Protein AF-0000000075581714 (afdb_homodimer)

Sequence (832 aa):
MKNIFLIIGISLFFNGSLYAQSDGWSPKDHNLIKSVREDGRFLSSYGVVHAMLRNTEPRYAFHRDFSPKEFRKWQKGLRHAMEEIMKFPQIKNSPAPVCIKREQREGYRLEKWEFYPLPKCVSTFLVLIPDNINKPVPAILCIPGSGGNKEGLAGEPGIAPKLNDRYKDPKLTQALNFVKEGYIAVAVDNPAAGEASDLERYTLGSNYDYDVVSRYLLELGWSYLGYASYLDMQVLNWMKTQKHIRKDRIVVSGFSLGTEPMMVLGTLDTSIYAFVYNDFLCQTQERAEVMTMPDKNGRRPFPNSIRHLIPDFWKNFNFPDIVAALAPRPIILTEGGLDRDLDLVRKAYAIVGTPDNVKIYHYKKFSDPDTRKNVEYLPEGLDRNEYFRMVNVDGPNHYFKSELVVPWLRKLLEERMKNIFLIIGISLFFNGSLYAQSDGWSPKDHNLIKSVREDGRFLSSYGVVHAMLRNTEPRYAFHRDFSPKEFRKWQKGLRHAMEEIMKFPQIKNSPAPVCIKREQREGYRLEKWEFYPLPKCVSTFLVLIPDNINKPVPAILCIPGSGGNKEGLAGEPGIAPKLNDRYKDPKLTQALNFVKEGYIAVAVDNPAAGEASDLERYTLGSNYDYDVVSRYLLELGWSYLGYASYLDMQVLNWMKTQKHIRKDRIVVSGFSLGTEPMMVLGTLDTSIYAFVYNDFLCQTQERAEVMTMPDKNGRRPFPNSIRHLIPDFWKNFNFPDIVAALAPRPIILTEGGLDRDLDLVRKAYAIVGTPDNVKIYHYKKFSDPDTRKNVEYLPEGLDRNEYFRMVNVDGPNHYFKSELVVPWLRKLLEER

pLDDT: mean 93.64, std 15.57, range [19.7, 98.94]

Radius of gyration: 30.97 Å; Cα contacts (8 Å, |Δi|>4): 1691; chains: 2; bounding box: 71×88×102 Å

Secondary structure (DSSP, 8-state):
-----------------------S--GGGG-S----STT--BSSHHHHHHHHHHT---TT---TT--HHHHHHHHHHHHHHHHHHH------SPPPPEEEEEEE-SSEEEEEEEE--STTB-EEEEEEEETT--S-EEEEEEE--TT--HHHHTT---SSGGG---TT-TTT-HHHHHHHTT-EEEEEPPTTSGGG-SSTTTTTTT---HHHHHHHHHHTT--HHHHHHHHHHHHHHHHTT-TTEEEEEEEEEEEGGGHHHHHHHHHH-TT--EEEEES-B--HHHHHHH-----TTS----SS-GGG--TTHHHH--HHHHHHTTTTS-EEE-S-B-HHHHHHHHHHHHHTT-GGGEEE---GGG-SGGGS---SSPPS---HHHHHHHTT--GGG-S--HHHHHHHHHHHHS--/-----------------------S--GGGG-S----STT--BSSHHHHHHHHHHT---TT---TT--HHHHHHHHHHHHHHHHHHH------SPPPPEEEEEEE-SSEEEEEEEE--STTB-EEEEEEEETT--S-EEEEEEE--TT--HHHHTT---SSGGG---TT-TTT-HHHHHHHTT-EEEEEPPTTSGGG-SSTTTTTTT---HHHHHHHHHHTT--HHHHHHHHHHHHHHHHTT-TTEEEEEEEEEEEGGGHHHHHHHHHH-TT--EEEEES-B--HHHHHHH-----TTS----SS-GGG--TTHHHH--HHHHHHTTTTS-EEE-S-B-HHHHHHHHHHHHHTT-GGGEEE---GGG-SGGGS---SSPPS---HHHHHHHTT--GGG-S--HHHHHHHHHHHHS--

InterPro domains:
  IPR025890 Abhydrolase, bacterial [PF12715] (26-411)
  IPR029058 Alpha/Beta hydrolase fold [G3DSA:3.40.50.1820] (19-416)
  IPR029058 Alpha/Beta hydrolase fold [SSF53474] (119-362)
  IPR050261 FrsA esterase [PTHR22946] (89-363)

Organism: Bacteroides fragilis (strain ATCC 25285 / DSM 2151 / CCUG 4856 / JCM 11019 / LMG 10263 / NCTC 9343 / Onslow / VPI 2553 / EN-2) (NCBI:txid272559)

Nearest PDB structures (foldseek):
  3nuz-assembly2_D  TM=9.954E-01  e=4.355E-78  Bacteroides fragilis NCTC 9343
  3nuz-assembly3_F  TM=9.969E-01  e=5.894E-77  Bacteroides fragilis NCTC 9343
  3nuz-assembly3_E  TM=9.968E-01  e=1.131E-76  Bacteroides fragilis NCTC 9343
  3g8y-assembly1_A-2  TM=9.932E-01  e=6.337E-66  Phocaeicola vulgatus ATCC 8482
  8q6s-assembly2_B  TM=6.215E-01  e=3.744E-11  Phocaeicola vulgatus ATCC 8482

Foldseek 3Di:
DPPPPPPPPPPPPPPPPPPVPPPPDDLLVVQDQFDPDPVGDDPDPVSVVLVVLVPFDAPLAFDLPDFPVSLVVSLVVLLVVLCVQLVQDDDPDWDDKDWDDWDDDVQWIKTKIWGDLDPPDIFIKIKIAGPPQPAAAAEEEEEAAQLAARCLLCLHAAPANLQGDVSPDPLGNVQNLQVVLVHMYMGGYQQCHGPNNDCSSPPVHSNGDLFVVQVVQVVVVHGSLSVRLSVSVSVLVVLCVDRNHDQQRYEYEAAHRGVSSVLSCLSNPVSHQEYEAQDEFDFLSQVQSAQRRADPVRHRDGQDGRNPDGPCPSSHYGRLSSLLSSPPHAYEYAAYWAVVSVVSNLSSNVSNPRSVSYHYAHPPCCRDVVRAAHDPHDHHSDHNVRVCRNGRGDVVPRTRPCVPVVVVSCVVRVDD/DPPPPPPPPPPPPPPPPPPVPPPPDDLLVVQDQFDPDPVGDDPDPVSVVLVVLVPFDAPLAFDLPDFPVSLVVSLVVLLVVLCVQLVQDDDPDWDDKDWDDWDDDDQWIKTKIWGDLDPPDIFIKIKTAGPPQPAAAAEEEEEFAQLAARCLLCLHAAPANLQGDVSPDPLGNVQNLVVVLRHMYMGGYQQCHGPNNDCSSPPVHSNGDLFVVQVVQVVVVHGSLSVRLSVSVSVLVVLCVDRNHDQQRYEYEAAHRGVSSVLSCLSNPVSHQEYEAQDEFDFQSQVQSAQRRADPVRHRDGQDGRNPDGPCPSSHYGRLSSLLSSPPHAYEYAAYWAVVSVVSNLSSNVSNPRSVSYHYAHPPCCRDVVRAAHDPHDHHSDHNVRVCRNGRGDVVPRTRPCVPVVVVSCVVRVDD

Solvent-accessible surface area (backbone atoms only — not comparable to full-atom values): 43882 Å² total; per-residue (Å²): 131,82,80,76,77,76,75,76,75,77,74,76,74,72,74,68,72,70,66,71,76,64,88,78,67,50,42,81,80,53,14,64,88,72,52,91,43,93,86,56,30,18,48,22,34,51,50,29,49,50,50,52,56,72,68,51,67,36,75,45,55,74,62,92,81,51,47,58,69,52,41,53,53,51,40,52,52,46,31,52,52,49,52,67,66,33,57,68,78,87,74,77,89,58,64,76,65,43,79,78,45,78,45,83,53,96,66,27,35,43,32,38,33,39,37,37,86,43,96,44,28,35,46,62,39,37,39,33,37,36,58,90,68,87,58,54,34,41,30,35,42,35,32,42,28,79,61,38,25,28,36,17,21,52,47,31,74,28,100,34,80,46,40,45,49,68,20,86,37,71,49,53,11,55,30,39,55,40,20,75,73,60,24,32,13,33,24,31,48,48,69,20,19,57,82,19,21,72,43,27,63,77,54,51,19,47,68,49,61,44,47,60,48,14,50,50,30,30,36,68,59,47,23,34,53,24,52,42,28,45,57,50,48,54,52,53,55,52,50,61,71,39,78,59,38,29,61,76,40,30,29,39,34,8,26,52,61,14,32,55,36,39,51,51,45,48,53,72,40,81,65,56,35,33,38,37,39,39,42,62,53,53,53,58,63,57,51,55,66,18,35,39,25,29,41,97,65,43,47,54,60,67,89,67,64,59,45,75,45,44,57,38,44,51,50,35,35,40,52,44,32,55,59,23,52,42,48,66,44,33,34,38,34,51,26,33,32,34,58,72,53,53,47,51,32,52,48,40,17,43,56,69,72,31,52,83,33,56,45,79,38,39,36,78,86,40,58,50,72,89,64,38,55,82,66,94,69,81,68,63,32,24,43,71,69,56,44,35,52,62,35,43,49,59,72,95,74,72,63,48,58,50,87,58,50,52,62,51,46,52,67,70,64,47,83,123,135,85,80,77,76,78,77,78,77,77,74,76,74,73,73,68,71,72,66,71,75,66,90,78,68,51,42,81,82,54,13,62,88,72,51,92,41,93,85,56,29,18,49,22,35,50,49,28,49,50,51,51,55,72,69,51,65,34,75,45,55,74,64,91,79,52,47,59,66,52,42,52,53,49,39,51,52,46,31,51,53,49,52,66,65,34,58,69,79,88,74,78,88,55,64,76,65,43,79,77,44,77,45,84,53,96,65,28,36,42,34,35,32,38,36,39,85,44,96,43,26,34,46,63,38,38,37,34,38,34,59,88,69,88,57,53,35,40,30,35,42,33,32,42,29,78,61,37,24,28,35,16,21,52,46,31,74,29,100,34,81,45,40,44,50,67,22,85,36,70,47,51,11,55,30,38,56,39,22,76,73,60,24,32,14,32,21,30,48,48,70,20,19,58,82,19,22,72,43,26,63,74,55,51,19,50,68,49,64,44,46,58,46,13,51,51,31,30,37,67,59,49,22,33,53,25,51,41,29,43,55,50,48,53,51,52,57,52,51,63,70,37,79,60,36,30,61,78,40,30,29,38,33,8,27,51,60,16,31,55,37,40,50,49,46,49,54,73,39,82,64,56,35,33,38,37,37,40,41,60,52,54,54,58,63,56,51,55,67,18,35,38,26,30,42,98,65,44,46,51,61,67,88,67,63,60,43,75,46,43,56,39,43,52,49,36,36,40,51,43,31,55,60,23,52,42,49,67,43,34,36,38,34,51,26,34,32,35,57,71,54,52,47,52,32,49,46,39,15,44,55,68,71,32,52,83,33,57,44,79,38,40,36,79,87,39,59,48,72,88,64,38,54,82,66,95,70,79,68,65,32,25,44,73,68,55,44,34,53,62,36,43,48,58,73,95,72,71,62,48,56,50,87,58,50,52,60,50,48,52,65,70,64,48,84,124

Structure (mmCIF, N/CA/C/O backbone):
data_AF-0000000075581714-model_v1
#
loop_
_entity.id
_entity.type
_entity.pdbx_description
1 polymer 'Uncharacterized protein'
#
loop_
_atom_site.group_PDB
_atom_site.id
_atom_site.type_symbol
_atom_site.label_atom_id
_atom_site.label_alt_id
_atom_site.label_comp_id
_atom_site.label_asym_id
_atom_site.label_entity_id
_atom_site.label_seq_id
_atom_site.pdbx_PDB_ins_code
_atom_site.Cartn_x
_atom_site.Cartn_y
_atom_site.Cartn_z
_atom_site.occupancy
_atom_site.B_iso_or_equiv
_atom_site.auth_seq_id
_atom_site.auth_comp_id
_atom_site.auth_asym_id
_atom_site.auth_atom_id
_atom_site.pdbx_PDB_model_num
ATOM 1 N N . MET A 1 1 ? 14.25 -36.219 74 1 19.7 1 MET A N 1
ATOM 2 C CA . MET A 1 1 ? 13.719 -36.719 72.75 1 19.7 1 MET A CA 1
ATOM 3 C C . MET A 1 1 ? 12.539 -35.875 72.25 1 19.7 1 MET A C 1
ATOM 5 O O . MET A 1 1 ? 11.523 -36.406 71.812 1 19.7 1 MET A O 1
ATOM 9 N N . LYS A 1 2 ? 12.5 -34.688 72.938 1 27.81 2 LYS A N 1
ATOM 10 C CA . LYS A 1 2 ? 11.398 -33.75 72.75 1 27.81 2 LYS A CA 1
ATOM 11 C C . LYS A 1 2 ? 11.227 -33.469 71.25 1 27.81 2 LYS A C 1
ATOM 13 O O . LYS A 1 2 ? 12.195 -33.156 70.562 1 27.81 2 LYS A O 1
ATOM 18 N N . ASN A 1 3 ? 10.133 -34.062 70.562 1 22.83 3 ASN A N 1
ATOM 19 C CA . ASN A 1 3 ? 9.672 -34.156 69.188 1 22.83 3 ASN A CA 1
ATOM 20 C C . ASN A 1 3 ? 9.453 -32.75 68.562 1 22.83 3 ASN A C 1
ATOM 22 O O . ASN A 1 3 ? 8.641 -31.984 69.125 1 22.83 3 ASN A O 1
ATOM 26 N N . ILE A 1 4 ? 10.492 -32.094 68.125 1 26.72 4 ILE A N 1
ATOM 27 C CA . ILE A 1 4 ? 10.539 -30.812 67.438 1 26.72 4 ILE A CA 1
ATOM 28 C C . ILE A 1 4 ? 9.703 -30.875 66.188 1 26.72 4 ILE A C 1
ATOM 30 O O . ILE A 1 4 ? 9.992 -31.656 65.25 1 26.72 4 ILE A O 1
ATOM 34 N N . PHE A 1 5 ? 8.328 -30.766 66.312 1 26.89 5 PHE A N 1
ATOM 35 C CA . PHE A 1 5 ? 7.371 -30.641 65.25 1 26.89 5 PHE A CA 1
ATOM 36 C C . PHE A 1 5 ? 7.777 -29.516 64.312 1 26.89 5 PHE A C 1
ATOM 38 O O . PHE A 1 5 ? 7.93 -28.359 64.688 1 26.89 5 PHE A O 1
ATOM 45 N N . LEU A 1 6 ? 8.672 -29.797 63.312 1 25.8 6 LEU A N 1
ATOM 46 C CA . LEU A 1 6 ? 9.047 -28.938 62.219 1 25.8 6 LEU A CA 1
ATOM 47 C C . LEU A 1 6 ? 7.82 -28.547 61.375 1 25.8 6 LEU A C 1
ATOM 49 O O . LEU A 1 6 ? 7.164 -29.422 60.781 1 25.8 6 LEU A O 1
ATOM 53 N N . ILE A 1 7 ? 6.957 -27.688 61.906 1 27.73 7 ILE A N 1
ATOM 54 C CA . ILE A 1 7 ? 5.848 -27.188 61.125 1 27.73 7 ILE A CA 1
ATOM 55 C C . ILE A 1 7 ? 6.379 -26.547 59.844 1 27.73 7 ILE A C 1
ATOM 57 O O . ILE A 1 7 ? 7.145 -25.578 59.906 1 27.73 7 ILE A O 1
ATOM 61 N N . ILE A 1 8 ? 6.637 -27.359 58.781 1 28.94 8 ILE A N 1
ATOM 62 C CA . ILE A 1 8 ? 6.891 -26.922 57.406 1 28.94 8 ILE A CA 1
ATOM 63 C C . ILE A 1 8 ? 5.75 -26.016 56.938 1 28.94 8 ILE A C 1
ATOM 65 O O . ILE A 1 8 ? 4.605 -26.469 56.844 1 28.94 8 ILE A O 1
ATOM 69 N N . GLY A 1 9 ? 5.703 -24.797 57.438 1 26.2 9 GLY A N 1
ATOM 70 C CA . GLY A 1 9 ? 4.742 -23.844 56.906 1 26.2 9 GLY A CA 1
ATOM 71 C C . GLY A 1 9 ? 4.84 -23.703 55.375 1 26.2 9 GLY A C 1
ATOM 72 O O . GLY A 1 9 ? 5.902 -23.375 54.844 1 26.2 9 GLY A O 1
ATOM 73 N N . ILE A 1 10 ? 4.082 -24.547 54.656 1 29.64 10 ILE A N 1
ATOM 74 C CA . ILE A 1 10 ? 3.84 -24.422 53.219 1 29.64 10 ILE A CA 1
ATOM 75 C C . ILE A 1 10 ? 3.391 -23 52.906 1 29.64 10 ILE A C 1
ATOM 77 O O . ILE A 1 10 ? 2.357 -22.531 53.406 1 29.64 10 ILE A O 1
ATOM 81 N N . SER A 1 11 ? 4.344 -22.078 52.781 1 29.02 11 SER A N 1
ATOM 82 C CA . SER A 1 11 ? 3.973 -20.781 52.219 1 29.02 11 SER A CA 1
ATOM 83 C C . SER A 1 11 ? 3.322 -20.953 50.844 1 29.02 11 SER A C 1
ATOM 85 O O . SER A 1 11 ? 3.945 -21.469 49.906 1 29.02 11 SER A O 1
ATOM 87 N N . LEU A 1 12 ? 1.988 -21.156 50.875 1 29.58 12 LEU A N 1
ATOM 88 C CA . LEU A 1 12 ? 1.188 -21 49.656 1 29.58 12 LEU A CA 1
ATOM 89 C C . LEU A 1 12 ? 1.489 -19.688 48.969 1 29.58 12 LEU A C 1
ATOM 91 O O . LEU A 1 12 ? 1.255 -18.609 49.531 1 29.58 12 LEU A O 1
ATOM 95 N N . PHE A 1 13 ? 2.574 -19.641 48.188 1 30.56 13 PHE A N 1
ATOM 96 C CA . PHE A 1 13 ? 2.725 -18.562 47.219 1 30.56 13 PHE A CA 1
ATOM 97 C C . PHE A 1 13 ? 1.472 -18.406 46.375 1 30.56 13 PHE A C 1
ATOM 99 O O . PHE A 1 13 ? 1.162 -19.297 45.562 1 30.56 13 PHE A O 1
ATOM 106 N N . PHE A 1 14 ? 0.421 -17.766 46.938 1 31.09 14 PHE A N 1
ATOM 107 C CA . PHE A 1 14 ? -0.61 -17.234 46.062 1 31.09 14 PHE A CA 1
ATOM 108 C C . PHE A 1 14 ? 0.01 -16.422 44.938 1 31.09 14 PHE A C 1
ATOM 110 O O . PHE A 1 14 ? 0.596 -15.359 45.188 1 31.09 14 PHE A O 1
ATOM 117 N N . ASN A 1 15 ? 0.557 -17.109 43.969 1 31.17 15 ASN A N 1
ATOM 118 C CA . ASN A 1 15 ? 0.721 -16.391 42.688 1 31.17 15 ASN A CA 1
ATOM 119 C C . ASN A 1 15 ? -0.544 -15.625 42.312 1 31.17 15 ASN A C 1
ATOM 121 O O . ASN A 1 15 ? -1.547 -16.234 41.938 1 31.17 15 ASN A O 1
ATOM 125 N N . GLY A 1 16 ? -0.871 -14.633 43.062 1 30 16 GLY A N 1
ATOM 126 C CA . GLY A 1 16 ? -1.83 -13.695 42.5 1 30 16 GLY A CA 1
ATOM 127 C C . GLY A 1 16 ? -1.557 -13.359 41.062 1 30 16 GLY A C 1
ATOM 128 O O . GLY A 1 16 ? -0.532 -12.75 40.75 1 30 16 GLY A O 1
ATOM 129 N N . SER A 1 17 ? -1.882 -14.258 40.219 1 33.03 17 SER A N 1
ATOM 130 C CA . SER A 1 17 ? -2.064 -13.711 38.875 1 33.03 17 SER A CA 1
ATOM 131 C C . SER A 1 17 ? -2.797 -12.375 38.906 1 33.03 17 SER A C 1
ATOM 133 O O . SER A 1 17 ? -3.971 -12.312 39.281 1 33.03 17 SER A O 1
ATOM 135 N N . LEU A 1 18 ? -2.105 -11.359 39.25 1 33.03 18 LEU A N 1
ATOM 136 C CA . LEU A 1 18 ? -2.668 -10.055 38.906 1 33.03 18 LEU A CA 1
ATOM 137 C C . LEU A 1 18 ? -3.283 -10.094 37.5 1 33.03 18 LEU A C 1
ATOM 139 O O . LEU A 1 18 ? -2.562 -10.133 36.5 1 33.03 18 LEU A O 1
ATOM 143 N N . TYR A 1 19 ? -4.375 -10.789 37.375 1 35.47 19 TYR A N 1
ATOM 144 C CA . TYR A 1 19 ? -5.168 -10.312 36.25 1 35.47 19 TYR A CA 1
ATOM 145 C C . TYR A 1 19 ? -5.129 -8.797 36.156 1 35.47 19 TYR A C 1
ATOM 147 O O . TYR A 1 19 ? -5.574 -8.094 37.062 1 35.47 19 TYR A O 1
ATOM 155 N N . ALA A 1 20 ? -4.156 -8.375 35.5 1 35.78 20 ALA A N 1
ATOM 156 C CA . ALA A 1 20 ? -4.266 -6.965 35.156 1 35.78 20 ALA A CA 1
ATOM 157 C C . ALA A 1 20 ? -5.719 -6.562 34.938 1 35.78 20 ALA A C 1
ATOM 159 O O . ALA A 1 20 ? -6.406 -7.125 34.094 1 35.78 20 ALA A O 1
ATOM 160 N N . GLN A 1 21 ? -6.434 -6.23 35.812 1 37.84 21 GLN A N 1
ATOM 161 C CA . GLN A 1 21 ? -7.746 -5.602 35.688 1 37.84 21 GLN A CA 1
ATOM 162 C C . GLN A 1 21 ? -7.848 -4.777 34.406 1 37.84 21 GLN A C 1
ATOM 164 O O . GLN A 1 21 ? -7.156 -3.768 34.25 1 37.84 21 GLN A O 1
ATOM 169 N N . SER A 1 22 ? -8.047 -5.312 33.25 1 46.16 22 SER A N 1
ATOM 170 C CA . SER A 1 22 ? -8.281 -4.645 31.969 1 46.16 22 SER A CA 1
ATOM 171 C C . SER A 1 22 ? -9.242 -3.471 32.125 1 46.16 22 SER A C 1
ATOM 173 O O . SER A 1 22 ? -10.258 -3.584 32.812 1 46.16 22 SER A O 1
ATOM 175 N N . ASP A 1 23 ? -8.898 -2.266 32.125 1 56.28 23 ASP A N 1
ATOM 176 C CA . ASP A 1 23 ? -9.523 -0.947 32.219 1 56.28 23 ASP A CA 1
ATOM 177 C C . ASP A 1 23 ? -10.875 -0.927 31.516 1 56.28 23 ASP A C 1
ATOM 179 O O . ASP A 1 23 ? -11.297 0.107 30.984 1 56.28 23 ASP A O 1
ATOM 183 N N . GLY A 1 24 ? -11.633 -2.01 31.547 1 76.12 24 GLY A N 1
ATOM 184 C CA . GLY A 1 24 ? -13.016 -2.115 31.109 1 76.12 24 GLY A CA 1
ATOM 185 C C . GLY A 1 24 ? -13.164 -2.289 29.609 1 76.12 24 GLY A C 1
ATOM 186 O O . GLY A 1 24 ? -14.273 -2.48 29.109 1 76.12 24 GLY A O 1
ATOM 187 N N . TRP A 1 25 ? -12.094 -2.234 28.938 1 86 25 TRP A N 1
ATOM 188 C CA . TRP A 1 25 ? -12.172 -2.389 27.484 1 86 25 TRP A CA 1
ATOM 189 C C . TRP A 1 25 ? -12.078 -3.859 27.094 1 86 25 TRP A C 1
ATOM 191 O O . TRP A 1 25 ? -11.305 -4.617 27.688 1 86 25 TRP A O 1
ATOM 201 N N . SER A 1 26 ? -12.969 -4.348 26.281 1 92.69 26 SER A N 1
ATOM 202 C CA . SER A 1 26 ? -12.914 -5.688 25.703 1 92.69 26 SER A CA 1
ATOM 203 C C . SER A 1 26 ? -13.055 -5.641 24.188 1 92.69 26 SER A C 1
ATOM 205 O O . SER A 1 26 ? -13.969 -5 23.656 1 92.69 26 SER A O 1
ATOM 207 N N . PRO A 1 27 ? -12.125 -6.32 23.516 1 94.38 27 PRO A N 1
ATOM 208 C CA . PRO A 1 27 ? -12.219 -6.34 22.047 1 94.38 27 PRO A CA 1
ATOM 209 C C . PRO A 1 27 ? -13.594 -6.781 21.547 1 94.38 27 PRO A C 1
ATOM 211 O O . PRO A 1 27 ? -14.117 -6.223 20.578 1 94.38 27 PRO A O 1
ATOM 214 N N . LYS A 1 28 ? -14.211 -7.766 22.203 1 94.44 28 LYS A N 1
ATOM 215 C CA . LYS A 1 28 ? -15.469 -8.352 21.766 1 94.44 28 LYS A CA 1
ATOM 216 C C . LYS A 1 28 ? -16.594 -7.328 21.781 1 94.44 28 LYS A C 1
ATOM 218 O O . LYS A 1 28 ? -17.547 -7.41 21 1 94.44 28 LYS A O 1
ATOM 223 N N . ASP A 1 29 ? -16.422 -6.328 22.625 1 95.44 29 ASP A N 1
ATOM 224 C CA . ASP A 1 29 ? -17.453 -5.301 22.75 1 95.44 29 ASP A CA 1
ATOM 225 C C . ASP A 1 29 ? -17.359 -4.297 21.594 1 95.44 29 ASP A C 1
ATOM 227 O O . ASP A 1 29 ? -18.25 -3.445 21.453 1 95.44 29 ASP A O 1
ATOM 231 N N . HIS A 1 30 ? -16.344 -4.391 20.766 1 96.5 30 HIS A N 1
ATOM 232 C CA . HIS A 1 30 ? -16.109 -3.41 19.703 1 96.5 30 HIS A CA 1
ATOM 233 C C . HIS A 1 30 ? -15.906 -4.09 18.359 1 96.5 30 HIS A C 1
ATOM 235 O O . HIS A 1 30 ? -15.211 -3.559 17.484 1 96.5 30 HIS A O 1
ATOM 241 N N . ASN A 1 31 ? -16.438 -5.301 18.156 1 97.25 31 ASN A N 1
ATOM 242 C CA . ASN A 1 31 ? -16.172 -6.07 16.953 1 97.25 31 ASN A CA 1
ATOM 243 C C . ASN A 1 31 ? -17.031 -5.598 15.781 1 97.25 31 ASN A C 1
ATOM 245 O O . ASN A 1 31 ? -16.75 -5.926 14.625 1 97.25 31 ASN A O 1
ATOM 249 N N . LEU A 1 32 ? -18.078 -4.809 16.031 1 97.31 32 LEU A N 1
ATOM 250 C CA . LEU A 1 32 ? -18.953 -4.301 14.984 1 97.31 32 LEU A CA 1
ATOM 251 C C . LEU A 1 32 ? -18.641 -2.838 14.68 1 97.31 32 LEU A C 1
ATOM 253 O O . LEU A 1 32 ? -18.312 -2.066 15.586 1 97.31 32 LEU A O 1
ATOM 257 N N . ILE A 1 33 ? -18.719 -2.467 13.445 1 97.69 33 ILE A N 1
ATOM 258 C CA . ILE A 1 33 ? -18.5 -1.086 13.031 1 97.69 33 ILE A CA 1
ATOM 259 C C . ILE A 1 33 ? -19.844 -0.368 12.883 1 97.69 33 ILE A C 1
ATOM 261 O O . ILE A 1 33 ? -20.547 -0.547 11.891 1 97.69 33 ILE A O 1
ATOM 265 N N . LYS A 1 34 ? -20.156 0.39 13.828 1 94.31 34 LYS A N 1
ATOM 266 C CA . LYS A 1 34 ? -21.438 1.084 13.844 1 94.31 34 LYS A CA 1
ATOM 267 C C . LYS A 1 34 ? -21.266 2.557 14.203 1 94.31 34 LYS A C 1
ATOM 269 O O . LYS A 1 34 ? -20.438 2.896 15.062 1 94.31 34 LYS A O 1
ATOM 274 N N . SER A 1 35 ? -22 3.32 13.523 1 94.94 35 SER A N 1
ATOM 275 C CA . SER A 1 35 ? -22.047 4.73 13.898 1 94.94 35 SER A CA 1
ATOM 276 C C . SER A 1 35 ? -22.906 4.945 15.133 1 94.94 35 SER A C 1
ATOM 278 O O . SER A 1 35 ? -23.969 4.332 15.273 1 94.94 35 SER A O 1
ATOM 280 N N . VAL A 1 36 ? -22.484 5.801 15.977 1 90.81 36 VAL A N 1
ATOM 281 C CA . VAL A 1 36 ? -23.281 6.121 17.156 1 90.81 36 VAL A CA 1
ATOM 282 C C . VAL A 1 36 ? -24.156 7.34 16.875 1 90.81 36 VAL A C 1
ATOM 284 O O . VAL A 1 36 ? -24.906 7.785 17.75 1 90.81 36 VAL A O 1
ATOM 287 N N . ARG A 1 37 ? -24.078 7.812 15.672 1 95.81 37 ARG A N 1
ATOM 288 C CA . ARG A 1 37 ? -24.828 9 15.289 1 95.81 37 ARG A CA 1
ATOM 289 C C . ARG A 1 37 ? -26.141 8.617 14.609 1 95.81 37 ARG A C 1
ATOM 291 O O . ARG A 1 37 ? -26.203 7.641 13.859 1 95.81 37 ARG A O 1
ATOM 298 N N . GLU A 1 38 ? -27.125 9.5 14.75 1 95.25 38 GLU A N 1
ATOM 299 C CA . GLU A 1 38 ? -28.438 9.281 14.133 1 95.25 38 GLU A CA 1
ATOM 300 C C . GLU A 1 38 ? -28.359 9.391 12.617 1 95.25 38 GLU A C 1
ATOM 302 O O . GLU A 1 38 ? -29.094 8.711 11.898 1 95.25 38 GLU A O 1
ATOM 307 N N . ASP A 1 39 ? -27.438 10.188 12.102 1 95.12 39 ASP A N 1
ATOM 308 C CA . ASP A 1 39 ? -27.375 10.398 10.664 1 95.12 39 ASP A CA 1
ATOM 309 C C . ASP A 1 39 ? -26.531 9.32 9.984 1 95.12 39 ASP A C 1
ATOM 311 O O . ASP A 1 39 ? -26.328 9.352 8.773 1 95.12 39 ASP A O 1
ATOM 315 N N . GLY A 1 40 ? -25.969 8.375 10.734 1 96.88 40 GLY A N 1
ATOM 316 C CA . GLY A 1 40 ? -25.281 7.199 10.203 1 96.88 40 GLY A CA 1
ATOM 317 C C . GLY A 1 40 ? -23.844 7.473 9.805 1 96.88 40 GLY A C 1
ATOM 318 O O . GLY A 1 40 ? -23.156 6.586 9.305 1 96.88 40 GLY A O 1
ATOM 319 N N . ARG A 1 41 ? -23.344 8.719 10.055 1 98.06 41 ARG A N 1
ATOM 320 C CA . ARG A 1 41 ? -21.984 9.078 9.688 1 98.06 41 ARG A CA 1
ATOM 321 C C . ARG A 1 41 ? -20.984 8.617 10.742 1 98.06 41 ARG A C 1
ATOM 323 O O . ARG A 1 41 ? -21.344 8.43 11.906 1 98.06 41 ARG A O 1
ATOM 330 N N . PHE A 1 42 ? -19.766 8.445 10.289 1 98.5 42 PHE A N 1
ATOM 331 C CA . PHE A 1 42 ? -18.688 8 11.172 1 98.5 42 PHE A CA 1
ATOM 332 C C . PHE A 1 42 ? -17.703 9.133 11.43 1 98.5 42 PHE A C 1
ATOM 334 O O . PHE A 1 42 ? -17.359 9.883 10.516 1 98.5 42 PHE A O 1
ATOM 341 N N . LEU A 1 43 ? -17.25 9.234 12.633 1 97.5 43 LEU A N 1
ATOM 342 C CA . LEU A 1 43 ? -16.156 10.125 13.016 1 97.5 43 LEU A CA 1
ATOM 343 C C . LEU A 1 43 ? -14.812 9.438 12.844 1 97.5 43 LEU A C 1
ATOM 345 O O . LEU A 1 43 ? -13.844 10.062 12.406 1 97.5 43 LEU A O 1
ATOM 349 N N . SER A 1 44 ? -14.781 8.109 13.297 1 97.94 44 SER A N 1
ATOM 350 C CA . SER A 1 44 ? -13.539 7.355 13.141 1 97.94 44 SER A CA 1
ATOM 351 C C . SER A 1 44 ? -13.211 7.125 11.664 1 97.94 44 SER A C 1
ATOM 353 O O . SER A 1 44 ? -14.086 6.727 10.883 1 97.94 44 SER A O 1
ATOM 355 N N . SER A 1 45 ? -11.961 7.414 11.344 1 98.69 45 SER A N 1
ATOM 356 C CA . SER A 1 45 ? -11.547 7.199 9.961 1 98.69 45 SER A CA 1
ATOM 357 C C . SER A 1 45 ? -11.711 5.738 9.555 1 98.69 45 SER A C 1
ATOM 359 O O . SER A 1 45 ? -12.016 5.445 8.398 1 98.69 45 SER A O 1
ATOM 361 N N . TYR A 1 46 ? -11.531 4.801 10.5 1 98.56 46 TYR A N 1
ATOM 362 C CA . TYR A 1 46 ? -11.766 3.395 10.195 1 98.56 46 TYR A CA 1
ATOM 363 C C . TYR A 1 46 ? -13.211 3.156 9.766 1 98.56 46 TYR A C 1
ATOM 365 O O . TYR A 1 46 ? -13.461 2.471 8.773 1 98.56 46 TYR A O 1
ATOM 373 N N . GLY A 1 47 ? -14.148 3.74 10.578 1 98.62 47 GLY A N 1
ATOM 374 C CA . GLY A 1 47 ? -15.547 3.613 10.203 1 98.62 47 GLY A CA 1
ATOM 375 C C . GLY A 1 47 ? -15.844 4.16 8.82 1 98.62 47 GLY A C 1
ATOM 376 O O . GLY A 1 47 ? -16.625 3.572 8.07 1 98.62 47 GLY A O 1
ATOM 377 N N . VAL A 1 48 ? -15.211 5.258 8.461 1 98.75 48 VAL A N 1
ATOM 378 C CA . VAL A 1 48 ? -15.43 5.91 7.172 1 98.75 48 VAL A CA 1
ATOM 379 C C . VAL A 1 48 ? -14.953 5 6.043 1 98.75 48 VAL A C 1
ATOM 381 O O . VAL A 1 48 ? -15.695 4.75 5.086 1 98.75 48 VAL A O 1
ATOM 384 N N . VAL A 1 49 ? -13.711 4.5 6.145 1 98.69 49 VAL A N 1
ATOM 385 C CA . VAL A 1 49 ? -13.164 3.701 5.055 1 98.69 49 VAL A CA 1
ATOM 386 C C . VAL A 1 49 ? -13.883 2.357 4.984 1 98.69 49 VAL A C 1
ATOM 388 O O . VAL A 1 49 ? -14.062 1.795 3.9 1 98.69 49 VAL A O 1
ATOM 391 N N . HIS A 1 50 ? -14.289 1.819 6.141 1 98.62 50 HIS A N 1
ATOM 392 C CA . HIS A 1 50 ? -15.109 0.61 6.148 1 98.62 50 HIS A CA 1
ATOM 393 C C . HIS A 1 50 ? -16.422 0.83 5.41 1 98.62 50 HIS A C 1
ATOM 395 O O . HIS A 1 50 ? -16.859 -0.03 4.641 1 98.62 50 HIS A O 1
ATOM 401 N N . ALA A 1 51 ? -17.094 1.963 5.684 1 98.38 51 ALA A N 1
ATOM 402 C CA . ALA A 1 51 ? -18.312 2.307 4.973 1 98.38 51 ALA A CA 1
ATOM 403 C C . ALA A 1 51 ? -18.062 2.443 3.475 1 98.38 51 ALA A C 1
ATOM 405 O O . ALA A 1 51 ? -18.891 2.021 2.66 1 98.38 51 ALA A O 1
ATOM 406 N N . MET A 1 52 ? -16.969 3.104 3.137 1 98.19 52 MET A N 1
ATOM 407 C CA . MET A 1 52 ? -16.609 3.213 1.725 1 98.19 52 MET A CA 1
ATOM 408 C C . MET A 1 52 ? -16.484 1.833 1.089 1 98.19 52 MET A C 1
ATOM 410 O O . MET A 1 52 ? -16.969 1.606 -0.019 1 98.19 52 MET A O 1
ATOM 414 N N . LEU A 1 53 ? -15.773 0.916 1.761 1 98.31 53 LEU A N 1
ATOM 415 C CA . LEU A 1 53 ? -15.602 -0.448 1.268 1 98.31 53 LEU A CA 1
ATOM 416 C C . LEU A 1 53 ? -16.953 -1.121 1.058 1 98.31 53 LEU A C 1
ATOM 418 O O . LEU A 1 53 ? -17.203 -1.707 0.002 1 98.31 53 LEU A O 1
ATOM 422 N N . ARG A 1 54 ? -17.812 -1.016 2.039 1 97.25 54 ARG A N 1
ATOM 423 C CA . ARG A 1 54 ? -19.125 -1.661 1.996 1 97.25 54 ARG A CA 1
ATOM 424 C C . ARG A 1 54 ? -19.969 -1.105 0.857 1 97.25 54 ARG A C 1
ATOM 426 O O . ARG A 1 54 ? -20.812 -1.817 0.293 1 97.25 54 ARG A O 1
ATOM 433 N N . ASN A 1 55 ? -19.734 0.131 0.516 1 96.81 55 ASN A N 1
ATOM 434 C CA . ASN A 1 55 ? -20.516 0.783 -0.525 1 96.81 55 ASN A CA 1
ATOM 435 C C . ASN A 1 55 ? -19.891 0.593 -1.904 1 96.81 55 ASN A C 1
ATOM 437 O O . ASN A 1 55 ? -20.375 1.146 -2.893 1 96.81 55 ASN A O 1
ATOM 441 N N . THR A 1 56 ? -18.812 -0.127 -2.01 1 97.81 56 THR A N 1
ATOM 442 C CA . THR A 1 56 ? -18.156 -0.42 -3.285 1 97.81 56 THR A CA 1
ATOM 443 C C . THR A 1 56 ? -18.828 -1.612 -3.967 1 97.81 56 THR A C 1
ATOM 445 O O . THR A 1 56 ? -18.953 -2.684 -3.371 1 97.81 56 THR A O 1
ATOM 448 N N . GLU A 1 57 ? -19.281 -1.389 -5.152 1 97.38 57 GLU A N 1
ATOM 449 C CA . GLU A 1 57 ? -19.875 -2.443 -5.965 1 97.38 57 GLU A CA 1
ATOM 450 C C . GLU A 1 57 ? -18.984 -2.814 -7.141 1 97.38 57 GLU A C 1
ATOM 452 O O . GLU A 1 57 ? -18.75 -1.997 -8.039 1 97.38 57 GLU A O 1
ATOM 457 N N . PRO A 1 58 ? -18.516 -4.039 -7.184 1 98.31 58 PRO A N 1
ATOM 458 C CA . PRO A 1 58 ? -17.641 -4.43 -8.289 1 98.31 58 PRO A CA 1
ATOM 459 C C . PRO A 1 58 ? -18.328 -4.367 -9.648 1 98.31 58 PRO A C 1
ATOM 461 O O . PRO A 1 58 ? -19.406 -4.941 -9.82 1 98.31 58 PRO A O 1
ATOM 464 N N . ARG A 1 59 ? -17.734 -3.752 -10.625 1 98.19 59 ARG A N 1
ATOM 465 C CA . ARG A 1 59 ? -18.266 -3.541 -11.969 1 98.19 59 ARG A CA 1
ATOM 466 C C . ARG A 1 59 ? -18.484 -4.867 -12.68 1 98.19 59 ARG A C 1
ATOM 468 O O . ARG A 1 59 ? -19.422 -5 -13.477 1 98.19 59 ARG A O 1
ATOM 475 N N . TYR A 1 60 ? -17.734 -5.879 -12.336 1 98.75 60 TYR A N 1
ATOM 476 C CA . TYR A 1 60 ? -17.781 -7.145 -13.055 1 98.75 60 TYR A CA 1
ATOM 477 C C . TYR A 1 60 ? -18.109 -8.297 -12.117 1 98.75 60 TYR A C 1
ATOM 479 O O . TYR A 1 60 ? -17.578 -9.398 -12.266 1 98.75 60 TYR A O 1
ATOM 487 N N . ALA A 1 61 ? -18.891 -7.961 -11.133 1 98.5 61 ALA A N 1
ATOM 488 C CA . ALA A 1 61 ? -19.484 -9.055 -10.367 1 98.5 61 ALA A CA 1
ATOM 489 C C . ALA A 1 61 ? -20.297 -9.977 -11.258 1 98.5 61 ALA A C 1
ATOM 491 O O . ALA A 1 61 ? -21.047 -9.516 -12.117 1 98.5 61 ALA A O 1
ATOM 492 N N . PHE A 1 62 ? -20.141 -11.266 -11.102 1 98.25 62 PHE A N 1
ATOM 493 C CA . PHE A 1 62 ? -20.828 -12.258 -11.914 1 98.25 62 PHE A CA 1
ATOM 494 C C . PHE A 1 62 ? -22.328 -12.266 -11.602 1 98.25 62 PHE A C 1
ATOM 496 O O . PHE A 1 62 ? -22.719 -12.18 -10.438 1 98.25 62 PHE A O 1
ATOM 503 N N . HIS A 1 63 ? -23.109 -12.336 -12.633 1 93.38 63 HIS A N 1
ATOM 504 C CA . HIS A 1 63 ? -24.547 -12.461 -12.523 1 93.38 63 HIS A CA 1
ATOM 505 C C . HIS A 1 63 ? -25.031 -13.812 -13.039 1 93.38 63 HIS A C 1
ATOM 507 O O . HIS A 1 63 ? -24.656 -14.234 -14.133 1 93.38 63 HIS A O 1
ATOM 513 N N . ARG A 1 64 ? -25.938 -14.391 -12.391 1 94.31 64 ARG A N 1
ATOM 514 C CA . ARG A 1 64 ? -26.359 -15.758 -12.672 1 94.31 64 ARG A CA 1
ATOM 515 C C . ARG A 1 64 ? -27.25 -15.812 -13.906 1 94.31 64 ARG A C 1
ATOM 517 O O . ARG A 1 64 ? -27.406 -16.875 -14.516 1 94.31 64 ARG A O 1
ATOM 524 N N . ASP A 1 65 ? -27.781 -14.719 -14.344 1 95.38 65 ASP A N 1
ATOM 525 C CA . ASP A 1 65 ? -28.812 -14.742 -15.383 1 95.38 65 ASP A CA 1
ATOM 526 C C . ASP A 1 65 ? -28.25 -14.297 -16.734 1 95.38 65 ASP A C 1
ATOM 528 O O . ASP A 1 65 ? -28.984 -13.938 -17.641 1 95.38 65 ASP A O 1
ATOM 532 N N . PHE A 1 66 ? -26.969 -14.336 -16.828 1 97.25 66 PHE A N 1
ATOM 533 C CA . PHE A 1 66 ? -26.375 -13.992 -18.109 1 97.25 66 PHE A CA 1
ATOM 534 C C . PHE A 1 66 ? -26.844 -14.945 -19.203 1 97.25 66 PHE A C 1
ATOM 536 O O . PHE A 1 66 ? -26.922 -16.156 -18.984 1 97.25 66 PHE A O 1
ATOM 543 N N . SER A 1 67 ? -27.219 -14.406 -20.344 1 97.44 67 SER A N 1
ATOM 544 C CA . SER A 1 67 ? -27.203 -15.234 -21.547 1 97.44 67 SER A CA 1
ATOM 545 C C . SER A 1 67 ? -25.781 -15.547 -22 1 97.44 67 SER A C 1
ATOM 547 O O . SER A 1 67 ? -24.828 -14.898 -21.562 1 97.44 67 SER A O 1
ATOM 549 N N . PRO A 1 68 ? -25.625 -16.562 -22.875 1 96.56 68 PRO A N 1
ATOM 550 C CA . PRO A 1 68 ? -24.281 -16.844 -23.391 1 96.56 68 PRO A CA 1
ATOM 551 C C . PRO A 1 68 ? -23.625 -15.625 -24.047 1 96.56 68 PRO A C 1
ATOM 553 O O . PRO A 1 68 ? -22.422 -15.406 -23.891 1 96.56 68 PRO A O 1
ATOM 556 N N . LYS A 1 69 ? -24.422 -14.875 -24.703 1 97.5 69 LYS A N 1
ATOM 557 C CA . LYS A 1 69 ? -23.906 -13.68 -25.344 1 97.5 69 LYS A CA 1
ATOM 558 C C . LYS A 1 69 ? -23.469 -12.641 -24.312 1 97.5 69 LYS A C 1
ATOM 560 O O . LYS A 1 69 ? -22.406 -12.039 -24.453 1 97.5 69 LYS A O 1
ATOM 565 N N . GLU A 1 70 ? -24.297 -12.422 -23.328 1 98.19 70 GLU A N 1
ATOM 566 C CA . GLU A 1 70 ? -23.953 -11.492 -22.25 1 98.19 70 GLU A CA 1
ATOM 567 C C . GLU A 1 70 ? -22.719 -11.961 -21.484 1 98.19 70 GLU A C 1
ATOM 569 O O . GLU A 1 70 ? -21.906 -11.141 -21.078 1 98.19 70 GLU A O 1
ATOM 574 N N . PHE A 1 71 ? -22.641 -13.203 -21.375 1 98.38 71 PHE A N 1
ATOM 575 C CA . PHE A 1 71 ? -21.516 -13.797 -20.688 1 98.38 71 PHE A CA 1
ATOM 576 C C . PHE A 1 71 ? -20.203 -13.484 -21.406 1 98.38 71 PHE A C 1
ATOM 578 O O . PHE A 1 71 ? -19.234 -13.094 -20.766 1 98.38 71 PHE A O 1
ATOM 585 N N . ARG A 1 72 ? -20.203 -13.664 -22.656 1 98 72 ARG A N 1
ATOM 586 C CA . ARG A 1 72 ? -19.016 -13.398 -23.438 1 98 72 ARG A CA 1
ATOM 587 C C . ARG A 1 72 ? -18.609 -11.938 -23.344 1 98 72 ARG A C 1
ATOM 589 O O . ARG A 1 72 ? -17.422 -11.617 -23.234 1 98 72 ARG A O 1
ATOM 596 N N . LYS A 1 73 ? -19.547 -11.07 -23.406 1 98.38 73 LYS A N 1
ATOM 597 C CA . LYS A 1 73 ? -19.281 -9.648 -23.266 1 98.38 73 LYS A CA 1
ATOM 598 C C . LYS A 1 73 ? -18.719 -9.328 -21.875 1 98.38 73 LYS A C 1
ATOM 600 O O . LYS A 1 73 ? -17.781 -8.539 -21.75 1 98.38 73 LYS A O 1
ATOM 605 N N . TRP A 1 74 ? -19.344 -9.914 -20.859 1 98.69 74 TRP A N 1
ATOM 606 C CA . TRP A 1 74 ? -18.906 -9.766 -19.469 1 98.69 74 TRP A CA 1
ATOM 607 C C . TRP A 1 74 ? -17.469 -10.258 -19.312 1 98.69 74 TRP A C 1
ATOM 609 O O . TRP A 1 74 ? -16.641 -9.57 -18.719 1 98.69 74 TRP A O 1
ATOM 619 N N . GLN A 1 75 ? -17.109 -11.367 -19.922 1 98.56 75 GLN A N 1
ATOM 620 C CA . GLN A 1 75 ? -15.758 -11.93 -19.875 1 98.56 75 GLN A CA 1
ATOM 621 C C . GLN A 1 75 ? -14.734 -10.969 -20.469 1 98.56 75 GLN A C 1
ATOM 623 O O . GLN A 1 75 ? -13.656 -10.773 -19.922 1 98.56 75 GLN A O 1
ATOM 628 N N . LYS A 1 76 ? -15.102 -10.43 -21.578 1 98.69 76 LYS A N 1
ATOM 629 C CA . LYS A 1 76 ? -14.219 -9.492 -22.25 1 98.69 76 LYS A CA 1
ATOM 630 C C . LYS A 1 76 ? -13.984 -8.25 -21.406 1 98.69 76 LYS A C 1
ATOM 632 O O . LYS A 1 76 ? -12.859 -7.742 -21.328 1 98.69 76 LYS A O 1
ATOM 637 N N . GLY A 1 77 ? -15.062 -7.758 -20.797 1 98.81 77 GLY A N 1
ATOM 638 C CA . GLY A 1 77 ? -14.938 -6.613 -19.906 1 98.81 77 GLY A CA 1
ATOM 639 C C . GLY A 1 77 ? -14.047 -6.887 -18.719 1 98.81 77 GLY A C 1
ATOM 640 O O . GLY A 1 77 ? -13.211 -6.059 -18.344 1 98.81 77 GLY A O 1
ATOM 641 N N . LEU A 1 78 ? -14.25 -8.016 -18.125 1 98.88 78 LEU A N 1
ATOM 642 C CA . LEU A 1 78 ? -13.445 -8.414 -16.984 1 98.88 78 LEU A CA 1
ATOM 643 C C . LEU A 1 78 ? -11.969 -8.539 -17.359 1 98.88 78 LEU A C 1
ATOM 645 O O . LEU A 1 78 ? -11.094 -8.109 -16.609 1 98.88 78 LEU A O 1
ATOM 649 N N . ARG A 1 79 ? -11.688 -9.133 -18.531 1 98.88 79 ARG A N 1
ATOM 650 C CA . ARG A 1 79 ? -10.328 -9.266 -19.031 1 98.88 79 ARG A CA 1
ATOM 651 C C . ARG A 1 79 ? -9.664 -7.906 -19.203 1 98.88 79 ARG A C 1
ATOM 653 O O . ARG A 1 79 ? -8.508 -7.715 -18.844 1 98.88 79 ARG A O 1
ATOM 660 N N . HIS A 1 80 ? -10.406 -7.008 -19.75 1 98.81 80 HIS A N 1
ATOM 661 C CA . HIS A 1 80 ? -9.883 -5.66 -19.953 1 98.81 80 HIS A CA 1
ATOM 662 C C . HIS A 1 80 ? -9.57 -4.992 -18.609 1 98.81 80 HIS A C 1
ATOM 664 O O . HIS A 1 80 ? -8.539 -4.34 -18.469 1 98.81 80 HIS A O 1
ATOM 670 N N . ALA A 1 81 ? -10.469 -5.121 -17.656 1 98.81 81 ALA A N 1
ATOM 671 C CA . ALA A 1 81 ? -10.242 -4.562 -16.328 1 98.81 81 ALA A CA 1
ATOM 672 C C . ALA A 1 81 ? -9 -5.168 -15.68 1 98.81 81 ALA A C 1
ATOM 674 O O . ALA A 1 81 ? -8.211 -4.461 -15.055 1 98.81 81 ALA A O 1
ATOM 675 N N . MET A 1 82 ? -8.828 -6.48 -15.836 1 98.88 82 MET A N 1
ATOM 676 C CA . MET A 1 82 ? -7.645 -7.156 -15.312 1 98.88 82 MET A CA 1
ATOM 677 C C . MET A 1 82 ? -6.371 -6.59 -15.938 1 98.88 82 MET A C 1
ATOM 679 O O . MET A 1 82 ? -5.395 -6.32 -15.234 1 98.88 82 MET A O 1
ATOM 683 N N . GLU A 1 83 ? -6.402 -6.438 -17.234 1 98.75 83 GLU A N 1
ATOM 684 C CA . GLU A 1 83 ? -5.262 -5.855 -17.953 1 98.75 83 GLU A CA 1
ATOM 685 C C . GLU A 1 83 ? -4.926 -4.473 -17.406 1 98.75 83 GLU A C 1
ATOM 687 O O . GLU A 1 83 ? -3.754 -4.148 -17.188 1 98.75 83 GLU A O 1
ATOM 692 N N . GLU A 1 84 ? -5.934 -3.711 -17.156 1 98.31 84 GLU A N 1
ATOM 693 C CA . GLU A 1 84 ? -5.762 -2.334 -16.719 1 98.31 84 GLU A CA 1
ATOM 694 C C . GLU A 1 84 ? -5.109 -2.283 -15.336 1 98.31 84 GLU A C 1
ATOM 696 O O . GLU A 1 84 ? -4.305 -1.394 -15.055 1 98.31 84 GLU A O 1
ATOM 701 N N . ILE A 1 85 ? -5.379 -3.227 -14.453 1 98.31 85 ILE A N 1
ATOM 702 C CA . ILE A 1 85 ? -4.902 -3.1 -13.078 1 98.31 85 ILE A CA 1
ATOM 703 C C . ILE A 1 85 ? -3.611 -3.896 -12.906 1 98.31 85 ILE A C 1
ATOM 705 O O . ILE A 1 85 ? -2.836 -3.639 -11.977 1 98.31 85 ILE A O 1
ATOM 709 N N . MET A 1 86 ? -3.305 -4.867 -13.805 1 98.75 86 MET A N 1
ATOM 710 C CA . MET A 1 86 ? -2.055 -5.613 -13.688 1 98.75 86 MET A CA 1
ATOM 711 C C . MET A 1 86 ? -0.893 -4.816 -14.273 1 98.75 86 MET A C 1
ATOM 713 O O . MET A 1 86 ? 0.248 -4.961 -13.836 1 98.75 86 MET A O 1
ATOM 717 N N . LYS A 1 87 ? -1.126 -4.094 -15.289 1 98.12 87 LYS A N 1
ATOM 718 C CA . LYS A 1 87 ? -0.2 -3.113 -15.852 1 98.12 87 LYS A CA 1
ATOM 719 C C . LYS A 1 87 ? 1.101 -3.777 -16.297 1 98.12 87 LYS A C 1
ATOM 721 O O . LYS A 1 87 ? 2.189 -3.314 -15.938 1 98.12 87 LYS A O 1
ATOM 726 N N . PHE A 1 88 ? 0.981 -4.832 -17.078 1 98.44 88 PHE A N 1
ATOM 727 C CA . PHE A 1 88 ? 2.188 -5.438 -17.641 1 98.44 88 PHE A CA 1
ATOM 728 C C . PHE A 1 88 ? 2.979 -4.422 -18.453 1 98.44 88 PHE A C 1
ATOM 730 O O . PHE A 1 88 ? 2.42 -3.742 -19.312 1 98.44 88 PHE A O 1
ATOM 737 N N . PRO A 1 89 ? 4.254 -4.312 -18.156 1 97.25 89 PRO A N 1
ATOM 738 C CA . PRO A 1 89 ? 5.055 -3.393 -18.969 1 97.25 89 PRO A CA 1
ATOM 739 C C . PRO A 1 89 ? 5.344 -3.936 -20.375 1 97.25 89 PRO A C 1
ATOM 741 O O . PRO A 1 89 ? 5.254 -5.145 -20.594 1 97.25 89 PRO A O 1
ATOM 744 N N . GLN A 1 90 ? 5.641 -3.01 -21.25 1 94.06 90 GLN A N 1
ATOM 745 C CA . GLN A 1 90 ? 6.125 -3.367 -22.578 1 94.06 90 GLN A CA 1
ATOM 746 C C . GLN A 1 90 ? 7.633 -3.182 -22.672 1 94.06 90 GLN A C 1
ATOM 748 O O . GLN A 1 90 ? 8.125 -2.053 -22.75 1 94.06 90 GLN A O 1
ATOM 753 N N . ILE A 1 91 ? 8.297 -4.277 -22.562 1 94 91 ILE A N 1
ATOM 754 C CA . ILE A 1 91 ? 9.75 -4.23 -22.641 1 94 91 ILE A CA 1
ATOM 755 C C . ILE A 1 91 ? 10.211 -4.676 -24.031 1 94 91 ILE A C 1
ATOM 757 O O . ILE A 1 91 ? 9.805 -5.738 -24.516 1 94 91 ILE A O 1
ATOM 761 N N . LYS A 1 92 ? 11.039 -3.852 -24.609 1 90 92 LYS A N 1
ATOM 762 C CA . LYS A 1 92 ? 11.547 -4.168 -25.938 1 90 92 LYS A CA 1
ATOM 763 C C . LYS A 1 92 ? 12.945 -4.773 -25.875 1 90 92 LYS A C 1
ATOM 765 O O . LYS A 1 92 ? 13.711 -4.469 -24.953 1 90 92 LYS A O 1
ATOM 770 N N . ASN A 1 93 ? 13.32 -5.633 -26.703 1 89.06 93 ASN A N 1
ATOM 771 C CA . ASN A 1 93 ? 14.656 -6.168 -26.953 1 89.06 93 ASN A CA 1
ATOM 772 C C . ASN A 1 93 ? 15.172 -6.953 -25.75 1 89.06 93 ASN A C 1
ATOM 774 O O . ASN A 1 93 ? 16.344 -6.863 -25.406 1 89.06 93 ASN A O 1
ATOM 778 N N . SER A 1 94 ? 14.305 -7.602 -25.062 1 92.31 94 SER A N 1
ATOM 779 C CA . SER A 1 94 ? 14.75 -8.508 -24.016 1 92.31 94 SER A CA 1
ATOM 780 C C . SER A 1 94 ? 15.352 -9.781 -24.594 1 92.31 94 SER A C 1
ATOM 782 O O . SER A 1 94 ? 14.828 -10.336 -25.562 1 92.31 94 SER A O 1
ATOM 784 N N . PRO A 1 95 ? 16.484 -10.273 -24.031 1 96.12 95 PRO A N 1
ATOM 785 C CA . PRO A 1 95 ? 17.062 -11.539 -24.516 1 96.12 95 PRO A CA 1
ATOM 786 C C . PRO A 1 95 ? 16.109 -12.719 -24.328 1 96.12 95 PRO A C 1
ATOM 788 O O . PRO A 1 95 ? 15.273 -12.711 -23.422 1 96.12 95 PRO A O 1
ATOM 791 N N . ALA A 1 96 ? 16.281 -13.672 -25.188 1 96.94 96 ALA A N 1
ATOM 792 C CA . ALA A 1 96 ? 15.5 -14.898 -25.047 1 96.94 96 ALA A CA 1
ATOM 793 C C . ALA A 1 96 ? 15.953 -15.695 -23.828 1 96.94 96 ALA A C 1
ATOM 795 O O . ALA A 1 96 ? 17.125 -15.648 -23.453 1 96.94 96 ALA A O 1
ATOM 796 N N . PRO A 1 97 ? 15.023 -16.438 -23.234 1 98.38 97 PRO A N 1
ATOM 797 C CA . PRO A 1 97 ? 15.43 -17.328 -22.141 1 98.38 97 PRO A CA 1
ATOM 798 C C . PRO A 1 97 ? 16.5 -18.344 -22.562 1 98.38 97 PRO A C 1
ATOM 800 O O . PRO A 1 97 ? 16.5 -18.781 -23.703 1 98.38 97 PRO A O 1
ATOM 803 N N . VAL A 1 98 ? 17.344 -18.719 -21.594 1 98.38 98 VAL A N 1
ATOM 804 C CA . VAL A 1 98 ? 18.438 -19.641 -21.906 1 98.38 98 VAL A CA 1
ATOM 805 C C . VAL A 1 98 ? 18.5 -20.734 -20.859 1 98.38 98 VAL A C 1
ATOM 807 O O . VAL A 1 98 ? 18.312 -20.484 -19.672 1 98.38 98 VAL A O 1
ATOM 810 N N . CYS A 1 99 ? 18.719 -21.984 -21.297 1 98.69 99 CYS A N 1
ATOM 811 C CA . CYS A 1 99 ? 18.953 -23.094 -20.391 1 98.69 99 CYS A CA 1
ATOM 812 C C . CYS A 1 99 ? 20.375 -23.047 -19.844 1 98.69 99 CYS A C 1
ATOM 814 O O . CYS A 1 99 ? 21.344 -23.109 -20.609 1 98.69 99 CYS A O 1
ATOM 816 N N . ILE A 1 100 ? 20.547 -22.984 -18.531 1 98.19 100 ILE A N 1
ATOM 817 C CA . ILE A 1 100 ? 21.891 -22.766 -18 1 98.19 100 ILE A CA 1
ATOM 818 C C . ILE A 1 100 ? 22.391 -24.031 -17.312 1 98.19 100 ILE A C 1
ATOM 820 O O . ILE A 1 100 ? 23.594 -24.156 -17.016 1 98.19 100 ILE A O 1
ATOM 824 N N . LYS A 1 101 ? 21.562 -24.938 -17.016 1 98.31 101 LYS A N 1
ATOM 825 C CA . LYS A 1 101 ? 21.953 -26.203 -16.375 1 98.31 101 LYS A CA 1
ATOM 826 C C . LYS A 1 101 ? 21 -27.328 -16.781 1 98.31 101 LYS A C 1
ATOM 828 O O . LYS A 1 101 ? 19.797 -27.125 -16.906 1 98.31 101 LYS A O 1
ATOM 833 N N . ARG A 1 102 ? 21.547 -28.547 -17.062 1 98.25 102 ARG A N 1
ATOM 834 C CA . ARG A 1 102 ? 20.812 -29.766 -17.359 1 98.25 102 ARG A CA 1
ATOM 835 C C . ARG A 1 102 ? 21.359 -30.953 -16.578 1 98.25 102 ARG A C 1
ATOM 837 O O . ARG A 1 102 ? 22.562 -31.219 -16.609 1 98.25 102 ARG A O 1
ATOM 844 N N . GLU A 1 103 ? 20.453 -31.609 -15.883 1 98.38 103 GLU A N 1
ATOM 845 C CA . GLU A 1 103 ? 20.875 -32.75 -15.086 1 98.38 103 GLU A CA 1
ATOM 846 C C . GLU A 1 103 ? 19.875 -33.906 -15.18 1 98.38 103 GLU A C 1
ATOM 848 O O . GLU A 1 103 ? 18.672 -33.688 -15.078 1 98.38 103 GLU A O 1
ATOM 853 N N . GLN A 1 104 ? 20.453 -35.156 -15.312 1 98.25 104 GLN A N 1
ATOM 854 C CA . GLN A 1 104 ? 19.594 -36.312 -15.375 1 98.25 104 GLN A CA 1
ATOM 855 C C . GLN A 1 104 ? 19.141 -36.75 -13.984 1 98.25 104 GLN A C 1
ATOM 857 O O . GLN A 1 104 ? 19.953 -36.75 -13.047 1 98.25 104 GLN A O 1
ATOM 862 N N . ARG A 1 105 ? 17.875 -37 -13.797 1 98.06 105 ARG A N 1
ATOM 863 C CA . ARG A 1 105 ? 17.281 -37.625 -12.617 1 98.06 105 ARG A CA 1
ATOM 864 C C . ARG A 1 105 ? 16.672 -38.969 -12.969 1 98.06 105 ARG A C 1
ATOM 866 O O . ARG A 1 105 ? 16.828 -39.438 -14.094 1 98.06 105 ARG A O 1
ATOM 873 N N . GLU A 1 106 ? 16.156 -39.625 -11.977 1 96.88 106 GLU A N 1
ATOM 874 C CA . GLU A 1 106 ? 15.516 -40.906 -12.25 1 96.88 106 GLU A CA 1
ATOM 875 C C . GLU A 1 106 ? 14.195 -40.719 -12.984 1 96.88 106 GLU A C 1
ATOM 877 O O . GLU A 1 106 ? 13.172 -40.375 -12.375 1 96.88 106 GLU A O 1
ATOM 882 N N . GLY A 1 107 ? 14.211 -40.906 -14.305 1 97.75 107 GLY A N 1
ATOM 883 C CA . GLY A 1 107 ? 12.977 -40.906 -15.078 1 97.75 107 GLY A CA 1
ATOM 884 C C . GLY A 1 107 ? 12.703 -39.562 -15.75 1 97.75 107 GLY A C 1
ATOM 885 O O . GLY A 1 107 ? 11.742 -39.438 -16.516 1 97.75 107 GLY A O 1
ATOM 886 N N . TYR A 1 108 ? 13.484 -38.625 -15.477 1 98.44 108 TYR A N 1
ATOM 887 C CA . TYR A 1 108 ? 13.281 -37.312 -16.094 1 98.44 108 TYR A CA 1
ATOM 888 C C . TYR A 1 108 ? 14.57 -36.5 -16.094 1 98.44 108 TYR A C 1
ATOM 890 O O . TYR A 1 108 ? 15.539 -36.875 -15.422 1 98.44 108 TYR A O 1
ATOM 898 N N . ARG A 1 109 ? 14.602 -35.438 -16.891 1 98.38 109 ARG A N 1
ATOM 899 C CA . ARG A 1 109 ? 15.688 -34.469 -16.938 1 98.38 109 ARG A CA 1
ATOM 900 C C . ARG A 1 109 ? 15.273 -33.156 -16.297 1 98.38 109 ARG A C 1
ATOM 902 O O . ARG A 1 109 ? 14.156 -32.688 -16.516 1 98.38 109 ARG A O 1
ATOM 909 N N . LEU A 1 110 ? 16.141 -32.688 -15.438 1 98.81 110 LEU A N 1
ATOM 910 C CA . LEU A 1 110 ? 15.93 -31.375 -14.797 1 98.81 110 LEU A CA 1
ATOM 911 C C . LEU A 1 110 ? 16.734 -30.297 -15.5 1 98.81 110 LEU A C 1
ATOM 913 O O . LEU A 1 110 ? 17.953 -30.422 -15.68 1 98.81 110 LEU A O 1
ATOM 917 N N . GLU A 1 111 ? 16.016 -29.25 -15.953 1 98.88 111 GLU A N 1
ATOM 918 C CA . GLU A 1 111 ? 16.672 -28.094 -16.562 1 98.88 111 GLU A CA 1
ATOM 919 C C . GLU A 1 111 ? 16.453 -26.828 -15.742 1 98.88 111 GLU A C 1
ATOM 921 O O . GLU A 1 111 ? 15.359 -26.625 -15.203 1 98.88 111 GLU A O 1
ATOM 926 N N . LYS A 1 112 ? 17.453 -26.031 -15.625 1 98.88 112 LYS A N 1
ATOM 927 C CA . LYS A 1 112 ? 17.344 -24.688 -15.07 1 98.88 112 LYS A CA 1
ATOM 928 C C . LYS A 1 112 ? 17.469 -23.641 -16.172 1 98.88 112 LYS A C 1
ATOM 930 O O . LYS A 1 112 ? 18.406 -23.672 -16.969 1 98.88 112 LYS A O 1
ATOM 935 N N . TRP A 1 113 ? 16.531 -22.734 -16.234 1 98.88 113 TRP A N 1
ATOM 936 C CA . TRP A 1 113 ? 16.484 -21.688 -17.25 1 98.88 113 TRP A CA 1
ATOM 937 C C . TRP A 1 113 ? 16.578 -20.312 -16.625 1 98.88 113 TRP A C 1
ATOM 939 O O . TRP A 1 113 ? 16.109 -20.094 -15.5 1 98.88 113 TRP A O 1
ATOM 949 N N . GLU A 1 114 ? 17.188 -19.344 -17.312 1 98.56 114 GLU A N 1
ATOM 950 C CA . GLU A 1 114 ? 17.156 -17.906 -17.016 1 98.56 114 GLU A CA 1
ATOM 951 C C . GLU A 1 114 ? 16.312 -17.156 -18.031 1 98.56 114 GLU A C 1
ATOM 953 O O . GLU A 1 114 ? 16.312 -17.484 -19.219 1 98.56 114 GLU A O 1
ATOM 958 N N . PHE A 1 115 ? 15.609 -16.188 -17.594 1 98.56 115 PHE A N 1
ATOM 959 C CA . PHE A 1 115 ? 14.938 -15.242 -18.469 1 98.56 115 PHE A CA 1
ATOM 960 C C . PHE A 1 115 ? 15.109 -13.812 -17.969 1 98.56 115 PHE A C 1
ATOM 962 O O . PHE A 1 115 ? 15.594 -13.602 -16.844 1 98.56 115 PHE A O 1
ATOM 969 N N . TYR A 1 116 ? 14.828 -12.773 -18.75 1 98.25 116 TYR A N 1
ATOM 970 C CA . TYR A 1 116 ? 15.219 -11.391 -18.516 1 98.25 116 TYR A CA 1
ATOM 971 C C . TYR A 1 116 ? 14.031 -10.445 -18.688 1 98.25 116 TYR A C 1
ATOM 973 O O . TYR A 1 116 ? 13.969 -9.688 -19.672 1 98.25 116 TYR A O 1
ATOM 981 N N . PRO A 1 117 ? 13.133 -10.422 -17.719 1 97.81 117 PRO A N 1
ATOM 982 C CA . PRO A 1 117 ? 11.828 -9.781 -17.875 1 97.81 117 PRO A CA 1
ATOM 983 C C . PRO A 1 117 ? 11.922 -8.25 -17.859 1 97.81 117 PRO A C 1
ATOM 985 O O . PRO A 1 117 ? 11.055 -7.57 -18.406 1 97.81 117 PRO A O 1
ATOM 988 N N . LEU A 1 118 ? 12.875 -7.68 -17.141 1 97.75 118 LEU A N 1
ATOM 989 C CA . LEU A 1 118 ? 13.133 -6.25 -17.031 1 97.75 118 LEU A CA 1
ATOM 990 C C . LEU A 1 118 ? 14.602 -5.938 -17.281 1 97.75 118 LEU A C 1
ATOM 992 O O . LEU A 1 118 ? 15.453 -6.82 -17.172 1 97.75 118 LEU A O 1
ATOM 996 N N . PRO A 1 119 ? 14.961 -4.75 -17.609 1 95.31 119 PRO A N 1
ATOM 997 C CA . PRO A 1 119 ? 16.344 -4.406 -17.984 1 95.31 119 PRO A CA 1
ATOM 998 C C . PRO A 1 119 ? 17.359 -4.84 -16.922 1 95.31 119 PRO A C 1
ATOM 1000 O O . PRO A 1 119 ? 18.438 -5.301 -17.266 1 95.31 119 PRO A O 1
ATOM 1003 N N . LYS A 1 120 ? 17.094 -4.785 -15.648 1 96.94 120 LYS A N 1
ATOM 1004 C CA . LYS A 1 120 ? 18.031 -5.129 -14.594 1 96.94 120 LYS A CA 1
ATOM 1005 C C . LYS A 1 120 ? 17.594 -6.375 -13.836 1 96.94 120 LYS A C 1
ATOM 1007 O O . LYS A 1 120 ? 17.922 -6.543 -12.656 1 96.94 120 LYS A O 1
ATOM 1012 N N . CYS A 1 121 ? 16.875 -7.207 -14.555 1 98.38 121 CYS A N 1
ATOM 1013 C CA . CYS A 1 121 ? 16.312 -8.367 -13.883 1 98.38 121 CYS A CA 1
ATOM 1014 C C . CYS A 1 121 ? 16.703 -9.656 -14.602 1 98.38 121 CYS A C 1
ATOM 1016 O O . CYS A 1 121 ? 16.609 -9.75 -15.82 1 98.38 121 CYS A O 1
ATOM 1018 N N . VAL A 1 122 ? 17.188 -10.57 -13.891 1 98.5 122 VAL A N 1
ATOM 1019 C CA . VAL A 1 122 ? 17.266 -11.969 -14.312 1 98.5 122 VAL A CA 1
ATOM 1020 C C . VAL A 1 122 ? 16.438 -12.828 -13.359 1 98.5 122 VAL A C 1
ATOM 1022 O O . VAL A 1 122 ? 16.422 -12.594 -12.148 1 98.5 122 VAL A O 1
ATOM 1025 N N . SER A 1 123 ? 15.672 -13.672 -13.883 1 98.5 123 SER A N 1
ATOM 1026 C CA . SER A 1 123 ? 14.898 -14.641 -13.102 1 98.5 123 SER A CA 1
ATOM 1027 C C . SER A 1 123 ? 15.094 -16.062 -13.633 1 98.5 123 SER A C 1
ATOM 1029 O O . SER A 1 123 ? 15.672 -16.25 -14.703 1 98.5 123 SER A O 1
ATOM 1031 N N . THR A 1 124 ? 14.688 -17.016 -12.812 1 98.81 124 THR A N 1
ATOM 1032 C CA . THR A 1 124 ? 14.938 -18.391 -13.203 1 98.81 124 THR A CA 1
ATOM 1033 C C . THR A 1 124 ? 13.688 -19.25 -13.016 1 98.81 124 THR A C 1
ATOM 1035 O O . THR A 1 124 ? 12.773 -18.859 -12.281 1 98.81 124 THR A O 1
ATOM 1038 N N . PHE A 1 125 ? 13.625 -20.297 -13.711 1 98.88 125 PHE A N 1
ATOM 1039 C CA . PHE A 1 125 ? 12.617 -21.328 -13.523 1 98.88 125 PHE A CA 1
ATOM 1040 C C . PHE A 1 125 ? 13.203 -22.703 -13.805 1 98.88 125 PHE A C 1
ATOM 1042 O O . PHE A 1 125 ? 14.305 -22.812 -14.352 1 98.88 125 PHE A O 1
ATOM 1049 N N . LEU A 1 126 ? 12.555 -23.75 -13.312 1 98.94 126 LEU A N 1
ATOM 1050 C CA . LEU A 1 126 ? 12.969 -25.125 -13.523 1 98.94 126 LEU A CA 1
ATOM 1051 C C . LEU A 1 126 ? 12 -25.859 -14.461 1 98.94 126 LEU A C 1
ATOM 1053 O O . LEU A 1 126 ? 10.797 -25.609 -14.422 1 98.94 126 LEU A O 1
ATOM 1057 N N . VAL A 1 127 ? 12.578 -26.719 -15.25 1 98.94 127 VAL A N 1
ATOM 1058 C CA . VAL A 1 127 ? 11.789 -27.562 -16.156 1 98.94 127 VAL A CA 1
ATOM 1059 C C . VAL A 1 127 ? 12.117 -29.031 -15.906 1 98.94 127 VAL A C 1
ATOM 1061 O O . VAL A 1 127 ? 13.289 -29.422 -15.922 1 98.94 127 VAL A O 1
ATOM 1064 N N . LEU A 1 128 ? 11.109 -29.781 -15.617 1 98.94 128 LEU A N 1
ATOM 1065 C CA . LEU A 1 128 ? 11.219 -31.234 -15.5 1 98.94 128 LEU A CA 1
ATOM 1066 C C . LEU A 1 128 ? 10.609 -31.922 -16.719 1 98.94 128 LEU A C 1
ATOM 1068 O O . LEU A 1 128 ? 9.414 -31.781 -16.984 1 98.94 128 LEU A O 1
ATOM 1072 N N . ILE A 1 129 ? 11.406 -32.688 -17.453 1 98.69 129 ILE A N 1
ATOM 1073 C CA . ILE A 1 129 ? 11 -33.312 -18.719 1 98.69 129 ILE A CA 1
ATOM 1074 C C . ILE A 1 129 ? 11.109 -34.812 -18.594 1 98.69 129 ILE A C 1
ATOM 1076 O O . IL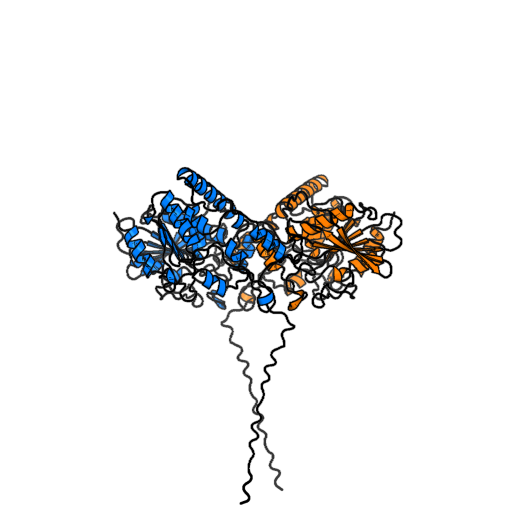E A 1 129 ? 12.203 -35.344 -18.406 1 98.69 129 ILE A O 1
ATOM 1080 N N . PRO A 1 130 ? 9.969 -35.5 -18.734 1 97.94 130 PRO A N 1
ATOM 1081 C CA . PRO A 1 130 ? 10.055 -36.969 -18.688 1 97.94 130 PRO A CA 1
ATOM 1082 C C . PRO A 1 130 ? 11.023 -37.531 -19.734 1 97.94 130 PRO A C 1
ATOM 1084 O O . PRO A 1 130 ? 11.188 -36.938 -20.812 1 97.94 130 PRO A O 1
ATOM 1087 N N . ASP A 1 131 ? 11.547 -38.656 -19.375 1 95.44 131 ASP A N 1
ATOM 1088 C CA . ASP A 1 131 ? 12.398 -39.344 -20.344 1 95.44 131 ASP A CA 1
ATOM 1089 C C . ASP A 1 131 ? 11.578 -39.906 -21.5 1 95.44 131 ASP A C 1
ATOM 1091 O O . ASP A 1 131 ? 10.367 -40.094 -21.375 1 95.44 131 ASP A O 1
ATOM 1095 N N . ASN A 1 132 ? 12.094 -40.094 -22.641 1 86.5 132 ASN A N 1
ATOM 1096 C CA . ASN A 1 132 ? 11.602 -40.844 -23.797 1 86.5 132 ASN A CA 1
ATOM 1097 C C . ASN A 1 132 ? 10.328 -40.188 -24.359 1 86.5 132 ASN A C 1
ATOM 1099 O O . ASN A 1 132 ? 9.359 -40.906 -24.641 1 86.5 132 ASN A O 1
ATOM 1103 N N . ILE A 1 133 ? 10.32 -38.875 -24.312 1 89.38 133 ILE A N 1
ATOM 1104 C CA . ILE A 1 133 ? 9.234 -38.188 -25 1 89.38 133 ILE A CA 1
ATOM 1105 C C . ILE A 1 133 ? 9.484 -38.219 -26.5 1 89.38 133 ILE A C 1
ATOM 1107 O O . ILE A 1 133 ? 10.547 -37.844 -26.984 1 89.38 133 ILE A O 1
ATOM 1111 N N . ASN A 1 134 ? 8.555 -38.781 -27.297 1 90.5 134 ASN A N 1
ATOM 1112 C CA . ASN A 1 134 ? 8.711 -38.906 -28.734 1 90.5 134 ASN A CA 1
ATOM 1113 C C . ASN A 1 134 ? 7.676 -38.062 -29.484 1 90.5 134 ASN A C 1
ATOM 1115 O O . ASN A 1 134 ? 7.668 -38.031 -30.719 1 90.5 134 ASN A O 1
ATOM 1119 N N . LYS A 1 135 ? 6.836 -37.438 -28.797 1 93.88 135 LYS A N 1
ATOM 1120 C CA . LYS A 1 135 ? 5.852 -36.5 -29.297 1 93.88 135 LYS A CA 1
ATOM 1121 C C . LYS A 1 135 ? 5.609 -35.375 -28.281 1 93.88 135 LYS A C 1
ATOM 1123 O O . LYS A 1 135 ? 5.961 -35.5 -27.109 1 93.88 135 LYS A O 1
ATOM 1128 N N . PRO A 1 136 ? 5.082 -34.344 -28.766 1 96.25 136 PRO A N 1
ATOM 1129 C CA . PRO A 1 136 ? 4.75 -33.281 -27.797 1 96.25 136 PRO A CA 1
ATOM 1130 C C . PRO A 1 136 ? 3.795 -33.781 -26.703 1 96.25 136 PRO A C 1
ATOM 1132 O O . PRO A 1 136 ? 2.869 -34.531 -26.984 1 96.25 136 PRO A O 1
ATOM 1135 N N . VAL A 1 137 ? 4.016 -33.406 -25.5 1 96.75 137 VAL A N 1
ATOM 1136 C CA . VAL A 1 137 ? 3.188 -33.844 -24.375 1 96.75 137 VAL A CA 1
ATOM 1137 C C . VAL A 1 137 ? 2.676 -32.625 -23.609 1 96.75 137 VAL A C 1
ATOM 1139 O O . VAL A 1 137 ? 3.232 -31.547 -23.719 1 96.75 137 VAL A O 1
ATOM 1142 N N . PRO A 1 138 ? 1.6 -32.781 -22.828 1 98 138 PRO A N 1
ATOM 1143 C CA . PRO A 1 138 ? 1.073 -31.672 -22.016 1 98 138 PRO A CA 1
ATOM 1144 C C . PRO A 1 138 ? 2.09 -31.156 -21 1 98 138 PRO A C 1
ATOM 1146 O O . PRO A 1 138 ? 3.006 -31.891 -20.609 1 98 138 PRO A O 1
ATOM 1149 N N . ALA A 1 139 ? 1.921 -29.922 -20.656 1 98.75 139 ALA A N 1
ATOM 1150 C CA . ALA A 1 139 ? 2.826 -29.281 -19.703 1 98.75 139 ALA A CA 1
ATOM 1151 C C . ALA A 1 139 ? 2.051 -28.5 -18.656 1 98.75 139 ALA A C 1
ATOM 1153 O O . ALA A 1 139 ? 0.966 -27.984 -18.922 1 98.75 139 ALA A O 1
ATOM 1154 N N . ILE A 1 140 ? 2.582 -28.422 -17.438 1 98.94 140 ILE A N 1
ATOM 1155 C CA . ILE A 1 140 ? 1.931 -27.75 -16.328 1 98.94 140 ILE A CA 1
ATOM 1156 C C . ILE A 1 140 ? 2.873 -26.703 -15.742 1 98.94 140 ILE A C 1
ATOM 1158 O O . ILE A 1 140 ? 4 -27.016 -15.352 1 98.94 140 ILE A O 1
ATOM 1162 N N . LEU A 1 141 ? 2.477 -25.438 -15.758 1 98.94 141 LEU A N 1
ATOM 1163 C CA . LEU A 1 141 ? 3.158 -24.391 -15.016 1 98.94 141 LEU A CA 1
ATOM 1164 C C . LEU A 1 141 ? 2.779 -24.422 -13.539 1 98.94 141 LEU A C 1
ATOM 1166 O O . LEU A 1 141 ? 1.606 -24.266 -13.195 1 98.94 141 LEU A O 1
ATOM 1170 N N . CYS A 1 142 ? 3.771 -24.625 -12.68 1 98.94 142 CYS A N 1
ATOM 1171 C CA . CYS A 1 142 ? 3.555 -24.812 -11.25 1 98.94 142 CYS A CA 1
ATOM 1172 C C . CYS A 1 142 ? 3.975 -23.578 -10.469 1 98.94 142 CYS A C 1
ATOM 1174 O O . CYS A 1 142 ? 5.152 -23.219 -10.445 1 98.94 142 CYS A O 1
ATOM 1176 N N . ILE A 1 143 ? 3.039 -22.922 -9.75 1 98.94 143 ILE A N 1
ATOM 1177 C CA . ILE A 1 143 ? 3.287 -21.703 -8.992 1 98.94 143 ILE A CA 1
ATOM 1178 C C . ILE A 1 143 ? 3.096 -21.984 -7.5 1 98.94 143 ILE A C 1
ATOM 1180 O O . ILE A 1 143 ? 2.023 -22.422 -7.074 1 98.94 143 ILE A O 1
ATOM 1184 N N . PRO A 1 144 ? 4.07 -21.734 -6.695 1 98.56 144 PRO A N 1
ATOM 1185 C CA . PRO A 1 144 ? 4.039 -22.125 -5.285 1 98.56 144 PRO A CA 1
ATOM 1186 C C . PRO A 1 144 ? 3.186 -21.188 -4.434 1 98.56 144 PRO A C 1
ATOM 1188 O O . PRO A 1 144 ? 2.818 -20.094 -4.891 1 98.56 144 PRO A O 1
ATOM 1191 N N . GLY A 1 145 ? 2.887 -21.641 -3.225 1 98.06 145 GLY A N 1
ATOM 1192 C CA . GLY A 1 145 ? 2.291 -20.781 -2.211 1 98.06 145 GLY A CA 1
ATOM 1193 C C . GLY A 1 145 ? 3.311 -19.938 -1.478 1 98.06 145 GLY A C 1
ATOM 1194 O O . GLY A 1 145 ? 4.508 -20.016 -1.752 1 98.06 145 GLY A O 1
ATOM 1195 N N . SER A 1 146 ? 2.785 -19.141 -0.552 1 97.56 146 SER A N 1
ATOM 1196 C CA . SER A 1 146 ? 3.67 -18.359 0.301 1 97.56 146 SER A CA 1
ATOM 1197 C C . SER A 1 146 ? 4.68 -19.25 1.018 1 97.56 146 SER A C 1
ATOM 1199 O O . SER A 1 146 ? 4.328 -20.312 1.513 1 97.56 146 SER A O 1
ATOM 1201 N N . GLY A 1 147 ? 5.879 -18.844 0.994 1 97.62 147 GLY A N 1
ATOM 1202 C CA . GLY A 1 147 ? 6.926 -19.562 1.694 1 97.62 147 GLY A CA 1
ATOM 1203 C C . GLY A 1 147 ? 7.566 -20.656 0.85 1 97.62 147 GLY A C 1
ATOM 1204 O O . GLY A 1 147 ? 8.617 -21.188 1.207 1 97.62 147 GLY A O 1
ATOM 1205 N N . GLY A 1 148 ? 6.938 -20.969 -0.273 1 97.81 148 GLY A N 1
ATOM 1206 C CA . GLY A 1 148 ? 7.473 -22.016 -1.142 1 97.81 148 GLY A CA 1
ATOM 1207 C C . GLY A 1 148 ? 8.445 -21.484 -2.178 1 97.81 148 GLY A C 1
ATOM 1208 O O . GLY A 1 148 ? 8.594 -20.266 -2.334 1 97.81 148 GLY A O 1
ATOM 1209 N N . ASN A 1 149 ? 9.156 -22.391 -2.875 1 98.44 149 ASN A N 1
ATOM 1210 C CA . ASN A 1 149 ? 10.078 -22.031 -3.949 1 98.44 149 ASN A CA 1
ATOM 1211 C C . ASN A 1 149 ? 10.117 -23.125 -5.027 1 98.44 149 ASN A C 1
ATOM 1213 O O . ASN A 1 149 ? 9.586 -24.219 -4.836 1 98.44 149 ASN A O 1
ATOM 1217 N N . LYS A 1 150 ? 10.719 -22.781 -6.133 1 98.81 150 LYS A N 1
ATOM 1218 C CA . LYS A 1 150 ? 10.68 -23.672 -7.297 1 98.81 150 LYS A CA 1
ATOM 1219 C C . LYS A 1 150 ? 11.43 -24.969 -7.027 1 98.81 150 LYS A C 1
ATOM 1221 O O . LYS A 1 150 ? 11.039 -26.031 -7.52 1 98.81 150 LYS A O 1
ATOM 1226 N N . GLU A 1 151 ? 12.5 -24.953 -6.223 1 98.81 151 GLU A N 1
ATOM 1227 C CA . GLU A 1 151 ? 13.227 -26.172 -5.887 1 98.81 151 GLU A CA 1
ATOM 1228 C C . GLU A 1 151 ? 12.344 -27.141 -5.098 1 98.81 151 GLU A C 1
ATOM 1230 O O . GLU A 1 151 ? 12.32 -28.344 -5.383 1 98.81 151 GLU A O 1
ATOM 1235 N N . GLY A 1 152 ? 11.648 -26.562 -4.172 1 98.5 152 GLY A N 1
ATOM 1236 C CA . GLY A 1 152 ? 10.719 -27.391 -3.414 1 98.5 152 GLY A CA 1
ATOM 1237 C C . GLY A 1 152 ? 9.672 -28.062 -4.281 1 98.5 152 GLY A C 1
ATOM 1238 O O . GLY A 1 152 ? 9.391 -29.25 -4.117 1 98.5 152 GLY A O 1
ATOM 1239 N N . LEU A 1 153 ? 9.102 -27.344 -5.176 1 98.81 153 LEU A N 1
ATOM 1240 C CA . LEU A 1 153 ? 8.125 -27.891 -6.105 1 98.81 153 LEU A CA 1
ATOM 1241 C C . LEU A 1 153 ? 8.711 -29.047 -6.902 1 98.81 153 LEU A C 1
ATOM 1243 O O . LEU A 1 153 ? 8.008 -30 -7.223 1 98.81 153 LEU A O 1
ATOM 1247 N N . ALA A 1 154 ? 9.984 -28.938 -7.227 1 98.81 154 ALA A N 1
ATOM 1248 C CA . ALA A 1 154 ? 10.664 -29.891 -8.109 1 98.81 154 ALA A CA 1
ATOM 1249 C C . ALA A 1 154 ? 11.242 -31.047 -7.316 1 98.81 154 ALA A C 1
ATOM 1251 O O . ALA A 1 154 ? 11.906 -31.922 -7.879 1 98.81 154 ALA A O 1
ATOM 1252 N N . GLY A 1 155 ? 11.086 -31.031 -5.992 1 98.5 155 GLY A N 1
ATOM 1253 C CA . GLY A 1 155 ? 11.664 -32.094 -5.176 1 98.5 155 GLY A CA 1
ATOM 1254 C C . GLY A 1 155 ? 13.172 -31.969 -5.023 1 98.5 155 GLY A C 1
ATOM 1255 O O . GLY A 1 155 ? 13.875 -32.969 -4.906 1 98.5 155 GLY A O 1
ATOM 1256 N N . GLU A 1 156 ? 13.68 -30.75 -5.141 1 98.56 156 GLU A N 1
ATOM 1257 C CA . GLU A 1 156 ? 15.109 -30.453 -5.051 1 98.56 156 GLU A CA 1
ATOM 1258 C C . GLU A 1 156 ? 15.43 -29.656 -3.791 1 98.56 156 GLU A C 1
ATOM 1260 O O . GLU A 1 156 ? 14.586 -28.891 -3.299 1 98.56 156 GLU A O 1
ATOM 1265 N N . PRO A 1 157 ? 16.625 -29.844 -3.225 1 97.56 157 PRO A N 1
ATOM 1266 C CA . PRO A 1 157 ? 17.047 -28.922 -2.17 1 97.56 157 PRO A CA 1
ATOM 1267 C C . PRO A 1 157 ? 17.109 -27.469 -2.652 1 97.56 157 PRO A C 1
ATOM 1269 O O . PRO A 1 157 ? 17.375 -27.219 -3.834 1 97.56 157 PRO A O 1
ATOM 1272 N N . GLY A 1 158 ? 16.875 -26.594 -1.672 1 97.38 158 GLY A N 1
ATOM 1273 C CA . GLY A 1 158 ? 16.984 -25.188 -2 1 97.38 158 GLY A CA 1
ATOM 1274 C C . GLY A 1 158 ? 18.391 -24.781 -2.434 1 97.38 158 GLY A C 1
ATOM 1275 O O . GLY A 1 158 ? 19.328 -25.562 -2.283 1 97.38 158 GLY A O 1
ATOM 1276 N N . ILE A 1 159 ? 18.531 -23.578 -3.018 1 96.38 159 ILE A N 1
ATOM 1277 C CA . ILE A 1 159 ? 19.828 -23.094 -3.51 1 96.38 159 ILE A CA 1
ATOM 1278 C C . ILE A 1 159 ? 20.766 -22.828 -2.336 1 96.38 159 ILE A C 1
ATOM 1280 O O . ILE A 1 159 ? 21.969 -22.656 -2.525 1 96.38 159 ILE A O 1
ATOM 1284 N N . ALA A 1 160 ? 20.219 -22.766 -1.152 1 96.19 160 ALA A N 1
ATOM 1285 C CA . ALA A 1 160 ? 20.922 -22.703 0.124 1 96.19 160 ALA A CA 1
ATOM 1286 C C . ALA A 1 160 ? 20.203 -23.531 1.188 1 96.19 160 ALA A C 1
ATOM 1288 O O . ALA A 1 160 ? 19 -23.734 1.111 1 96.19 160 ALA A O 1
ATOM 1289 N N . PRO A 1 161 ? 20.922 -23.969 2.156 1 96.12 161 PRO A N 1
ATOM 1290 C CA . PRO A 1 161 ? 20.297 -24.844 3.158 1 96.12 161 PRO A CA 1
ATOM 1291 C C . PRO A 1 161 ? 19.109 -24.203 3.852 1 96.12 161 PRO A C 1
ATOM 1293 O O . PRO A 1 161 ? 18.078 -24.859 4.066 1 96.12 161 PRO A O 1
ATOM 1296 N N . LYS A 1 162 ? 19.141 -22.969 4.137 1 95.56 162 LYS A N 1
ATOM 1297 C CA . LYS A 1 162 ? 18.062 -22.281 4.844 1 95.56 162 LYS A CA 1
ATOM 1298 C C . LYS A 1 162 ? 16.828 -22.141 3.955 1 95.56 162 LYS A C 1
ATOM 1300 O O . LYS A 1 162 ? 15.742 -21.828 4.445 1 95.56 162 LYS A O 1
ATOM 1305 N N . LEU A 1 163 ? 17.031 -22.375 2.678 1 97.31 163 LEU A N 1
ATOM 1306 C CA . LEU A 1 163 ? 15.922 -22.234 1.739 1 97.31 163 LEU A CA 1
ATOM 1307 C C . LEU A 1 163 ? 15.367 -23.594 1.341 1 97.31 163 LEU A C 1
ATOM 1309 O O . LEU A 1 163 ? 14.57 -23.688 0.403 1 97.31 163 LEU A O 1
ATOM 1313 N N . ASN A 1 164 ? 15.797 -24.594 2.051 1 96.94 164 ASN A N 1
ATOM 1314 C CA . ASN A 1 164 ? 15.188 -25.906 1.838 1 96.94 164 ASN A CA 1
ATOM 1315 C C . ASN A 1 164 ? 13.703 -25.891 2.211 1 96.94 164 ASN A C 1
ATOM 1317 O O . ASN A 1 164 ? 13.344 -25.5 3.32 1 96.94 164 ASN A O 1
ATOM 1321 N N . ASP A 1 165 ? 12.953 -26.234 1.28 1 94.69 165 ASP A N 1
ATOM 1322 C CA . ASP A 1 165 ? 11.547 -26.547 1.56 1 94.69 165 ASP A CA 1
ATOM 1323 C C . ASP A 1 165 ? 11.367 -28.016 1.905 1 94.69 165 ASP A C 1
ATOM 1325 O O . ASP A 1 165 ? 12.344 -28.766 1.997 1 94.69 165 ASP A O 1
ATOM 1329 N N . ARG A 1 166 ? 10.109 -28.406 2.238 1 95.06 166 ARG A N 1
ATOM 1330 C CA . ARG A 1 166 ? 9.812 -29.828 2.43 1 95.06 166 ARG A CA 1
ATOM 1331 C C . ARG A 1 166 ? 9.812 -30.578 1.1 1 95.06 166 ARG A C 1
ATOM 1333 O O . ARG A 1 166 ? 8.805 -31.172 0.726 1 95.06 166 ARG A O 1
ATOM 1340 N N . TYR A 1 167 ? 10.992 -30.562 0.493 1 96.19 167 TYR A N 1
ATOM 1341 C CA . TYR A 1 167 ? 11.117 -30.953 -0.909 1 96.19 167 TYR A CA 1
ATOM 1342 C C . TYR A 1 167 ? 10.992 -32.469 -1.077 1 96.19 167 TYR A C 1
ATOM 1344 O O . TYR A 1 167 ? 10.992 -32.969 -2.201 1 96.19 167 TYR A O 1
ATOM 1352 N N . LYS A 1 168 ? 10.781 -33.219 -0.001 1 96.44 168 LYS A N 1
ATOM 1353 C CA . LYS A 1 168 ? 10.555 -34.688 -0.088 1 96.44 168 LYS A CA 1
ATOM 1354 C C . LYS A 1 168 ? 9.094 -35.031 0.194 1 96.44 168 LYS A C 1
ATOM 1356 O O . LYS A 1 168 ? 8.711 -36.188 0.154 1 96.44 168 LYS A O 1
ATOM 1361 N N . ASP A 1 169 ? 8.32 -34.031 0.479 1 96.75 169 ASP A N 1
ATOM 1362 C CA . ASP A 1 169 ? 6.914 -34.188 0.831 1 96.75 169 ASP A CA 1
ATOM 1363 C C . ASP A 1 169 ? 6.02 -34.062 -0.4 1 96.75 169 ASP A C 1
ATOM 1365 O O . ASP A 1 169 ? 5.879 -32.969 -0.963 1 96.75 169 ASP A O 1
ATOM 1369 N N . PRO A 1 170 ? 5.328 -35.094 -0.783 1 94.56 170 PRO A N 1
ATOM 1370 C CA . PRO A 1 170 ? 4.465 -35.031 -1.966 1 94.56 170 PRO A CA 1
ATOM 1371 C C . PRO A 1 170 ? 3.355 -34 -1.838 1 94.56 170 PRO A C 1
ATOM 1373 O O . PRO A 1 170 ? 2.748 -33.625 -2.84 1 94.56 170 PRO A O 1
ATOM 1376 N N . LYS A 1 171 ? 3.135 -33.5 -0.636 1 95.88 171 LYS A N 1
ATOM 1377 C CA . LYS A 1 171 ? 2.133 -32.469 -0.405 1 95.88 171 LYS A CA 1
ATOM 1378 C C . LYS A 1 171 ? 2.645 -31.109 -0.847 1 95.88 171 LYS A C 1
ATOM 1380 O O . LYS A 1 171 ? 1.89 -30.141 -0.873 1 95.88 171 LYS A O 1
ATOM 1385 N N . LEU A 1 172 ? 3.855 -31.078 -1.264 1 95.31 172 LEU A N 1
ATOM 1386 C CA . LEU A 1 172 ? 4.449 -29.812 -1.679 1 95.31 172 LEU A CA 1
ATOM 1387 C C . LEU A 1 172 ? 5.043 -29.938 -3.078 1 95.31 172 LEU A C 1
ATOM 1389 O O . LEU A 1 172 ? 5.062 -28.953 -3.83 1 95.31 172 LEU A O 1
ATOM 1393 N N . THR A 1 173 ? 5.5 -31.109 -3.547 1 97.81 173 THR A N 1
ATOM 1394 C CA . THR A 1 173 ? 6.332 -31.297 -4.73 1 97.81 173 THR A CA 1
ATOM 1395 C C . THR A 1 173 ? 5.473 -31.438 -5.984 1 97.81 173 THR A C 1
ATOM 1397 O O . THR A 1 173 ? 5.586 -32.438 -6.715 1 97.81 173 THR A O 1
ATOM 1400 N N . GLN A 1 174 ? 4.688 -30.484 -6.234 1 97.5 174 GLN A N 1
ATOM 1401 C CA . GLN A 1 174 ? 3.715 -30.484 -7.324 1 97.5 174 GLN A CA 1
ATOM 1402 C C . GLN A 1 174 ? 4.383 -30.797 -8.656 1 97.5 174 GLN A C 1
ATOM 1404 O O . GLN A 1 174 ? 3.936 -31.688 -9.391 1 97.5 174 GLN A O 1
ATOM 1409 N N . ALA A 1 175 ? 5.488 -30.109 -8.984 1 98.81 175 ALA A N 1
ATOM 1410 C CA . ALA A 1 175 ? 6.176 -30.297 -10.258 1 98.81 175 ALA A CA 1
ATOM 1411 C C . ALA A 1 175 ? 6.734 -31.703 -10.375 1 98.81 175 ALA A C 1
ATOM 1413 O O . ALA A 1 175 ? 6.617 -32.344 -11.422 1 98.81 175 ALA A O 1
ATOM 1414 N N . LEU A 1 176 ? 7.328 -32.188 -9.281 1 98.69 176 LEU A N 1
ATOM 1415 C CA . LEU A 1 176 ? 7.852 -33.531 -9.266 1 98.69 176 LEU A CA 1
ATOM 1416 C C . LEU A 1 176 ? 6.734 -34.562 -9.5 1 98.69 176 LEU A C 1
ATOM 1418 O O . LEU A 1 176 ? 6.906 -35.5 -10.258 1 98.69 176 LEU A O 1
ATOM 1422 N N . ASN A 1 177 ? 5.609 -34.344 -8.828 1 98.25 177 ASN A N 1
ATOM 1423 C CA . ASN A 1 177 ? 4.473 -35.25 -8.992 1 98.25 177 ASN A CA 1
ATOM 1424 C C . ASN A 1 177 ? 3.998 -35.312 -10.438 1 98.25 177 ASN A C 1
ATOM 1426 O O . ASN A 1 177 ? 3.67 -36.375 -10.953 1 98.25 177 ASN A O 1
ATOM 1430 N N . PHE A 1 178 ? 3.973 -34.188 -11.141 1 98.44 178 PHE A N 1
ATOM 1431 C CA . PHE A 1 178 ? 3.447 -34.094 -12.5 1 98.44 178 PHE A CA 1
ATOM 1432 C C . PHE A 1 178 ? 4.402 -34.75 -13.492 1 98.44 178 PHE A C 1
ATOM 1434 O O . PHE A 1 178 ? 3.969 -35.438 -14.422 1 98.44 178 PHE A O 1
ATOM 1441 N N . VAL A 1 179 ? 5.719 -34.562 -13.328 1 98.44 179 VAL A N 1
ATOM 1442 C CA . VAL A 1 179 ? 6.656 -35.156 -14.266 1 98.44 179 VAL A CA 1
ATOM 1443 C C . VAL A 1 179 ? 6.625 -36.688 -14.125 1 98.44 179 VAL A C 1
ATOM 1445 O O . VAL A 1 179 ? 6.785 -37.406 -15.109 1 98.44 179 VAL A O 1
ATOM 1448 N N . LYS A 1 180 ? 6.391 -37.188 -12.953 1 97.12 180 LYS A N 1
ATOM 1449 C CA . LYS A 1 180 ? 6.301 -38.625 -12.711 1 97.12 180 LYS A CA 1
ATOM 1450 C C . LYS A 1 180 ? 5.074 -39.219 -13.398 1 97.12 180 LYS A C 1
ATOM 1452 O O . LYS A 1 180 ? 5.023 -40.438 -13.656 1 97.12 180 LYS A O 1
ATOM 1457 N N . GLU A 1 181 ? 4.098 -38.375 -13.68 1 96.12 181 GLU A N 1
ATOM 1458 C CA . GLU A 1 181 ? 2.904 -38.812 -14.398 1 96.12 181 GLU A CA 1
ATOM 1459 C C . GLU A 1 181 ? 3.131 -38.781 -15.906 1 96.12 181 GLU A C 1
ATOM 1461 O O . GLU A 1 181 ? 2.256 -39.156 -16.688 1 96.12 181 GLU A O 1
ATOM 1466 N N . GLY A 1 182 ? 4.273 -38.219 -16.359 1 96.25 182 GLY A N 1
ATOM 1467 C CA . GLY A 1 182 ? 4.598 -38.188 -17.766 1 96.25 182 GLY A CA 1
ATOM 1468 C C . GLY A 1 182 ? 4.355 -36.812 -18.406 1 96.25 182 GLY A C 1
ATOM 1469 O O . GLY A 1 182 ? 4.418 -36.688 -19.625 1 96.25 182 GLY A O 1
ATOM 1470 N N . TYR A 1 183 ? 4.047 -35.844 -17.609 1 97.81 183 TYR A N 1
ATOM 1471 C CA . TYR A 1 183 ? 3.865 -34.469 -18.109 1 97.81 183 TYR A CA 1
ATOM 1472 C C . TYR A 1 183 ? 5.141 -33.656 -17.953 1 97.81 183 TYR A C 1
ATOM 1474 O O . TYR A 1 183 ? 5.965 -33.938 -17.078 1 97.81 183 TYR A O 1
ATOM 1482 N N . ILE A 1 184 ? 5.34 -32.688 -18.781 1 98.69 184 ILE A N 1
ATOM 1483 C CA . ILE A 1 184 ? 6.375 -31.688 -18.516 1 98.69 184 ILE A CA 1
ATOM 1484 C C . ILE A 1 184 ? 5.914 -30.734 -17.422 1 98.69 184 ILE A C 1
ATOM 1486 O O . ILE A 1 184 ? 4.77 -30.281 -17.422 1 98.69 184 ILE A O 1
ATOM 1490 N N . ALA A 1 185 ? 6.73 -30.562 -16.422 1 98.88 185 ALA A N 1
ATOM 1491 C CA . ALA A 1 185 ? 6.41 -29.641 -15.336 1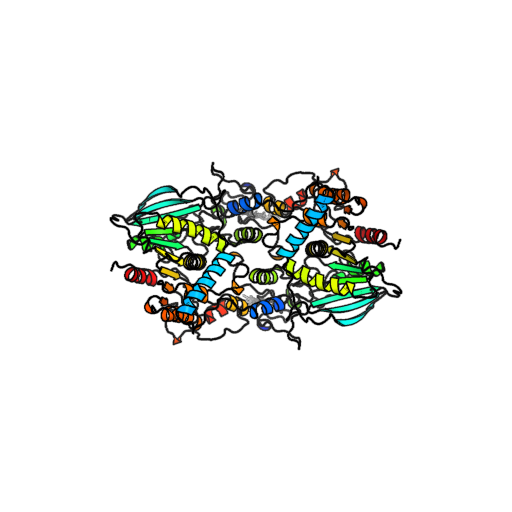 98.88 185 ALA A CA 1
ATOM 1492 C C . ALA A 1 185 ? 7.387 -28.469 -15.312 1 98.88 185 ALA A C 1
ATOM 1494 O O . ALA A 1 185 ? 8.602 -28.656 -15.414 1 98.88 185 ALA A O 1
ATOM 1495 N N . VAL A 1 186 ? 6.871 -27.25 -15.242 1 98.94 186 VAL A N 1
ATOM 1496 C CA . VAL A 1 186 ? 7.656 -26.016 -15.141 1 98.94 186 VAL A CA 1
ATOM 1497 C C . VAL A 1 186 ? 7.395 -25.344 -13.797 1 98.94 186 VAL A C 1
ATOM 1499 O O . VAL A 1 186 ? 6.25 -25.031 -13.469 1 98.94 186 VAL A O 1
ATOM 1502 N N . ALA A 1 187 ? 8.453 -25.156 -13 1 98.94 187 ALA A N 1
ATOM 1503 C CA . ALA A 1 187 ? 8.328 -24.594 -11.656 1 98.94 187 ALA A CA 1
ATOM 1504 C C . ALA A 1 187 ? 8.938 -23.203 -11.57 1 98.94 187 ALA A C 1
ATOM 1506 O O . ALA A 1 187 ? 10.062 -22.984 -12.039 1 98.94 187 ALA A O 1
ATOM 1507 N N . VAL A 1 188 ? 8.234 -22.266 -10.961 1 98.94 188 VAL A N 1
ATOM 1508 C CA . VAL A 1 188 ? 8.711 -20.891 -10.844 1 98.94 188 VAL A CA 1
ATOM 1509 C C . VAL A 1 188 ? 8.797 -20.5 -9.367 1 98.94 188 VAL A C 1
ATOM 1511 O O . VAL A 1 188 ? 8.25 -21.188 -8.508 1 98.94 188 VAL A O 1
ATOM 1514 N N . ASP A 1 189 ? 9.516 -19.438 -9.055 1 98.62 189 ASP A N 1
ATOM 1515 C CA . ASP A 1 189 ? 9.469 -18.766 -7.762 1 98.62 189 ASP A CA 1
ATOM 1516 C C . ASP A 1 189 ? 8.453 -17.609 -7.777 1 98.62 189 ASP A C 1
ATOM 1518 O O . ASP A 1 189 ? 8.258 -16.969 -8.805 1 98.62 189 ASP A O 1
ATOM 1522 N N . ASN A 1 190 ? 7.824 -17.422 -6.598 1 98.62 190 ASN A N 1
ATOM 1523 C CA . ASN A 1 190 ? 7.234 -16.109 -6.41 1 98.62 190 ASN A CA 1
ATOM 1524 C C . ASN A 1 190 ? 8.305 -15.031 -6.277 1 98.62 190 ASN A C 1
ATOM 1526 O O . ASN A 1 190 ? 9.398 -15.297 -5.781 1 98.62 190 ASN A O 1
ATOM 1530 N N . PRO A 1 191 ? 7.973 -13.781 -6.719 1 98.75 191 PRO A N 1
ATOM 1531 C CA . PRO A 1 191 ? 8.906 -12.703 -6.383 1 98.75 191 PRO A CA 1
ATOM 1532 C C . PRO A 1 191 ? 9.242 -12.656 -4.895 1 98.75 191 PRO A C 1
ATOM 1534 O O . PRO A 1 191 ? 8.359 -12.867 -4.051 1 98.75 191 PRO A O 1
ATOM 1537 N N . ALA A 1 192 ? 10.578 -12.445 -4.582 1 98.62 192 ALA A N 1
ATOM 1538 C CA . ALA A 1 192 ? 11.086 -12.289 -3.223 1 98.62 192 ALA A CA 1
ATOM 1539 C C . ALA A 1 192 ? 11.109 -13.625 -2.486 1 98.62 192 ALA A C 1
ATOM 1541 O O . ALA A 1 192 ? 11.18 -13.664 -1.256 1 98.62 192 ALA A O 1
ATOM 1542 N N . ALA A 1 193 ? 11.07 -14.758 -3.182 1 98.5 193 ALA A N 1
ATOM 1543 C CA . ALA A 1 193 ? 11.125 -16.078 -2.572 1 98.5 193 ALA A CA 1
ATOM 1544 C C . ALA A 1 193 ? 12.156 -16.969 -3.27 1 98.5 193 ALA A C 1
ATOM 1546 O O . ALA A 1 193 ? 12.477 -16.75 -4.438 1 98.5 193 ALA A O 1
ATOM 1547 N N . GLY A 1 194 ? 12.625 -17.938 -2.525 1 98.25 194 GLY A N 1
ATOM 1548 C CA . GLY A 1 194 ? 13.586 -18.844 -3.117 1 98.25 194 GLY A CA 1
ATOM 1549 C C . GLY A 1 194 ? 14.844 -18.156 -3.609 1 98.25 194 GLY A C 1
ATOM 1550 O O . GLY A 1 194 ? 15.477 -17.406 -2.861 1 98.25 194 GLY A O 1
ATOM 1551 N N . GLU A 1 195 ? 15.125 -18.359 -4.875 1 97.88 195 GLU A N 1
ATOM 1552 C CA . GLU A 1 195 ? 16.328 -17.781 -5.469 1 97.88 195 GLU A CA 1
ATOM 1553 C C . GLU A 1 195 ? 16.188 -16.281 -5.668 1 97.88 195 GLU A C 1
ATOM 1555 O O . GLU A 1 195 ? 17.188 -15.562 -5.797 1 97.88 195 GLU A O 1
ATOM 1560 N N . ALA A 1 196 ? 14.953 -15.812 -5.676 1 98.31 196 ALA A N 1
ATOM 1561 C CA . ALA A 1 196 ? 14.68 -14.391 -5.863 1 98.31 196 ALA A CA 1
ATOM 1562 C C . ALA A 1 196 ? 14.633 -13.656 -4.527 1 98.31 196 ALA A C 1
ATOM 1564 O O . ALA A 1 196 ? 14.406 -12.445 -4.484 1 98.31 196 ALA A O 1
ATOM 1565 N N . SER A 1 197 ? 14.82 -14.352 -3.408 1 98.06 197 SER A N 1
ATOM 1566 C CA . SER A 1 197 ? 14.797 -13.719 -2.096 1 98.06 197 SER A CA 1
ATOM 1567 C C . SER A 1 197 ? 16.031 -12.844 -1.885 1 98.06 197 SER A C 1
ATOM 1569 O O . SER A 1 197 ? 16.953 -12.867 -2.695 1 98.06 197 SER A O 1
ATOM 1571 N N . ASP A 1 198 ? 15.977 -12.039 -0.912 1 96.94 198 ASP A N 1
ATOM 1572 C CA . ASP A 1 198 ? 17.094 -11.141 -0.625 1 96.94 198 ASP A CA 1
ATOM 1573 C C . ASP A 1 198 ? 18.109 -11.805 0.288 1 96.94 198 ASP A C 1
ATOM 1575 O O . ASP A 1 198 ? 18.969 -12.562 -0.177 1 96.94 198 ASP A O 1
ATOM 1579 N N . LEU A 1 199 ? 18.016 -11.688 1.603 1 97 199 LEU A N 1
ATOM 1580 C CA . LEU A 1 199 ? 19.062 -12.156 2.508 1 97 199 LEU A CA 1
ATOM 1581 C C . LEU A 1 199 ? 18.578 -13.352 3.324 1 97 199 LEU A C 1
ATOM 1583 O O . LEU A 1 199 ? 19.281 -13.82 4.219 1 97 199 LEU A O 1
ATOM 1587 N N . GLU A 1 200 ? 17.422 -13.867 2.969 1 96.62 200 GLU A N 1
ATOM 1588 C CA . GLU A 1 200 ? 16.797 -14.938 3.742 1 96.62 200 GLU A CA 1
ATOM 1589 C C . GLU A 1 200 ? 17.641 -16.203 3.693 1 96.62 200 GLU A C 1
ATOM 1591 O O . GLU A 1 200 ? 17.594 -17.031 4.613 1 96.62 200 GLU A O 1
ATOM 1596 N N . ARG A 1 201 ? 18.453 -16.359 2.668 1 94.56 201 ARG A N 1
ATOM 1597 C CA . ARG A 1 201 ? 19.344 -17.516 2.578 1 94.56 201 ARG A CA 1
ATOM 1598 C C . ARG A 1 201 ? 20.328 -17.547 3.75 1 94.56 201 ARG A C 1
ATOM 1600 O O . ARG A 1 201 ? 20.875 -18.609 4.07 1 94.56 201 ARG A O 1
ATOM 1607 N N . TYR A 1 202 ? 20.516 -16.375 4.391 1 94.12 202 TYR A N 1
ATOM 1608 C CA . TYR A 1 202 ? 21.453 -16.281 5.504 1 94.12 202 TYR A CA 1
ATOM 1609 C C . TYR A 1 202 ? 20.703 -16.172 6.832 1 94.12 202 TYR A C 1
ATOM 1611 O O . TYR A 1 202 ? 21.297 -16.375 7.895 1 94.12 202 TYR A O 1
ATOM 1619 N N . THR A 1 203 ? 19.391 -15.898 6.75 1 93.75 203 THR A N 1
ATOM 1620 C CA . THR A 1 203 ? 18.719 -15.477 7.973 1 93.75 203 THR A CA 1
ATOM 1621 C C . THR A 1 203 ? 17.438 -16.266 8.18 1 93.75 203 THR A C 1
ATOM 1623 O O . THR A 1 203 ? 17.453 -17.375 8.719 1 93.75 203 THR A O 1
ATOM 1626 N N . LEU A 1 204 ? 16.359 -15.844 7.594 1 92.75 204 LEU A N 1
ATOM 1627 C CA . LEU A 1 204 ? 15.031 -16.266 8.016 1 92.75 204 LEU A CA 1
ATOM 1628 C C . LEU A 1 204 ? 14.5 -17.375 7.125 1 92.75 204 LEU A C 1
ATOM 1630 O O . LEU A 1 204 ? 13.359 -17.812 7.273 1 92.75 204 LEU A O 1
ATOM 1634 N N . GLY A 1 205 ? 15.242 -17.812 6.16 1 94.81 205 GLY A N 1
ATOM 1635 C CA . GLY A 1 205 ? 14.836 -18.922 5.324 1 94.81 205 GLY A CA 1
ATOM 1636 C C . GLY A 1 205 ? 13.547 -18.672 4.57 1 94.81 205 GLY A C 1
ATOM 1637 O O . GLY A 1 205 ? 13.414 -17.656 3.879 1 94.81 205 GLY A O 1
ATOM 1638 N N . SER A 1 206 ? 12.57 -19.484 4.902 1 94 206 SER A N 1
ATOM 1639 C CA . SER A 1 206 ? 11.344 -19.453 4.113 1 94 206 SER A CA 1
ATOM 1640 C C . SER A 1 206 ? 10.422 -18.312 4.551 1 94 206 SER A C 1
ATOM 1642 O O . SER A 1 206 ? 9.367 -18.109 3.957 1 94 206 SER A O 1
ATOM 1644 N N . ASN A 1 207 ? 10.734 -17.641 5.594 1 96.62 207 ASN A N 1
ATOM 1645 C CA . ASN A 1 207 ? 10 -16.453 5.977 1 96.62 207 ASN A CA 1
ATOM 1646 C C . ASN A 1 207 ? 10.406 -15.25 5.125 1 96.62 207 ASN A C 1
ATOM 1648 O O . ASN A 1 207 ? 11 -14.297 5.633 1 96.62 207 ASN A O 1
ATOM 1652 N N . TYR A 1 208 ? 10.023 -15.273 3.867 1 97.81 208 TYR A N 1
ATOM 1653 C CA . TYR A 1 208 ? 10.438 -14.305 2.852 1 97.81 208 TYR A CA 1
ATOM 1654 C C . TYR A 1 208 ? 9.82 -12.938 3.109 1 97.81 208 TYR A C 1
ATOM 1656 O O . TYR A 1 208 ? 8.703 -12.844 3.631 1 97.81 208 TYR A O 1
ATOM 1664 N N . ASP A 1 209 ? 10.477 -11.875 2.721 1 97.56 209 ASP A N 1
ATOM 1665 C CA . ASP A 1 209 ? 9.961 -10.516 2.838 1 97.56 209 ASP A CA 1
ATOM 1666 C C . ASP A 1 209 ? 9.266 -10.078 1.551 1 97.56 209 ASP A C 1
ATOM 1668 O O . ASP A 1 209 ? 9.789 -9.258 0.803 1 97.56 209 ASP A O 1
ATOM 1672 N N . TYR A 1 210 ? 8.047 -10.492 1.383 1 98.25 210 TYR A N 1
ATOM 1673 C CA . TYR A 1 210 ? 7.246 -10.109 0.227 1 98.25 210 TYR A CA 1
ATOM 1674 C C . TYR A 1 210 ? 6.895 -8.625 0.274 1 98.25 210 TYR A C 1
ATOM 1676 O O . TYR A 1 210 ? 6.703 -7.996 -0.768 1 98.25 210 TYR A O 1
ATOM 1684 N N . ASP A 1 211 ? 6.805 -8.125 1.506 1 97.69 211 ASP A N 1
ATOM 1685 C CA . ASP A 1 211 ? 6.141 -6.848 1.732 1 97.69 211 ASP A CA 1
ATOM 1686 C C . ASP A 1 211 ? 7.023 -5.684 1.294 1 97.69 211 ASP A C 1
ATOM 1688 O O . ASP A 1 211 ? 6.531 -4.699 0.737 1 97.69 211 ASP A O 1
ATOM 1692 N N . VAL A 1 212 ? 8.336 -5.77 1.525 1 98.38 212 VAL A N 1
ATOM 1693 C CA . VAL A 1 212 ? 9.195 -4.648 1.148 1 98.38 212 VAL A CA 1
ATOM 1694 C C . VAL A 1 212 ? 9.234 -4.516 -0.373 1 98.38 212 VAL A C 1
ATOM 1696 O O . VAL A 1 212 ? 9.242 -3.404 -0.905 1 98.38 212 VAL A O 1
ATOM 1699 N N . VAL A 1 213 ? 9.242 -5.629 -1.09 1 98.69 213 VAL A N 1
ATOM 1700 C CA . VAL A 1 213 ? 9.195 -5.621 -2.549 1 98.69 213 VAL A CA 1
ATOM 1701 C C . VAL A 1 213 ? 7.867 -5.047 -3.023 1 98.69 213 VAL A C 1
ATOM 1703 O O . VAL A 1 213 ? 7.828 -4.223 -3.941 1 98.69 213 VAL A O 1
ATOM 1706 N N . SER A 1 214 ? 6.793 -5.469 -2.342 1 98.75 214 SER A N 1
ATOM 1707 C CA . SER A 1 214 ? 5.469 -4.949 -2.656 1 98.75 214 SER A CA 1
ATOM 1708 C C . SER A 1 214 ? 5.41 -3.438 -2.477 1 98.75 214 SER A C 1
ATOM 1710 O O . SER A 1 214 ? 4.832 -2.73 -3.307 1 98.75 214 SER A O 1
ATOM 1712 N N . ARG A 1 215 ? 6.004 -2.947 -1.409 1 98.69 215 ARG A N 1
ATOM 1713 C CA . ARG A 1 215 ? 6.02 -1.522 -1.098 1 98.69 215 ARG A CA 1
ATOM 1714 C C . ARG A 1 215 ? 6.688 -0.726 -2.213 1 98.69 215 ARG A C 1
ATOM 1716 O O . ARG A 1 215 ? 6.156 0.291 -2.662 1 98.69 215 ARG A O 1
ATOM 1723 N N . TYR A 1 216 ? 7.832 -1.191 -2.701 1 98.69 216 TYR A N 1
ATOM 1724 C CA . TYR A 1 216 ? 8.547 -0.51 -3.777 1 98.69 216 TYR A CA 1
ATOM 1725 C C . TYR A 1 216 ? 7.719 -0.51 -5.059 1 98.69 216 TYR A C 1
ATOM 1727 O O . TYR A 1 216 ? 7.629 0.51 -5.746 1 98.69 216 TYR A O 1
ATOM 1735 N N . LEU A 1 217 ? 7.113 -1.675 -5.336 1 98.81 217 LEU A N 1
ATOM 1736 C CA . LEU A 1 217 ? 6.305 -1.776 -6.543 1 98.81 217 LEU A CA 1
ATOM 1737 C C . LEU A 1 217 ? 5.125 -0.811 -6.488 1 98.81 217 LEU A C 1
ATOM 1739 O O . LEU A 1 217 ? 4.832 -0.124 -7.469 1 98.81 217 LEU A O 1
ATOM 1743 N N . LEU A 1 218 ? 4.508 -0.698 -5.336 1 98.69 218 LEU A N 1
ATOM 1744 C CA . LEU A 1 218 ? 3.359 0.188 -5.172 1 98.69 218 LEU A CA 1
ATOM 1745 C C . LEU A 1 218 ? 3.775 1.647 -5.312 1 98.69 218 LEU A C 1
ATOM 1747 O O . LEU A 1 218 ? 3.062 2.443 -5.926 1 98.69 218 LEU A O 1
ATOM 1751 N N . GLU A 1 219 ? 4.945 1.985 -4.773 1 98.44 219 GLU A N 1
ATOM 1752 C CA . GLU A 1 219 ? 5.457 3.344 -4.918 1 98.44 219 GLU A CA 1
ATOM 1753 C C . GLU A 1 219 ? 5.613 3.719 -6.391 1 98.44 219 GLU A C 1
ATOM 1755 O O . GLU A 1 219 ? 5.449 4.883 -6.762 1 98.44 219 GLU A O 1
ATOM 1760 N N . LEU A 1 220 ? 5.918 2.736 -7.203 1 97.75 220 LEU A N 1
ATOM 1761 C CA . LEU A 1 220 ? 6.234 2.973 -8.609 1 97.75 220 LEU A CA 1
ATOM 1762 C C . LEU A 1 220 ? 5.004 2.756 -9.484 1 97.75 220 LEU A C 1
ATOM 1764 O O . LEU A 1 220 ? 5.113 2.689 -10.711 1 97.75 220 LEU A O 1
ATOM 1768 N N . GLY A 1 221 ? 3.801 2.592 -8.867 1 97.44 221 GLY A N 1
ATOM 1769 C CA . GLY A 1 221 ? 2.545 2.521 -9.594 1 97.44 221 GLY A CA 1
ATOM 1770 C C . GLY A 1 221 ? 2.23 1.13 -10.109 1 97.44 221 GLY A C 1
ATOM 1771 O O . GLY A 1 221 ? 1.471 0.974 -11.07 1 97.44 221 GLY A O 1
ATOM 1772 N N . TRP A 1 222 ? 2.861 0.137 -9.594 1 98.38 222 TRP A N 1
ATOM 1773 C CA . TRP A 1 222 ? 2.635 -1.262 -9.945 1 98.38 222 TRP A CA 1
ATOM 1774 C C . TRP A 1 222 ? 2.186 -2.061 -8.727 1 98.38 222 TRP A C 1
ATOM 1776 O O . TRP A 1 222 ? 1.656 -1.496 -7.766 1 98.38 222 TRP A O 1
ATOM 1786 N N . SER A 1 223 ? 2.064 -3.357 -8.703 1 98.81 223 SER A N 1
ATOM 1787 C CA . SER A 1 223 ? 1.675 -4.195 -7.57 1 98.81 223 SER A CA 1
ATOM 1788 C C . SER A 1 223 ? 2.436 -5.52 -7.578 1 98.81 223 SER A C 1
ATOM 1790 O O . SER A 1 223 ? 3.016 -5.902 -8.594 1 98.81 223 SER A O 1
ATOM 1792 N N . TYR A 1 224 ? 2.535 -6.105 -6.473 1 98.88 224 TYR A N 1
ATOM 1793 C CA . TYR A 1 224 ? 3.191 -7.402 -6.348 1 98.88 224 TYR A CA 1
ATOM 1794 C C . TYR A 1 224 ? 2.568 -8.422 -7.293 1 98.88 224 TYR A C 1
ATOM 1796 O O . TYR A 1 224 ? 3.281 -9.141 -8 1 98.88 224 TYR A O 1
ATOM 1804 N N . LEU A 1 225 ? 1.253 -8.492 -7.332 1 98.88 225 LEU A N 1
ATOM 1805 C CA . LEU A 1 225 ? 0.582 -9.438 -8.219 1 98.88 225 LEU A CA 1
ATOM 1806 C C . LEU A 1 225 ? 0.851 -9.102 -9.68 1 98.88 225 LEU A C 1
ATOM 1808 O O . LEU A 1 225 ? 1.021 -10 -10.508 1 98.88 225 LEU A O 1
ATOM 1812 N N . GLY A 1 226 ? 0.814 -7.801 -10 1 98.94 226 GLY A N 1
ATOM 1813 C CA . GLY A 1 226 ? 1.198 -7.414 -11.344 1 98.94 226 GLY A CA 1
ATOM 1814 C C . GLY A 1 226 ? 2.574 -7.914 -11.742 1 98.94 226 GLY A C 1
ATOM 1815 O O . GLY A 1 226 ? 2.748 -8.484 -12.82 1 98.94 226 GLY A O 1
ATOM 1816 N N . TYR A 1 227 ? 3.502 -7.773 -10.852 1 98.94 227 TYR A N 1
ATOM 1817 C CA . TYR A 1 227 ? 4.875 -8.203 -11.102 1 98.94 227 TYR A CA 1
ATOM 1818 C C . TYR A 1 227 ? 4.969 -9.719 -11.172 1 98.94 227 TYR A C 1
ATOM 1820 O O . TYR A 1 227 ? 5.566 -10.266 -12.102 1 98.94 227 TYR A O 1
ATOM 1828 N N . ALA A 1 228 ? 4.355 -10.422 -10.273 1 98.94 228 ALA A N 1
ATOM 1829 C CA . ALA A 1 228 ? 4.391 -11.883 -10.219 1 98.94 228 ALA A CA 1
ATOM 1830 C C . ALA A 1 228 ? 3.771 -12.492 -11.469 1 98.94 228 ALA A C 1
ATOM 1832 O O . ALA A 1 228 ? 4.352 -13.398 -12.078 1 98.94 228 ALA A O 1
ATOM 1833 N N . SER A 1 229 ? 2.609 -11.992 -11.844 1 98.94 229 SER A N 1
ATOM 1834 C CA . SER A 1 229 ? 1.923 -12.531 -13.008 1 98.94 229 SER A CA 1
ATOM 1835 C C . SER A 1 229 ? 2.662 -12.188 -14.297 1 98.94 229 SER A C 1
ATOM 1837 O O . SER A 1 229 ? 2.643 -12.961 -15.258 1 98.94 229 SER A O 1
ATOM 1839 N N . TYR A 1 230 ? 3.307 -11.031 -14.273 1 98.94 230 TYR A N 1
ATOM 1840 C CA . TYR A 1 230 ? 4.129 -10.656 -15.422 1 98.94 230 TYR A CA 1
ATOM 1841 C C . TYR A 1 230 ? 5.277 -11.641 -15.609 1 98.94 230 TYR A C 1
ATOM 1843 O O . TYR A 1 230 ? 5.543 -12.078 -16.734 1 98.94 230 TYR A O 1
ATOM 1851 N N . LEU A 1 231 ? 5.984 -11.961 -14.539 1 98.88 231 LEU A N 1
ATOM 1852 C CA . LEU A 1 231 ? 7.059 -12.945 -14.617 1 98.88 231 LEU A CA 1
ATOM 1853 C C . LEU A 1 231 ? 6.531 -14.289 -15.117 1 98.88 231 LEU A C 1
ATOM 1855 O O . LEU A 1 231 ? 7.109 -14.891 -16.016 1 98.88 231 LEU A O 1
ATOM 1859 N N . ASP A 1 232 ? 5.453 -14.711 -14.578 1 98.94 232 ASP A N 1
ATOM 1860 C CA . ASP A 1 232 ? 4.875 -16 -14.938 1 98.94 232 ASP A CA 1
ATOM 1861 C C . ASP A 1 232 ? 4.414 -16 -16.391 1 98.94 232 ASP A C 1
ATOM 1863 O O . ASP A 1 232 ? 4.488 -17.031 -17.078 1 98.94 232 ASP A O 1
ATOM 1867 N N . MET A 1 233 ? 3.883 -14.891 -16.859 1 98.88 233 MET A N 1
ATOM 1868 C CA . MET A 1 233 ? 3.459 -14.781 -18.25 1 98.88 233 MET A CA 1
ATOM 1869 C C . MET A 1 233 ? 4.641 -14.984 -19.203 1 98.88 233 MET A C 1
ATOM 1871 O O . MET A 1 233 ? 4.492 -15.594 -20.266 1 98.88 233 MET A O 1
ATOM 1875 N N . GLN A 1 234 ? 5.82 -14.492 -18.828 1 98.44 234 GLN A N 1
ATOM 1876 C CA . GLN A 1 234 ? 7.008 -14.695 -19.641 1 98.44 234 GLN A CA 1
ATOM 1877 C C . GLN A 1 234 ? 7.363 -16.172 -19.75 1 98.44 234 GLN A C 1
ATOM 1879 O O . GLN A 1 234 ? 7.723 -16.656 -20.828 1 98.44 234 GLN A O 1
ATOM 1884 N N . VAL A 1 235 ? 7.25 -16.844 -18.641 1 98.88 235 VAL A N 1
ATOM 1885 C CA . VAL A 1 235 ? 7.543 -18.281 -18.625 1 98.88 235 VAL A CA 1
ATOM 1886 C C . VAL A 1 235 ? 6.504 -19.031 -19.453 1 98.88 235 VAL A C 1
ATOM 1888 O O . VAL A 1 235 ? 6.848 -19.922 -20.234 1 98.88 235 VAL A O 1
ATOM 1891 N N . LEU A 1 236 ? 5.258 -18.672 -19.281 1 98.88 236 LEU A N 1
ATOM 1892 C CA . LEU A 1 236 ? 4.188 -19.281 -20.062 1 98.88 236 LEU A CA 1
ATOM 1893 C C . LEU A 1 236 ? 4.438 -19.094 -21.562 1 98.88 236 LEU A C 1
ATOM 1895 O O . LEU A 1 236 ? 4.266 -20.031 -22.344 1 98.88 236 LEU A O 1
ATOM 1899 N N . ASN A 1 237 ? 4.766 -17.891 -21.953 1 98.38 237 ASN A N 1
ATOM 1900 C CA . ASN A 1 237 ? 5.062 -17.625 -23.359 1 98.38 237 ASN A CA 1
ATOM 1901 C C . ASN A 1 237 ? 6.242 -18.453 -23.859 1 98.38 237 ASN A C 1
ATOM 1903 O O . ASN A 1 237 ? 6.234 -18.922 -24.984 1 98.38 237 ASN A O 1
ATOM 1907 N N . TRP A 1 238 ? 7.238 -18.547 -23.062 1 98.75 238 TRP A N 1
ATOM 1908 C CA . TRP A 1 238 ? 8.352 -19.422 -23.391 1 98.75 238 TRP A CA 1
ATOM 1909 C C . TRP A 1 238 ? 7.879 -20.859 -23.609 1 98.75 238 TRP A C 1
ATOM 1911 O O . TRP A 1 238 ? 8.281 -21.516 -24.562 1 98.75 238 TRP A O 1
ATOM 1921 N N . MET A 1 239 ? 7.043 -21.391 -22.75 1 98.88 239 MET A N 1
ATOM 1922 C CA . MET A 1 239 ? 6.508 -22.734 -22.859 1 98.88 239 MET A CA 1
ATOM 1923 C C . MET A 1 239 ? 5.883 -22.969 -24.234 1 98.88 239 MET A C 1
ATOM 1925 O O . MET A 1 239 ? 6.074 -24.016 -24.844 1 98.88 239 MET A O 1
ATOM 1929 N N . LYS A 1 240 ? 5.246 -22.016 -24.734 1 98.38 240 LYS A N 1
ATOM 1930 C CA . LYS A 1 240 ? 4.516 -22.109 -26 1 98.38 240 LYS A CA 1
ATOM 1931 C C . LYS A 1 240 ? 5.469 -22.156 -27.188 1 98.38 240 LYS A C 1
ATOM 1933 O O . LYS A 1 240 ? 5.062 -22.469 -28.297 1 98.38 240 LYS A O 1
ATOM 1938 N N . THR A 1 241 ? 6.707 -21.859 -26.969 1 98.12 241 THR A N 1
ATOM 1939 C CA . THR A 1 241 ? 7.688 -21.891 -28.047 1 98.12 241 THR A CA 1
ATOM 1940 C C . THR A 1 241 ? 8.406 -23.234 -28.094 1 98.12 241 THR A C 1
ATOM 1942 O O . THR A 1 241 ? 9.164 -23.516 -29.016 1 98.12 241 THR A O 1
ATOM 1945 N N . GLN A 1 242 ? 8.18 -24.062 -27.094 1 98 242 GLN A N 1
ATOM 1946 C CA . GLN A 1 242 ? 8.914 -25.312 -26.984 1 98 242 GLN A CA 1
ATOM 1947 C C . GLN A 1 242 ? 8.273 -26.406 -27.844 1 98 242 GLN A C 1
ATOM 1949 O O . GLN A 1 242 ? 7.074 -26.672 -27.734 1 98 242 GLN A O 1
ATOM 1954 N N . LYS A 1 243 ? 9.031 -27.141 -28.594 1 96.56 243 LYS A N 1
ATOM 1955 C CA . LYS A 1 243 ? 8.523 -28.125 -29.547 1 96.56 243 LYS A CA 1
ATOM 1956 C C . LYS A 1 243 ? 7.98 -29.359 -28.844 1 96.56 243 LYS A C 1
ATOM 1958 O O . LYS A 1 243 ? 7.078 -30.016 -29.344 1 96.56 243 LYS A O 1
ATOM 1963 N N . HIS A 1 244 ? 8.516 -29.656 -27.766 1 96.5 244 HIS A N 1
ATOM 1964 C CA . HIS A 1 244 ? 8.117 -30.875 -27.062 1 96.5 244 HIS A CA 1
ATOM 1965 C C . HIS A 1 244 ? 6.91 -30.641 -26.156 1 96.5 244 HIS A C 1
ATOM 1967 O O . HIS A 1 244 ? 6.41 -31.562 -25.531 1 96.5 244 HIS A O 1
ATOM 1973 N N . ILE A 1 245 ? 6.43 -29.406 -26.078 1 98.12 245 ILE A N 1
ATOM 1974 C CA . ILE A 1 245 ? 5.234 -29.094 -25.297 1 98.12 245 ILE A CA 1
ATOM 1975 C C . ILE A 1 245 ? 4.027 -29 -26.234 1 98.12 245 ILE A C 1
ATOM 1977 O O . ILE A 1 245 ? 4.066 -28.297 -27.25 1 98.12 245 ILE A O 1
ATOM 1981 N N . ARG A 1 246 ? 3.023 -29.703 -25.953 1 97 246 ARG A N 1
ATOM 1982 C CA . ARG A 1 246 ? 1.748 -29.578 -26.641 1 97 246 ARG A CA 1
ATOM 1983 C C . ARG A 1 246 ? 1.07 -28.25 -26.297 1 97 246 ARG A C 1
ATOM 1985 O O . ARG A 1 246 ? 0.38 -28.156 -25.281 1 97 246 ARG A O 1
ATOM 1992 N N . LYS A 1 247 ? 1.021 -27.375 -27.141 1 96.38 247 LYS A N 1
ATOM 1993 C CA . LYS A 1 247 ? 0.649 -25.984 -26.891 1 96.38 247 LYS A CA 1
ATOM 1994 C C . LYS A 1 247 ? -0.833 -25.859 -26.531 1 96.38 247 LYS A C 1
ATOM 1996 O O . LYS A 1 247 ? -1.242 -24.922 -25.859 1 96.38 247 LYS A O 1
ATOM 2001 N N . ASP A 1 248 ? -1.628 -26.734 -27 1 96.81 248 ASP A N 1
ATOM 2002 C CA . ASP A 1 248 ? -3.062 -26.672 -26.75 1 96.81 248 ASP A CA 1
ATOM 2003 C C . ASP A 1 248 ? -3.424 -27.438 -25.484 1 96.81 248 ASP A C 1
ATOM 2005 O O . ASP A 1 248 ? -4.605 -27.641 -25.188 1 96.81 248 ASP A O 1
ATOM 2009 N N . ARG A 1 249 ? -2.381 -27.938 -24.719 1 98.25 249 ARG A N 1
ATOM 2010 C CA . A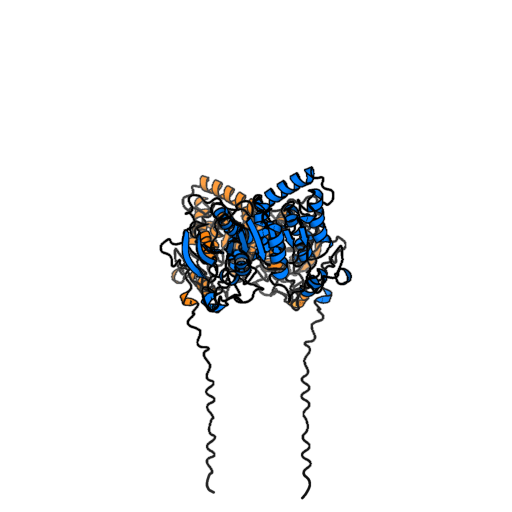RG A 1 249 ? -2.598 -28.672 -23.484 1 98.25 249 ARG A CA 1
ATOM 2011 C C . ARG A 1 249 ? -1.692 -28.156 -22.375 1 98.25 249 ARG A C 1
ATOM 2013 O O . ARG A 1 249 ? -1.108 -28.938 -21.625 1 98.25 249 ARG A O 1
ATOM 2020 N N . ILE A 1 250 ? -1.546 -26.891 -22.266 1 98.81 250 ILE A N 1
ATOM 2021 C CA . ILE A 1 250 ? -0.816 -26.25 -21.172 1 98.81 250 ILE A CA 1
ATOM 2022 C C . ILE A 1 250 ? -1.771 -25.953 -20.016 1 98.81 250 ILE A C 1
ATOM 2024 O O . ILE A 1 250 ? -2.83 -25.359 -20.219 1 98.81 250 ILE A O 1
ATOM 2028 N N . VAL A 1 251 ? -1.459 -26.422 -18.828 1 98.88 251 VAL A N 1
ATOM 2029 C CA . VAL A 1 251 ? -2.221 -26.219 -17.609 1 98.88 251 VAL A CA 1
ATOM 2030 C C . VAL A 1 251 ? -1.453 -25.297 -16.672 1 98.88 251 VAL A C 1
ATOM 2032 O O . VAL A 1 251 ? -0.223 -25.328 -16.609 1 98.88 251 VAL A O 1
ATOM 2035 N N . VAL A 1 252 ? -2.109 -24.406 -16 1 98.94 252 VAL A N 1
ATOM 2036 C CA . VAL A 1 252 ? -1.498 -23.594 -14.953 1 98.94 252 VAL A CA 1
ATOM 2037 C C . VAL A 1 252 ? -2.016 -24.031 -13.586 1 98.94 252 VAL A C 1
ATOM 2039 O O . VAL A 1 252 ? -3.227 -24.078 -13.359 1 98.94 252 VAL A O 1
ATOM 2042 N N . SER A 1 253 ? -1.115 -24.344 -12.742 1 98.94 253 SER A N 1
ATOM 2043 C CA . SER A 1 253 ? -1.417 -24.875 -11.406 1 98.94 253 SER A CA 1
ATOM 2044 C C . SER A 1 253 ? -0.92 -23.922 -10.32 1 98.94 253 SER A C 1
ATOM 2046 O O . SER A 1 253 ? 0.287 -23.719 -10.172 1 98.94 253 SER A O 1
ATOM 2048 N N . GLY A 1 254 ? -1.847 -23.375 -9.562 1 98.88 254 GLY A N 1
ATOM 2049 C CA . GLY A 1 254 ? -1.509 -22.469 -8.477 1 98.88 254 GLY A CA 1
ATOM 2050 C C . GLY A 1 254 ? -1.865 -23.016 -7.109 1 98.88 254 GLY A C 1
ATOM 2051 O O . GLY A 1 254 ? -2.973 -23.516 -6.91 1 98.88 254 GLY A O 1
ATOM 2052 N N . PHE A 1 255 ? -0.903 -22.953 -6.199 1 98.62 255 PHE A N 1
ATOM 2053 C CA . PHE A 1 255 ? -1.132 -23.312 -4.805 1 98.62 255 PHE A CA 1
ATOM 2054 C C . PHE A 1 255 ? -1.139 -22.062 -3.92 1 98.62 255 PHE A C 1
ATOM 2056 O O . PHE A 1 255 ? -0.163 -21.312 -3.891 1 98.62 255 PHE A O 1
ATOM 2063 N N . SER A 1 256 ? -2.199 -21.844 -3.1 1 98.19 256 SER A N 1
ATOM 2064 C CA . SER A 1 256 ? -2.275 -20.75 -2.135 1 98.19 256 SER A CA 1
ATOM 2065 C C . SER A 1 256 ? -1.979 -19.406 -2.797 1 98.19 256 SER A C 1
ATOM 2067 O O . SER A 1 256 ? -2.643 -19.016 -3.764 1 98.19 256 SER A O 1
ATOM 2069 N N . LEU A 1 257 ? -0.884 -18.766 -2.416 1 98.5 257 LEU A N 1
ATOM 2070 C CA . LEU A 1 257 ? -0.484 -17.5 -3.02 1 98.5 257 LEU A CA 1
ATOM 2071 C C . LEU A 1 257 ? -0.416 -17.609 -4.539 1 98.5 257 LEU A C 1
ATOM 2073 O O . LEU A 1 257 ? -0.736 -16.672 -5.254 1 98.5 257 LEU A O 1
ATOM 2077 N N . GLY A 1 258 ? -0.106 -18.75 -5.074 1 98.75 258 GLY A N 1
ATOM 2078 C CA . GLY A 1 258 ? 0.096 -18.984 -6.496 1 98.75 258 GLY A CA 1
ATOM 2079 C C . GLY A 1 258 ? -1.195 -18.984 -7.293 1 98.75 258 GLY A C 1
ATOM 2080 O O . GLY A 1 258 ? -1.173 -18.875 -8.523 1 98.75 258 GLY A O 1
ATOM 2081 N N . THR A 1 259 ? -2.332 -19.062 -6.594 1 98.88 259 THR A N 1
ATOM 2082 C CA . THR A 1 259 ? -3.604 -19.031 -7.309 1 98.88 259 THR A CA 1
ATOM 2083 C C . THR A 1 259 ? -3.877 -17.641 -7.875 1 98.88 259 THR A C 1
ATOM 2085 O O . THR A 1 259 ? -4.582 -17.5 -8.875 1 98.88 259 THR A O 1
ATOM 2088 N N . GLU A 1 260 ? -3.283 -16.656 -7.238 1 98.81 260 GLU A N 1
ATOM 2089 C CA . GLU A 1 260 ? -3.537 -15.289 -7.695 1 98.81 260 GLU A CA 1
ATOM 2090 C C . GLU A 1 260 ? -2.914 -15.039 -9.07 1 98.81 260 GLU A C 1
ATOM 2092 O O . GLU A 1 260 ? -3.609 -14.664 -10.008 1 98.81 260 GLU A O 1
ATOM 2097 N N . PRO A 1 261 ? -1.612 -15.336 -9.258 1 98.94 261 PRO A N 1
ATOM 2098 C CA . PRO A 1 261 ? -1.101 -15.195 -10.625 1 98.94 261 PRO A CA 1
ATOM 2099 C C . PRO A 1 261 ? -1.76 -16.172 -11.602 1 98.94 261 PRO A C 1
ATOM 2101 O O . PRO A 1 261 ? -1.916 -15.844 -12.789 1 98.94 261 PRO A O 1
ATOM 2104 N N . MET A 1 262 ? -2.154 -17.359 -11.164 1 98.94 262 MET A N 1
ATOM 2105 C CA . MET A 1 262 ? -2.879 -18.281 -12.023 1 98.94 262 MET A CA 1
ATOM 2106 C C . MET A 1 262 ? -4.137 -17.641 -12.594 1 98.94 262 MET A C 1
ATOM 2108 O O . MET A 1 262 ? -4.406 -17.734 -13.789 1 98.94 262 MET A O 1
ATOM 2112 N N . MET A 1 263 ? -4.871 -16.938 -11.727 1 98.94 263 MET A N 1
ATOM 2113 C CA . MET A 1 263 ? -6.102 -16.281 -12.141 1 98.94 263 MET A CA 1
ATOM 2114 C C . MET A 1 263 ? -5.812 -15.172 -13.156 1 98.94 263 MET A C 1
ATOM 2116 O O . MET A 1 263 ? -6.531 -15.023 -14.141 1 98.94 263 MET A O 1
ATOM 2120 N N . VAL A 1 264 ? -4.742 -14.445 -12.891 1 98.94 264 VAL A N 1
ATOM 2121 C CA . VAL A 1 264 ? -4.375 -13.375 -13.805 1 98.94 264 VAL A CA 1
ATOM 2122 C C . VAL A 1 264 ? -4.016 -13.961 -15.172 1 98.94 264 VAL A C 1
ATOM 2124 O O . VAL A 1 264 ? -4.516 -13.508 -16.203 1 98.94 264 VAL A O 1
ATOM 2127 N N . LEU A 1 265 ? -3.184 -15.016 -15.195 1 98.94 265 LEU A N 1
ATOM 2128 C CA . LEU A 1 265 ? -2.797 -15.656 -16.453 1 98.94 265 LEU A CA 1
ATOM 2129 C C . LEU A 1 265 ? -4.02 -16.203 -17.188 1 98.94 265 LEU A C 1
ATOM 2131 O O . LEU A 1 265 ? -4.168 -15.992 -18.391 1 98.94 265 LEU A O 1
ATOM 2135 N N . GLY A 1 266 ? -4.848 -16.859 -16.453 1 98.94 266 GLY A N 1
ATOM 2136 C CA . GLY A 1 266 ? -6.047 -17.422 -17.047 1 98.94 266 GLY A CA 1
ATOM 2137 C C . GLY A 1 266 ? -6.949 -16.375 -17.672 1 98.94 266 GLY A C 1
ATOM 2138 O O . GLY A 1 266 ? -7.57 -16.625 -18.703 1 98.94 266 GLY A O 1
ATOM 2139 N N . THR A 1 267 ? -7.047 -15.242 -17.031 1 98.88 267 THR A N 1
ATOM 2140 C CA . THR A 1 267 ? -7.898 -14.164 -17.531 1 98.88 267 THR A CA 1
ATOM 2141 C C . THR A 1 267 ? -7.289 -13.516 -18.766 1 98.88 267 THR A C 1
ATOM 2143 O O . THR A 1 267 ? -7.996 -13.242 -19.75 1 98.88 267 THR A O 1
ATOM 2146 N N . LEU A 1 268 ? -5.984 -13.383 -18.797 1 98.88 268 LEU A N 1
ATOM 2147 C CA . LEU A 1 268 ? -5.34 -12.578 -19.828 1 98.88 268 LEU A CA 1
ATOM 2148 C C . LEU A 1 268 ? -4.945 -13.438 -21.016 1 98.88 268 LEU A C 1
ATOM 2150 O O . LEU A 1 268 ? -4.848 -12.938 -22.141 1 98.88 268 LEU A O 1
ATOM 2154 N N . ASP A 1 269 ? -4.664 -14.719 -20.828 1 98.75 269 ASP A N 1
ATOM 2155 C CA . ASP A 1 269 ? -4.234 -15.617 -21.906 1 98.75 269 ASP A CA 1
ATOM 2156 C C . ASP A 1 269 ? -5.273 -16.703 -22.156 1 98.75 269 ASP A C 1
ATOM 2158 O O . ASP A 1 269 ? -5.309 -17.719 -21.438 1 98.75 269 ASP A O 1
ATOM 2162 N N . THR A 1 270 ? -5.992 -16.609 -23.172 1 97.88 270 THR A N 1
ATOM 2163 C CA . THR A 1 270 ? -7.141 -17.469 -23.422 1 97.88 270 THR A CA 1
ATOM 2164 C C . THR A 1 270 ? -6.695 -18.781 -24.062 1 97.88 270 THR A C 1
ATOM 2166 O O . THR A 1 270 ? -7.508 -19.688 -24.281 1 97.88 270 THR A O 1
ATOM 2169 N N . SER A 1 271 ? -5.383 -18.938 -24.312 1 98.38 271 SER A N 1
ATOM 2170 C CA . SER A 1 271 ? -4.891 -20.156 -24.938 1 98.38 271 SER A CA 1
ATOM 2171 C C . SER A 1 271 ? -4.625 -21.234 -23.891 1 98.38 271 SER A C 1
ATOM 2173 O O . SER A 1 271 ? -4.434 -22.406 -24.234 1 98.38 271 SER A O 1
ATOM 2175 N N . ILE A 1 272 ? -4.59 -20.891 -22.625 1 98.88 272 ILE A N 1
ATOM 2176 C CA . ILE A 1 272 ? -4.352 -21.875 -21.562 1 98.88 272 ILE A CA 1
ATOM 2177 C C . ILE A 1 272 ? -5.469 -22.906 -21.547 1 98.88 272 ILE A C 1
ATOM 2179 O O . ILE A 1 272 ? -6.648 -22.562 -21.641 1 98.88 272 ILE A O 1
ATOM 2183 N N . TYR A 1 273 ? -5.152 -24.141 -21.391 1 98.69 273 TYR A N 1
ATOM 2184 C CA . TYR A 1 273 ? -6.109 -25.219 -21.562 1 98.69 273 TYR A CA 1
ATOM 2185 C C . TYR A 1 273 ? -6.949 -25.422 -20.297 1 98.69 273 TYR A C 1
ATOM 2187 O O . TYR A 1 273 ? -8.164 -25.578 -20.375 1 98.69 273 TYR A O 1
ATOM 2195 N N . ALA A 1 274 ? -6.25 -25.422 -19.109 1 98.88 274 ALA A N 1
ATOM 2196 C CA . ALA A 1 274 ? -6.945 -25.781 -17.875 1 98.88 274 ALA A CA 1
ATOM 2197 C C . ALA A 1 274 ? -6.234 -25.172 -16.672 1 98.88 274 ALA A C 1
ATOM 2199 O O . ALA A 1 274 ? -5.145 -24.609 -16.797 1 98.88 274 ALA A O 1
ATOM 2200 N N . PHE A 1 275 ? -6.898 -25.359 -15.477 1 98.94 275 PHE A N 1
ATOM 2201 C CA . PHE A 1 275 ? -6.383 -24.688 -14.289 1 98.94 275 PHE A CA 1
ATOM 2202 C C . PHE A 1 275 ? -6.535 -25.578 -13.062 1 98.94 275 PHE A C 1
ATOM 2204 O O . PHE A 1 275 ? -7.523 -26.312 -12.93 1 98.94 275 PHE A O 1
ATOM 2211 N N . VAL A 1 276 ? -5.547 -25.5 -12.227 1 98.94 276 VAL A N 1
ATOM 2212 C CA . VAL A 1 276 ? -5.625 -26.062 -10.875 1 98.94 276 VAL A CA 1
ATOM 2213 C C . VAL A 1 276 ? -5.656 -24.922 -9.852 1 98.94 276 VAL A C 1
ATOM 2215 O O . VAL A 1 276 ? -4.652 -24.234 -9.648 1 98.94 276 VAL A O 1
ATOM 2218 N N . TYR A 1 277 ? -6.789 -24.719 -9.258 1 98.88 277 TYR A N 1
ATOM 2219 C CA . TYR A 1 277 ? -6.969 -23.781 -8.164 1 98.88 277 TYR A CA 1
ATOM 2220 C C . TYR A 1 277 ? -6.918 -24.484 -6.816 1 98.88 277 TYR A C 1
ATOM 2222 O O . TYR A 1 277 ? -7.945 -24.953 -6.312 1 98.88 277 TYR A O 1
ATOM 2230 N N . ASN A 1 278 ? -5.688 -24.547 -6.285 1 98.81 278 ASN A N 1
ATOM 2231 C CA . ASN A 1 278 ? -5.531 -25.234 -5.004 1 98.81 278 ASN A CA 1
ATOM 2232 C C . ASN A 1 278 ? -5.559 -24.25 -3.836 1 98.81 278 ASN A C 1
ATOM 2234 O O . ASN A 1 278 ? -4.508 -23.812 -3.371 1 98.81 278 ASN A O 1
ATOM 2238 N N . ASP A 1 279 ? -6.605 -23.891 -3.311 1 98.62 279 ASP A N 1
ATOM 2239 C CA . ASP A 1 279 ? -6.953 -23 -2.207 1 98.62 279 ASP A CA 1
ATOM 2240 C C . ASP A 1 279 ? -8.469 -22.953 -2.004 1 98.62 279 ASP A C 1
ATOM 2242 O O . ASP A 1 279 ? -9.227 -23.531 -2.775 1 98.62 279 ASP A O 1
ATOM 2246 N N . PHE A 1 280 ? -8.953 -22.344 -0.95 1 98.56 280 PHE A N 1
ATOM 2247 C CA . PHE A 1 280 ? -10.383 -22.094 -0.823 1 98.56 280 PHE A CA 1
ATOM 2248 C C . PHE A 1 280 ? -10.781 -20.844 -1.602 1 98.56 280 PHE A C 1
ATOM 2250 O O . PHE A 1 280 ? -9.953 -19.953 -1.828 1 98.56 280 PHE A O 1
ATOM 2257 N N . LEU A 1 281 ? -11.953 -20.812 -2.121 1 98.69 281 LEU A N 1
ATOM 2258 C CA . LEU A 1 281 ? -12.477 -19.688 -2.891 1 98.69 281 LEU A CA 1
ATOM 2259 C C . LEU A 1 281 ? -13.328 -18.781 -2.018 1 98.69 281 LEU A C 1
ATOM 2261 O O . LEU A 1 281 ? -14.172 -19.266 -1.254 1 98.69 281 LEU A O 1
ATOM 2265 N N . CYS A 1 282 ? -13.086 -17.453 -2.104 1 97.5 282 CYS A N 1
ATOM 2266 C CA . CYS A 1 282 ? -13.883 -16.562 -1.271 1 97.5 282 CYS A CA 1
ATOM 2267 C C . CYS A 1 282 ? -14.062 -15.211 -1.939 1 97.5 282 CYS A C 1
ATOM 2269 O O . CYS A 1 282 ? -13.352 -14.891 -2.896 1 97.5 282 CYS A O 1
ATOM 2271 N N . GLN A 1 283 ? -15.062 -14.469 -1.485 1 97.81 283 GLN A N 1
ATOM 2272 C CA . GLN A 1 283 ? -15.227 -13.047 -1.773 1 97.81 283 GLN A CA 1
ATOM 2273 C C . GLN A 1 283 ? -14.242 -12.203 -0.967 1 97.81 283 GLN A C 1
ATOM 2275 O O . GLN A 1 283 ? -14.484 -11.922 0.209 1 97.81 283 GLN A O 1
ATOM 2280 N N . THR A 1 284 ? -13.242 -11.719 -1.651 1 97.88 284 THR A N 1
ATOM 2281 C CA . THR A 1 284 ? -12.148 -11.07 -0.939 1 97.88 284 THR A CA 1
ATOM 2282 C C . THR A 1 284 ? -12.617 -9.758 -0.307 1 97.88 284 THR A C 1
ATOM 2284 O O . THR A 1 284 ? -12.18 -9.398 0.786 1 97.88 284 THR A O 1
ATOM 2287 N N . GLN A 1 285 ? -13.539 -9 -0.964 1 98.38 285 GLN A N 1
ATOM 2288 C CA . GLN A 1 285 ? -14.102 -7.777 -0.397 1 98.38 285 GLN A CA 1
ATOM 2289 C C . GLN A 1 285 ? -14.898 -8.078 0.868 1 98.38 285 GLN A C 1
ATOM 2291 O O . GLN A 1 285 ? -14.734 -7.398 1.886 1 98.38 285 GLN A O 1
ATOM 2296 N N . GLU A 1 286 ? -15.734 -9.086 0.82 1 98.31 286 GLU A N 1
ATOM 2297 C CA . GLU A 1 286 ? -16.547 -9.469 1.974 1 98.31 286 G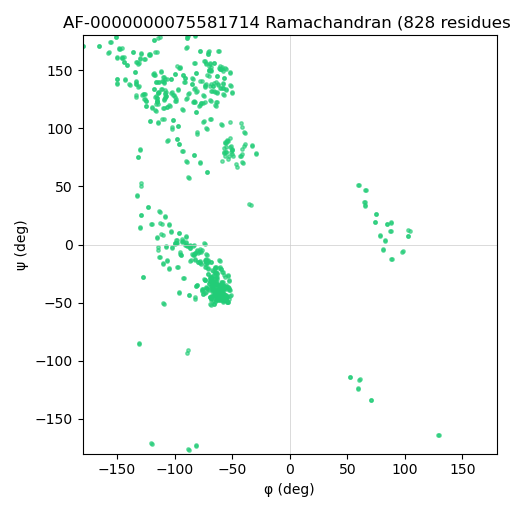LU A CA 1
ATOM 2298 C C . GLU A 1 286 ? -15.664 -9.867 3.154 1 98.31 286 GLU A C 1
ATOM 2300 O O . GLU A 1 286 ? -15.977 -9.555 4.305 1 98.31 286 GLU A O 1
ATOM 2305 N N . ARG A 1 287 ? -14.586 -10.609 2.871 1 98.56 287 ARG A N 1
ATOM 2306 C CA . ARG A 1 287 ? -13.648 -11 3.924 1 98.56 287 ARG A CA 1
ATOM 2307 C C . ARG A 1 287 ? -13.172 -9.781 4.707 1 98.56 287 ARG A C 1
ATOM 2309 O O . ARG A 1 287 ? -13.172 -9.789 5.938 1 98.56 287 ARG A O 1
ATOM 2316 N N . ALA A 1 288 ? -12.789 -8.734 4.008 1 98.5 288 ALA A N 1
ATOM 2317 C CA . ALA A 1 288 ? -12.328 -7.508 4.652 1 98.5 288 ALA A CA 1
ATOM 2318 C C . ALA A 1 288 ? -13.461 -6.824 5.406 1 98.5 288 ALA A C 1
ATOM 2320 O O . ALA A 1 288 ? -13.242 -6.219 6.457 1 98.5 288 ALA A O 1
ATOM 2321 N N . GLU A 1 289 ? -14.703 -6.875 4.895 1 98.38 289 GLU A N 1
ATOM 2322 C CA . GLU A 1 289 ? -15.867 -6.23 5.488 1 98.38 289 GLU A CA 1
ATOM 2323 C C . GLU A 1 289 ? -16.219 -6.863 6.832 1 98.38 289 GLU A C 1
ATOM 2325 O O . GLU A 1 289 ? -16.703 -6.184 7.734 1 98.38 289 GLU A O 1
ATOM 2330 N N . VAL A 1 290 ? -15.938 -8.188 6.914 1 98.69 290 VAL A N 1
ATOM 2331 C CA . VAL A 1 290 ? -16.547 -8.875 8.047 1 98.69 290 VAL A CA 1
ATOM 2332 C C . VAL A 1 290 ? -15.484 -9.156 9.109 1 98.69 290 VAL A C 1
ATOM 2334 O O . VAL A 1 290 ? -15.82 -9.414 10.273 1 98.69 290 VAL A O 1
ATOM 2337 N N . MET A 1 291 ? -14.195 -9.156 8.742 1 98.5 291 MET A N 1
ATOM 2338 C CA . MET A 1 291 ? -13.133 -9.375 9.719 1 98.5 291 MET A CA 1
ATOM 2339 C C . MET A 1 291 ? -12.789 -8.07 10.445 1 98.5 291 MET A C 1
ATOM 2341 O O . MET A 1 291 ? -11.727 -7.492 10.219 1 98.5 291 MET A O 1
ATOM 2345 N N . THR A 1 292 ? -13.648 -7.668 11.406 1 98.56 292 THR A N 1
ATOM 2346 C CA . THR A 1 292 ? -13.523 -6.359 12.031 1 98.56 292 THR A CA 1
ATOM 2347 C C . THR A 1 292 ? -13.18 -6.5 13.516 1 98.56 292 THR A C 1
ATOM 2349 O O . THR A 1 292 ? -13.086 -5.504 14.234 1 98.56 292 THR A O 1
ATOM 2352 N N . MET A 1 293 ? -12.914 -7.777 14.023 1 98.38 293 MET A N 1
ATOM 2353 C CA . MET A 1 293 ? -12.539 -8 15.414 1 98.38 293 MET A CA 1
ATOM 2354 C C . MET A 1 293 ? -11.195 -7.344 15.727 1 98.38 293 MET A C 1
ATOM 2356 O O . MET A 1 293 ? -10.195 -7.637 15.078 1 98.38 293 MET A O 1
ATOM 2360 N N . PRO A 1 294 ? -11.203 -6.398 16.688 1 97.75 294 PRO A N 1
ATOM 2361 C CA . PRO A 1 294 ? -9.898 -5.863 17.078 1 97.75 294 PRO A CA 1
ATOM 2362 C C . PRO A 1 294 ? -9.078 -6.859 17.906 1 97.75 294 PRO A C 1
ATOM 2364 O O . PRO A 1 294 ? -9.633 -7.781 18.5 1 97.75 294 PRO A O 1
ATOM 2367 N N . ASP A 1 295 ? -7.797 -6.723 17.906 1 96.56 295 ASP A N 1
ATOM 2368 C CA . ASP A 1 295 ? -6.949 -7.527 18.781 1 96.56 295 ASP A CA 1
ATOM 2369 C C . ASP A 1 295 ? -6.902 -6.941 20.188 1 96.56 295 ASP A C 1
ATOM 2371 O O . ASP A 1 295 ? -7.648 -6.012 20.5 1 96.56 295 ASP A O 1
ATOM 2375 N N . LYS A 1 296 ? -6.086 -7.453 21.047 1 94.19 296 LYS A N 1
ATOM 2376 C CA . LYS A 1 296 ? -6.027 -7.086 22.469 1 94.19 296 LYS A CA 1
ATOM 2377 C C . LYS A 1 296 ? -5.59 -5.633 22.641 1 94.19 296 LYS A C 1
ATOM 2379 O O . LYS A 1 296 ? -5.91 -5 23.641 1 94.19 296 LYS A O 1
ATOM 2384 N N . ASN A 1 297 ? -4.93 -5.059 21.594 1 94.75 297 ASN A N 1
ATOM 2385 C CA . ASN A 1 297 ? -4.441 -3.684 21.656 1 94.75 297 ASN A CA 1
ATOM 2386 C C . ASN A 1 297 ? -5.398 -2.717 20.969 1 94.75 297 ASN A C 1
ATOM 2388 O O . ASN A 1 297 ? -5.09 -1.531 20.812 1 94.75 297 ASN A O 1
ATOM 2392 N N . GLY A 1 298 ? -6.484 -3.219 20.469 1 95.25 298 GLY A N 1
ATOM 2393 C CA . GLY A 1 298 ? -7.477 -2.363 19.844 1 95.25 298 GLY A CA 1
ATOM 2394 C C . GLY A 1 298 ? -7.203 -2.125 18.375 1 95.25 298 GLY A C 1
ATOM 2395 O O . GLY A 1 298 ? -7.809 -1.241 17.75 1 95.25 298 GLY A O 1
ATOM 2396 N N . ARG A 1 299 ? -6.273 -2.891 17.812 1 96.75 299 ARG A N 1
ATOM 2397 C CA . ARG A 1 299 ? -5.98 -2.807 16.375 1 96.75 299 ARG A CA 1
ATOM 2398 C C . ARG A 1 299 ? -6.824 -3.799 15.586 1 96.75 299 ARG A C 1
ATOM 2400 O O . ARG A 1 299 ? -7.082 -4.91 16.047 1 96.75 299 ARG A O 1
ATOM 2407 N N . ARG A 1 300 ? -7.27 -3.373 14.492 1 97.31 300 ARG A N 1
ATOM 2408 C CA . ARG A 1 300 ? -8.008 -4.27 13.602 1 97.31 300 ARG A CA 1
ATOM 2409 C C . ARG A 1 300 ? -7.129 -4.762 12.461 1 97.31 300 ARG A C 1
ATOM 2411 O O . ARG A 1 300 ? -6.871 -4.023 11.508 1 97.31 300 ARG A O 1
ATOM 2418 N N . PRO A 1 301 ? -6.754 -5.98 12.539 1 95.94 301 PRO A N 1
ATOM 2419 C CA . PRO A 1 301 ? -5.867 -6.484 11.492 1 95.94 301 PRO A CA 1
ATOM 2420 C C . PRO A 1 301 ? -6.551 -6.57 10.133 1 95.94 301 PRO A C 1
ATOM 2422 O O . PRO A 1 301 ? -7.711 -6.977 10.047 1 95.94 301 PRO A O 1
ATOM 2425 N N . PHE A 1 302 ? -5.895 -6.078 9.156 1 97.75 302 PHE A N 1
ATOM 2426 C CA . PHE A 1 302 ? -6.355 -6.359 7.801 1 97.75 302 PHE A CA 1
ATOM 2427 C C . PHE A 1 302 ? -6.219 -7.844 7.477 1 97.75 302 PHE A C 1
ATOM 2429 O O . PHE A 1 302 ? -5.34 -8.523 8.016 1 97.75 302 PHE A O 1
ATOM 2436 N N . PRO A 1 303 ? -6.973 -8.359 6.551 1 97.06 303 PRO A N 1
ATOM 2437 C CA . PRO A 1 303 ? -7.012 -9.812 6.363 1 97.06 303 PRO A CA 1
ATOM 2438 C C . PRO A 1 303 ? -5.688 -10.375 5.863 1 97.06 303 PRO A C 1
ATOM 2440 O O . PRO A 1 303 ? -5.406 -11.562 6.051 1 97.06 303 PRO A O 1
ATOM 2443 N N . ASN A 1 304 ? -4.934 -9.609 5.18 1 97 304 ASN A N 1
ATOM 2444 C CA . ASN A 1 304 ? -3.68 -10.062 4.59 1 97 304 ASN A CA 1
ATOM 2445 C C . ASN A 1 304 ? -2.676 -8.922 4.469 1 97 304 ASN A C 1
ATOM 2447 O O . ASN A 1 304 ? -2.928 -7.812 4.945 1 97 304 ASN A O 1
ATOM 2451 N N . SER A 1 305 ? -1.474 -9.172 3.969 1 97 305 SER A N 1
ATOM 2452 C CA . SER A 1 305 ? -0.415 -8.172 3.873 1 97 305 SER A CA 1
ATOM 2453 C C . SER A 1 305 ? -0.485 -7.418 2.551 1 97 305 SER A C 1
ATOM 2455 O O . SER A 1 305 ? -1.314 -7.734 1.693 1 97 305 SER A O 1
ATOM 2457 N N . ILE A 1 306 ? 0.409 -6.465 2.311 1 97.94 306 ILE A N 1
ATOM 2458 C CA . ILE A 1 306 ? 0.332 -5.559 1.173 1 97.94 306 ILE A CA 1
ATOM 2459 C C . ILE A 1 306 ? 0.793 -6.273 -0.094 1 97.94 306 ILE A C 1
ATOM 2461 O O . ILE A 1 306 ? 0.626 -5.762 -1.202 1 97.94 306 ILE A O 1
ATOM 2465 N N . ARG A 1 307 ? 1.307 -7.523 0.007 1 98.12 307 ARG A N 1
ATOM 2466 C CA . ARG A 1 307 ? 1.614 -8.289 -1.195 1 98.12 307 ARG A CA 1
ATOM 2467 C C . ARG A 1 307 ? 0.349 -8.594 -1.989 1 98.12 307 ARG A C 1
ATOM 2469 O O . ARG A 1 307 ? 0.417 -8.906 -3.18 1 98.12 307 ARG A O 1
ATOM 2476 N N . HIS A 1 308 ? -0.842 -8.492 -1.307 1 98.5 308 HIS A N 1
ATOM 2477 C CA . HIS A 1 308 ? -2.123 -8.773 -1.945 1 98.5 308 HIS A CA 1
ATOM 2478 C C . HIS A 1 308 ? -2.822 -7.488 -2.367 1 98.5 308 HIS A C 1
ATOM 2480 O O . HIS A 1 308 ? -3.943 -7.527 -2.881 1 98.5 308 HIS A O 1
ATOM 2486 N N . LEU A 1 309 ? -2.186 -6.367 -2.135 1 98.62 309 LEU A N 1
ATOM 2487 C CA . LEU A 1 309 ? -2.797 -5.074 -2.414 1 98.62 309 LEU A CA 1
ATOM 2488 C C . LEU A 1 309 ? -2.68 -4.723 -3.893 1 98.62 309 LEU A C 1
ATOM 2490 O O . LEU A 1 309 ? -1.571 -4.602 -4.422 1 98.62 309 LEU A O 1
ATOM 2494 N N . ILE A 1 310 ? -3.777 -4.656 -4.578 1 98.62 310 ILE A N 1
ATOM 2495 C CA . ILE A 1 310 ? -3.91 -4.141 -5.934 1 98.62 310 ILE A CA 1
ATOM 2496 C C . ILE A 1 310 ? -4.91 -2.984 -5.953 1 98.62 310 ILE A C 1
ATOM 2498 O O . ILE A 1 310 ? -6.121 -3.203 -5.855 1 98.62 310 ILE A O 1
ATOM 2502 N N . PRO A 1 311 ? -4.457 -1.766 -6.082 1 97.81 311 PRO A N 1
ATOM 2503 C CA . PRO A 1 311 ? -5.398 -0.645 -6.117 1 97.81 311 PRO A CA 1
ATOM 2504 C C . PRO A 1 311 ? -6.531 -0.857 -7.117 1 97.81 311 PRO A C 1
ATOM 2506 O O . PRO A 1 311 ? -6.285 -1.268 -8.258 1 97.81 311 PRO A O 1
ATOM 2509 N N . ASP A 1 312 ? -7.797 -0.652 -6.699 1 97.5 312 ASP A N 1
ATOM 2510 C CA . ASP A 1 312 ? -9.008 -0.666 -7.516 1 97.5 312 ASP A CA 1
ATOM 2511 C C . ASP A 1 312 ? -9.453 -2.096 -7.812 1 97.5 312 ASP A C 1
ATOM 2513 O O . ASP A 1 312 ? -10.367 -2.312 -8.609 1 97.5 312 ASP A O 1
ATOM 2517 N N . PHE A 1 313 ? -8.812 -3.078 -7.191 1 98.62 313 PHE A N 1
ATOM 2518 C CA . PHE A 1 313 ? -9.188 -4.465 -7.434 1 98.62 313 PHE A CA 1
ATOM 2519 C C . PHE A 1 313 ? -10.656 -4.695 -7.117 1 98.62 313 PHE A C 1
ATOM 2521 O O . PHE A 1 313 ? -11.414 -5.195 -7.957 1 98.62 313 PHE A O 1
ATOM 2528 N N . TRP A 1 314 ? -11.18 -4.223 -5.977 1 98.5 314 TRP A N 1
ATOM 2529 C CA . TRP A 1 314 ? -12.531 -4.504 -5.492 1 98.5 314 TRP A CA 1
ATOM 2530 C C . TRP A 1 314 ? -13.562 -3.658 -6.23 1 98.5 314 TRP A C 1
ATOM 2532 O O . TRP A 1 314 ? -14.758 -3.941 -6.172 1 98.5 314 TRP A O 1
ATOM 2542 N N . LYS A 1 315 ? -13.117 -2.641 -6.922 1 98.31 315 LYS A N 1
ATOM 2543 C CA . LYS A 1 315 ? -14.031 -1.901 -7.781 1 98.31 315 LYS A CA 1
ATOM 2544 C C . LYS A 1 315 ? -14.406 -2.719 -9.016 1 98.31 315 LYS A C 1
ATOM 2546 O O . LYS A 1 315 ? -15.414 -2.436 -9.672 1 98.31 315 LYS A O 1
ATOM 2551 N N . ASN A 1 316 ? -13.656 -3.754 -9.281 1 98.69 316 ASN A N 1
ATOM 2552 C CA . ASN A 1 316 ? -13.859 -4.5 -10.516 1 98.69 316 ASN A CA 1
ATOM 2553 C C . ASN A 1 316 ? -14.453 -5.879 -10.258 1 98.69 316 ASN A C 1
ATOM 2555 O O . ASN A 1 316 ? -15.445 -6.262 -10.875 1 98.69 316 ASN A O 1
ATOM 2559 N N . PHE A 1 317 ? -13.898 -6.621 -9.375 1 98.75 317 PHE A N 1
ATOM 2560 C CA . PHE A 1 317 ? -14.32 -8.008 -9.211 1 98.75 317 PHE A CA 1
ATOM 2561 C C . PHE A 1 317 ? -13.789 -8.586 -7.906 1 98.75 317 PHE A C 1
ATOM 2563 O O . PHE A 1 317 ? -13.039 -7.922 -7.188 1 98.75 317 PHE A O 1
ATOM 2570 N N . ASN A 1 318 ? -14.234 -9.773 -7.523 1 98.56 318 ASN A N 1
ATOM 2571 C CA . ASN A 1 318 ? -13.719 -10.672 -6.496 1 98.56 318 ASN A CA 1
ATOM 2572 C C . ASN A 1 318 ? -13.258 -12 -7.086 1 98.56 318 ASN A C 1
ATOM 2574 O O . ASN A 1 318 ? -13.375 -12.219 -8.289 1 98.56 318 ASN A O 1
ATOM 2578 N N . PHE A 1 319 ? -12.68 -12.93 -6.324 1 98.81 319 PHE A N 1
ATOM 2579 C CA . PHE A 1 319 ? -12.07 -14.164 -6.809 1 98.81 319 PHE A CA 1
ATOM 2580 C C . PHE A 1 319 ? -13.109 -15.031 -7.52 1 98.81 319 PHE A C 1
ATOM 2582 O O . PHE A 1 319 ? -12.844 -15.547 -8.609 1 98.81 319 PHE A O 1
ATOM 2589 N N . PRO A 1 320 ? -14.352 -15.18 -6.984 1 98.81 320 PRO A N 1
ATOM 2590 C CA . PRO A 1 320 ? -15.312 -16.031 -7.699 1 98.81 320 PRO A CA 1
ATOM 2591 C C . PRO A 1 320 ? -15.656 -15.492 -9.086 1 98.81 320 PRO A C 1
ATOM 2593 O O . PRO A 1 320 ? -15.914 -16.266 -10.008 1 98.81 320 PRO A O 1
ATOM 2596 N N . ASP A 1 321 ? -15.695 -14.156 -9.219 1 98.94 321 ASP A N 1
ATOM 2597 C CA . ASP A 1 321 ? -15.945 -13.562 -10.531 1 98.94 321 ASP A CA 1
ATOM 2598 C C . ASP A 1 321 ? -14.852 -13.945 -11.523 1 98.94 321 ASP A C 1
ATOM 2600 O O . ASP A 1 321 ? -15.141 -14.305 -12.672 1 98.94 321 ASP A O 1
ATOM 2604 N N . ILE A 1 322 ? -13.625 -13.898 -11.094 1 98.94 322 ILE A N 1
ATOM 2605 C CA . ILE A 1 322 ? -12.484 -14.18 -11.961 1 98.94 322 ILE A CA 1
ATOM 2606 C C . ILE A 1 322 ? -12.469 -15.664 -12.328 1 98.94 322 ILE A C 1
ATOM 2608 O O . ILE A 1 322 ? -12.281 -16.016 -13.5 1 98.94 322 ILE A O 1
ATOM 2612 N N . VAL A 1 323 ? -12.688 -16.5 -11.344 1 98.94 323 VAL A N 1
ATOM 2613 C CA . VAL A 1 323 ? -12.688 -17.938 -11.602 1 98.94 323 VAL A CA 1
ATOM 2614 C C . VAL A 1 323 ? -13.844 -18.297 -12.531 1 98.94 323 VAL A C 1
ATOM 2616 O O . VAL A 1 323 ? -13.688 -19.125 -13.445 1 98.94 323 VAL A O 1
ATOM 2619 N N . ALA A 1 324 ? -14.977 -17.688 -12.32 1 98.88 324 ALA A N 1
ATOM 2620 C CA . ALA A 1 324 ? -16.109 -17.875 -13.219 1 98.88 324 ALA A CA 1
ATOM 2621 C C . ALA A 1 324 ? -15.75 -17.484 -14.648 1 98.88 324 ALA A C 1
ATOM 2623 O O . ALA A 1 324 ? -16.172 -18.141 -15.609 1 98.88 324 ALA A O 1
ATOM 2624 N N . ALA A 1 325 ? -14.961 -16.5 -14.781 1 98.88 325 ALA A N 1
ATOM 2625 C CA . ALA A 1 325 ? -14.609 -15.961 -16.094 1 98.88 325 ALA A CA 1
ATOM 2626 C C . ALA A 1 325 ? -13.688 -16.906 -16.844 1 98.88 325 ALA A C 1
ATOM 2628 O O . ALA A 1 325 ? -13.453 -16.734 -18.047 1 98.88 325 ALA A O 1
ATOM 2629 N N . LEU A 1 326 ? -13.18 -17.953 -16.234 1 98.88 326 LEU A N 1
ATOM 2630 C CA . LEU A 1 326 ? -12.266 -18.891 -16.875 1 98.88 326 LEU A CA 1
ATOM 2631 C C . LEU A 1 326 ? -13.039 -19.922 -17.703 1 98.88 326 LEU A C 1
ATOM 2633 O O . LEU A 1 326 ? -12.445 -20.625 -18.531 1 98.88 326 LEU A O 1
ATOM 2637 N N . ALA A 1 327 ? -14.344 -19.953 -17.484 1 98.69 327 ALA A N 1
ATOM 2638 C CA . ALA A 1 327 ? -15.18 -20.828 -18.297 1 98.69 327 ALA A CA 1
ATOM 2639 C C . ALA A 1 327 ? -15.023 -20.516 -19.781 1 98.69 327 ALA A C 1
ATOM 2641 O O . ALA A 1 327 ? -14.914 -19.344 -20.172 1 98.69 327 ALA A O 1
ATOM 2642 N N . PRO A 1 328 ? -15.039 -21.531 -20.688 1 98.62 328 PRO A N 1
ATOM 2643 C CA . PRO A 1 328 ? -15.398 -22.938 -20.469 1 98.62 328 PRO A CA 1
ATOM 2644 C C . PRO A 1 328 ? -14.195 -23.812 -20.156 1 98.62 328 PRO A C 1
ATOM 2646 O O . PRO A 1 328 ? -14.32 -25.047 -20.094 1 98.62 328 PRO A O 1
ATOM 2649 N N . ARG A 1 329 ? -13.031 -23.266 -20.016 1 98.81 329 ARG A N 1
ATOM 2650 C CA . ARG A 1 329 ? -11.812 -24.031 -19.844 1 98.81 329 ARG A CA 1
ATOM 2651 C C . ARG A 1 329 ? -11.844 -24.797 -18.516 1 98.81 329 ARG A C 1
ATOM 2653 O O . ARG A 1 329 ? -12.258 -24.266 -17.484 1 98.81 329 ARG A O 1
ATOM 2660 N N . PRO A 1 330 ? -11.383 -26.047 -18.469 1 98.88 330 PRO A N 1
ATOM 2661 C CA . PRO A 1 330 ? -11.508 -26.891 -17.281 1 98.88 330 PRO A CA 1
ATOM 2662 C C . PRO A 1 330 ? -10.75 -26.328 -16.078 1 98.88 330 PRO A C 1
ATOM 2664 O O . PRO A 1 330 ? -9.656 -25.781 -16.234 1 98.88 330 PRO A O 1
ATOM 2667 N N . ILE A 1 331 ? -11.352 -26.562 -14.922 1 98.94 331 ILE A N 1
ATOM 2668 C CA . ILE A 1 331 ? -10.703 -26.109 -13.695 1 98.94 331 ILE A CA 1
ATOM 2669 C C . ILE A 1 331 ? -11.086 -27.047 -12.539 1 98.94 331 ILE A C 1
ATOM 2671 O O . ILE A 1 331 ? -12.211 -27.547 -12.484 1 98.94 331 ILE A O 1
ATOM 2675 N N . ILE A 1 332 ? -10.172 -27.312 -11.68 1 98.94 332 ILE A N 1
ATOM 2676 C CA . ILE A 1 332 ? -10.422 -28.031 -10.438 1 98.94 332 ILE A CA 1
ATOM 2677 C C . ILE A 1 332 ? -10.164 -27.109 -9.242 1 98.94 332 ILE A C 1
ATOM 2679 O O . ILE A 1 332 ? -9.117 -26.469 -9.172 1 98.94 332 ILE A O 1
ATOM 2683 N N . LEU A 1 333 ? -11.094 -26.953 -8.336 1 98.94 333 LEU A N 1
ATOM 2684 C CA . LEU A 1 333 ? -10.961 -26.297 -7.035 1 98.94 333 LEU A CA 1
ATOM 2685 C C . LEU A 1 333 ? -10.867 -27.328 -5.918 1 98.94 333 LEU A C 1
ATOM 2687 O O . LEU A 1 333 ? -11.742 -28.188 -5.777 1 98.94 333 LEU A O 1
ATOM 2691 N N . THR A 1 334 ? -9.852 -27.172 -5.027 1 98.75 334 THR A N 1
ATOM 2692 C CA . THR A 1 334 ? -9.547 -28.344 -4.227 1 98.75 334 THR A CA 1
ATOM 2693 C C . THR A 1 334 ? -9.898 -28.109 -2.762 1 98.75 334 THR A C 1
ATOM 2695 O O . THR A 1 334 ? -9.938 -29.062 -1.968 1 98.75 334 THR A O 1
ATOM 2698 N N . GLU A 1 335 ? -10.203 -26.859 -2.412 1 98.62 335 GLU A N 1
ATOM 2699 C CA . GLU A 1 335 ? -10.328 -26.656 -0.973 1 98.62 335 GLU A CA 1
ATOM 2700 C C . GLU A 1 335 ? -11.633 -25.938 -0.632 1 98.62 335 GLU A C 1
ATOM 2702 O O . GLU A 1 335 ? -11.766 -25.359 0.453 1 98.62 335 GLU A O 1
ATOM 2707 N N . GLY A 1 336 ? -12.5 -25.875 -1.499 1 98.31 336 GLY A N 1
ATOM 2708 C CA . GLY A 1 336 ? -13.891 -25.5 -1.279 1 98.31 336 GLY A CA 1
ATOM 2709 C C . GLY A 1 336 ? -14.07 -24.031 -0.96 1 98.31 336 GLY A C 1
ATOM 2710 O O . GLY A 1 336 ? -13.547 -23.172 -1.668 1 98.31 336 GLY A O 1
ATOM 2711 N N . GLY A 1 337 ? -14.828 -23.672 0.021 1 98 337 GLY A N 1
ATOM 2712 C CA . GLY A 1 337 ? -15.375 -22.375 0.402 1 98 337 GLY A CA 1
ATOM 2713 C C . GLY A 1 337 ? -16.875 -22.422 0.66 1 98 337 GLY A C 1
ATOM 2714 O O . GLY A 1 337 ? -17.438 -23.484 0.909 1 98 337 GLY A O 1
ATOM 2715 N N . LEU A 1 338 ? -17.484 -21.281 0.685 1 98.12 338 LEU A N 1
ATOM 2716 C CA . LEU A 1 338 ? -18.938 -21.266 0.824 1 98.12 338 LEU A CA 1
ATOM 2717 C C . LEU A 1 338 ? -19.609 -21.703 -0.469 1 98.12 338 LEU A C 1
ATOM 2719 O O . LEU A 1 338 ? -19.234 -21.25 -1.555 1 98.12 338 LEU A O 1
ATOM 2723 N N . ASP A 1 339 ? -20.609 -22.531 -0.347 1 97.5 339 ASP A N 1
ATOM 2724 C CA . ASP A 1 339 ? -21.297 -23.078 -1.512 1 97.5 339 ASP A CA 1
ATOM 2725 C C . ASP A 1 339 ? -21.844 -21.969 -2.402 1 97.5 339 ASP A C 1
ATOM 2727 O O . ASP A 1 339 ? -21.828 -22.078 -3.629 1 97.5 339 ASP A O 1
ATOM 2731 N N . ARG A 1 340 ? -22.297 -20.891 -1.838 1 96.81 340 ARG A N 1
ATOM 2732 C CA . ARG A 1 340 ? -22.844 -19.797 -2.625 1 96.81 340 ARG A CA 1
ATOM 2733 C C . ARG A 1 340 ? -21.812 -19.234 -3.594 1 96.81 340 ARG A C 1
ATOM 2735 O O . ARG A 1 340 ? -22.141 -18.844 -4.711 1 96.81 340 ARG A O 1
ATOM 2742 N N . ASP A 1 341 ? -20.562 -19.172 -3.184 1 97.81 341 ASP A N 1
ATOM 2743 C CA . ASP A 1 341 ? -19.5 -18.672 -4.039 1 97.81 341 ASP A CA 1
ATOM 2744 C C . ASP A 1 341 ? -19.094 -19.719 -5.086 1 97.81 341 ASP A C 1
ATOM 2746 O O . ASP A 1 341 ? -18.859 -19.375 -6.246 1 97.81 341 ASP A O 1
ATOM 2750 N N . LEU A 1 342 ? -19.047 -20.984 -4.688 1 98.38 342 LEU A N 1
ATOM 2751 C CA . LEU A 1 342 ? -18.734 -22.078 -5.602 1 98.38 342 LEU A CA 1
ATOM 2752 C C . LEU A 1 342 ? -19.812 -22.234 -6.66 1 98.38 342 LEU A C 1
ATOM 2754 O O . LEU A 1 342 ? -19.531 -22.562 -7.812 1 98.38 342 LEU A O 1
ATOM 2758 N N . ASP A 1 343 ? -21.031 -21.969 -6.285 1 97.81 343 ASP A N 1
ATOM 2759 C CA . ASP A 1 343 ? -22.172 -22.094 -7.191 1 97.81 343 ASP A CA 1
ATOM 2760 C C . ASP A 1 343 ? -22.109 -21.047 -8.297 1 97.81 343 ASP A C 1
ATOM 2762 O O . ASP A 1 343 ? -22.609 -21.266 -9.406 1 97.81 343 ASP A O 1
ATOM 2766 N N . LEU A 1 344 ? -21.531 -19.891 -8.023 1 98.19 344 LEU A N 1
ATOM 2767 C CA . LEU A 1 344 ? -21.328 -18.906 -9.078 1 98.19 344 LEU A CA 1
ATOM 2768 C C . LEU A 1 344 ? -20.469 -19.484 -10.203 1 98.19 344 LEU A C 1
ATOM 2770 O O . LEU A 1 344 ? -20.766 -19.281 -11.383 1 98.19 344 LEU A O 1
ATOM 2774 N N . VAL A 1 345 ? -19.438 -20.219 -9.82 1 98.75 345 VAL A N 1
ATOM 2775 C CA . VAL A 1 345 ? -18.531 -20.828 -10.789 1 98.75 345 VAL A CA 1
ATOM 2776 C C . VAL A 1 345 ? -19.266 -21.922 -11.562 1 98.75 345 VAL A C 1
ATOM 2778 O O . VAL A 1 345 ? -19.203 -21.969 -12.797 1 98.75 345 VAL A O 1
ATOM 2781 N N . ARG A 1 346 ? -19.984 -22.797 -10.844 1 98.62 346 ARG A N 1
ATOM 2782 C CA . ARG A 1 346 ? -20.766 -23.844 -11.5 1 98.62 346 ARG A CA 1
ATOM 2783 C C . ARG A 1 346 ? -21.734 -23.266 -12.516 1 98.62 346 ARG A C 1
ATOM 2785 O O . ARG A 1 346 ? -21.875 -23.797 -13.625 1 98.62 346 ARG A O 1
ATOM 2792 N N . LYS A 1 347 ? -22.375 -22.203 -12.109 1 98.62 347 LYS A N 1
ATOM 2793 C CA . LYS A 1 347 ? -23.375 -21.562 -12.969 1 98.62 347 LYS A CA 1
ATOM 2794 C C . LYS A 1 347 ? -22.719 -21 -14.234 1 98.62 347 LYS A C 1
ATOM 2796 O O . LYS A 1 347 ? -23.281 -21.094 -15.328 1 98.62 347 LYS A O 1
ATOM 2801 N N . ALA A 1 348 ? -21.578 -20.375 -14.094 1 98.81 348 ALA A N 1
ATOM 2802 C CA . ALA A 1 348 ? -20.859 -19.859 -15.25 1 98.81 348 ALA A CA 1
ATOM 2803 C C . ALA A 1 348 ? -20.578 -20.953 -16.266 1 98.81 348 ALA A C 1
ATOM 2805 O O . ALA A 1 348 ? -20.797 -20.766 -17.469 1 98.81 348 ALA A O 1
ATOM 2806 N N . TYR A 1 349 ? -20.078 -22.094 -15.828 1 98.62 349 TYR A N 1
ATOM 2807 C CA . TYR A 1 349 ? -19.781 -23.219 -16.719 1 98.62 349 TYR A CA 1
ATOM 2808 C C . TYR A 1 349 ? -21.047 -23.781 -17.328 1 98.62 349 TYR A C 1
ATOM 2810 O O . TYR A 1 349 ? -21.047 -24.219 -18.484 1 98.62 349 TYR A O 1
ATOM 2818 N N . ALA A 1 350 ? -22.125 -23.75 -16.594 1 98.56 350 ALA A N 1
ATOM 2819 C CA . ALA A 1 350 ? -23.422 -24.188 -17.141 1 98.56 350 ALA A CA 1
ATOM 2820 C C . ALA A 1 350 ? -23.891 -23.25 -18.25 1 98.56 350 ALA A C 1
ATOM 2822 O O . ALA A 1 350 ? -24.406 -23.719 -19.266 1 98.56 350 ALA A O 1
ATOM 2823 N N . ILE A 1 351 ? -23.766 -22.016 -18.016 1 98.19 351 ILE A N 1
ATOM 2824 C CA . ILE A 1 351 ? -24.219 -21 -18.969 1 98.19 351 ILE A CA 1
ATOM 2825 C C . ILE A 1 351 ? -23.562 -21.234 -20.328 1 98.19 351 ILE A C 1
ATOM 2827 O O . ILE A 1 351 ? -24.188 -21.078 -21.359 1 98.19 351 ILE A O 1
ATOM 2831 N N . VAL A 1 352 ? -22.328 -21.703 -20.297 1 97.44 352 VAL A N 1
ATOM 2832 C CA . VAL A 1 352 ? -21.609 -21.859 -21.562 1 97.44 352 VAL A CA 1
ATOM 2833 C C . VAL A 1 352 ? -21.672 -23.312 -22.016 1 97.44 352 VAL A C 1
ATOM 2835 O O . VAL A 1 352 ? -20.953 -23.703 -22.938 1 97.44 352 VAL A O 1
ATOM 2838 N N . GLY A 1 353 ? -22.391 -24.172 -21.312 1 97.88 353 GLY A N 1
ATOM 2839 C CA . GLY A 1 353 ? -22.703 -25.516 -21.781 1 97.88 353 GLY A CA 1
ATOM 2840 C C . GLY A 1 353 ? -21.641 -26.531 -21.422 1 97.88 353 GLY A C 1
ATOM 2841 O O . GLY A 1 353 ? -21.531 -27.562 -22.078 1 97.88 353 GLY A O 1
ATOM 2842 N N . THR A 1 354 ? -20.781 -26.219 -20.438 1 98.25 354 THR A N 1
ATOM 2843 C CA . THR A 1 354 ? -19.719 -27.156 -20.062 1 98.25 354 THR A CA 1
ATOM 2844 C C . THR A 1 354 ? -19.703 -27.391 -18.562 1 98.25 354 THR A C 1
ATOM 2846 O O . THR A 1 354 ? -18.656 -27.25 -17.906 1 98.25 354 THR A O 1
ATOM 2849 N N . PRO A 1 355 ? -20.766 -27.75 -17.922 1 98.38 355 PRO A N 1
ATOM 2850 C CA . PRO A 1 355 ? -20.844 -27.906 -16.469 1 98.38 355 PRO A CA 1
ATOM 2851 C C . PRO A 1 355 ? -19.844 -28.938 -15.945 1 98.38 355 PRO A C 1
ATOM 2853 O O . PRO A 1 355 ? -19.406 -28.859 -14.789 1 98.38 355 PRO A O 1
ATOM 2856 N N . ASP A 1 356 ? -19.422 -29.859 -16.781 1 98.06 356 ASP A N 1
ATOM 2857 C CA . ASP A 1 356 ? -18.547 -30.938 -16.344 1 98.06 356 ASP A CA 1
ATOM 2858 C C . ASP A 1 356 ? -17.078 -30.469 -16.328 1 98.06 356 ASP A C 1
ATOM 2860 O O . ASP A 1 356 ? -16.219 -31.172 -15.797 1 98.06 356 ASP A O 1
ATOM 2864 N N . ASN A 1 357 ? -16.781 -29.312 -16.844 1 98.62 357 ASN A N 1
ATOM 2865 C CA . ASN A 1 357 ? -15.422 -28.797 -16.891 1 98.62 357 ASN A CA 1
ATOM 2866 C C . ASN A 1 357 ? -15.008 -28.188 -15.555 1 98.62 357 ASN A C 1
ATOM 2868 O O . ASN A 1 357 ? -13.852 -27.812 -15.375 1 98.62 357 ASN A O 1
ATOM 2872 N N . VAL A 1 358 ? -15.914 -28.109 -14.594 1 98.69 358 VAL A N 1
ATOM 2873 C CA . VAL A 1 358 ? -15.555 -27.594 -13.273 1 98.69 358 VAL A CA 1
ATOM 2874 C C . VAL A 1 358 ? -15.703 -28.703 -12.234 1 98.69 358 VAL A C 1
ATOM 2876 O O . VAL A 1 358 ? -16.75 -29.344 -12.141 1 98.69 358 VAL A O 1
ATOM 2879 N N . LYS A 1 359 ? -14.656 -28.953 -11.57 1 98.56 359 LYS A N 1
ATOM 2880 C CA . LYS A 1 359 ? -14.641 -29.906 -10.453 1 98.56 359 LYS A CA 1
ATOM 2881 C C . LYS A 1 359 ? -14.312 -29.203 -9.141 1 98.56 359 LYS A C 1
ATOM 2883 O O . LYS A 1 359 ? -13.32 -28.469 -9.055 1 98.56 359 LYS A O 1
ATOM 2888 N N . ILE A 1 360 ? -15.148 -29.406 -8.141 1 98.5 360 ILE A N 1
ATOM 2889 C CA . ILE A 1 360 ? -14.969 -28.719 -6.871 1 98.5 360 ILE A CA 1
ATOM 2890 C C . ILE A 1 360 ? -14.93 -29.719 -5.727 1 98.5 360 ILE A C 1
ATOM 2892 O O . ILE A 1 360 ? -15.82 -30.578 -5.609 1 98.5 360 ILE A O 1
ATOM 2896 N N . TYR A 1 361 ? -13.93 -29.656 -4.984 1 98.5 361 TYR A N 1
ATOM 2897 C CA . TYR A 1 361 ? -13.781 -30.438 -3.758 1 98.5 361 TYR A CA 1
ATOM 2898 C C . TYR A 1 361 ? -13.703 -29.516 -2.539 1 98.5 361 TYR A C 1
ATOM 2900 O O . TYR A 1 361 ? -13.609 -28.297 -2.678 1 98.5 361 TYR A O 1
ATOM 2908 N N . HIS A 1 362 ? -13.875 -30.109 -1.344 1 98.31 362 HIS A N 1
ATOM 2909 C CA . HIS A 1 362 ? -13.734 -29.438 -0.053 1 98.31 362 HIS A CA 1
ATOM 2910 C C . HIS A 1 362 ? -12.672 -30.125 0.804 1 98.31 362 HIS A C 1
ATOM 2912 O O . HIS A 1 362 ? -12.219 -31.219 0.483 1 98.31 362 HIS A O 1
ATOM 2918 N N . TYR A 1 363 ? -12.242 -29.375 1.854 1 97.94 363 TYR A N 1
ATOM 2919 C CA . TYR A 1 363 ? -11.492 -30.094 2.883 1 97.94 363 TYR A CA 1
ATOM 2920 C C . TYR A 1 363 ? -12.242 -31.328 3.357 1 97.94 363 TYR A C 1
ATOM 2922 O O . TYR A 1 363 ? -13.477 -31.312 3.42 1 97.94 363 TYR A O 1
ATOM 2930 N N . LYS A 1 364 ? -11.453 -32.312 3.717 1 96.56 364 LYS A N 1
ATOM 2931 C CA . LYS A 1 364 ? -12.078 -33.562 4.18 1 96.56 364 LYS A CA 1
ATOM 2932 C C . LYS A 1 364 ? -13.109 -33.281 5.27 1 96.56 364 LYS A C 1
ATOM 2934 O O . LYS A 1 364 ? -14.203 -33.844 5.25 1 96.56 364 LYS A O 1
ATOM 2939 N N . LYS A 1 365 ? -12.789 -32.438 6.215 1 96.06 365 LYS A N 1
ATOM 2940 C CA . LYS A 1 365 ? -13.648 -32.062 7.332 1 96.06 365 LYS A CA 1
ATOM 2941 C C . LYS A 1 365 ? -15.008 -31.562 6.836 1 96.06 365 LYS A C 1
ATOM 2943 O O . LYS A 1 365 ? -16.016 -31.703 7.531 1 96.06 365 LYS A O 1
ATOM 2948 N N . PHE A 1 366 ? -15.031 -31.031 5.598 1 97.12 366 PHE A N 1
ATOM 2949 C CA . PHE A 1 366 ? -16.234 -30.359 5.094 1 97.12 366 PHE A CA 1
ATOM 2950 C C . PHE A 1 366 ? -16.734 -31.062 3.834 1 97.12 366 PHE A C 1
ATOM 2952 O O . PHE A 1 366 ? -17.484 -30.453 3.051 1 97.12 366 PHE A O 1
ATOM 2959 N N . SER A 1 367 ? -16.312 -32.312 3.557 1 95.62 367 SER A N 1
ATOM 2960 C CA . SER A 1 367 ? -16.688 -33.031 2.355 1 95.62 367 SER A CA 1
ATOM 2961 C C . SER A 1 367 ? -18.188 -33.375 2.35 1 95.62 367 SER A C 1
ATOM 2963 O O . SER A 1 367 ? -18.812 -33.406 1.29 1 95.62 367 SER A O 1
ATOM 2965 N N . ASP A 1 368 ? -18.734 -33.562 3.568 1 95.69 368 ASP A N 1
ATOM 2966 C CA . ASP A 1 368 ? -20.172 -33.75 3.73 1 95.69 368 ASP A CA 1
ATOM 2967 C C . ASP A 1 368 ? -20.891 -32.406 3.777 1 95.69 368 ASP A C 1
ATOM 2969 O O . ASP A 1 368 ? -20.625 -31.578 4.648 1 95.69 368 ASP A O 1
ATOM 2973 N N . PRO A 1 369 ? -21.812 -32.219 2.906 1 95.19 369 PRO A N 1
ATOM 2974 C CA . PRO A 1 369 ? -22.516 -30.922 2.879 1 95.19 369 PRO A CA 1
ATOM 2975 C C . PRO A 1 369 ? -23.172 -30.578 4.215 1 95.19 369 PRO A C 1
ATOM 2977 O O . PRO A 1 369 ? -23.312 -29.406 4.551 1 95.19 369 PRO A O 1
ATOM 2980 N N . ASP A 1 370 ? -23.5 -31.547 4.977 1 95.19 370 ASP A N 1
ATOM 2981 C CA . ASP A 1 370 ? -24.203 -31.328 6.242 1 95.19 370 ASP A CA 1
ATOM 2982 C C . ASP A 1 370 ? -23.25 -30.75 7.293 1 95.19 370 ASP A C 1
ATOM 2984 O O . ASP A 1 370 ? -23.688 -30.234 8.32 1 95.19 370 ASP A O 1
ATOM 2988 N N . THR A 1 371 ? -21.969 -30.859 7.035 1 95.38 371 THR A N 1
ATOM 2989 C CA . THR A 1 371 ? -21 -30.375 7.996 1 95.38 371 THR A CA 1
ATOM 2990 C C . THR A 1 371 ? -20.547 -28.953 7.656 1 95.38 371 THR A C 1
ATOM 2992 O O . THR A 1 371 ? -19.859 -28.312 8.438 1 95.38 371 THR A O 1
ATOM 2995 N N . ARG A 1 372 ? -20.938 -28.438 6.57 1 95.5 372 ARG A N 1
ATOM 2996 C CA . ARG A 1 372 ? -20.516 -27.141 6.086 1 95.5 372 ARG A CA 1
ATOM 2997 C C . ARG A 1 372 ? -21.469 -26.047 6.562 1 95.5 372 ARG A C 1
ATOM 2999 O O . ARG A 1 372 ? -22.672 -26.266 6.68 1 95.5 372 ARG A O 1
ATOM 3006 N N . LYS A 1 373 ? -20.828 -24.953 6.844 1 95.62 373 LYS A N 1
ATOM 3007 C CA . LYS A 1 373 ? -21.641 -23.75 6.941 1 95.62 373 LYS A CA 1
ATOM 3008 C C . LYS A 1 373 ? -22.234 -23.375 5.586 1 95.62 373 LYS A C 1
ATOM 3010 O O . LYS A 1 373 ? -21.562 -23.5 4.559 1 95.62 373 LYS A O 1
ATOM 3015 N N . ASN A 1 374 ? -23.469 -23.016 5.559 1 95.31 374 ASN A N 1
ATOM 3016 C CA . ASN A 1 374 ? -24.156 -22.578 4.355 1 95.31 374 ASN A CA 1
ATOM 3017 C C . ASN A 1 374 ? -24.891 -21.266 4.586 1 95.31 374 ASN A C 1
ATOM 3019 O O . ASN A 1 374 ? -26.109 -21.25 4.781 1 95.31 374 ASN A O 1
ATOM 3023 N N . VAL A 1 375 ? -24.172 -20.172 4.52 1 95.38 375 VAL A N 1
ATOM 3024 C CA . VAL A 1 375 ? -24.75 -18.875 4.816 1 95.38 375 VAL A CA 1
ATOM 3025 C C . VAL A 1 375 ? -24.703 -17.984 3.574 1 95.38 375 VAL A C 1
ATOM 3027 O O . VAL A 1 375 ? -23.766 -18.078 2.777 1 95.38 375 VAL A O 1
ATOM 3030 N N . GLU A 1 376 ? -25.688 -17.172 3.443 1 93.88 376 GLU A N 1
ATOM 3031 C CA . GLU A 1 376 ? -25.703 -16.203 2.344 1 93.88 376 GLU A CA 1
ATOM 3032 C C . GLU A 1 376 ? -24.859 -14.977 2.658 1 93.88 376 GLU A C 1
ATOM 3034 O O . GLU A 1 376 ? -24.25 -14.391 1.762 1 93.88 376 GLU A O 1
ATOM 3039 N N . TYR A 1 377 ? -24.891 -14.633 3.883 1 94.31 377 TYR A N 1
ATOM 3040 C CA . TYR A 1 377 ? -24.125 -13.484 4.348 1 94.31 377 TYR A CA 1
ATOM 3041 C C . TYR A 1 377 ? -23.312 -13.828 5.586 1 94.31 377 TYR A C 1
ATOM 3043 O O . TYR A 1 377 ? -23.781 -14.547 6.469 1 94.31 377 TYR A O 1
ATOM 3051 N N . LEU A 1 378 ? -22.094 -13.406 5.641 1 97.88 378 LEU A N 1
ATOM 3052 C CA . LEU A 1 378 ? -21.25 -13.578 6.82 1 97.88 378 LEU A CA 1
ATOM 3053 C C . LEU A 1 378 ? -21.484 -12.445 7.816 1 97.88 378 LEU A C 1
ATOM 3055 O O . LEU A 1 378 ? -21.656 -11.289 7.422 1 97.88 378 LEU A O 1
ATOM 3059 N N . PRO A 1 379 ? -21.547 -12.758 9.086 1 97.5 379 PRO A N 1
ATOM 3060 C CA . PRO A 1 379 ? -21.688 -11.68 10.07 1 97.5 379 PRO A CA 1
ATOM 3061 C C . PRO A 1 379 ? -20.422 -10.852 10.227 1 97.5 379 PRO A C 1
ATOM 3063 O O . PRO A 1 379 ? -19.312 -11.391 10.141 1 97.5 379 PRO A O 1
ATOM 3066 N N . GLU A 1 380 ? -20.578 -9.641 10.461 1 97.5 380 GLU A N 1
ATOM 3067 C CA . GLU A 1 380 ? -19.453 -8.781 10.82 1 97.5 380 GLU A CA 1
ATOM 3068 C C . GLU A 1 380 ? -18.922 -9.125 12.203 1 97.5 380 GLU A C 1
ATOM 3070 O O . GLU A 1 380 ? -19.641 -9.703 13.023 1 97.5 380 GLU A O 1
ATOM 3075 N N . GLY A 1 381 ? -17.625 -8.781 12.445 1 98.31 381 GLY A N 1
ATOM 3076 C CA . GLY A 1 381 ? -17.062 -8.914 13.781 1 98.31 381 GLY A CA 1
ATOM 3077 C C . GLY A 1 381 ? -16.172 -10.141 13.938 1 98.31 381 GLY A C 1
ATOM 3078 O O . GLY A 1 381 ? -15.789 -10.492 15.055 1 98.31 381 GLY A O 1
ATOM 3079 N N . LEU A 1 382 ? -15.82 -10.758 12.898 1 98.38 382 LEU A N 1
ATOM 3080 C CA . LEU A 1 382 ? -15.062 -12 12.945 1 98.38 382 LEU A CA 1
ATOM 3081 C C . LEU A 1 382 ? -13.562 -11.727 13.086 1 98.38 382 LEU A C 1
ATOM 3083 O O . LEU A 1 382 ? -13.055 -10.75 12.531 1 98.38 382 LEU A O 1
ATOM 3087 N N . ASP A 1 383 ? -12.852 -12.531 13.836 1 97.75 383 ASP A N 1
ATOM 3088 C CA . ASP A 1 383 ? -11.398 -12.602 13.703 1 97.75 383 ASP A CA 1
ATOM 3089 C C . ASP A 1 383 ? -10.992 -13.625 12.641 1 97.75 383 ASP A C 1
ATOM 3091 O O . ASP A 1 383 ? -11.852 -14.211 11.977 1 97.75 383 ASP A O 1
ATOM 3095 N N . ARG A 1 384 ? -9.789 -13.867 12.438 1 96.81 384 ARG A N 1
ATOM 3096 C CA . ARG A 1 384 ? -9.289 -14.703 11.344 1 96.81 384 ARG A CA 1
ATOM 3097 C C . ARG A 1 384 ? -9.758 -16.141 11.492 1 96.81 384 ARG A C 1
ATOM 3099 O O . ARG A 1 384 ? -10.219 -16.75 10.531 1 96.81 384 ARG A O 1
ATOM 3106 N N . ASN A 1 385 ? -9.633 -16.688 12.695 1 97 385 ASN A N 1
ATOM 3107 C CA . ASN A 1 385 ? -10.023 -18.062 12.922 1 97 385 ASN A CA 1
ATOM 3108 C C . ASN A 1 385 ? -11.523 -18.266 12.727 1 97 385 ASN A C 1
ATOM 3110 O O . ASN A 1 385 ? -11.953 -19.266 12.133 1 97 385 ASN A O 1
ATOM 3114 N N . GLU A 1 386 ? -12.258 -17.344 13.25 1 97.56 386 GLU A N 1
ATOM 3115 C CA . GLU A 1 386 ? -13.711 -17.406 13.086 1 97.56 386 GLU A CA 1
ATOM 3116 C C . GLU A 1 386 ? -14.102 -17.312 11.609 1 97.56 386 GLU A C 1
ATOM 3118 O O . GLU A 1 386 ? -15 -18.016 11.156 1 97.56 386 GLU A O 1
ATOM 3123 N N . TYR A 1 387 ? -13.469 -16.453 10.914 1 98.38 387 TYR A N 1
ATOM 3124 C CA . TYR A 1 387 ? -13.742 -16.328 9.484 1 98.38 387 TYR A CA 1
ATOM 3125 C C . TYR A 1 387 ? -13.5 -17.656 8.766 1 98.38 387 TYR A C 1
ATOM 3127 O O . TYR A 1 387 ? -14.352 -18.125 8.008 1 98.38 387 TYR A O 1
ATOM 3135 N N . PHE A 1 388 ? -12.344 -18.266 9.031 1 98.12 388 PHE A N 1
ATOM 3136 C CA . PHE A 1 388 ? -12 -19.516 8.367 1 98.12 388 PHE A CA 1
ATOM 3137 C C . PHE A 1 388 ? -13.016 -20.594 8.703 1 98.12 388 PH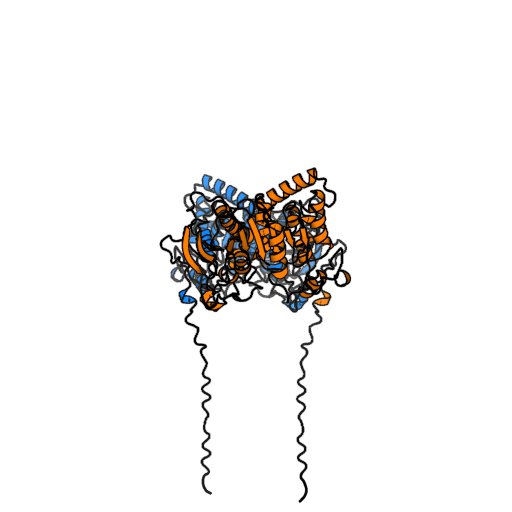E A C 1
ATOM 3139 O O . PHE A 1 388 ? -13.414 -21.375 7.836 1 98.12 388 PHE A O 1
ATOM 3146 N N . ARG A 1 389 ? -13.438 -20.594 9.883 1 97 389 ARG A N 1
ATOM 3147 C CA . ARG A 1 389 ? -14.469 -21.547 10.273 1 97 389 ARG A CA 1
ATOM 3148 C C . ARG A 1 389 ? -15.766 -21.297 9.508 1 97 389 ARG A C 1
ATOM 3150 O O . ARG A 1 389 ? -16.391 -22.234 9.023 1 97 389 ARG A O 1
ATOM 3157 N N . MET A 1 390 ? -16.125 -20.031 9.383 1 97.75 390 MET A N 1
ATOM 3158 C CA . MET A 1 390 ? -17.406 -19.656 8.773 1 97.75 390 MET A CA 1
ATOM 3159 C C . MET A 1 390 ? -17.391 -19.922 7.273 1 97.75 390 MET A C 1
ATOM 3161 O O . MET A 1 390 ? -18.438 -20.094 6.66 1 97.75 390 MET A O 1
ATOM 3165 N N . VAL A 1 391 ? -16.172 -20.031 6.676 1 98.38 391 VAL A N 1
ATOM 3166 C CA . VAL A 1 391 ? -16.125 -20.219 5.23 1 98.38 391 VAL A CA 1
ATOM 3167 C C . VAL A 1 391 ? -15.594 -21.609 4.91 1 98.38 391 VAL A C 1
ATOM 3169 O O . VAL A 1 391 ? -15.055 -21.844 3.826 1 98.38 391 VAL A O 1
ATOM 3172 N N . ASN A 1 392 ? -15.633 -22.5 5.902 1 98.56 392 ASN A N 1
ATOM 3173 C CA . ASN A 1 392 ? -15.359 -23.922 5.734 1 98.56 392 ASN A CA 1
ATOM 3174 C C . ASN A 1 392 ? -13.898 -24.156 5.348 1 98.56 392 ASN A C 1
ATOM 3176 O O . ASN A 1 392 ? -13.625 -24.906 4.41 1 98.56 392 ASN A O 1
ATOM 3180 N N . VAL A 1 393 ? -12.969 -23.531 6.035 1 98.44 393 VAL A N 1
ATOM 3181 C CA . VAL A 1 393 ? -11.539 -23.719 5.812 1 98.44 393 VAL A CA 1
ATOM 3182 C C . VAL A 1 393 ? -10.93 -24.5 6.969 1 98.44 393 VAL A C 1
ATOM 3184 O O . VAL A 1 393 ? -11.203 -24.203 8.141 1 98.44 393 VAL A O 1
ATOM 3187 N N . ASP A 1 394 ? -10.219 -25.484 6.656 1 97.81 394 ASP A N 1
ATOM 3188 C CA . ASP A 1 394 ? -9.445 -26.281 7.605 1 97.81 394 ASP A CA 1
ATOM 3189 C C . ASP A 1 394 ? -7.953 -25.984 7.473 1 97.81 394 ASP A C 1
ATOM 3191 O O . ASP A 1 394 ? -7.215 -26.75 6.848 1 97.81 394 ASP A O 1
ATOM 3195 N N . GLY A 1 395 ? -7.445 -25 8.211 1 95.81 395 GLY A N 1
ATOM 3196 C CA . GLY A 1 395 ? -6.117 -24.438 8.086 1 95.81 395 GLY A CA 1
ATOM 3197 C C . GLY A 1 395 ? -5.008 -25.469 8.18 1 95.81 395 GLY A C 1
ATOM 3198 O O . GLY A 1 395 ? -4.137 -25.531 7.312 1 95.81 395 GLY A O 1
ATOM 3199 N N . PRO A 1 396 ? -4.98 -26.297 9.102 1 95.44 396 PRO A N 1
ATOM 3200 C CA . PRO A 1 396 ? -3.924 -27.297 9.281 1 95.44 396 PRO A CA 1
ATOM 3201 C C . PRO A 1 396 ? -3.795 -28.234 8.086 1 95.44 396 PRO A C 1
ATOM 3203 O O . PRO A 1 396 ? -2.748 -28.859 7.898 1 95.44 396 PRO A O 1
ATOM 3206 N N . ASN A 1 397 ? -4.828 -28.344 7.281 1 97.31 397 ASN A N 1
ATOM 3207 C CA . ASN A 1 397 ? -4.797 -29.234 6.129 1 97.31 397 ASN A CA 1
ATOM 3208 C C . ASN A 1 397 ? -4.719 -28.453 4.82 1 97.31 397 ASN A C 1
ATOM 3210 O O . ASN A 1 397 ? -5.215 -28.922 3.789 1 97.31 397 ASN A O 1
ATOM 3214 N N . HIS A 1 398 ? -4.211 -27.266 4.906 1 97.75 398 HIS A N 1
ATOM 3215 C CA . HIS A 1 398 ? -3.914 -26.484 3.709 1 97.75 398 HIS A CA 1
ATOM 3216 C C . HIS A 1 398 ? -2.594 -26.922 3.082 1 97.75 398 HIS A C 1
ATOM 3218 O O . HIS A 1 398 ? -1.521 -26.562 3.568 1 97.75 398 HIS A O 1
ATOM 3224 N N . TYR A 1 399 ? -2.592 -27.766 2.09 1 97.69 399 TYR A N 1
ATOM 3225 C CA . TYR A 1 399 ? -1.455 -28.281 1.33 1 97.69 399 TYR A CA 1
ATOM 3226 C C . TYR A 1 399 ? -1.85 -28.578 -0.112 1 97.69 399 TYR A C 1
ATOM 3228 O O . TYR A 1 399 ? -3.02 -28.438 -0.48 1 97.69 399 TYR A O 1
ATOM 3236 N N . PHE A 1 400 ? -0.875 -28.812 -0.955 1 98.12 400 PHE A N 1
ATOM 3237 C CA . PHE A 1 400 ? -1.196 -29.141 -2.342 1 98.12 400 PHE A CA 1
ATOM 3238 C C . PHE A 1 400 ? -1.854 -30.5 -2.445 1 98.12 400 PHE A C 1
ATOM 3240 O O . PHE A 1 400 ? -1.261 -31.516 -2.057 1 98.12 400 PHE A O 1
ATOM 3247 N N . LYS A 1 401 ? -3.076 -30.578 -3.047 1 98.19 401 LYS A N 1
ATOM 3248 C CA . LYS A 1 401 ? -3.891 -31.797 -3.059 1 98.19 401 LYS A CA 1
ATOM 3249 C C . LYS A 1 401 ? -3.572 -32.656 -4.277 1 98.19 401 LYS A C 1
ATOM 3251 O O . LYS A 1 401 ? -4.445 -32.906 -5.109 1 98.19 401 LYS A O 1
ATOM 3256 N N . SER A 1 402 ? -2.428 -33.25 -4.227 1 97.5 402 SER A N 1
ATOM 3257 C CA . SER A 1 402 ? -2.023 -34.125 -5.324 1 97.5 402 SER A CA 1
ATOM 3258 C C . SER A 1 402 ? -2.998 -35.281 -5.496 1 97.5 402 SER A C 1
ATOM 3260 O O . SER A 1 402 ? -3.23 -35.75 -6.613 1 97.5 402 SER A O 1
ATOM 3262 N N . GLU A 1 403 ? -3.555 -35.781 -4.469 1 97.19 403 GLU A N 1
ATOM 3263 C CA . GLU A 1 403 ? -4.453 -36.906 -4.488 1 97.19 403 GLU A CA 1
ATOM 3264 C C . GLU A 1 403 ? -5.73 -36.594 -5.262 1 97.19 403 GLU A C 1
ATOM 3266 O O . GLU A 1 403 ? -6.422 -37.5 -5.727 1 97.19 403 GLU A O 1
ATOM 3271 N N . LEU A 1 404 ? -6.07 -35.344 -5.367 1 98.25 404 LEU A N 1
ATOM 3272 C CA . LEU A 1 404 ? -7.223 -34.938 -6.156 1 98.25 404 LEU A CA 1
ATOM 3273 C C . LEU A 1 404 ? -6.793 -34.5 -7.555 1 98.25 404 LEU A C 1
ATOM 3275 O O . LEU A 1 404 ? -7.434 -34.844 -8.547 1 98.25 404 LEU A O 1
ATOM 3279 N N . VAL A 1 405 ? -5.695 -33.781 -7.652 1 98.69 405 VAL A N 1
ATOM 3280 C CA . VAL A 1 405 ? -5.285 -33.062 -8.867 1 98.69 405 VAL A CA 1
ATOM 3281 C C . VAL A 1 405 ? -4.734 -34.062 -9.883 1 98.69 405 VAL A C 1
ATOM 3283 O O . VAL A 1 405 ? -5.059 -34 -11.07 1 98.69 405 VAL A O 1
ATOM 3286 N N . VAL A 1 406 ? -3.936 -35.031 -9.469 1 97.88 406 VAL A N 1
ATOM 3287 C CA . VAL A 1 406 ? -3.242 -35.938 -10.375 1 97.88 406 VAL A CA 1
ATOM 3288 C C . VAL A 1 406 ? -4.258 -36.812 -11.102 1 97.88 406 VAL A C 1
ATOM 3290 O O . VAL A 1 406 ? -4.254 -36.875 -12.336 1 97.88 406 VAL A O 1
ATOM 3293 N N . PRO A 1 407 ? -5.223 -37.438 -10.391 1 97.88 407 PRO A N 1
ATOM 3294 C CA . PRO A 1 407 ? -6.23 -38.219 -11.117 1 97.88 407 PRO A CA 1
ATOM 3295 C C . PRO A 1 407 ? -7.07 -37.344 -12.055 1 97.88 407 PRO A C 1
ATOM 3297 O O . PRO A 1 407 ? -7.441 -37.812 -13.141 1 97.88 407 PRO A O 1
ATOM 3300 N N . TRP A 1 408 ? -7.387 -36.188 -11.641 1 98.44 408 TRP A N 1
ATOM 3301 C CA . TRP A 1 408 ? -8.164 -35.281 -12.484 1 98.44 408 TRP A CA 1
ATOM 3302 C C . TRP A 1 408 ? -7.406 -34.938 -13.766 1 98.44 408 TRP A C 1
ATOM 3304 O O . TRP A 1 408 ? -7.984 -34.969 -14.859 1 98.44 408 TRP A O 1
ATOM 3314 N N . LEU A 1 409 ? -6.137 -34.656 -13.68 1 98.25 409 LEU A N 1
ATOM 3315 C CA . LEU A 1 409 ? -5.309 -34.344 -14.844 1 98.25 409 LEU A CA 1
ATOM 3316 C C . LEU A 1 409 ? -5.18 -35.531 -15.766 1 98.25 409 LEU A C 1
ATOM 3318 O O . LEU A 1 409 ? -5.195 -35.406 -16.984 1 98.25 409 LEU A O 1
ATOM 3322 N N . ARG A 1 410 ? -5.055 -36.75 -15.219 1 97.31 410 ARG A N 1
ATOM 3323 C CA . ARG A 1 410 ? -4.969 -37.969 -16.016 1 97.31 410 ARG A CA 1
ATOM 3324 C C . ARG A 1 410 ? -6.184 -38.094 -16.922 1 97.31 410 ARG A C 1
ATOM 3326 O O . ARG A 1 410 ? -6.047 -38.406 -18.109 1 97.31 410 ARG A O 1
ATOM 3333 N N . LYS A 1 411 ? -7.277 -37.875 -16.312 1 97.12 411 LYS A N 1
ATOM 3334 C CA . LYS A 1 411 ? -8.523 -37.969 -17.078 1 97.12 411 LYS A CA 1
ATOM 3335 C C . LYS A 1 411 ? -8.625 -36.875 -18.109 1 97.12 411 LYS A C 1
ATOM 3337 O O . LYS A 1 411 ? -9.039 -37.094 -19.25 1 97.12 411 LYS A O 1
ATOM 3342 N N . LEU A 1 412 ? -8.227 -35.688 -17.766 1 97.38 412 LEU A N 1
ATOM 3343 C CA . LEU A 1 412 ? -8.367 -34.5 -18.609 1 97.38 412 LEU A CA 1
ATOM 3344 C C . LEU A 1 412 ? -7.418 -34.562 -19.797 1 97.38 412 LEU A C 1
ATOM 3346 O O . LEU A 1 412 ? -7.777 -34.156 -20.906 1 97.38 412 LEU A O 1
ATOM 3350 N N . LEU A 1 413 ? -6.219 -35.062 -19.562 1 95.81 413 LEU A N 1
ATOM 3351 C CA . LEU A 1 413 ? -5.16 -34.938 -20.547 1 95.81 413 LEU A CA 1
ATOM 3352 C C . LEU A 1 413 ? -4.984 -36.25 -21.297 1 95.81 413 LEU A C 1
ATOM 3354 O O . LEU A 1 413 ? -4.102 -36.375 -22.156 1 95.81 413 LEU A O 1
ATOM 3358 N N . GLU A 1 414 ? -5.758 -37.219 -20.875 1 84.94 414 GLU A N 1
ATOM 3359 C CA . GLU A 1 414 ? -5.73 -38.5 -21.578 1 84.94 414 GLU A CA 1
ATOM 3360 C C . GLU A 1 414 ? -6.102 -38.344 -23.047 1 84.94 414 GLU A C 1
ATOM 3362 O O . GLU A 1 414 ? -7.004 -37.562 -23.391 1 84.94 414 GLU A O 1
ATOM 3367 N N . GLU A 1 415 ? -5.055 -38.375 -23.906 1 64.75 415 GLU A N 1
ATOM 3368 C CA . GLU A 1 415 ? -5.23 -38.281 -25.359 1 64.75 415 GLU A CA 1
ATOM 3369 C C . GLU A 1 415 ? -6.453 -39.062 -25.812 1 64.75 415 GLU A C 1
ATOM 3371 O O . GLU A 1 415 ? -6.613 -40.25 -25.469 1 64.75 415 GLU A O 1
ATOM 3376 N N . ARG A 1 416 ? -7.625 -38.25 -25.953 1 45.25 416 ARG A N 1
ATOM 3377 C CA . ARG A 1 416 ? -8.578 -38.812 -26.906 1 45.25 416 ARG A CA 1
ATOM 3378 C C . ARG A 1 416 ? -8.078 -38.688 -28.328 1 45.25 416 ARG A C 1
ATOM 3380 O O . ARG A 1 416 ? -7.336 -37.75 -28.641 1 45.25 416 ARG A O 1
ATOM 3387 N N . MET B 1 1 ? 42.656 -20.625 70 1 22.53 1 MET B N 1
ATOM 3388 C CA . MET B 1 1 ? 41.406 -20.516 69.25 1 22.53 1 MET B CA 1
ATOM 3389 C C . MET B 1 1 ? 41.719 -20.219 67.75 1 22.53 1 MET B C 1
ATOM 3391 O O . MET B 1 1 ? 42.219 -19.156 67.438 1 22.53 1 MET B O 1
ATOM 3395 N N . LYS B 1 2 ? 42.094 -21.391 67.188 1 31.2 2 LYS B N 1
ATOM 3396 C CA . LYS B 1 2 ? 42.531 -21.656 65.812 1 31.2 2 LYS B CA 1
ATOM 3397 C C . LYS B 1 2 ? 41.531 -21.109 64.812 1 31.2 2 LYS B C 1
ATOM 3399 O O . LYS B 1 2 ? 40.344 -21.484 64.812 1 31.2 2 LYS B O 1
ATOM 3404 N N . ASN B 1 3 ? 41.688 -19.828 64.312 1 23.95 3 ASN B N 1
ATOM 3405 C CA . ASN B 1 3 ? 40.906 -18.969 63.438 1 23.95 3 ASN B CA 1
ATOM 3406 C C . ASN B 1 3 ? 40.656 -19.641 62.094 1 23.95 3 ASN B C 1
ATOM 3408 O O . ASN B 1 3 ? 41.625 -19.984 61.375 1 23.95 3 ASN B O 1
ATOM 3412 N N . ILE B 1 4 ? 39.656 -20.5 61.969 1 27.47 4 ILE B N 1
ATOM 3413 C CA . ILE B 1 4 ? 39.156 -21.234 60.812 1 27.47 4 ILE B CA 1
ATOM 3414 C C . ILE B 1 4 ? 38.812 -20.266 59.688 1 27.47 4 ILE B C 1
ATOM 3416 O O . ILE B 1 4 ? 37.906 -19.422 59.875 1 27.47 4 ILE B O 1
ATOM 3420 N N . PHE B 1 5 ? 39.781 -19.781 58.938 1 28.06 5 PHE B N 1
ATOM 3421 C CA . PHE B 1 5 ? 39.625 -18.953 57.75 1 28.06 5 PHE B CA 1
ATOM 3422 C C . PHE B 1 5 ? 38.719 -19.641 56.719 1 28.06 5 PHE B C 1
ATOM 3424 O O . PHE B 1 5 ? 39.031 -20.75 56.281 1 28.06 5 PHE B O 1
ATOM 3431 N N . LEU B 1 6 ? 37.406 -19.562 56.938 1 26.22 6 LEU B N 1
ATOM 3432 C CA . LEU B 1 6 ? 36.438 -20.047 55.969 1 26.22 6 LEU B CA 1
ATOM 3433 C C . LEU B 1 6 ? 36.656 -19.422 54.594 1 26.22 6 LEU B C 1
ATOM 3435 O O . LEU B 1 6 ? 36.625 -18.203 54.469 1 26.22 6 LEU B O 1
ATOM 3439 N N . ILE B 1 7 ? 37.5 -20.047 53.75 1 27.69 7 ILE B N 1
ATOM 3440 C CA . ILE B 1 7 ? 37.75 -19.734 52.344 1 27.69 7 ILE B CA 1
ATOM 3441 C C . ILE B 1 7 ? 36.438 -19.781 51.562 1 27.69 7 ILE B C 1
ATOM 3443 O O . ILE B 1 7 ? 35.812 -20.844 51.469 1 27.69 7 ILE B O 1
ATOM 3447 N N . ILE B 1 8 ? 35.594 -18.75 51.688 1 28.92 8 ILE B N 1
ATOM 3448 C CA . ILE B 1 8 ? 34.406 -18.609 50.844 1 28.92 8 ILE B CA 1
ATOM 3449 C C . ILE B 1 8 ? 34.844 -18.641 49.375 1 28.92 8 ILE B C 1
ATOM 3451 O O . ILE B 1 8 ? 35.625 -17.797 48.938 1 28.92 8 ILE B O 1
ATOM 3455 N N . GLY B 1 9 ? 34.938 -19.828 48.781 1 25.84 9 GLY B N 1
ATOM 3456 C CA . GLY B 1 9 ? 35.188 -20.031 47.375 1 25.84 9 GLY B CA 1
ATOM 3457 C C . GLY B 1 9 ? 34.156 -19.328 46.5 1 25.84 9 GLY B C 1
ATOM 3458 O O . GLY B 1 9 ? 32.938 -19.594 46.594 1 25.84 9 GLY B O 1
ATOM 3459 N N . ILE B 1 10 ? 34.406 -18.062 46.156 1 29.45 10 ILE B N 1
ATOM 3460 C CA . ILE B 1 10 ? 33.656 -17.281 45.156 1 29.45 10 ILE B CA 1
ATOM 3461 C C . ILE B 1 10 ? 33.594 -18.078 43.875 1 29.45 10 ILE B C 1
ATOM 3463 O O . ILE B 1 10 ? 34.594 -18.391 43.25 1 29.45 10 ILE B O 1
ATOM 3467 N N . SER B 1 11 ? 32.594 -19 43.812 1 28.61 11 SER B N 1
ATOM 3468 C CA . SER B 1 11 ? 32.312 -19.562 42.5 1 28.61 11 SER B CA 1
ATOM 3469 C C . SER B 1 11 ? 32.031 -18.469 41.469 1 28.61 11 SER B C 1
ATOM 3471 O O . SER B 1 11 ? 31.109 -17.688 41.625 1 28.61 11 SER B O 1
ATOM 3473 N N . LEU B 1 12 ? 33.094 -18 40.812 1 29.27 12 LEU B N 1
ATOM 3474 C CA . LEU B 1 12 ? 33 -17.188 39.625 1 29.27 12 LEU B CA 1
ATOM 3475 C C . LEU B 1 12 ? 32.094 -17.844 38.594 1 29.27 12 LEU B C 1
ATOM 3477 O O . LEU B 1 12 ? 32.375 -18.938 38.094 1 29.27 12 LEU B O 1
ATOM 3481 N N . PHE B 1 13 ? 30.766 -17.703 38.781 1 30.42 13 PHE B N 1
ATOM 3482 C CA . PHE B 1 13 ? 29.859 -17.984 37.688 1 30.42 13 PHE B CA 1
ATOM 3483 C C . PHE B 1 13 ? 30.297 -17.25 36.406 1 30.42 13 PHE B C 1
ATOM 3485 O O . PHE B 1 13 ? 30.281 -16.016 36.375 1 30.42 13 PHE B O 1
ATOM 3492 N N . PHE B 1 14 ? 31.281 -17.859 35.688 1 30.75 14 PHE B N 1
ATOM 3493 C CA . PHE B 1 14 ? 31.484 -17.453 34.312 1 30.75 14 PHE B CA 1
ATOM 3494 C C . PHE B 1 14 ? 30.156 -17.516 33.531 1 30.75 14 PHE B C 1
ATOM 3496 O O . PHE B 1 14 ? 29.594 -18.594 33.344 1 30.75 14 PHE B O 1
ATOM 3503 N N . ASN B 1 15 ? 29.312 -16.516 33.781 1 31.52 15 ASN B N 1
ATOM 3504 C CA . ASN B 1 15 ? 28.297 -16.312 32.781 1 31.52 15 ASN B CA 1
ATOM 3505 C C . ASN B 1 15 ? 28.891 -16.312 31.375 1 31.52 15 ASN B C 1
ATOM 3507 O O . ASN B 1 15 ? 29.594 -15.375 30.984 1 31.52 15 ASN B O 1
ATOM 3511 N N . GLY B 1 16 ? 29.344 -17.453 30.922 1 30.19 16 GLY B N 1
ATOM 3512 C CA . GLY B 1 16 ? 29.547 -17.547 29.484 1 30.19 16 GLY B CA 1
ATOM 3513 C C . GLY B 1 16 ? 28.422 -16.922 28.688 1 30.19 16 GLY B C 1
ATOM 3514 O O . GLY B 1 16 ? 27.297 -17.406 28.719 1 30.19 16 GLY B O 1
ATOM 3515 N N . SER B 1 17 ? 28.422 -15.648 28.641 1 33.56 17 SER B N 1
ATOM 3516 C CA . SER B 1 17 ? 27.656 -15.133 27.516 1 33.56 17 SER B CA 1
ATOM 3517 C C . SER B 1 17 ? 27.906 -15.961 26.25 1 33.56 17 SER B C 1
ATOM 3519 O O . SER B 1 17 ? 29.031 -16 25.734 1 33.56 17 SER B O 1
ATOM 3521 N N . LEU B 1 18 ? 27.234 -17.047 26.141 1 33.25 18 LEU B N 1
ATOM 3522 C CA . LEU B 1 18 ? 27.141 -17.625 24.797 1 33.25 18 LEU B CA 1
ATOM 3523 C C . LEU B 1 18 ? 26.906 -16.531 23.75 1 33.25 18 LEU B C 1
ATOM 3525 O O . LEU B 1 18 ? 25.828 -15.961 23.672 1 33.25 18 LEU B O 1
ATOM 3529 N N . TYR B 1 19 ? 27.922 -15.75 23.516 1 35.16 19 TYR B N 1
ATOM 3530 C CA . TYR B 1 19 ? 27.844 -15.148 22.188 1 35.16 19 TYR B CA 1
ATOM 3531 C C . TYR B 1 19 ? 27.328 -16.156 21.156 1 35.16 19 TYR B C 1
ATOM 3533 O O . TYR B 1 19 ? 27.969 -17.172 20.891 1 35.16 19 TYR B O 1
ATOM 3541 N N . ALA B 1 20 ? 26.078 -16.219 21.109 1 35.69 20 ALA B N 1
ATOM 3542 C CA . ALA B 1 20 ? 25.578 -16.938 19.938 1 35.69 20 ALA B CA 1
ATOM 3543 C C . ALA B 1 20 ? 26.5 -16.734 18.734 1 35.69 20 ALA B C 1
ATOM 3545 O O . ALA B 1 20 ? 26.719 -15.594 18.297 1 35.69 20 ALA B O 1
ATOM 3546 N N . GLN B 1 21 ? 27.469 -17.375 18.531 1 37.56 21 GLN B N 1
ATOM 3547 C CA . GLN B 1 21 ? 28.281 -17.422 17.312 1 37.56 21 GLN B CA 1
ATOM 3548 C C . GLN B 1 21 ? 27.438 -17.141 16.078 1 37.56 21 GLN B C 1
ATOM 3550 O O . GLN B 1 21 ? 26.547 -17.906 15.734 1 37.56 21 GLN B O 1
ATOM 3555 N N . SER B 1 22 ? 27.078 -15.922 15.719 1 46.16 22 SER B N 1
ATOM 3556 C CA . SER B 1 22 ? 26.391 -15.484 14.516 1 46.16 22 SER B CA 1
ATOM 3557 C C . SER B 1 22 ? 26.922 -16.203 13.273 1 46.16 22 SER B C 1
ATOM 3559 O O . SER B 1 22 ? 28.141 -16.328 13.102 1 46.16 22 SER B O 1
ATOM 3561 N N . ASP B 1 23 ? 26.359 -17.156 12.711 1 55.94 23 ASP B N 1
ATOM 3562 C CA . ASP B 1 23 ? 26.562 -18.016 11.539 1 55.94 23 ASP B CA 1
ATOM 3563 C C . ASP B 1 23 ? 27.219 -17.234 10.398 1 55.94 23 ASP B C 1
ATOM 3565 O O . ASP B 1 23 ? 27 -17.547 9.227 1 55.94 23 ASP B O 1
ATOM 3569 N N . GLY B 1 24 ? 28.078 -16.297 10.664 1 75.75 24 GLY B N 1
ATOM 3570 C CA . GLY B 1 24 ? 28.938 -15.594 9.719 1 75.75 24 GLY B CA 1
ATOM 3571 C C . GLY B 1 24 ? 28.234 -14.477 8.984 1 75.75 24 GLY B C 1
ATOM 3572 O O . GLY B 1 24 ? 28.844 -13.742 8.211 1 75.75 24 GLY B O 1
ATOM 3573 N N . TRP B 1 25 ? 26.984 -14.344 9.211 1 85.81 25 TRP B N 1
ATOM 3574 C CA . TRP B 1 25 ? 26.25 -13.289 8.531 1 85.81 25 TRP B CA 1
ATOM 3575 C C . TRP B 1 25 ? 26.312 -11.984 9.32 1 85.81 25 TRP B C 1
ATOM 3577 O O . TRP B 1 25 ? 26.219 -11.992 10.547 1 85.81 25 TRP B O 1
ATOM 3587 N N . SER B 1 26 ? 26.656 -10.883 8.688 1 92.75 26 SER B N 1
ATOM 3588 C CA . SER B 1 26 ? 26.609 -9.547 9.281 1 92.75 26 SER B CA 1
ATOM 3589 C C . SER B 1 26 ? 25.844 -8.578 8.383 1 92.75 26 SER B C 1
ATOM 3591 O O . SER B 1 26 ? 26.125 -8.484 7.188 1 92.75 26 SER B O 1
ATOM 3593 N N . PRO B 1 27 ? 24.891 -7.895 8.984 1 94.38 27 PRO B N 1
ATOM 3594 C CA . PRO B 1 27 ? 24.141 -6.922 8.188 1 94.38 27 PRO B CA 1
ATOM 3595 C C . PRO B 1 27 ? 25.047 -5.953 7.441 1 94.38 27 PRO B C 1
ATOM 3597 O O . PRO B 1 27 ? 24.781 -5.605 6.289 1 94.38 27 PRO B O 1
ATOM 3600 N N . LYS B 1 28 ? 26.141 -5.5 8.07 1 94.56 28 LYS B N 1
ATOM 3601 C CA . LYS B 1 28 ? 27.016 -4.484 7.504 1 94.56 28 LYS B CA 1
ATOM 3602 C C . LYS B 1 28 ? 27.672 -4.977 6.219 1 94.56 28 LYS B C 1
ATOM 3604 O O . LYS B 1 28 ? 27.984 -4.184 5.332 1 94.56 28 LYS B O 1
ATOM 3609 N N . ASP B 1 29 ? 27.766 -6.293 6.109 1 95.5 29 ASP B N 1
ATOM 3610 C CA . ASP B 1 29 ? 28.406 -6.875 4.93 1 95.5 29 ASP B CA 1
ATOM 3611 C C . ASP B 1 29 ? 27.438 -6.883 3.74 1 95.5 29 ASP B C 1
ATOM 3613 O O . ASP B 1 29 ? 27.844 -7.184 2.615 1 95.5 29 ASP B O 1
ATOM 3617 N N . HIS B 1 30 ? 26.172 -6.52 3.953 1 96.56 30 HIS B N 1
ATOM 3618 C CA . HIS B 1 30 ? 25.156 -6.605 2.91 1 96.56 30 HIS B CA 1
ATOM 3619 C C . HIS B 1 30 ? 24.406 -5.289 2.775 1 96.56 30 HIS B C 1
ATOM 3621 O O . HIS B 1 30 ? 23.234 -5.277 2.377 1 96.56 30 HIS B O 1
ATOM 3627 N N . ASN B 1 31 ? 25.016 -4.145 3.154 1 97.31 31 ASN B N 1
ATOM 3628 C CA . ASN B 1 31 ? 24.297 -2.873 3.186 1 97.31 31 ASN B CA 1
ATOM 3629 C C . ASN B 1 31 ? 24.188 -2.256 1.793 1 97.31 31 ASN B C 1
ATOM 3631 O O . ASN B 1 31 ? 23.391 -1.341 1.574 1 97.31 31 ASN B O 1
ATOM 3635 N N . LEU B 1 32 ? 24.969 -2.738 0.822 1 97.31 32 LEU B N 1
ATOM 3636 C CA . LEU B 1 32 ? 24.938 -2.225 -0.542 1 97.31 32 LEU B CA 1
ATOM 3637 C C . LEU B 1 32 ? 24.172 -3.172 -1.46 1 97.31 32 LEU B C 1
ATOM 3639 O O . LEU B 1 32 ? 24.25 -4.395 -1.308 1 97.31 32 LEU B O 1
ATOM 3643 N N . ILE B 1 33 ? 23.438 -2.631 -2.379 1 97.75 33 ILE B N 1
ATOM 3644 C CA . ILE B 1 33 ? 22.703 -3.426 -3.352 1 97.75 33 ILE B CA 1
ATOM 3645 C C . ILE B 1 33 ? 23.5 -3.533 -4.648 1 97.75 33 ILE B C 1
ATOM 3647 O O . ILE B 1 33 ? 23.531 -2.594 -5.445 1 97.75 33 ILE B O 1
ATOM 3651 N N . LYS B 1 34 ? 24.094 -4.609 -4.828 1 94.44 34 LYS B N 1
ATOM 3652 C CA . LYS B 1 34 ? 24.938 -4.812 -5.992 1 94.44 34 LYS B CA 1
ATOM 3653 C C . LYS B 1 34 ? 24.656 -6.16 -6.652 1 94.44 34 LYS B C 1
ATOM 3655 O O . LYS B 1 34 ? 24.422 -7.156 -5.965 1 94.44 34 LYS B O 1
ATOM 3660 N N . SER B 1 35 ? 24.672 -6.109 -7.914 1 95.06 35 SER B N 1
ATOM 3661 C CA . SER B 1 35 ? 24.578 -7.363 -8.648 1 95.06 35 SER B CA 1
ATOM 3662 C C . SER B 1 35 ? 25.922 -8.109 -8.648 1 95.06 35 SER B C 1
ATOM 3664 O O . SER B 1 35 ? 26.969 -7.488 -8.773 1 95.06 35 SER B O 1
ATOM 3666 N N . VAL B 1 36 ? 25.859 -9.367 -8.523 1 90.88 36 VAL B N 1
ATOM 3667 C CA . VAL B 1 36 ? 27.078 -10.164 -8.57 1 90.88 36 VAL B CA 1
ATOM 3668 C C . VAL B 1 36 ? 27.312 -10.656 -10 1 90.88 36 VAL B C 1
ATOM 3670 O O . VAL B 1 36 ? 28.297 -11.359 -10.266 1 90.88 36 VAL B O 1
ATOM 3673 N N . ARG B 1 37 ? 26.453 -10.25 -10.883 1 95.81 37 ARG B N 1
ATOM 3674 C CA . ARG B 1 37 ? 26.547 -10.688 -12.273 1 95.81 37 ARG B CA 1
ATOM 3675 C C . ARG B 1 37 ? 27.297 -9.664 -13.117 1 95.81 37 ARG B C 1
ATOM 3677 O O . ARG B 1 37 ? 27.156 -8.453 -12.906 1 95.81 37 ARG B O 1
ATOM 3684 N N . GLU B 1 38 ? 27.938 -10.164 -14.164 1 95.31 38 GLU B N 1
ATOM 3685 C CA . GLU B 1 38 ? 28.672 -9.297 -15.086 1 95.31 38 GLU B CA 1
ATOM 3686 C C . GLU B 1 38 ? 27.734 -8.422 -15.898 1 95.31 38 GLU B C 1
ATOM 3688 O O . GLU B 1 38 ? 28.062 -7.281 -16.234 1 95.31 38 GLU B O 1
ATOM 3693 N N . ASP B 1 39 ? 26.516 -8.891 -16.141 1 95.12 39 ASP B N 1
ATOM 3694 C CA . ASP B 1 39 ? 25.594 -8.125 -16.984 1 95.12 39 ASP B CA 1
ATOM 3695 C C . ASP B 1 39 ? 24.812 -7.109 -16.156 1 95.12 39 ASP B C 1
ATOM 3697 O O . ASP B 1 39 ? 23.953 -6.398 -16.688 1 95.12 39 ASP B O 1
ATOM 3701 N N . GLY B 1 40 ? 25.016 -7.039 -14.844 1 96.88 40 GLY B N 1
ATOM 3702 C CA . GLY B 1 40 ? 24.453 -6.012 -13.977 1 96.88 40 GLY B CA 1
ATOM 3703 C C . GLY B 1 40 ? 23.031 -6.301 -13.539 1 96.88 40 GLY B C 1
ATOM 3704 O O . GLY B 1 40 ? 22.422 -5.496 -12.836 1 96.88 40 GLY B O 1
ATOM 3705 N N . ARG B 1 41 ? 22.484 -7.492 -13.938 1 98.12 41 ARG B N 1
ATOM 3706 C CA . ARG B 1 41 ? 21.109 -7.84 -13.586 1 98.12 41 ARG B CA 1
ATOM 3707 C C . ARG B 1 41 ? 21.031 -8.422 -12.18 1 98.12 41 ARG B C 1
ATOM 3709 O O . ARG B 1 41 ? 22.031 -8.945 -11.664 1 98.12 41 ARG B O 1
ATOM 3716 N N . PHE B 1 42 ? 19.859 -8.297 -11.617 1 98.5 42 PHE B N 1
ATOM 3717 C CA . PHE B 1 42 ? 19.609 -8.797 -10.266 1 98.5 42 PHE B CA 1
ATOM 3718 C C . PHE B 1 42 ? 18.703 -10.023 -10.297 1 98.5 42 PHE B C 1
ATOM 3720 O O . PHE B 1 42 ? 17.734 -10.062 -11.062 1 98.5 42 PHE B O 1
ATOM 3727 N N . LEU B 1 43 ? 19.031 -10.969 -9.484 1 97.5 43 LEU B N 1
ATOM 3728 C CA . LEU B 1 43 ? 18.172 -12.125 -9.242 1 97.5 43 LEU B CA 1
ATOM 3729 C C . LEU B 1 43 ? 17.172 -11.836 -8.125 1 97.5 43 LEU B C 1
ATOM 3731 O O . LEU B 1 43 ? 16.016 -12.242 -8.195 1 97.5 43 LEU B O 1
ATOM 3735 N N . SER B 1 44 ? 17.719 -11.18 -7.02 1 98 44 SER B N 1
ATOM 3736 C CA . SER B 1 44 ? 16.844 -10.82 -5.914 1 98 44 SER B CA 1
ATOM 3737 C C . SER B 1 44 ? 15.797 -9.789 -6.34 1 98 44 SER B C 1
ATOM 3739 O O . SER B 1 44 ? 16.141 -8.797 -6.98 1 98 44 SER B O 1
ATOM 3741 N N . SER B 1 45 ? 14.555 -10.102 -5.988 1 98.69 45 SER B N 1
ATOM 3742 C CA . SER B 1 45 ? 13.492 -9.164 -6.324 1 98.69 45 SER B CA 1
ATOM 3743 C C . SER B 1 45 ? 13.742 -7.797 -5.695 1 98.69 45 SER B C 1
ATOM 3745 O O . SER B 1 45 ? 13.398 -6.766 -6.277 1 98.69 45 SER B O 1
ATOM 3747 N N . TYR B 1 46 ? 14.352 -7.754 -4.508 1 98.62 46 TYR B N 1
ATOM 3748 C CA . TYR B 1 46 ? 14.695 -6.48 -3.887 1 98.62 46 TYR B CA 1
ATOM 3749 C C . TYR B 1 46 ? 15.648 -5.688 -4.77 1 98.62 46 TYR B C 1
ATOM 3751 O O . TYR B 1 46 ? 15.461 -4.488 -4.984 1 98.62 46 TYR B O 1
ATOM 3759 N N . GLY B 1 47 ? 16.719 -6.406 -5.258 1 98.62 47 GLY B N 1
ATOM 3760 C CA . GLY B 1 47 ? 17.641 -5.734 -6.16 1 98.62 47 GLY B CA 1
ATOM 3761 C C . GLY B 1 47 ? 16.953 -5.176 -7.398 1 98.62 47 GLY B C 1
ATOM 3762 O O . GLY B 1 47 ? 17.297 -4.078 -7.852 1 98.62 47 GLY B O 1
ATOM 3763 N N . VAL B 1 48 ? 15.992 -5.895 -7.93 1 98.75 48 VAL B N 1
ATOM 3764 C CA . VAL B 1 48 ? 15.281 -5.492 -9.141 1 98.75 48 VAL B CA 1
ATOM 3765 C C . VAL B 1 48 ? 14.484 -4.219 -8.875 1 98.75 48 VAL B C 1
ATOM 3767 O O . VAL B 1 48 ? 14.586 -3.246 -9.625 1 98.75 48 VAL B O 1
ATOM 3770 N N . VAL B 1 49 ? 13.68 -4.227 -7.789 1 98.69 49 VAL B N 1
ATOM 3771 C CA . VAL B 1 49 ? 12.82 -3.072 -7.535 1 98.69 49 VAL B CA 1
ATOM 3772 C C . VAL B 1 49 ? 13.672 -1.878 -7.113 1 98.69 49 VAL B C 1
ATOM 3774 O O . VAL B 1 49 ? 13.336 -0.73 -7.41 1 98.69 49 VAL B O 1
ATOM 3777 N N . HIS B 1 50 ? 14.773 -2.133 -6.402 1 98.62 50 HIS B N 1
ATOM 3778 C CA . HIS B 1 50 ? 15.711 -1.062 -6.078 1 98.62 50 HIS B CA 1
ATOM 3779 C C . HIS B 1 50 ? 16.281 -0.431 -7.344 1 98.62 50 HIS B C 1
ATOM 3781 O O . HIS B 1 50 ? 16.391 0.793 -7.434 1 98.62 50 HIS B O 1
ATOM 3787 N N . ALA B 1 51 ? 16.688 -1.267 -8.312 1 98.38 51 ALA B N 1
ATOM 3788 C CA . ALA B 1 51 ? 17.172 -0.764 -9.594 1 98.38 51 ALA B CA 1
ATOM 3789 C C . ALA B 1 51 ? 16.094 0.037 -10.32 1 98.38 51 ALA B C 1
ATOM 3791 O O . ALA B 1 51 ? 16.391 1.067 -10.93 1 98.38 51 ALA B O 1
ATOM 3792 N N . MET B 1 52 ? 14.883 -0.49 -10.289 1 98.19 52 MET B N 1
ATOM 3793 C CA . MET B 1 52 ? 13.773 0.251 -10.891 1 98.19 52 MET B CA 1
ATOM 3794 C C . MET B 1 52 ? 13.641 1.631 -10.258 1 98.19 52 MET B C 1
ATOM 3796 O O . MET B 1 52 ? 13.453 2.627 -10.961 1 98.19 52 MET B O 1
ATOM 3800 N N . LEU B 1 53 ? 13.688 1.691 -8.914 1 98.31 53 LEU B N 1
ATOM 3801 C CA . LEU B 1 53 ? 13.602 2.957 -8.195 1 98.31 53 LEU B CA 1
ATOM 3802 C C . LEU B 1 53 ? 14.703 3.91 -8.633 1 98.31 53 LEU B C 1
ATOM 3804 O O . LEU B 1 53 ? 14.445 5.074 -8.945 1 98.31 53 LEU B O 1
ATOM 3808 N N . ARG B 1 54 ? 15.906 3.43 -8.688 1 97.25 54 ARG B N 1
ATOM 3809 C CA . ARG B 1 54 ? 17.062 4.242 -9.031 1 97.25 54 ARG B CA 1
ATOM 3810 C C . ARG B 1 54 ? 16.953 4.773 -10.461 1 97.25 54 ARG B C 1
ATOM 3812 O O . ARG B 1 54 ? 17.469 5.855 -10.758 1 97.25 54 ARG B O 1
ATOM 3819 N N . ASN B 1 55 ? 16.281 4.027 -11.297 1 96.81 55 ASN B N 1
ATOM 3820 C CA . ASN B 1 55 ? 16.156 4.41 -12.695 1 96.81 55 ASN B CA 1
ATOM 3821 C C . ASN B 1 55 ? 14.93 5.285 -12.938 1 96.81 55 ASN B C 1
ATOM 3823 O O . ASN B 1 55 ? 14.633 5.641 -14.078 1 96.81 55 ASN B O 1
ATOM 3827 N N . THR B 1 56 ? 14.188 5.605 -11.914 1 97.75 56 THR B N 1
ATOM 3828 C CA . THR B 1 56 ? 13.031 6.484 -12.016 1 97.75 56 THR B CA 1
ATOM 3829 C C . THR B 1 56 ? 13.453 7.949 -11.984 1 97.75 56 THR B C 1
ATOM 3831 O O . THR B 1 56 ? 14.148 8.383 -11.062 1 97.75 56 THR B O 1
ATOM 3834 N N . GLU B 1 57 ? 13.086 8.656 -12.992 1 97.38 57 GLU B N 1
ATOM 3835 C CA . GLU B 1 57 ? 13.352 10.086 -13.078 1 97.38 57 GLU B CA 1
ATOM 3836 C C . GLU B 1 57 ? 12.062 10.898 -12.93 1 97.38 57 GLU B C 1
ATOM 3838 O O . GLU B 1 57 ? 11.18 10.82 -13.789 1 97.38 57 GLU B O 1
ATOM 3843 N N . PRO B 1 58 ? 11.969 11.703 -11.914 1 98.31 58 PRO B N 1
ATOM 3844 C CA . PRO B 1 58 ? 10.742 12.492 -11.727 1 98.31 58 PRO B CA 1
ATOM 3845 C C . PRO B 1 58 ? 10.5 13.484 -12.867 1 98.31 58 PRO B C 1
ATOM 3847 O O . PRO B 1 58 ? 11.39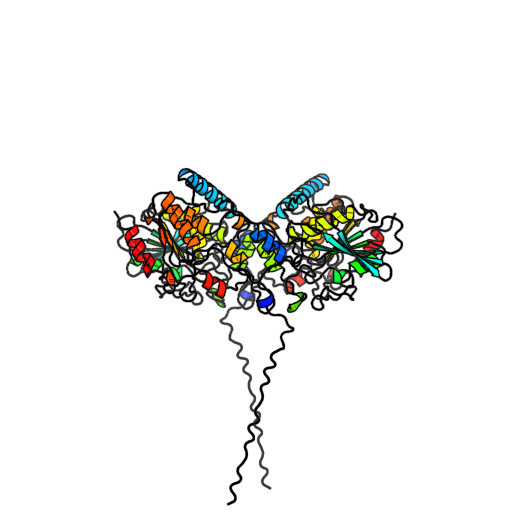1 14.273 -13.195 1 98.31 58 PRO B O 1
ATOM 3850 N N . ARG B 1 59 ? 9.328 13.523 -13.414 1 98.19 59 ARG B N 1
ATOM 3851 C CA . ARG B 1 59 ? 8.938 14.359 -14.547 1 98.19 59 ARG B CA 1
ATOM 3852 C C . ARG B 1 59 ? 9.031 15.844 -14.195 1 98.19 59 ARG B C 1
ATOM 3854 O O . ARG B 1 59 ? 9.352 16.672 -15.047 1 98.19 59 ARG B O 1
ATOM 3861 N N . TYR B 1 60 ? 8.875 16.172 -12.945 1 98.75 60 TYR B N 1
ATOM 3862 C CA . TYR B 1 60 ? 8.812 17.562 -12.531 1 98.75 60 TYR B CA 1
ATOM 3863 C C . TYR B 1 60 ? 9.883 17.875 -11.492 1 98.75 60 TYR B C 1
ATOM 3865 O O . TYR B 1 60 ? 9.641 18.641 -10.555 1 98.75 60 TYR B O 1
ATOM 3873 N N . ALA B 1 61 ? 10.961 17.188 -11.641 1 98.56 61 ALA B N 1
ATOM 3874 C CA . ALA B 1 61 ? 12.125 17.625 -10.875 1 98.56 61 ALA B CA 1
ATOM 3875 C C . ALA B 1 61 ? 12.484 19.062 -11.195 1 98.56 61 ALA B C 1
ATOM 3877 O O . ALA B 1 61 ? 12.484 19.469 -12.367 1 98.56 61 ALA B O 1
ATOM 3878 N N . PHE B 1 62 ? 12.75 19.875 -10.203 1 98.25 62 PHE B N 1
ATOM 3879 C CA . PHE B 1 62 ? 13.07 21.281 -10.383 1 98.25 62 PHE B CA 1
ATOM 3880 C C . PHE B 1 62 ? 14.422 21.453 -11.055 1 98.25 62 PHE B C 1
ATOM 3882 O O . PHE B 1 62 ? 15.375 20.734 -10.734 1 98.25 62 PHE B O 1
ATOM 3889 N N . HIS B 1 63 ? 14.484 22.359 -11.969 1 93.62 63 HIS B N 1
ATOM 3890 C CA . HIS B 1 63 ? 15.719 22.719 -12.656 1 93.62 63 HIS B CA 1
ATOM 3891 C C . HIS B 1 63 ? 16.125 24.141 -12.32 1 93.62 63 HIS B C 1
ATOM 3893 O O . HIS B 1 63 ? 15.32 25.078 -12.43 1 93.62 63 HIS B O 1
ATOM 3899 N N . ARG B 1 64 ? 17.359 24.359 -12.133 1 94.5 64 ARG B N 1
ATOM 3900 C CA . ARG B 1 64 ? 17.859 25.641 -11.641 1 94.5 64 ARG B CA 1
ATOM 3901 C C . ARG B 1 64 ? 17.891 26.688 -12.75 1 94.5 64 ARG B C 1
ATOM 3903 O O . ARG B 1 64 ? 17.922 27.891 -12.484 1 94.5 64 ARG B O 1
ATOM 3910 N N . ASP B 1 65 ? 17.797 26.297 -13.992 1 95.5 65 ASP B N 1
ATOM 3911 C CA . ASP B 1 65 ? 18.031 27.219 -15.102 1 95.5 65 ASP B CA 1
ATOM 3912 C C . ASP B 1 65 ? 16.703 27.625 -15.758 1 95.5 65 ASP B C 1
ATOM 3914 O O . ASP B 1 65 ? 16.703 28.141 -16.875 1 95.5 65 ASP B O 1
ATOM 3918 N N . PHE B 1 66 ? 15.656 27.391 -15.07 1 97.38 66 PHE B N 1
ATOM 3919 C CA . PHE B 1 66 ? 14.375 27.828 -15.609 1 97.38 66 PHE B CA 1
ATOM 3920 C C . PHE B 1 66 ? 14.359 29.344 -15.828 1 97.38 66 PHE B C 1
ATOM 3922 O O . PHE B 1 66 ? 14.836 30.094 -14.984 1 97.38 66 PHE B O 1
ATOM 3929 N N . SER B 1 67 ? 13.867 29.781 -16.969 1 97.5 67 SER B N 1
ATOM 3930 C CA . SER B 1 67 ? 13.383 31.156 -17.062 1 97.5 67 SER B CA 1
ATOM 3931 C C . SER B 1 67 ? 12.086 31.328 -16.281 1 97.5 67 SER B C 1
ATOM 3933 O O . SER B 1 67 ? 11.422 30.359 -15.938 1 97.5 67 SER B O 1
ATOM 3935 N N . PRO B 1 68 ? 11.703 32.594 -16 1 96.62 68 PRO B N 1
ATOM 3936 C CA . PRO B 1 68 ? 10.422 32.812 -15.32 1 96.62 68 PRO B CA 1
ATOM 3937 C C . PRO B 1 68 ? 9.242 32.188 -16.078 1 96.62 68 PRO B C 1
ATOM 3939 O O . PRO B 1 68 ? 8.336 31.641 -15.453 1 96.62 68 PRO B O 1
ATOM 3942 N N . LYS B 1 69 ? 9.32 32.25 -17.328 1 97.56 69 LYS B N 1
ATOM 3943 C CA . LYS B 1 69 ? 8.258 31.672 -18.141 1 97.56 69 LYS B CA 1
ATOM 3944 C C . LYS B 1 69 ? 8.25 30.156 -18.031 1 97.56 69 LYS B C 1
ATOM 3946 O O . LYS B 1 69 ? 7.188 29.547 -17.875 1 97.56 69 LYS B O 1
ATOM 3951 N N . GLU B 1 70 ? 9.391 29.547 -18.125 1 98.25 70 GLU B N 1
ATOM 3952 C CA . GLU B 1 70 ? 9.523 28.109 -17.984 1 98.25 70 GLU B CA 1
ATOM 3953 C C . GLU B 1 70 ? 9.094 27.656 -16.578 1 98.25 70 GLU B C 1
ATOM 3955 O O . GLU B 1 70 ? 8.484 26.594 -16.422 1 98.25 70 GLU B O 1
ATOM 3960 N N . PHE B 1 71 ? 9.398 28.484 -15.68 1 98.38 71 PHE B N 1
ATOM 3961 C CA . PHE B 1 71 ? 9.047 28.188 -14.297 1 98.38 71 PHE B CA 1
ATOM 3962 C C . PHE B 1 71 ? 7.531 28.109 -14.125 1 98.38 71 PHE B C 1
ATOM 3964 O O . PHE B 1 71 ? 7.016 27.188 -13.5 1 98.38 71 PHE B O 1
ATOM 3971 N N . ARG B 1 72 ? 6.867 29.047 -14.672 1 98 72 ARG B N 1
ATOM 3972 C CA . ARG B 1 72 ? 5.414 29.078 -14.57 1 98 72 ARG B CA 1
ATOM 3973 C C . ARG B 1 72 ? 4.793 27.859 -15.234 1 98 72 ARG B C 1
ATOM 3975 O O . ARG B 1 72 ? 3.844 27.281 -14.711 1 98 72 ARG B O 1
ATOM 3982 N N . LYS B 1 73 ? 5.301 27.5 -16.344 1 98.44 73 LYS B N 1
ATOM 3983 C CA . LYS B 1 73 ? 4.828 26.297 -17.031 1 98.44 73 LYS B CA 1
ATOM 3984 C C . LYS B 1 73 ? 5.09 25.047 -16.203 1 98.44 73 LYS B C 1
ATOM 3986 O O . LYS B 1 73 ? 4.23 24.172 -16.109 1 98.44 73 LYS B O 1
ATOM 3991 N N . TRP B 1 74 ? 6.305 24.953 -15.656 1 98.75 74 TRP B N 1
ATOM 3992 C CA . TRP B 1 74 ? 6.695 23.859 -14.789 1 98.75 74 TRP B CA 1
ATOM 3993 C C . TRP B 1 74 ? 5.77 23.766 -13.578 1 98.75 74 TRP B C 1
ATOM 3995 O O . TRP B 1 74 ? 5.293 22.688 -13.234 1 98.75 74 TRP B O 1
ATOM 4005 N N . GLN B 1 75 ? 5.398 24.875 -12.977 1 98.62 75 GLN B N 1
ATOM 4006 C CA . GLN B 1 75 ? 4.5 24.938 -11.828 1 98.62 75 GLN B CA 1
ATOM 4007 C C . GLN B 1 75 ? 3.125 24.375 -12.18 1 98.62 75 GLN B C 1
ATOM 4009 O O . GLN B 1 75 ? 2.541 23.609 -11.398 1 98.62 75 GLN B O 1
ATOM 4014 N N . LYS B 1 76 ? 2.67 24.781 -13.297 1 98.69 76 LYS B N 1
ATOM 4015 C CA . LYS B 1 76 ? 1.362 24.312 -13.75 1 98.69 76 LYS B CA 1
ATOM 4016 C C . LYS B 1 76 ? 1.362 22.797 -13.969 1 98.69 76 LYS B C 1
ATOM 4018 O O . LYS B 1 76 ? 0.397 22.125 -13.625 1 98.69 76 LYS B O 1
ATOM 4023 N N . GLY B 1 77 ? 2.432 22.328 -14.594 1 98.81 77 GLY B N 1
ATOM 4024 C CA . GLY B 1 77 ? 2.562 20.891 -14.797 1 98.81 77 GLY B CA 1
ATOM 4025 C C . GLY B 1 77 ? 2.609 20.109 -13.5 1 98.81 77 GLY B C 1
ATOM 4026 O O . GLY B 1 77 ? 1.954 19.062 -13.367 1 98.81 77 GLY B O 1
ATOM 4027 N N . LEU B 1 78 ? 3.361 20.609 -12.586 1 98.88 78 LEU B N 1
ATOM 4028 C CA . LEU B 1 78 ? 3.473 19.969 -11.281 1 98.88 78 LEU B CA 1
ATOM 4029 C C . LEU B 1 78 ? 2.127 19.953 -10.57 1 98.88 78 LEU B C 1
ATOM 4031 O O . LEU B 1 78 ? 1.754 18.938 -9.961 1 98.88 78 LEU B O 1
ATOM 4035 N N . ARG B 1 79 ? 1.389 21.047 -10.633 1 98.88 79 ARG B N 1
ATOM 4036 C CA . ARG B 1 79 ? 0.065 21.141 -10.023 1 98.88 79 ARG B CA 1
ATOM 4037 C C . ARG B 1 79 ? -0.885 20.109 -10.625 1 98.88 79 ARG B C 1
ATOM 4039 O O . ARG B 1 79 ? -1.639 19.469 -9.898 1 98.88 79 ARG B O 1
ATOM 4046 N N . HIS B 1 80 ? -0.825 19.984 -11.898 1 98.81 80 HIS B N 1
ATOM 4047 C CA . HIS B 1 80 ? -1.673 19 -12.57 1 98.81 80 HIS B CA 1
ATOM 4048 C C . HIS B 1 80 ? -1.324 17.594 -12.133 1 98.81 80 HIS B C 1
ATOM 4050 O O . HIS B 1 80 ? -2.215 16.781 -11.883 1 98.81 80 HIS B O 1
ATOM 4056 N N . ALA B 1 81 ? -0.049 17.281 -12.055 1 98.81 81 ALA B N 1
ATOM 4057 C CA . ALA B 1 81 ? 0.392 15.969 -11.594 1 98.81 81 ALA B CA 1
ATOM 4058 C C . ALA B 1 81 ? -0.08 15.703 -10.172 1 98.81 81 ALA B C 1
ATOM 4060 O O . ALA B 1 81 ? -0.513 14.586 -9.852 1 98.81 81 ALA B O 1
ATOM 4061 N N . MET B 1 82 ? 0.02 16.703 -9.312 1 98.88 82 MET B N 1
ATOM 4062 C CA . MET B 1 82 ? -0.456 16.578 -7.941 1 98.88 82 MET B CA 1
ATOM 4063 C C . MET B 1 82 ? -1.947 16.266 -7.91 1 98.88 82 MET B C 1
ATOM 4065 O O . MET B 1 82 ? -2.383 15.383 -7.168 1 98.88 82 MET B O 1
ATOM 4069 N N . GLU B 1 83 ? -2.693 17 -8.695 1 98.75 83 GLU B N 1
ATOM 4070 C CA . GLU B 1 83 ? -4.133 16.766 -8.789 1 98.75 83 GLU B CA 1
ATOM 4071 C C . GLU B 1 83 ? -4.422 15.32 -9.203 1 98.75 83 GLU B C 1
ATOM 4073 O O . GLU B 1 83 ? -5.305 14.672 -8.641 1 98.75 83 GLU B O 1
ATOM 4078 N N . GLU B 1 84 ? -3.678 14.852 -10.133 1 98.31 84 GLU B N 1
ATOM 4079 C CA . GLU B 1 84 ? -3.891 13.516 -10.688 1 98.31 84 GLU B CA 1
ATOM 4080 C C . GLU B 1 84 ? -3.635 12.438 -9.641 1 98.31 84 GLU B C 1
ATOM 4082 O O . GLU B 1 84 ? -4.328 11.422 -9.609 1 98.31 84 GLU B O 1
ATOM 4087 N N . ILE B 1 85 ? -2.693 12.625 -8.734 1 98.25 85 ILE B N 1
ATOM 4088 C CA . ILE B 1 85 ? -2.322 11.539 -7.84 1 98.25 85 ILE B CA 1
ATOM 4089 C C . ILE B 1 85 ? -3.053 11.695 -6.508 1 98.25 85 ILE B C 1
ATOM 4091 O O . ILE B 1 85 ? -3.207 10.727 -5.758 1 98.25 85 ILE B O 1
ATOM 4095 N N . MET B 1 86 ? -3.562 12.906 -6.172 1 98.75 86 MET B N 1
ATOM 4096 C CA . MET B 1 86 ? -4.305 13.078 -4.926 1 98.75 86 MET B CA 1
ATOM 4097 C C . MET B 1 86 ? -5.746 12.594 -5.082 1 98.75 86 MET B C 1
ATOM 4099 O O . MET B 1 86 ? -6.359 12.133 -4.117 1 98.75 86 MET B O 1
ATOM 4103 N N . LYS B 1 87 ? -6.309 12.766 -6.207 1 98.12 87 LYS B N 1
ATOM 4104 C CA . LYS B 1 87 ? -7.594 12.195 -6.598 1 98.12 87 LYS B CA 1
ATOM 4105 C C . LYS B 1 87 ? -8.711 12.641 -5.66 1 98.12 87 LYS B C 1
ATOM 4107 O O . LYS B 1 87 ? -9.477 11.82 -5.16 1 98.12 87 LYS B O 1
ATOM 4112 N N . PHE B 1 88 ? -8.805 13.953 -5.445 1 98.44 88 PHE B N 1
ATOM 4113 C CA . PHE B 1 88 ? -9.93 14.453 -4.652 1 98.44 88 PHE B CA 1
ATOM 4114 C C . PHE B 1 88 ? -11.258 14.047 -5.281 1 98.44 88 PHE B C 1
ATOM 4116 O O . PHE B 1 88 ? -11.469 14.25 -6.477 1 98.44 88 PHE B O 1
ATOM 4123 N N . PRO B 1 89 ? -12.133 13.477 -4.484 1 97.25 89 PRO B N 1
ATOM 4124 C CA . PRO B 1 89 ? -13.445 13.133 -5.043 1 97.25 89 PRO B CA 1
ATOM 4125 C C . PRO B 1 89 ? -14.328 14.359 -5.25 1 97.25 89 PRO B C 1
ATOM 4127 O O . PRO B 1 89 ? -14.094 15.406 -4.648 1 97.25 89 PRO B O 1
ATOM 4130 N N . GLN B 1 90 ? -15.273 14.18 -6.125 1 94.12 90 GLN B N 1
ATOM 4131 C CA . GLN B 1 90 ? -16.328 15.18 -6.312 1 94.12 90 GLN B CA 1
ATOM 4132 C C . GLN B 1 90 ? -17.625 14.75 -5.629 1 94.12 90 GLN B C 1
ATOM 4134 O O . GLN B 1 90 ? -18.328 13.867 -6.125 1 94.12 90 GLN B O 1
ATOM 4139 N N . ILE B 1 91 ? -17.812 15.305 -4.488 1 93.94 91 ILE B N 1
ATOM 4140 C CA . ILE B 1 91 ? -19.016 14.969 -3.732 1 93.94 91 ILE B CA 1
ATOM 4141 C C . ILE B 1 91 ? -20.047 16.078 -3.902 1 93.94 91 ILE B C 1
ATOM 4143 O O . ILE B 1 91 ? -19.75 17.25 -3.693 1 93.94 91 ILE B O 1
ATOM 4147 N N . LYS B 1 92 ? -21.234 15.656 -4.27 1 90.06 92 LYS B N 1
ATOM 4148 C CA . LYS B 1 92 ? -22.312 16.625 -4.469 1 90.06 92 LYS B CA 1
ATOM 4149 C C . LYS B 1 92 ? -23.234 16.688 -3.252 1 90.06 92 LYS B C 1
ATOM 4151 O O . LYS B 1 92 ? -23.391 15.695 -2.541 1 90.06 92 LYS B O 1
ATOM 4156 N N . ASN B 1 93 ? -23.781 17.766 -2.928 1 89.25 93 ASN B N 1
ATOM 4157 C CA . ASN B 1 93 ? -24.859 18 -1.956 1 89.25 93 ASN B CA 1
ATOM 4158 C C . ASN B 1 93 ? -24.391 17.672 -0.537 1 89.25 93 ASN B C 1
ATOM 4160 O O . ASN B 1 93 ? -25.156 17.094 0.249 1 89.25 93 ASN B O 1
ATOM 4164 N N . SER B 1 94 ? -23.172 17.891 -0.253 1 92.56 94 SER B N 1
ATOM 4165 C CA . SER B 1 94 ? -22.719 17.766 1.127 1 92.56 94 SER B CA 1
ATOM 4166 C C . SER B 1 94 ? -23.219 18.922 1.981 1 92.56 94 SER B C 1
ATOM 4168 O O . SER B 1 94 ? -23.219 20.078 1.54 1 92.56 94 SER B O 1
ATOM 4170 N N . PRO B 1 95 ? -23.672 18.672 3.234 1 96.25 95 PRO B N 1
ATOM 4171 C CA . PRO B 1 95 ? -24.078 19.75 4.121 1 96.25 95 PRO B CA 1
ATOM 4172 C C . PRO B 1 95 ? -22.953 20.734 4.43 1 96.25 95 PRO B C 1
ATOM 4174 O O . PRO B 1 95 ? -21.781 20.344 4.422 1 96.25 95 PRO B O 1
ATOM 4177 N N . ALA B 1 96 ? -23.344 21.938 4.688 1 97 96 ALA B N 1
ATOM 4178 C CA . ALA B 1 96 ? -22.359 22.922 5.113 1 97 96 ALA B CA 1
ATOM 4179 C C . ALA B 1 96 ? -21.844 22.609 6.512 1 97 96 ALA B C 1
ATOM 4181 O O . ALA B 1 96 ? -22.562 22.047 7.344 1 97 96 ALA B O 1
ATOM 4182 N N . PRO B 1 97 ? -20.578 23 6.77 1 98.44 97 PRO B N 1
ATOM 4183 C CA . PRO B 1 97 ? -20.078 22.828 8.133 1 98.44 97 PRO B CA 1
ATOM 4184 C C . PRO B 1 97 ? -20.906 23.578 9.172 1 98.44 97 PRO B C 1
ATOM 4186 O O . PRO B 1 97 ? -21.469 24.641 8.867 1 98.44 97 PRO B O 1
ATOM 4189 N N . VAL B 1 98 ? -20.938 23.047 10.391 1 98.44 98 VAL B N 1
ATOM 4190 C CA . VAL B 1 98 ? -21.75 23.656 11.438 1 98.44 98 VAL B CA 1
ATOM 4191 C C . VAL B 1 98 ? -20.938 23.766 12.727 1 98.44 98 VAL B C 1
ATOM 4193 O O . VAL B 1 98 ? -20.172 22.859 13.07 1 98.44 98 VAL B O 1
ATOM 4196 N N . CYS B 1 99 ? -21.062 24.891 13.414 1 98.69 99 CYS B N 1
ATOM 4197 C CA . CYS B 1 99 ? -20.469 25.062 14.742 1 98.69 99 CYS B CA 1
ATOM 4198 C C . CYS B 1 99 ? -21.297 24.344 15.805 1 98.69 99 CYS B C 1
ATOM 4200 O O . CYS B 1 99 ? -22.469 24.656 15.992 1 98.69 99 CYS B O 1
ATOM 4202 N N . ILE B 1 100 ? -20.688 23.422 16.531 1 98.19 100 ILE B N 1
ATOM 4203 C CA . ILE B 1 100 ? -21.5 22.594 17.422 1 98.19 100 ILE B CA 1
ATOM 4204 C C . ILE B 1 100 ? -21.219 22.953 18.875 1 98.19 100 ILE B C 1
ATOM 4206 O O . ILE B 1 100 ? -21.953 22.562 19.781 1 98.19 100 ILE B O 1
ATOM 4210 N N . LYS B 1 101 ? -20.156 23.625 19.156 1 98.31 101 LYS B N 1
ATOM 4211 C CA . LYS B 1 101 ? -19.812 24.047 20.5 1 98.31 101 LYS B CA 1
ATOM 4212 C C . LYS B 1 101 ? -19.016 25.344 20.484 1 98.31 101 LYS B C 1
ATOM 4214 O O . LYS B 1 101 ? -18.188 25.562 19.609 1 98.31 101 LYS B O 1
ATOM 4219 N N . ARG B 1 102 ? -19.312 26.281 21.422 1 98.19 102 ARG B N 1
ATOM 4220 C CA . ARG B 1 102 ? -18.594 27.531 21.625 1 98.19 102 ARG B CA 1
ATOM 4221 C C . ARG B 1 102 ? -18.312 27.75 23.109 1 98.19 102 ARG B C 1
ATOM 4223 O O . ARG B 1 102 ? -19.203 27.672 23.953 1 98.19 102 ARG B O 1
ATOM 4230 N N . GLU B 1 103 ? -17.047 28.016 23.391 1 98.31 103 GLU B N 1
ATOM 4231 C CA . GLU B 1 103 ? -16.656 28.234 24.781 1 98.31 103 GLU B CA 1
ATOM 4232 C C . GLU B 1 103 ? -15.641 29.375 24.891 1 98.31 103 GLU B C 1
ATOM 4234 O O . GLU B 1 103 ? -14.68 29.438 24.125 1 98.31 103 GLU B O 1
ATOM 4239 N N . GLN B 1 104 ? -15.867 30.219 25.938 1 98.25 104 GLN B N 1
ATOM 4240 C CA . GLN B 1 104 ? -14.945 31.328 26.172 1 98.25 104 GLN B CA 1
ATOM 4241 C C . GLN B 1 104 ? -13.703 30.859 26.922 1 98.25 104 GLN B C 1
ATOM 4243 O O . GLN B 1 104 ? -13.797 30.062 27.859 1 98.25 104 GLN B O 1
ATOM 4248 N N . ARG B 1 105 ? -12.539 31.219 26.438 1 98.06 105 ARG B N 1
ATOM 4249 C CA . ARG B 1 105 ? -11.258 31.062 27.109 1 98.06 105 ARG B CA 1
ATOM 4250 C C . ARG B 1 105 ? -10.656 32.406 27.469 1 98.06 105 ARG B C 1
ATOM 4252 O O . ARG B 1 105 ? -11.297 33.438 27.281 1 98.06 105 ARG B O 1
ATOM 4259 N N . GLU B 1 106 ? -9.523 32.375 28.094 1 96.88 106 GLU B N 1
ATOM 4260 C CA . GLU B 1 106 ? -8.867 33.625 28.422 1 96.88 106 GLU B CA 1
ATOM 4261 C C . GLU B 1 106 ? -8.289 34.281 27.172 1 96.88 106 GLU B C 1
ATOM 4263 O O . GLU B 1 106 ? -7.207 33.906 26.703 1 96.88 106 GLU B O 1
ATOM 4268 N N . GLY B 1 107 ? -8.992 35.281 26.625 1 97.62 107 GLY B N 1
ATOM 4269 C CA . GLY B 1 107 ? -8.461 36.062 25.531 1 97.62 107 GLY B CA 1
ATOM 4270 C C . GLY B 1 107 ? -8.953 35.594 24.172 1 97.62 107 GLY B C 1
ATOM 4271 O O . GLY B 1 107 ? -8.656 36.219 23.141 1 97.62 107 GLY B O 1
ATOM 4272 N N . TYR B 1 108 ? -9.641 34.531 24.141 1 98.44 108 TYR B N 1
ATOM 4273 C CA . TYR B 1 108 ? -10.148 34.031 22.859 1 98.44 108 TYR B CA 1
ATOM 4274 C C . TYR B 1 108 ? -11.359 33.125 23.078 1 98.44 108 TYR B C 1
ATOM 4276 O O . TYR B 1 108 ? -11.656 32.719 24.203 1 98.44 108 TYR B O 1
ATOM 4284 N N . ARG B 1 109 ? -12.086 32.844 22 1 98.38 109 ARG B N 1
ATOM 4285 C CA . ARG B 1 109 ? -13.203 31.906 21.984 1 98.38 109 ARG B CA 1
ATOM 4286 C C . ARG B 1 109 ? -12.82 30.641 21.219 1 98.38 109 ARG B C 1
ATOM 4288 O O . ARG B 1 109 ? -12.18 30.703 20.172 1 98.38 109 ARG B O 1
ATOM 4295 N N . LEU B 1 110 ? -13.141 29.531 21.844 1 98.81 110 LEU B N 1
ATOM 4296 C CA . LEU B 1 110 ? -12.922 28.234 21.234 1 98.81 110 LEU B CA 1
ATOM 4297 C C . LEU B 1 110 ? -14.219 27.703 20.625 1 98.81 110 LEU B C 1
ATOM 4299 O O . LEU B 1 110 ? -15.242 27.625 21.297 1 98.81 110 LEU B O 1
ATOM 4303 N N . GLU B 1 111 ? -14.156 27.406 19.312 1 98.88 111 GLU B N 1
ATOM 4304 C CA . GLU B 1 111 ? -15.297 26.797 18.625 1 98.88 111 GLU B CA 1
ATOM 4305 C C . GLU B 1 111 ? -14.961 25.406 18.109 1 98.88 111 GLU B C 1
ATOM 4307 O O . GLU B 1 111 ? -13.844 25.172 17.641 1 98.88 111 GLU B O 1
ATOM 4312 N N . LYS B 1 112 ? -15.883 24.516 18.234 1 98.88 112 LYS B N 1
ATOM 4313 C CA . LYS B 1 112 ? -15.797 23.203 17.594 1 98.88 112 LYS B CA 1
ATOM 4314 C C . LYS B 1 112 ? -16.781 23.109 16.422 1 98.88 112 LYS B C 1
ATOM 4316 O O . LYS B 1 112 ? -17.969 23.422 16.562 1 98.88 112 LYS B O 1
ATOM 4321 N N . TRP B 1 113 ? -16.281 22.719 15.281 1 98.88 113 TRP B N 1
ATOM 4322 C CA . TRP B 1 113 ? -17.078 22.625 14.055 1 98.88 113 TRP B CA 1
ATOM 4323 C C . TRP B 1 113 ? -17.125 21.203 13.531 1 98.88 113 TRP B C 1
ATOM 4325 O O . TRP B 1 113 ? -16.172 20.438 13.719 1 98.88 113 TRP B O 1
ATOM 4335 N N . GLU B 1 114 ? -18.234 20.781 12.906 1 98.56 114 GLU B N 1
ATOM 4336 C CA . GLU B 1 114 ? -18.391 19.562 12.125 1 98.56 114 GLU B CA 1
ATOM 4337 C C . GLU B 1 114 ? -18.469 19.859 10.633 1 98.56 114 GLU B C 1
ATOM 4339 O O . GLU B 1 114 ? -19.062 20.875 10.234 1 98.56 114 GLU B O 1
ATOM 4344 N N . PHE B 1 115 ? -17.906 19.047 9.852 1 98.56 115 PHE B N 1
ATOM 4345 C CA . PHE B 1 115 ? -18.094 19.094 8.406 1 98.56 115 PHE B CA 1
ATOM 4346 C C . PHE B 1 115 ? -18.297 17.672 7.848 1 98.56 115 PHE B C 1
ATOM 4348 O O . PHE B 1 115 ? -18.094 16.688 8.562 1 98.56 115 PHE B O 1
ATOM 4355 N N . TYR B 1 116 ? -18.766 17.484 6.617 1 98.25 116 TYR B N 1
ATOM 4356 C CA . TYR B 1 116 ? -19.266 16.234 6.066 1 98.25 116 TYR B CA 1
ATOM 4357 C C . TYR B 1 116 ? -18.656 15.945 4.703 1 98.25 116 TYR B C 1
ATOM 4359 O O . TYR B 1 116 ? -19.344 16.031 3.68 1 98.25 116 TYR B O 1
ATOM 4367 N N . PRO B 1 117 ? -17.391 15.516 4.688 1 97.88 117 PRO B N 1
ATOM 4368 C CA . PRO B 1 117 ? -16.625 15.461 3.445 1 97.88 117 PRO B CA 1
ATOM 4369 C C . PRO B 1 117 ? -17.047 14.312 2.535 1 97.88 117 PRO B C 1
ATOM 4371 O O . PRO B 1 117 ? -16.844 14.375 1.32 1 97.88 117 PRO B O 1
ATOM 4374 N N . LEU B 1 118 ? -17.531 13.211 3.078 1 97.81 118 LEU B N 1
ATOM 4375 C CA . LEU B 1 118 ? -18.016 12.039 2.363 1 97.81 118 LEU B CA 1
ATOM 4376 C C . LEU B 1 118 ? -19.391 11.625 2.869 1 97.81 118 LEU B C 1
ATOM 4378 O O . LEU B 1 118 ? -19.797 11.992 3.977 1 97.81 118 LEU B O 1
ATOM 4382 N N . PRO B 1 119 ? -20.156 10.875 2.141 1 95.38 119 PRO B N 1
ATOM 4383 C CA . PRO B 1 119 ? -21.531 10.531 2.512 1 95.38 119 PRO B CA 1
ATOM 4384 C C . PRO B 1 119 ? -21.625 9.93 3.912 1 95.38 119 PRO B C 1
ATOM 4386 O O . PRO B 1 119 ? -22.562 10.227 4.648 1 95.38 119 PRO B O 1
ATOM 4389 N N . LYS B 1 120 ? -20.703 9.141 4.387 1 97 120 LYS B N 1
ATOM 4390 C CA . LYS B 1 120 ? -20.766 8.484 5.691 1 97 120 LYS B CA 1
ATOM 4391 C C . LYS B 1 120 ? -19.688 9.016 6.629 1 97 120 LYS B C 1
ATOM 4393 O O . LYS B 1 120 ? -19.25 8.312 7.535 1 97 120 LYS B O 1
ATOM 4398 N N . CYS B 1 121 ? -19.344 10.25 6.387 1 98.38 121 CYS B N 1
ATOM 4399 C CA . CYS B 1 121 ? -18.234 10.805 7.156 1 98.38 121 CYS B CA 1
ATOM 4400 C C . CYS B 1 121 ? -18.641 12.109 7.836 1 98.38 121 CYS B C 1
ATOM 4402 O O . CYS B 1 121 ? -19.234 12.984 7.203 1 98.38 121 CYS B O 1
ATOM 4404 N N . VAL B 1 122 ? -18.406 12.203 9.062 1 98.56 122 VAL B N 1
ATOM 4405 C CA . VAL B 1 122 ? -18.359 13.477 9.773 1 98.56 122 VAL B CA 1
ATOM 4406 C C . VAL B 1 122 ? -16.969 13.695 10.352 1 98.56 122 VAL B C 1
ATOM 4408 O O . VAL B 1 122 ? -16.344 12.75 10.836 1 98.56 122 VAL B O 1
ATOM 4411 N N . SER B 1 123 ? -16.453 14.812 10.188 1 98.5 123 SER B N 1
ATOM 4412 C CA . SER B 1 123 ? -15.172 15.203 10.758 1 98.5 123 SER B CA 1
ATOM 4413 C C . SER B 1 123 ? -15.281 16.531 11.508 1 98.5 123 SER B C 1
ATOM 4415 O O . SER B 1 123 ? -16.297 17.219 11.398 1 98.5 123 SER B O 1
ATOM 4417 N N . THR B 1 124 ? -14.273 16.797 12.32 1 98.81 124 THR B N 1
ATOM 4418 C CA . THR B 1 124 ? -14.359 18 13.148 1 98.81 124 THR B CA 1
ATOM 4419 C C . THR B 1 124 ? -13.062 18.797 13.078 1 98.81 124 THR B C 1
ATOM 4421 O O . THR B 1 124 ? -12.016 18.266 12.703 1 98.81 124 THR B O 1
ATOM 4424 N N . PHE B 1 125 ? -13.148 20.016 13.359 1 98.88 125 PHE B N 1
ATOM 4425 C CA . PHE B 1 125 ? -12.008 20.891 13.555 1 98.88 125 PHE B CA 1
ATOM 4426 C C . PHE B 1 125 ? -12.297 21.938 14.625 1 98.88 125 PHE B C 1
ATOM 4428 O O . PHE B 1 125 ? -13.445 22.109 15.039 1 98.88 125 PHE B O 1
ATOM 4435 N N . LEU B 1 126 ? -11.266 22.547 15.18 1 98.94 126 LEU B N 1
ATOM 4436 C CA . LEU B 1 126 ? -11.375 23.594 16.188 1 98.94 126 LEU B CA 1
ATOM 4437 C C . LEU B 1 126 ? -10.969 24.938 15.625 1 98.94 126 LEU B C 1
ATOM 4439 O O . LEU B 1 126 ? -10.055 25.031 14.797 1 98.94 126 LEU B O 1
ATOM 4443 N N . VAL B 1 127 ? -11.664 25.953 16.094 1 98.94 127 VAL B N 1
ATOM 4444 C CA . VAL B 1 127 ? -11.352 27.328 15.727 1 98.94 127 VAL B CA 1
ATOM 4445 C C . VAL B 1 127 ? -11.117 28.156 16.984 1 98.94 127 VAL B C 1
ATOM 4447 O O . VAL B 1 127 ? -11.953 28.172 17.891 1 98.94 127 VAL B O 1
ATOM 4450 N N . LEU B 1 128 ? -9.984 28.75 17.047 1 98.88 128 LEU B N 1
ATOM 4451 C CA . LEU B 1 128 ? -9.648 29.703 18.094 1 98.88 128 LEU B CA 1
ATOM 4452 C C . LEU B 1 128 ? -9.703 31.141 17.562 1 98.88 128 LEU B C 1
ATOM 4454 O O . LEU B 1 128 ? -8.93 31.5 16.672 1 98.88 128 LEU B O 1
ATOM 4458 N N . ILE B 1 129 ? -10.562 31.969 18.125 1 98.69 129 ILE B N 1
ATOM 4459 C CA . ILE B 1 129 ? -10.797 33.344 17.641 1 98.69 129 ILE B CA 1
ATOM 4460 C C . ILE B 1 129 ? -10.461 34.344 18.734 1 98.69 129 ILE B C 1
ATOM 4462 O O . ILE B 1 129 ? -11.078 34.344 19.812 1 98.69 129 ILE B O 1
ATOM 4466 N N . PRO B 1 130 ? -9.469 35.188 18.453 1 97.94 130 PRO B N 1
ATOM 4467 C CA . PRO B 1 130 ? -9.172 36.219 19.469 1 97.94 130 PRO B CA 1
ATOM 4468 C C . PRO B 1 130 ? -10.383 37.062 19.844 1 97.94 130 PRO B C 1
ATOM 4470 O O . PRO B 1 130 ? -11.258 37.281 19 1 97.94 130 PRO B O 1
ATOM 4473 N N . ASP B 1 131 ? -10.305 37.5 21.062 1 95.25 131 ASP B N 1
ATOM 4474 C CA . ASP B 1 131 ? -11.359 38.438 21.5 1 95.25 131 ASP B CA 1
ATOM 4475 C C . ASP B 1 131 ? -11.25 39.781 20.781 1 95.25 131 ASP B C 1
ATOM 4477 O O . ASP B 1 131 ? -10.172 40.125 20.312 1 95.25 131 ASP B O 1
ATOM 4481 N N . ASN B 1 132 ? -12.25 40.531 20.594 1 86.44 132 ASN B N 1
ATOM 4482 C CA . ASN B 1 132 ? -12.344 41.938 20.188 1 86.44 132 ASN B CA 1
ATOM 4483 C C . ASN B 1 132 ? -11.812 42.125 18.781 1 86.44 132 ASN B C 1
ATOM 4485 O O . ASN B 1 132 ? -11.047 43.062 18.531 1 86.44 132 ASN B O 1
ATOM 4489 N N . ILE B 1 133 ? -12.078 41.125 17.953 1 89.38 133 ILE B N 1
ATOM 4490 C CA . ILE B 1 133 ? -11.781 41.344 16.531 1 89.38 133 ILE B CA 1
ATOM 4491 C C . ILE B 1 133 ? -12.82 42.281 15.922 1 89.38 133 ILE B C 1
ATOM 4493 O O . ILE B 1 133 ? -14.031 42.031 16.031 1 89.38 133 ILE B O 1
ATOM 4497 N N . ASN B 1 134 ? -12.398 43.406 15.344 1 90.5 134 ASN B N 1
ATOM 4498 C CA . ASN B 1 134 ? -13.312 44.406 14.766 1 90.5 134 ASN B CA 1
ATOM 4499 C C . ASN B 1 134 ? -13.125 44.5 13.258 1 90.5 134 ASN B C 1
ATOM 4501 O O . ASN B 1 134 ? -13.828 45.281 12.594 1 90.5 134 ASN B O 1
ATOM 4505 N N . LYS B 1 135 ? -12.234 43.844 12.727 1 93.81 135 LYS B N 1
ATOM 4506 C CA . LYS B 1 135 ? -11.969 43.688 11.297 1 93.81 135 LYS B CA 1
ATOM 4507 C C . LYS B 1 135 ? -11.469 42.281 10.977 1 93.81 135 LYS B C 1
ATOM 4509 O O . LYS B 1 135 ? -11.047 41.562 11.867 1 93.81 135 LYS B O 1
ATOM 4514 N N . PRO B 1 136 ? -11.578 41.969 9.781 1 96.12 136 PRO B N 1
ATOM 4515 C CA . PRO B 1 136 ? -11.023 40.656 9.422 1 96.12 136 PRO B CA 1
ATOM 4516 C C . PRO B 1 136 ? -9.531 40.531 9.75 1 96.12 136 PRO B C 1
ATOM 4518 O O . PRO B 1 136 ? -8.781 41.5 9.57 1 96.12 136 PRO B O 1
ATOM 4521 N N . VAL B 1 137 ? -9.109 39.438 10.266 1 96.62 137 VAL B N 1
ATOM 4522 C CA . VAL B 1 137 ? -7.719 39.25 10.656 1 96.62 137 VAL B CA 1
ATOM 4523 C C . VAL B 1 137 ? -7.172 37.969 9.984 1 96.62 137 VAL B C 1
ATOM 4525 O O . VAL B 1 137 ? -7.938 37.125 9.539 1 96.62 137 VAL B O 1
ATOM 4528 N N . PRO B 1 138 ? -5.852 37.844 9.867 1 97.94 138 PRO B N 1
ATOM 4529 C CA . PRO B 1 138 ? -5.23 36.656 9.289 1 97.94 138 PRO B CA 1
ATOM 4530 C C . PRO B 1 138 ? -5.586 35.375 10.055 1 97.94 138 PRO B C 1
ATOM 4532 O O . PRO B 1 138 ? -5.902 35.438 11.25 1 97.94 138 PRO B O 1
ATOM 4535 N N . ALA B 1 139 ? -5.551 34.281 9.344 1 98.69 139 ALA B N 1
ATOM 4536 C CA . ALA B 1 139 ? -5.875 33 9.938 1 98.69 139 ALA B CA 1
ATOM 4537 C C . ALA B 1 139 ? -4.859 31.938 9.531 1 98.69 139 ALA B C 1
ATOM 4539 O O . ALA B 1 139 ? -4.289 32 8.445 1 98.69 139 ALA B O 1
ATOM 4540 N N . ILE B 1 140 ? -4.609 30.984 10.414 1 98.88 140 ILE B N 1
ATOM 4541 C CA . ILE B 1 140 ? -3.627 29.938 10.18 1 98.88 140 ILE B CA 1
ATOM 4542 C C . ILE B 1 140 ? -4.289 28.562 10.344 1 98.88 140 ILE B C 1
ATOM 4544 O O . ILE B 1 140 ? -4.879 28.281 11.391 1 98.88 140 ILE B O 1
ATOM 4548 N N . LEU B 1 141 ? -4.289 27.75 9.297 1 98.94 141 LEU B N 1
ATOM 4549 C CA . LEU B 1 141 ? -4.66 26.344 9.383 1 98.94 141 LEU B CA 1
ATOM 4550 C C . LEU B 1 141 ? -3.514 25.516 9.961 1 98.94 141 LEU B C 1
ATOM 4552 O O . LEU B 1 141 ? -2.426 25.453 9.383 1 98.94 141 LEU B O 1
ATOM 4556 N N . CYS B 1 142 ? -3.762 24.859 11.094 1 98.94 142 CYS B N 1
ATOM 4557 C CA . CYS B 1 142 ? -2.736 24.125 11.836 1 98.94 142 CYS B CA 1
ATOM 4558 C C . CYS B 1 142 ? -2.92 22.625 11.68 1 98.94 142 CYS B C 1
ATOM 4560 O O . CYS B 1 142 ? -3.928 22.078 12.125 1 98.94 142 CYS B O 1
ATOM 4562 N N . ILE B 1 143 ? -1.936 21.922 11.109 1 98.94 143 ILE B N 1
ATOM 4563 C CA . ILE B 1 143 ? -1.99 20.484 10.859 1 98.94 143 ILE B CA 1
ATOM 4564 C C . ILE B 1 143 ? -0.929 19.781 11.695 1 98.94 143 ILE B C 1
ATOM 4566 O O . ILE B 1 143 ? 0.261 20.078 11.594 1 98.94 143 ILE B O 1
ATOM 4570 N N . PRO B 1 144 ? -1.298 18.859 12.508 1 98.5 144 PRO B N 1
ATOM 4571 C CA . PRO B 1 144 ? -0.378 18.25 13.461 1 98.5 144 PRO B CA 1
ATOM 4572 C C . PRO B 1 144 ? 0.547 17.219 12.82 1 98.5 144 PRO B C 1
ATOM 4574 O O . PRO B 1 144 ? 0.315 16.797 11.68 1 98.5 144 PRO B O 1
ATOM 4577 N N . GLY B 1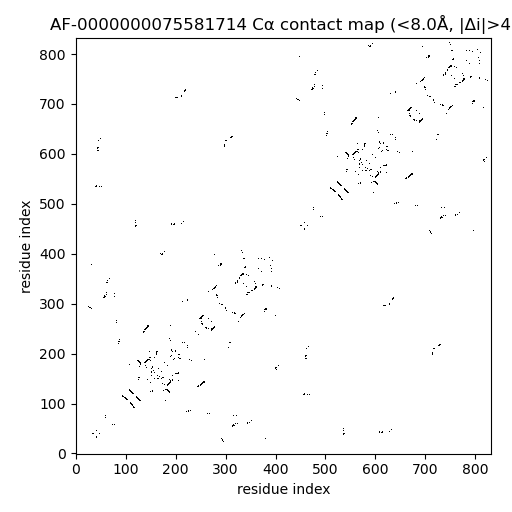 145 ? 1.572 16.844 13.57 1 98.06 145 GLY B N 1
ATOM 4578 C CA . GLY B 1 145 ? 2.41 15.711 13.203 1 98.06 145 GLY B CA 1
ATOM 4579 C C . GLY B 1 145 ? 1.817 14.375 13.617 1 98.06 145 GLY B C 1
ATOM 4580 O O . GLY B 1 145 ? 0.737 14.328 14.211 1 98.06 145 GLY B O 1
ATOM 4581 N N . SER B 1 146 ? 2.566 13.32 13.289 1 97.5 146 SER B N 1
ATOM 4582 C CA . SER B 1 146 ? 2.164 11.992 13.734 1 97.5 146 SER B CA 1
ATOM 4583 C C . SER B 1 146 ? 1.987 11.938 15.242 1 97.5 146 SER B C 1
ATOM 4585 O O . SER B 1 146 ? 2.807 12.477 15.992 1 97.5 146 SER B O 1
ATOM 4587 N N . GLY B 1 147 ? 0.931 11.375 15.641 1 97.56 147 GLY B N 1
ATOM 4588 C CA . GLY B 1 147 ? 0.674 11.203 17.062 1 97.56 147 GLY B CA 1
ATOM 4589 C C . GLY B 1 147 ? -0.051 12.383 17.688 1 97.56 147 GLY B C 1
ATOM 4590 O O . GLY B 1 147 ? -0.562 12.289 18.797 1 97.56 147 GLY B O 1
ATOM 4591 N N . GLY B 1 148 ? -0.115 13.492 16.953 1 97.75 148 GLY B N 1
ATOM 4592 C CA . GLY B 1 148 ? -0.781 14.68 17.469 1 97.75 148 GLY B CA 1
ATOM 4593 C C . GLY B 1 148 ? -2.262 14.727 17.141 1 97.75 148 GLY B C 1
ATOM 4594 O O . GLY B 1 148 ? -2.756 13.906 16.375 1 97.75 148 GLY B O 1
ATOM 4595 N N . ASN B 1 149 ? -2.992 15.672 17.75 1 98.38 149 ASN B N 1
ATOM 4596 C CA . ASN B 1 149 ? -4.41 15.883 17.5 1 98.38 149 ASN B CA 1
ATOM 4597 C C . ASN B 1 149 ? -4.801 17.344 17.656 1 98.38 149 ASN B C 1
ATOM 4599 O O . ASN B 1 149 ? -4.008 18.156 18.156 1 98.38 149 ASN B O 1
ATOM 4603 N N . LYS B 1 150 ? -5.988 17.656 17.234 1 98.81 150 LYS B N 1
ATOM 4604 C CA . LYS B 1 150 ? -6.402 19.062 17.172 1 98.81 150 LYS B CA 1
ATOM 4605 C C . LYS B 1 150 ? -6.527 19.656 18.578 1 98.81 150 LYS B C 1
ATOM 4607 O O . LYS B 1 150 ? -6.246 20.844 18.781 1 98.81 150 LYS B O 1
ATOM 4612 N N . GLU B 1 151 ? -6.91 18.875 19.578 1 98.75 151 GLU B N 1
ATOM 4613 C CA . GLU B 1 151 ? -6.996 19.375 20.953 1 98.75 151 GLU B CA 1
ATOM 4614 C C . GLU B 1 151 ? -5.625 19.781 21.484 1 98.75 151 GLU B C 1
ATOM 4616 O O . GLU B 1 151 ? -5.477 20.844 22.094 1 98.75 151 GLU B O 1
ATOM 4621 N N . GLY B 1 152 ? -4.691 18.938 21.188 1 98.5 152 GLY B N 1
ATOM 4622 C CA . GLY B 1 152 ? -3.332 19.266 21.594 1 98.5 152 GLY B CA 1
ATOM 4623 C C . GLY B 1 152 ? -2.836 20.562 20.969 1 98.5 152 GLY B C 1
ATOM 4624 O O . GLY B 1 152 ? -2.232 21.391 21.656 1 98.5 152 GLY B O 1
ATOM 4625 N N . LEU B 1 153 ? -3.074 20.75 19.734 1 98.81 153 LEU B N 1
ATOM 4626 C CA . LEU B 1 153 ? -2.693 21.984 19.047 1 98.81 153 LEU B CA 1
ATOM 4627 C C . LEU B 1 153 ? -3.332 23.188 19.719 1 98.81 153 LEU B C 1
ATOM 4629 O O . LEU B 1 153 ? -2.732 24.266 19.766 1 98.81 153 LEU B O 1
ATOM 4633 N N . ALA B 1 154 ? -4.539 23.016 20.203 1 98.81 154 ALA B N 1
ATOM 4634 C CA . ALA B 1 154 ? -5.348 24.109 20.734 1 98.81 154 ALA B CA 1
ATOM 4635 C C . ALA B 1 154 ? -5.082 24.312 22.234 1 98.81 154 ALA B C 1
ATOM 4637 O O . ALA B 1 154 ? -5.711 25.156 22.859 1 98.81 154 ALA B O 1
ATOM 4638 N N . GLY B 1 155 ? -4.211 23.484 22.812 1 98.5 155 GLY B N 1
ATOM 4639 C CA . GLY B 1 155 ? -3.957 23.594 24.234 1 98.5 155 GLY B CA 1
ATOM 4640 C C . GLY B 1 155 ? -5.086 23.047 25.094 1 98.5 155 GLY B C 1
ATOM 4641 O O . GLY B 1 155 ? -5.336 23.547 26.188 1 98.5 155 GLY B O 1
ATOM 4642 N N . GLU B 1 156 ? -5.844 22.109 24.531 1 98.56 156 GLU B N 1
ATOM 4643 C CA . GLU B 1 156 ? -6.992 21.5 25.203 1 98.56 156 GLU B CA 1
ATOM 4644 C C . GLU B 1 156 ? -6.723 20.031 25.516 1 98.56 156 GLU B C 1
ATOM 4646 O O . GLU B 1 156 ? -5.961 19.359 24.797 1 98.56 156 GLU B O 1
ATOM 4651 N N . PRO B 1 157 ? -7.305 19.516 26.609 1 97.5 157 PRO B N 1
ATOM 4652 C CA . PRO B 1 157 ? -7.25 18.062 26.797 1 97.5 157 PRO B CA 1
ATOM 4653 C C . PRO B 1 157 ? -7.93 17.297 25.656 1 97.5 157 PRO B C 1
ATOM 4655 O O . PRO B 1 157 ? -8.859 17.812 25.031 1 97.5 157 PRO B O 1
ATOM 4658 N N . GLY B 1 158 ? -7.402 16.094 25.453 1 97.38 158 GLY B N 1
ATOM 4659 C CA . GLY B 1 158 ? -8.023 15.25 24.453 1 97.38 158 GLY B CA 1
ATOM 4660 C C . GLY B 1 158 ? -9.469 14.906 24.766 1 97.38 158 GLY B C 1
ATOM 4661 O O . GLY B 1 158 ? -9.938 15.148 25.875 1 97.38 158 GLY B O 1
ATOM 4662 N N . ILE B 1 159 ? -10.195 14.367 23.781 1 96.38 159 ILE B N 1
ATOM 4663 C CA . ILE B 1 159 ? -11.609 14.031 23.938 1 96.38 159 ILE B CA 1
ATOM 4664 C C . ILE B 1 159 ? -11.742 12.859 24.906 1 96.38 159 ILE B C 1
ATOM 4666 O O . ILE B 1 159 ? -12.844 12.562 25.391 1 96.38 159 ILE B O 1
ATOM 4670 N N . ALA B 1 160 ? -10.656 12.172 25.172 1 96.12 160 ALA B N 1
ATOM 4671 C CA . ALA B 1 160 ? -10.5 11.133 26.188 1 96.12 160 ALA B CA 1
ATOM 4672 C C . ALA B 1 160 ? -9.141 11.227 26.859 1 96.12 160 ALA B C 1
ATOM 4674 O O . ALA B 1 160 ? -8.18 11.727 26.266 1 96.12 160 ALA B O 1
ATOM 4675 N N . PRO B 1 161 ? -9.039 10.758 28.047 1 96.06 161 PRO B N 1
ATOM 4676 C CA . PRO B 1 161 ? -7.781 10.898 28.781 1 96.06 161 PRO B CA 1
ATOM 4677 C C . PRO B 1 161 ? -6.598 10.273 28.031 1 96.06 161 PRO B C 1
ATOM 4679 O O . PRO B 1 161 ? -5.512 10.859 28 1 96.06 161 PRO B O 1
ATOM 4682 N N . LYS B 1 162 ? -6.77 9.188 27.406 1 95.5 162 LYS B N 1
ATOM 4683 C CA . LYS B 1 162 ? -5.688 8.492 26.719 1 95.5 162 LYS B CA 1
ATOM 4684 C C . LYS B 1 162 ? -5.254 9.258 25.469 1 95.5 162 LYS B C 1
ATOM 4686 O O . LYS B 1 162 ? -4.191 8.977 24.906 1 95.5 162 LYS B O 1
ATOM 4691 N N . LEU B 1 163 ? -6.066 10.203 25.078 1 97.31 163 LEU B N 1
ATOM 4692 C CA . LEU B 1 163 ? -5.762 10.969 23.875 1 97.31 163 LEU B CA 1
ATOM 4693 C C . LEU B 1 163 ? -5.223 12.352 24.234 1 97.31 163 LEU B C 1
ATOM 4695 O O . LEU B 1 163 ? -5.113 13.219 23.359 1 97.31 163 LEU B O 1
ATOM 4699 N N . ASN B 1 164 ? -4.914 12.516 25.484 1 96.88 164 ASN B N 1
ATOM 4700 C CA . ASN B 1 164 ? -4.234 13.75 25.875 1 96.88 164 ASN B CA 1
ATOM 4701 C C . ASN B 1 164 ? -2.859 13.852 25.219 1 96.88 164 ASN B C 1
ATOM 4703 O O . ASN B 1 164 ? -2.043 12.938 25.328 1 96.88 164 ASN B O 1
ATOM 4707 N N . ASP B 1 165 ? -2.717 14.883 24.531 1 94.5 165 ASP B N 1
ATOM 4708 C CA . ASP B 1 165 ? -1.381 15.258 24.078 1 94.5 165 ASP B CA 1
ATOM 4709 C C . ASP B 1 165 ? -0.684 16.156 25.094 1 94.5 165 ASP B C 1
ATOM 4711 O O . ASP B 1 165 ? -1.218 16.406 26.172 1 94.5 165 ASP B O 1
ATOM 4715 N N . ARG B 1 166 ? 0.588 16.547 24.812 1 95 166 ARG B N 1
ATOM 4716 C CA . ARG B 1 166 ? 1.272 17.516 25.641 1 95 166 ARG B CA 1
ATOM 4717 C C . ARG B 1 166 ? 0.699 18.922 25.438 1 95 166 ARG B C 1
ATOM 4719 O O . ARG B 1 166 ? 1.425 19.844 25.062 1 95 166 ARG B O 1
ATOM 4726 N N . TYR B 1 167 ? -0.575 19 25.797 1 96.19 167 TYR B N 1
ATOM 4727 C CA . TYR B 1 167 ? -1.38 20.156 25.391 1 96.19 167 TYR B CA 1
ATOM 4728 C C . TYR B 1 167 ? -1.013 21.391 26.203 1 96.19 167 TYR B C 1
ATOM 4730 O O . TYR B 1 167 ? -1.528 22.484 25.953 1 96.19 167 TYR B O 1
ATOM 4738 N N . LYS B 1 168 ? -0.046 21.312 27.125 1 96.44 168 LYS B N 1
ATOM 4739 C CA . LYS B 1 168 ? 0.427 22.469 27.891 1 96.44 168 LYS B CA 1
ATOM 4740 C C . LYS B 1 168 ? 1.82 22.891 27.422 1 96.44 168 LYS B C 1
ATOM 4742 O O . LYS B 1 168 ? 2.381 23.859 27.938 1 96.44 168 LYS B O 1
ATOM 4747 N N . ASP B 1 169 ? 2.361 22.156 26.484 1 96.81 169 ASP B N 1
ATOM 4748 C CA . ASP B 1 169 ? 3.711 22.406 25.984 1 96.81 169 ASP B CA 1
ATOM 4749 C C . ASP B 1 169 ? 3.686 23.312 24.75 1 96.81 169 ASP B C 1
ATOM 4751 O O . ASP B 1 169 ? 3.215 22.922 23.688 1 96.81 169 ASP B O 1
ATOM 4755 N N . PRO B 1 170 ? 4.258 24.484 24.844 1 94.5 170 PRO B N 1
ATOM 4756 C CA . PRO B 1 170 ? 4.25 25.406 23.703 1 94.5 170 PRO B CA 1
ATOM 4757 C C . PRO B 1 170 ? 4.953 24.828 22.469 1 94.5 170 PRO B C 1
ATOM 4759 O O . PRO B 1 170 ? 4.773 25.344 21.359 1 94.5 170 PRO B O 1
ATOM 4762 N N . LYS B 1 171 ? 5.695 23.766 22.656 1 95.81 171 LYS B N 1
ATOM 4763 C CA . LYS B 1 171 ? 6.367 23.094 21.547 1 95.81 171 LYS B CA 1
ATOM 4764 C C . LYS B 1 171 ? 5.391 22.266 20.719 1 95.81 171 LYS B C 1
ATOM 4766 O O . LYS B 1 171 ? 5.738 21.75 19.656 1 95.81 171 LYS B O 1
ATOM 4771 N N . LEU B 1 172 ? 4.188 22.219 21.172 1 95.25 172 LEU B N 1
ATOM 4772 C CA . LEU B 1 172 ? 3.184 21.422 20.484 1 95.25 172 LEU B CA 1
ATOM 4773 C C . LEU B 1 172 ? 1.947 22.25 20.172 1 95.25 172 LEU B C 1
ATOM 4775 O O . LEU B 1 172 ? 1.279 22.031 19.156 1 95.25 172 LEU B O 1
ATOM 4779 N N . THR B 1 173 ? 1.608 23.312 20.953 1 97.75 173 THR B N 1
ATOM 4780 C CA . THR B 1 173 ? 0.322 24 20.922 1 97.75 173 THR B CA 1
ATOM 4781 C C . THR B 1 173 ? 0.323 25.125 19.891 1 97.75 173 THR B C 1
ATOM 4783 O O . THR B 1 173 ? 0.053 26.281 20.203 1 97.75 173 THR B O 1
ATOM 4786 N N . GLN B 1 174 ? 0.58 24.781 18.703 1 97.5 174 GLN B N 1
ATOM 4787 C CA . GLN B 1 174 ? 0.73 25.719 17.594 1 97.5 174 GLN B CA 1
ATOM 4788 C C . GLN B 1 174 ? -0.483 26.641 17.484 1 97.5 174 GLN B C 1
ATOM 4790 O O . GLN B 1 174 ? -0.338 27.859 17.422 1 97.5 174 GLN B O 1
ATOM 4795 N N . ALA B 1 175 ? -1.71 26.078 17.5 1 98.75 175 ALA B N 1
ATOM 4796 C CA . ALA B 1 175 ? -2.928 26.859 17.344 1 98.75 175 ALA B CA 1
ATOM 4797 C C . ALA B 1 175 ? -3.096 27.828 18.516 1 98.75 175 ALA B C 1
ATOM 4799 O O . ALA B 1 175 ? -3.447 29 18.312 1 98.75 175 ALA B O 1
ATOM 4800 N N . LEU B 1 176 ? -2.826 27.328 19.719 1 98.69 176 LEU B N 1
ATOM 4801 C CA . LEU B 1 176 ? -2.902 28.188 20.891 1 98.69 176 LEU B CA 1
ATOM 4802 C C . LEU B 1 176 ? -1.908 29.344 20.797 1 98.69 176 LEU B C 1
ATOM 4804 O O . LEU B 1 176 ? -2.242 30.484 21.109 1 98.69 176 LEU B O 1
ATOM 4808 N N . ASN B 1 177 ? -0.69 29.031 20.375 1 98.25 177 ASN B N 1
ATOM 4809 C CA . ASN B 1 177 ? 0.33 30.062 20.219 1 98.25 177 ASN B CA 1
ATOM 4810 C C . ASN B 1 177 ? -0.106 31.141 19.234 1 98.25 177 ASN B C 1
ATOM 4812 O O . ASN B 1 177 ? 0.12 32.344 19.469 1 98.25 177 ASN B O 1
ATOM 4816 N N . PHE B 1 178 ? -0.763 30.797 18.156 1 98.38 178 PHE B N 1
ATOM 4817 C CA . PHE B 1 178 ? -1.138 31.734 17.094 1 98.38 178 PHE B CA 1
ATOM 4818 C C . PHE B 1 178 ? -2.293 32.625 17.562 1 98.38 178 PHE B C 1
ATOM 4820 O O . PHE B 1 178 ? -2.316 33.812 17.266 1 98.38 178 PHE B O 1
ATOM 4827 N N . VAL B 1 179 ? -3.279 32.062 18.25 1 98.38 179 VAL B N 1
ATOM 4828 C CA . VAL B 1 179 ? -4.406 32.875 18.688 1 98.38 179 VAL B CA 1
ATOM 4829 C C . VAL B 1 179 ? -3.936 33.906 19.719 1 98.38 179 VAL B C 1
ATOM 4831 O O . VAL B 1 179 ? -4.441 35 19.766 1 98.38 179 VAL B O 1
ATOM 4834 N N . LYS B 1 180 ? -2.969 33.562 20.516 1 97 180 LYS B N 1
ATOM 4835 C CA . LYS B 1 180 ? -2.416 34.469 21.516 1 97 180 LYS B CA 1
ATOM 4836 C C . LYS B 1 180 ? -1.697 35.656 20.844 1 97 180 LYS B C 1
ATOM 4838 O O . LYS B 1 180 ? -1.517 36.688 21.453 1 97 180 LYS B O 1
ATOM 4843 N N . GLU B 1 181 ? -1.286 35.438 19.609 1 96 181 GLU B N 1
ATOM 4844 C CA . GLU B 1 181 ? -0.65 36.5 18.828 1 96 181 GLU B CA 1
ATOM 4845 C C . GLU B 1 181 ? -1.69 37.406 18.156 1 96 181 GLU B C 1
ATOM 4847 O O . GLU B 1 181 ? -1.343 38.406 17.516 1 96 181 GLU B O 1
ATOM 4852 N N . GLY B 1 182 ? -2.98 37 18.219 1 96.06 182 GLY B N 1
ATOM 4853 C CA . GLY B 1 182 ? -4.043 37.812 17.641 1 96.06 182 GLY B CA 1
ATOM 4854 C C . GLY B 1 182 ? -4.539 37.281 16.312 1 96.06 182 GLY B C 1
ATOM 4855 O O . GLY B 1 182 ? -5.309 37.969 15.625 1 96.06 182 GLY B O 1
ATOM 4856 N N . TYR B 1 183 ? -4.086 36.125 15.914 1 97.75 183 TYR B N 1
ATOM 4857 C CA . TYR B 1 183 ? -4.551 35.531 14.68 1 97.75 183 TYR B CA 1
ATOM 4858 C C . TYR B 1 183 ? -5.664 34.5 14.961 1 97.75 183 TYR B C 1
ATOM 4860 O O . TYR B 1 183 ? -5.758 33.969 16.062 1 97.75 183 TYR B O 1
ATOM 4868 N N . ILE B 1 184 ? -6.527 34.281 14 1 98.62 184 ILE B N 1
ATOM 4869 C CA . ILE B 1 184 ? -7.434 33.125 14.086 1 98.62 184 ILE B CA 1
ATOM 4870 C C . ILE B 1 184 ? -6.672 31.844 13.781 1 98.62 184 ILE B C 1
ATOM 4872 O O . ILE B 1 184 ? -5.883 31.797 12.836 1 98.62 184 ILE B O 1
ATOM 4876 N N . ALA B 1 185 ? -6.793 30.891 14.648 1 98.88 185 ALA B N 1
ATOM 4877 C CA . ALA B 1 185 ? -6.145 29.594 14.438 1 98.88 185 ALA B CA 1
ATOM 4878 C C . ALA B 1 185 ? -7.18 28.5 14.25 1 98.88 185 ALA B C 1
ATOM 4880 O O . ALA B 1 185 ? -8.148 28.406 15.008 1 98.88 185 ALA B O 1
ATOM 4881 N N . VAL B 1 186 ? -7.023 27.672 13.219 1 98.94 186 VAL B N 1
ATOM 4882 C CA . VAL B 1 186 ? -7.883 26.531 12.922 1 98.94 186 VAL B CA 1
ATOM 4883 C C . VAL B 1 186 ? -7.074 25.25 13.039 1 98.94 186 VAL B C 1
ATOM 4885 O O . VAL B 1 186 ? -6.059 25.078 12.359 1 98.94 186 VAL B O 1
ATOM 4888 N N . ALA B 1 187 ? -7.508 24.344 13.922 1 98.94 187 ALA B N 1
ATOM 4889 C CA . ALA B 1 187 ? -6.777 23.109 14.188 1 98.94 187 ALA B CA 1
ATOM 4890 C C . ALA B 1 187 ? -7.547 21.891 13.68 1 98.94 187 ALA B C 1
ATOM 4892 O O . ALA B 1 187 ? -8.75 21.766 13.938 1 98.94 187 ALA B O 1
ATOM 4893 N N . VAL B 1 188 ? -6.875 20.984 13 1 98.94 188 VAL B N 1
ATOM 4894 C CA . VAL B 1 188 ? -7.512 19.797 12.445 1 98.94 188 VAL B CA 1
ATOM 4895 C C . VAL B 1 188 ? -6.844 18.531 13 1 98.94 188 VAL B C 1
ATOM 4897 O O . VAL B 1 188 ? -5.758 18.609 13.578 1 98.94 188 VAL B O 1
ATOM 4900 N N . ASP B 1 189 ? -7.48 17.391 12.891 1 98.62 189 ASP B N 1
ATOM 4901 C CA . ASP B 1 189 ? -6.875 16.078 13.094 1 98.62 189 ASP B CA 1
ATOM 4902 C C . ASP B 1 189 ? -6.363 15.5 11.781 1 98.62 189 ASP B C 1
ATOM 4904 O O . ASP B 1 189 ? -6.949 15.734 10.719 1 98.62 189 ASP B O 1
ATOM 4908 N N . ASN B 1 190 ? -5.242 14.758 11.922 1 98.62 190 ASN B N 1
ATOM 4909 C CA . ASN B 1 190 ? -4.984 13.812 10.836 1 98.62 190 ASN B CA 1
ATOM 4910 C C . ASN B 1 190 ? -6.016 12.688 10.812 1 98.62 190 ASN B C 1
ATOM 4912 O O . ASN B 1 190 ? -6.539 12.297 11.859 1 98.62 190 ASN B O 1
ATOM 4916 N N . PRO B 1 191 ? -6.309 12.148 9.602 1 98.75 191 PRO B N 1
ATOM 4917 C CA . PRO B 1 191 ? -7.105 10.922 9.609 1 98.75 191 PRO B CA 1
ATOM 4918 C C . PRO B 1 191 ? -6.539 9.852 10.539 1 98.75 191 PRO B C 1
ATOM 4920 O O . PRO B 1 191 ? -5.32 9.68 10.609 1 98.75 191 PRO B O 1
ATOM 4923 N N . ALA B 1 192 ? -7.469 9.18 11.328 1 98.62 192 ALA B N 1
ATOM 4924 C CA . ALA B 1 192 ? -7.137 8.07 12.211 1 98.62 192 ALA B CA 1
ATOM 4925 C C . ALA B 1 192 ? -6.414 8.57 13.461 1 98.62 192 ALA B C 1
ATOM 4927 O O . ALA B 1 192 ? -5.766 7.785 14.164 1 98.62 192 ALA B O 1
ATOM 4928 N N . ALA B 1 193 ? -6.508 9.852 13.805 1 98.44 193 ALA B N 1
ATOM 4929 C CA . ALA B 1 193 ? -5.883 10.414 15 1 98.44 193 ALA B CA 1
ATOM 4930 C C . ALA B 1 193 ? -6.883 11.25 15.797 1 98.44 193 ALA B C 1
ATOM 4932 O O . ALA B 1 193 ? -7.859 11.758 15.242 1 98.44 193 ALA B O 1
ATOM 4933 N N . GLY B 1 194 ? -6.59 11.367 17.078 1 98.19 194 GLY B N 1
ATOM 4934 C CA . GLY B 1 194 ? -7.473 12.18 17.906 1 98.19 194 GLY B CA 1
ATOM 4935 C C . GLY B 1 194 ? -8.906 11.68 17.906 1 98.19 194 GLY B C 1
ATOM 4936 O O . GLY B 1 194 ? -9.156 10.5 18.172 1 98.19 194 GLY B O 1
ATOM 4937 N N . GLU B 1 195 ? -9.789 12.586 17.531 1 97.81 195 GLU B N 1
ATOM 4938 C CA . GLU B 1 195 ? -11.211 12.258 17.547 1 97.81 195 GLU B CA 1
ATOM 4939 C C . GLU B 1 195 ? -11.57 11.32 16.391 1 97.81 195 GLU B C 1
ATOM 4941 O O . GLU B 1 195 ? -12.602 10.648 16.438 1 97.81 195 GLU B O 1
ATOM 4946 N N . ALA B 1 196 ? -10.719 11.273 15.398 1 98.25 196 ALA B N 1
ATOM 4947 C CA . ALA B 1 196 ? -10.953 10.422 14.234 1 98.25 196 ALA B CA 1
ATOM 4948 C C . ALA B 1 196 ? -10.328 9.047 14.43 1 98.25 196 ALA B C 1
ATOM 4950 O O . ALA B 1 196 ? -10.422 8.188 13.547 1 98.25 196 ALA B O 1
ATOM 4951 N N . SER B 1 197 ? -9.672 8.789 15.555 1 98.06 197 SER B N 1
ATOM 4952 C CA . SER B 1 197 ? -9.062 7.492 15.812 1 98.06 197 SER B CA 1
ATOM 4953 C C . SER B 1 197 ? -10.125 6.426 16.047 1 98.06 197 SER B C 1
ATOM 4955 O O . SER B 1 197 ? -11.312 6.738 16.172 1 98.06 197 SER B O 1
ATOM 4957 N N . ASP B 1 198 ? -9.727 5.227 16.016 1 96.94 198 ASP B N 1
ATOM 4958 C CA . ASP B 1 198 ? -10.656 4.117 16.219 1 96.94 198 ASP B CA 1
ATOM 4959 C C . ASP B 1 198 ? -10.773 3.766 17.703 1 96.94 198 ASP B C 1
ATOM 4961 O O . ASP B 1 198 ? -11.5 4.426 18.438 1 96.94 198 ASP B O 1
ATOM 4965 N N . LEU B 1 199 ? -10.008 2.834 18.234 1 96.94 199 LEU B N 1
ATOM 4966 C CA . LEU B 1 199 ? -10.203 2.344 19.594 1 96.94 199 LEU B CA 1
ATOM 4967 C C . LEU B 1 199 ? -9.062 2.805 20.5 1 96.94 199 LEU B C 1
ATOM 4969 O O . LEU B 1 199 ? -9 2.414 21.672 1 96.94 199 LEU B O 1
ATOM 4973 N N . GLU B 1 200 ? -8.227 3.67 19.984 1 96.19 200 GLU B N 1
ATOM 4974 C CA . GLU B 1 200 ? -7.043 4.109 20.734 1 96.19 200 GLU B CA 1
ATOM 4975 C C . GLU B 1 200 ? -7.434 4.871 21.984 1 96.19 200 GLU B C 1
ATOM 4977 O O . GLU B 1 200 ? -6.684 4.895 22.969 1 96.19 200 GLU B O 1
ATOM 4982 N N . ARG B 1 201 ? -8.617 5.465 22 1 94.38 201 ARG B N 1
ATOM 4983 C CA . ARG B 1 201 ? -9.094 6.156 23.203 1 94.38 201 ARG B CA 1
ATOM 4984 C C . ARG B 1 201 ? -9.203 5.199 24.375 1 94.38 201 ARG B C 1
ATOM 4986 O O . ARG B 1 201 ? -9.211 5.633 25.531 1 94.38 201 ARG B O 1
ATOM 4993 N N . TYR B 1 202 ? -9.258 3.887 24.078 1 94.12 202 TYR B N 1
ATOM 4994 C CA . TYR B 1 202 ? -9.391 2.879 25.125 1 94.12 202 TYR B CA 1
ATOM 4995 C C . TYR B 1 202 ? -8.086 2.131 25.328 1 94.12 202 TYR B C 1
ATOM 4997 O O . TYR B 1 202 ? -7.906 1.449 26.344 1 94.12 202 TYR B O 1
ATOM 5005 N N . THR B 1 203 ? -7.168 2.291 24.375 1 93.69 203 THR B N 1
ATOM 5006 C CA . THR B 1 203 ? -6.043 1.36 24.359 1 93.69 203 THR B CA 1
ATOM 5007 C C . THR B 1 203 ? -4.719 2.113 24.25 1 93.69 203 THR B C 1
ATOM 5009 O O . THR B 1 203 ? -4.172 2.568 25.25 1 93.69 203 THR B O 1
ATOM 5012 N N . LEU B 1 204 ? -4.293 2.447 23.062 1 92.38 204 LEU B N 1
ATOM 5013 C CA . LEU B 1 204 ? -2.902 2.801 22.797 1 92.38 204 LEU B CA 1
ATOM 5014 C C . LEU B 1 204 ? -2.727 4.316 22.75 1 92.38 204 LEU B C 1
ATOM 5016 O O . LEU B 1 204 ? -1.636 4.809 22.453 1 92.38 204 LEU B O 1
ATOM 5020 N N . GLY B 1 205 ? -3.756 5.074 22.953 1 94.62 205 GLY B N 1
ATOM 5021 C CA . GLY B 1 205 ? -3.646 6.52 23.016 1 94.62 205 GLY B CA 1
ATOM 5022 C C . GLY B 1 205 ? -3.119 7.133 21.734 1 94.62 205 GLY B C 1
ATOM 5023 O O . GLY B 1 205 ? -3.648 6.875 20.641 1 94.62 205 GLY B O 1
ATOM 5024 N N . SER B 1 206 ? -1.968 7.734 21.859 1 93.75 206 SER B N 1
ATOM 5025 C CA . SER B 1 206 ? -1.455 8.523 20.75 1 93.75 206 SER B CA 1
ATOM 5026 C C . SER B 1 206 ? -0.755 7.637 19.719 1 93.75 206 SER B C 1
ATOM 5028 O O . SER B 1 206 ? -0.308 8.117 18.672 1 93.75 206 SER B O 1
ATOM 5030 N N . ASN B 1 207 ? -0.575 6.395 20 1 96.5 207 ASN B N 1
ATOM 5031 C CA . ASN B 1 207 ? -0.068 5.453 19 1 96.5 207 ASN B CA 1
ATOM 5032 C C . ASN B 1 207 ? -1.161 5.027 18.031 1 96.5 207 ASN B C 1
ATOM 5034 O O . ASN B 1 207 ? -1.57 3.867 18.016 1 96.5 207 ASN B O 1
ATOM 5038 N N . TYR B 1 208 ? -1.567 5.945 17.172 1 97.81 208 TYR B N 1
ATOM 5039 C CA . TYR B 1 208 ? -2.699 5.797 16.266 1 97.81 208 TYR B CA 1
ATOM 5040 C C . TYR B 1 208 ? -2.393 4.785 15.172 1 97.81 208 TYR B C 1
ATOM 5042 O O . TYR B 1 208 ? -1.242 4.652 14.742 1 97.81 208 TYR B O 1
ATOM 5050 N N . ASP B 1 209 ? -3.387 4.082 14.664 1 97.5 209 ASP B N 1
ATOM 5051 C CA . ASP B 1 209 ? -3.238 3.145 13.555 1 97.5 209 ASP B CA 1
ATOM 5052 C C . ASP B 1 209 ? -3.525 3.824 12.219 1 97.5 209 ASP B C 1
ATOM 5054 O O . ASP B 1 209 ? -4.562 3.578 11.602 1 97.5 209 ASP B O 1
ATOM 5058 N N . TYR B 1 210 ? -2.562 4.531 11.711 1 98.19 210 TYR B N 1
ATOM 5059 C CA . TYR B 1 210 ? -2.676 5.191 10.414 1 98.19 210 TYR B CA 1
ATOM 5060 C C . TYR B 1 210 ? -2.73 4.172 9.281 1 98.19 210 TYR B C 1
ATOM 5062 O O . TYR B 1 210 ? -3.32 4.43 8.234 1 98.19 210 TYR B O 1
ATOM 5070 N N . ASP B 1 211 ? -2.086 3.029 9.539 1 97.62 211 ASP B N 1
ATOM 5071 C CA . ASP B 1 211 ? -1.74 2.115 8.453 1 97.62 211 ASP B CA 1
ATOM 5072 C C . ASP B 1 211 ? -2.965 1.336 7.98 1 97.62 211 ASP B C 1
ATOM 5074 O O . ASP B 1 211 ? -3.129 1.094 6.785 1 97.62 211 ASP B O 1
ATOM 5078 N N . VAL B 1 212 ? -3.848 0.932 8.906 1 98.38 212 VAL B N 1
ATOM 5079 C CA . VAL B 1 212 ? -5.008 0.154 8.477 1 98.38 212 VAL B CA 1
ATOM 5080 C C . VAL B 1 212 ? -5.93 1.025 7.629 1 98.38 212 VAL B C 1
ATOM 5082 O O . VAL B 1 212 ? -6.504 0.555 6.645 1 98.38 212 VAL B O 1
ATOM 5085 N N . VAL B 1 213 ? -6.082 2.289 7.992 1 98.69 213 VAL B N 1
ATOM 5086 C CA . VAL B 1 213 ? -6.879 3.227 7.207 1 98.69 213 VAL B CA 1
ATOM 5087 C C . VAL B 1 213 ? -6.234 3.436 5.84 1 98.69 213 VAL B C 1
ATOM 5089 O O . VAL B 1 213 ? -6.922 3.432 4.816 1 98.69 213 VAL B O 1
ATOM 5092 N N . SER B 1 214 ? -4.902 3.564 5.848 1 98.75 214 SER B N 1
ATOM 5093 C CA . SER B 1 214 ? -4.16 3.707 4.598 1 98.75 214 SER B CA 1
ATOM 5094 C C . SER B 1 214 ? -4.375 2.504 3.686 1 98.75 214 SER B C 1
ATOM 5096 O O . SER B 1 214 ? -4.559 2.66 2.477 1 98.75 214 SER B O 1
ATOM 5098 N N . ARG B 1 215 ? -4.352 1.321 4.262 1 98.69 215 ARG B N 1
ATOM 5099 C CA . ARG B 1 215 ? -4.527 0.081 3.514 1 98.69 215 ARG B CA 1
ATOM 5100 C C . ARG B 1 215 ? -5.879 0.057 2.805 1 98.69 215 ARG B C 1
ATOM 5102 O O . ARG B 1 215 ? -5.957 -0.268 1.618 1 98.69 215 ARG B O 1
ATOM 5109 N N . TYR B 1 216 ? -6.945 0.431 3.498 1 98.69 216 TYR B N 1
ATOM 5110 C CA . TYR B 1 216 ? -8.281 0.458 2.904 1 98.69 216 TYR B CA 1
ATOM 5111 C C . TYR B 1 216 ? -8.352 1.479 1.775 1 98.69 216 TYR B C 1
ATOM 5113 O O . TYR B 1 216 ? -8.914 1.2 0.713 1 98.69 216 TYR B O 1
ATOM 5121 N N . LEU B 1 217 ? -7.75 2.648 2.041 1 98.81 217 LEU B N 1
ATOM 5122 C CA . LEU B 1 217 ? -7.77 3.693 1.022 1 98.81 217 LEU B CA 1
ATOM 5123 C C . LEU B 1 217 ? -7.039 3.24 -0.236 1 98.81 217 LEU B C 1
ATOM 5125 O O . LEU B 1 217 ? -7.527 3.443 -1.35 1 98.81 217 LEU B O 1
ATOM 5129 N N . LEU B 1 218 ? -5.926 2.57 -0.064 1 98.75 218 LEU B N 1
ATOM 5130 C CA . LEU B 1 218 ? -5.141 2.096 -1.199 1 98.75 218 LEU B CA 1
ATOM 5131 C C . LEU B 1 218 ? -5.902 1.025 -1.976 1 98.75 218 LEU B C 1
ATOM 5133 O O . LEU B 1 218 ? -5.887 1.018 -3.209 1 98.75 218 LEU B O 1
ATOM 5137 N N . GLU B 1 219 ? -6.594 0.143 -1.244 1 98.5 219 GLU B N 1
ATOM 5138 C CA . GLU B 1 219 ? -7.406 -0.875 -1.902 1 98.5 219 GLU B CA 1
ATOM 5139 C C . GLU B 1 219 ? -8.453 -0.24 -2.812 1 98.5 219 GLU B C 1
ATOM 5141 O O . GLU B 1 219 ? -8.812 -0.806 -3.848 1 98.5 219 GLU B O 1
ATOM 5146 N N . LEU B 1 220 ? -8.922 0.922 -2.42 1 97.81 220 LEU B N 1
ATOM 5147 C CA . LEU B 1 220 ? -10.023 1.575 -3.115 1 97.81 220 LEU B CA 1
ATOM 5148 C C . LEU B 1 220 ? -9.5 2.592 -4.125 1 97.81 220 LEU B C 1
ATOM 5150 O O . LEU B 1 220 ? -10.273 3.404 -4.648 1 97.81 220 LEU B O 1
ATOM 5154 N N . GLY B 1 221 ? -8.172 2.611 -4.391 1 97.5 221 GLY B N 1
ATOM 5155 C CA . GLY B 1 221 ? -7.586 3.432 -5.438 1 97.5 221 GLY B CA 1
ATOM 5156 C C . GLY B 1 221 ? -7.293 4.852 -4.992 1 97.5 221 GLY B C 1
ATOM 5157 O O . GLY B 1 221 ? -7.215 5.766 -5.816 1 97.5 221 GLY B O 1
ATOM 5158 N N . TRP B 1 222 ? -7.238 5.09 -3.73 1 98.38 222 TRP B N 1
ATOM 5159 C CA . TRP B 1 222 ? -6.922 6.387 -3.141 1 98.38 222 TRP B CA 1
ATOM 5160 C C . TRP B 1 222 ? -5.684 6.297 -2.258 1 98.38 222 TRP B C 1
ATOM 5162 O O . TRP B 1 222 ? -4.848 5.406 -2.441 1 98.38 222 TRP B O 1
ATOM 5172 N N . SER B 1 223 ? -5.262 7.242 -1.472 1 98.81 223 SER B N 1
ATOM 5173 C CA . SER B 1 223 ? -4.117 7.219 -0.569 1 98.81 223 SER B CA 1
ATOM 5174 C C . SER B 1 223 ? -4.402 8 0.707 1 98.81 223 SER B C 1
ATOM 5176 O O . SER B 1 223 ? -5.34 8.805 0.754 1 98.81 223 SER B O 1
ATOM 5178 N N . TYR B 1 224 ? -3.717 7.699 1.717 1 98.88 224 TYR B N 1
ATOM 5179 C CA . TYR B 1 224 ? -3.855 8.406 2.986 1 98.88 224 TYR B CA 1
ATOM 5180 C C . TYR B 1 224 ? -3.654 9.906 2.801 1 98.88 224 TYR B C 1
ATOM 5182 O O . TYR B 1 224 ? -4.445 10.711 3.299 1 98.88 224 TYR B O 1
ATOM 5190 N N . LEU B 1 225 ? -2.621 10.297 2.076 1 98.88 225 LEU B N 1
ATOM 5191 C CA . LEU B 1 225 ? -2.363 11.711 1.847 1 98.88 225 LEU B CA 1
ATOM 5192 C C . LEU B 1 225 ? -3.484 12.344 1.025 1 98.88 225 LEU B C 1
ATOM 5194 O O . LEU B 1 225 ? -3.871 13.484 1.271 1 98.88 225 LEU B O 1
ATOM 5198 N N . GLY B 1 226 ? -3.951 11.609 0.014 1 98.94 226 GLY B N 1
ATOM 5199 C CA . GLY B 1 226 ? -5.109 12.102 -0.715 1 98.94 226 GLY B CA 1
ATOM 5200 C C . GLY B 1 226 ? -6.301 12.391 0.181 1 98.94 226 GLY B C 1
ATOM 5201 O O . GLY B 1 226 ? -6.914 13.453 0.085 1 98.94 226 GLY B O 1
ATOM 5202 N N . TYR B 1 227 ? -6.562 11.492 1.064 1 98.94 227 TYR B N 1
ATOM 5203 C CA . TYR B 1 227 ? -7.68 11.633 1.988 1 98.94 227 TYR B CA 1
ATOM 5204 C C . TYR B 1 227 ? -7.434 12.766 2.98 1 98.94 227 TYR B C 1
ATOM 5206 O O . TYR B 1 227 ? -8.297 13.617 3.189 1 98.94 227 TYR B O 1
ATOM 5214 N N . ALA B 1 228 ? -6.273 12.844 3.549 1 98.94 228 ALA B N 1
ATOM 5215 C CA . ALA B 1 228 ? -5.922 13.859 4.535 1 98.94 228 ALA B CA 1
ATOM 5216 C C . ALA B 1 228 ? -5.996 15.258 3.932 1 98.94 228 ALA B C 1
ATOM 5218 O O . ALA B 1 228 ? -6.582 16.172 4.523 1 98.94 228 ALA B O 1
ATOM 5219 N N . SER B 1 229 ? -5.414 15.414 2.756 1 98.94 229 SER B N 1
ATOM 5220 C CA . SER B 1 229 ? -5.406 16.719 2.113 1 98.94 229 SER B CA 1
ATOM 5221 C C . SER B 1 229 ? -6.801 17.125 1.641 1 98.94 229 SER B C 1
ATOM 5223 O O . SER B 1 229 ? -7.145 18.297 1.631 1 98.94 229 SER B O 1
ATOM 5225 N N . TYR B 1 230 ? -7.566 16.109 1.276 1 98.94 230 TYR B N 1
ATOM 5226 C CA . TYR B 1 230 ? -8.953 16.375 0.909 1 98.94 230 TYR B CA 1
ATOM 5227 C C . TYR B 1 230 ? -9.734 16.938 2.09 1 98.94 230 TYR B C 1
ATOM 5229 O O . TYR B 1 230 ? -10.477 17.906 1.942 1 98.94 230 TYR B O 1
ATOM 5237 N N . LEU B 1 231 ? -9.602 16.312 3.256 1 98.88 231 LEU B N 1
ATOM 5238 C CA . LEU B 1 231 ? -10.25 16.828 4.457 1 98.88 231 LEU B CA 1
ATOM 5239 C C . LEU B 1 231 ? -9.797 18.25 4.758 1 98.88 231 LEU B C 1
ATOM 5241 O O . LEU B 1 231 ? -10.625 19.125 5.008 1 98.88 231 LEU B O 1
ATOM 5245 N N . ASP B 1 232 ? -8.547 18.469 4.699 1 98.94 232 ASP B N 1
ATOM 5246 C CA . ASP B 1 232 ? -7.988 19.781 5.016 1 98.94 232 ASP B CA 1
ATOM 5247 C C . ASP B 1 232 ? -8.445 20.828 4.004 1 98.94 232 ASP B C 1
ATOM 5249 O O . ASP B 1 232 ? -8.633 22 4.355 1 98.94 232 ASP B O 1
ATOM 5253 N N . MET B 1 233 ? -8.562 20.438 2.744 1 98.88 233 MET B N 1
ATOM 5254 C CA . MET B 1 233 ? -9.047 21.359 1.717 1 98.88 233 MET B CA 1
ATOM 5255 C C . MET B 1 233 ? -10.461 21.844 2.029 1 98.88 233 MET B C 1
ATOM 5257 O O . MET B 1 233 ? -10.797 23 1.787 1 98.88 233 MET B O 1
ATOM 5261 N N . GLN B 1 234 ? -11.289 20.969 2.58 1 98.44 234 GLN B N 1
ATOM 5262 C CA . GLN B 1 234 ? -12.648 21.359 2.961 1 98.44 234 GLN B CA 1
ATOM 5263 C C . GLN B 1 234 ? -12.625 22.406 4.062 1 98.44 234 GLN B C 1
ATOM 5265 O O . GLN B 1 234 ? -13.406 23.359 4.027 1 98.44 234 GLN B O 1
ATOM 5270 N N . VAL B 1 235 ? -11.75 22.219 4.992 1 98.88 235 VAL B N 1
ATOM 5271 C CA . VAL B 1 235 ? -11.625 23.172 6.086 1 98.88 235 VAL B CA 1
ATOM 5272 C C . VAL B 1 235 ? -11.094 24.5 5.555 1 98.88 235 VAL B C 1
ATOM 5274 O O . VAL B 1 235 ? -11.586 25.562 5.922 1 98.88 235 VAL B O 1
ATOM 5277 N N . LEU B 1 236 ? -10.109 24.422 4.703 1 98.88 236 LEU B N 1
ATOM 5278 C CA . LEU B 1 236 ? -9.562 25.625 4.078 1 98.88 236 LEU B CA 1
ATOM 5279 C C . LEU B 1 236 ? -10.648 26.391 3.332 1 98.88 236 LEU B C 1
ATOM 5281 O O . LEU B 1 236 ? -10.727 27.625 3.43 1 98.88 236 LEU B O 1
ATOM 5285 N N . ASN B 1 237 ? -11.422 25.688 2.551 1 98.38 237 ASN B N 1
ATOM 5286 C CA . ASN B 1 237 ? -12.516 26.312 1.816 1 98.38 237 ASN B CA 1
ATOM 5287 C C . ASN B 1 237 ? -13.531 26.953 2.76 1 98.38 237 ASN B C 1
ATOM 5289 O O . ASN B 1 237 ? -14.055 28.031 2.475 1 98.38 237 ASN B O 1
ATOM 5293 N N . TRP B 1 238 ? -13.836 26.281 3.801 1 98.75 238 TRP B N 1
ATOM 5294 C CA . TRP B 1 238 ? -14.695 26.875 4.824 1 98.75 238 TRP B CA 1
ATOM 5295 C C . TRP B 1 238 ? -14.094 28.156 5.363 1 98.75 238 TRP B C 1
ATOM 5297 O O . TRP B 1 238 ? -14.805 29.172 5.512 1 98.75 238 TRP B O 1
ATOM 5307 N N . MET B 1 239 ? -12.82 28.188 5.676 1 98.88 239 MET B N 1
ATOM 5308 C CA . MET B 1 239 ? -12.141 29.375 6.184 1 98.88 239 MET B CA 1
ATOM 5309 C C . MET B 1 239 ? -12.367 30.578 5.266 1 98.88 239 MET B C 1
ATOM 5311 O O . MET B 1 239 ? -12.609 31.688 5.734 1 98.88 239 MET B O 1
ATOM 5315 N N . LYS B 1 240 ? -12.383 30.359 4.031 1 98.38 240 LYS B N 1
ATOM 5316 C CA . LYS B 1 240 ? -12.5 31.406 3.025 1 98.38 240 LYS B CA 1
ATOM 5317 C C . LYS B 1 240 ? -13.914 31.984 2.99 1 98.38 240 LYS B C 1
ATOM 5319 O O . LYS B 1 240 ? -14.148 33.031 2.391 1 98.38 240 LYS B O 1
ATOM 5324 N N . THR B 1 241 ? -14.836 31.328 3.617 1 98.12 241 THR B N 1
ATOM 5325 C CA . THR B 1 241 ? -16.219 31.812 3.631 1 98.12 241 THR B CA 1
ATOM 5326 C C . THR B 1 241 ? -16.484 32.656 4.883 1 98.12 241 THR B C 1
ATOM 5328 O O . THR B 1 241 ? -17.547 33.25 5.008 1 98.12 241 THR B O 1
ATOM 5331 N N . GLN B 1 242 ? -15.539 32.656 5.793 1 98 242 GLN B N 1
ATOM 5332 C CA . GLN B 1 242 ? -15.758 33.344 7.07 1 98 242 GLN B CA 1
ATOM 5333 C C . GLN B 1 242 ? -15.484 34.844 6.957 1 98 242 GLN B C 1
ATOM 5335 O O . GLN B 1 242 ? -14.406 35.25 6.52 1 98 242 GLN B O 1
ATOM 5340 N N . LYS B 1 243 ? -16.328 35.656 7.473 1 96.56 243 LYS B N 1
ATOM 5341 C CA . LYS B 1 243 ? -16.234 37.125 7.328 1 96.56 243 LYS B CA 1
ATOM 5342 C C . LYS B 1 243 ? -15.102 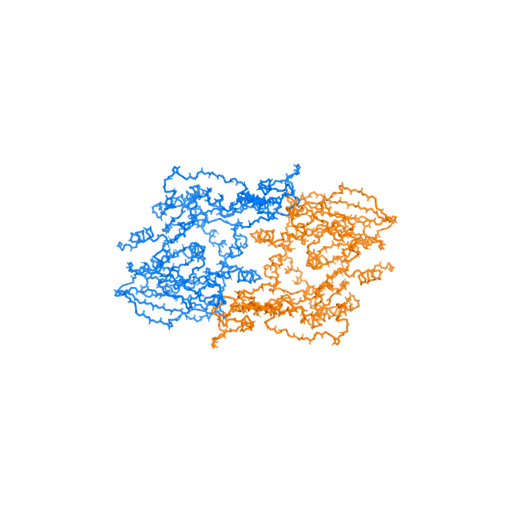37.688 8.188 1 96.56 243 LYS B C 1
ATOM 5344 O O . LYS B 1 243 ? -14.516 38.719 7.844 1 96.56 243 LYS B O 1
ATOM 5349 N N . HIS B 1 244 ? -14.836 37.094 9.234 1 96.38 244 HIS B N 1
ATOM 5350 C CA . HIS B 1 244 ? -13.836 37.625 10.156 1 96.38 244 HIS B CA 1
ATOM 5351 C C . HIS B 1 244 ? -12.43 37.156 9.781 1 96.38 244 HIS B C 1
ATOM 5353 O O . HIS B 1 244 ? -11.453 37.531 10.414 1 96.38 244 HIS B O 1
ATOM 5359 N N . ILE B 1 245 ? -12.305 36.312 8.75 1 98.06 245 ILE B N 1
ATOM 5360 C CA . ILE B 1 245 ? -11 35.875 8.273 1 98.06 245 ILE B CA 1
ATOM 5361 C C . ILE B 1 245 ? -10.594 36.688 7.055 1 98.06 245 ILE B C 1
ATOM 5363 O O . ILE B 1 245 ? -11.367 36.844 6.105 1 98.06 245 ILE B O 1
ATOM 5367 N N . ARG B 1 246 ? -9.469 37.281 7.102 1 96.88 246 ARG B N 1
ATOM 5368 C CA . ARG B 1 246 ? -8.891 37.938 5.934 1 96.88 246 ARG B CA 1
ATOM 5369 C C . ARG B 1 246 ? -8.477 36.906 4.879 1 96.88 246 ARG B C 1
ATOM 5371 O O . ARG B 1 246 ? -7.383 36.344 4.941 1 96.88 246 ARG B O 1
ATOM 5378 N N . LYS B 1 247 ? -9.133 36.812 3.844 1 96.25 247 LYS B N 1
ATOM 5379 C CA . LYS B 1 247 ? -9.031 35.719 2.873 1 96.25 247 LYS B CA 1
ATOM 5380 C C . LYS B 1 247 ? -7.695 35.781 2.137 1 96.25 247 LYS B C 1
ATOM 5382 O O . LYS B 1 247 ? -7.215 34.75 1.652 1 96.25 247 LYS B O 1
ATOM 5387 N N . ASP B 1 248 ? -7.125 36.906 2 1 96.69 248 ASP B N 1
ATOM 5388 C CA . ASP B 1 248 ? -5.859 37.031 1.281 1 96.69 248 ASP B CA 1
ATOM 5389 C C . ASP B 1 248 ? -4.672 36.875 2.225 1 96.69 248 ASP B C 1
ATOM 5391 O O . ASP B 1 248 ? -3.525 37.094 1.835 1 96.69 248 ASP B O 1
ATOM 5395 N N . ARG B 1 249 ? -4.941 36.5 3.516 1 98.19 249 ARG B N 1
ATOM 5396 C CA . ARG B 1 249 ? -3.891 36.281 4.508 1 98.19 249 ARG B CA 1
ATOM 5397 C C . ARG B 1 249 ? -4.102 34.969 5.258 1 98.19 249 ARG B C 1
ATOM 5399 O O . ARG B 1 249 ? -3.945 34.938 6.48 1 98.19 249 ARG B O 1
ATOM 5406 N N . ILE B 1 250 ? -4.461 33.938 4.594 1 98.81 250 ILE B N 1
ATOM 5407 C CA . ILE B 1 250 ? -4.566 32.594 5.168 1 98.81 250 ILE B CA 1
ATOM 5408 C C . ILE B 1 250 ? -3.23 31.875 5.031 1 98.81 250 ILE B C 1
ATOM 5410 O O . ILE B 1 250 ? -2.656 31.812 3.939 1 98.81 250 ILE B O 1
ATOM 5414 N N . VAL B 1 251 ? -2.703 31.375 6.105 1 98.88 251 VAL B N 1
ATOM 5415 C CA . VAL B 1 251 ? -1.453 30.625 6.18 1 98.88 251 VAL B CA 1
ATOM 5416 C C . VAL B 1 251 ? -1.745 29.172 6.508 1 98.88 251 VAL B C 1
ATOM 5418 O O . VAL B 1 251 ? -2.674 28.859 7.258 1 98.88 251 VAL B O 1
ATOM 5421 N N . VAL B 1 252 ? -1.057 28.25 5.914 1 98.94 252 VAL B N 1
ATOM 5422 C CA . VAL B 1 252 ? -1.142 26.844 6.277 1 98.94 252 VAL B CA 1
ATOM 5423 C C . VAL B 1 252 ? 0.146 26.406 6.973 1 98.94 252 VAL B C 1
ATOM 5425 O O . VAL B 1 252 ? 1.241 26.594 6.434 1 98.94 252 VAL B O 1
ATOM 5428 N N . SER B 1 253 ? -0.005 25.891 8.133 1 98.94 253 SER B N 1
ATOM 5429 C CA . SER B 1 253 ? 1.11 25.484 8.977 1 98.94 253 SER B CA 1
ATOM 5430 C C . SER B 1 253 ? 1.108 23.969 9.219 1 98.94 253 SER B C 1
ATOM 5432 O O . SER B 1 253 ? 0.201 23.453 9.859 1 98.94 253 SER B O 1
ATOM 5434 N N . GLY B 1 254 ? 2.131 23.297 8.719 1 98.88 254 GLY B N 1
ATOM 5435 C CA . GLY B 1 254 ? 2.266 21.859 8.891 1 98.88 254 GLY B CA 1
ATOM 5436 C C . GLY B 1 254 ? 3.449 21.469 9.75 1 98.88 254 GLY B C 1
ATOM 5437 O O . GLY B 1 254 ? 4.559 21.984 9.562 1 98.88 254 GLY B O 1
ATOM 5438 N N . PHE B 1 255 ? 3.188 20.594 10.727 1 98.56 255 PHE B N 1
ATOM 5439 C CA . PHE B 1 255 ? 4.242 20.016 11.555 1 98.56 255 PHE B CA 1
ATOM 5440 C C . PHE B 1 255 ? 4.449 18.547 11.211 1 98.56 255 PHE B C 1
ATOM 5442 O O . PHE B 1 255 ? 3.514 17.75 11.297 1 98.56 255 PHE B O 1
ATOM 5449 N N . SER B 1 256 ? 5.691 18.109 10.883 1 98.19 256 SER B N 1
ATOM 5450 C CA . SER B 1 256 ? 6.035 16.719 10.633 1 98.19 256 SER B CA 1
ATOM 5451 C C . SER B 1 256 ? 5.105 16.094 9.602 1 98.19 256 SER B C 1
ATOM 5453 O O . SER B 1 256 ? 4.988 16.594 8.484 1 98.19 256 SER B O 1
ATOM 5455 N N . LEU B 1 257 ? 4.309 15.125 10 1 98.5 257 LEU B N 1
ATOM 5456 C CA . LEU B 1 257 ? 3.344 14.492 9.102 1 98.5 257 LEU B CA 1
ATOM 5457 C C . LEU B 1 257 ? 2.461 15.547 8.43 1 98.5 257 LEU B C 1
ATOM 5459 O O . LEU B 1 257 ? 2.078 15.391 7.27 1 98.5 257 LEU B O 1
ATOM 5463 N N . GLY B 1 258 ? 2.188 16.641 9.07 1 98.75 258 GLY B N 1
ATOM 5464 C CA . GLY B 1 258 ? 1.28 17.672 8.602 1 98.75 258 GLY B CA 1
ATOM 5465 C C . GLY B 1 258 ? 1.848 18.5 7.457 1 98.75 258 GLY B C 1
ATOM 5466 O O . GLY B 1 258 ? 1.111 19.203 6.77 1 98.75 258 GLY B O 1
ATOM 5467 N N . THR B 1 259 ? 3.16 18.375 7.219 1 98.88 259 THR B N 1
ATOM 5468 C CA . THR B 1 259 ? 3.752 19.125 6.113 1 98.88 259 THR B CA 1
ATOM 5469 C C . THR B 1 259 ? 3.312 18.547 4.77 1 98.88 259 THR B C 1
ATOM 5471 O O . THR B 1 259 ? 3.271 19.25 3.764 1 98.88 259 THR B O 1
ATOM 5474 N N . GLU B 1 260 ? 2.961 17.266 4.789 1 98.81 260 GLU B N 1
ATOM 5475 C CA . GLU B 1 260 ? 2.574 16.641 3.531 1 98.81 260 GLU B CA 1
ATOM 5476 C C . GLU B 1 260 ? 1.246 17.188 3.02 1 98.81 260 GLU B C 1
ATOM 5478 O O . GLU B 1 260 ? 1.165 17.672 1.894 1 98.81 260 GLU B O 1
ATOM 5483 N N . PRO B 1 261 ? 0.186 17.203 3.857 1 98.94 261 PRO B N 1
ATOM 5484 C CA . PRO B 1 261 ? -1.024 17.859 3.354 1 98.94 261 PRO B CA 1
ATOM 5485 C C . PRO B 1 261 ? -0.827 19.344 3.096 1 98.94 261 PRO B C 1
ATOM 5487 O O . PRO B 1 261 ? -1.449 19.906 2.191 1 98.94 261 PRO B O 1
ATOM 5490 N N . MET B 1 262 ? 0.02 20.031 3.869 1 98.94 262 MET B N 1
ATOM 5491 C CA . MET B 1 262 ? 0.328 21.438 3.609 1 98.94 262 MET B CA 1
ATOM 5492 C C . MET B 1 262 ? 0.845 21.625 2.188 1 98.94 262 MET B C 1
ATOM 5494 O O . MET B 1 262 ? 0.398 22.531 1.476 1 98.94 262 MET B O 1
ATOM 5498 N N . MET B 1 263 ? 1.749 20.734 1.763 1 98.94 263 MET B N 1
ATOM 5499 C CA . MET B 1 263 ? 2.324 20.812 0.423 1 98.94 263 MET B CA 1
ATOM 5500 C C . MET B 1 263 ? 1.256 20.594 -0.642 1 98.94 263 MET B C 1
ATOM 5502 O O . MET B 1 263 ? 1.231 21.297 -1.657 1 98.94 263 MET B O 1
ATOM 5506 N N . VAL B 1 264 ? 0.386 19.641 -0.367 1 98.94 264 VAL B N 1
ATOM 5507 C CA . VAL B 1 264 ? -0.682 19.359 -1.322 1 98.94 264 VAL B CA 1
ATOM 5508 C C . VAL B 1 264 ? -1.595 20.578 -1.446 1 98.94 264 VAL B C 1
ATOM 5510 O O . VAL B 1 264 ? -1.892 21.016 -2.555 1 98.94 264 VAL B O 1
ATOM 5513 N N . LEU B 1 265 ? -2.016 21.156 -0.306 1 98.94 265 LEU B N 1
ATOM 5514 C CA . LEU B 1 265 ? -2.875 22.328 -0.322 1 98.94 265 LEU B CA 1
ATOM 5515 C C . LEU B 1 265 ? -2.195 23.5 -1.044 1 98.94 265 LEU B C 1
ATOM 5517 O O . LEU B 1 265 ? -2.811 24.156 -1.883 1 98.94 265 LEU B O 1
ATOM 5521 N N . GLY B 1 266 ? -0.97 23.703 -0.708 1 98.94 266 GLY B N 1
ATOM 5522 C CA . GLY B 1 266 ? -0.23 24.781 -1.333 1 98.94 266 GLY B CA 1
ATOM 5523 C C . GLY B 1 266 ? -0.121 24.641 -2.84 1 98.94 266 GLY B C 1
ATOM 5524 O O . GLY B 1 266 ? -0.161 25.641 -3.566 1 98.94 266 GLY B O 1
ATOM 5525 N N . THR B 1 267 ? 0.039 23.438 -3.295 1 98.88 267 THR B N 1
ATOM 5526 C CA . THR B 1 267 ? 0.172 23.172 -4.723 1 98.88 267 THR B CA 1
ATOM 5527 C C . THR B 1 267 ? -1.165 23.344 -5.434 1 98.88 267 THR B C 1
ATOM 5529 O O . THR B 1 267 ? -1.226 23.953 -6.512 1 98.88 267 THR B O 1
ATOM 5532 N N . LEU B 1 268 ? -2.24 22.953 -4.805 1 98.88 268 LEU B N 1
ATOM 5533 C CA . LEU B 1 268 ? -3.525 22.875 -5.488 1 98.88 268 LEU B CA 1
ATOM 5534 C C . LEU B 1 268 ? -4.305 24.172 -5.332 1 98.88 268 LEU B C 1
ATOM 5536 O O . LEU B 1 268 ? -5.129 24.516 -6.184 1 98.88 268 LEU B O 1
ATOM 5540 N N . ASP B 1 269 ? -4.113 24.922 -4.246 1 98.75 269 ASP B N 1
ATOM 5541 C CA . ASP B 1 269 ? -4.844 26.156 -3.982 1 98.75 269 ASP B CA 1
ATOM 5542 C C . ASP B 1 269 ? -3.906 27.359 -3.998 1 98.75 269 ASP B C 1
ATOM 5544 O O . ASP B 1 269 ? -3.248 27.656 -2.998 1 98.75 269 ASP B O 1
ATOM 5548 N N . THR B 1 270 ? -3.934 28.109 -5.004 1 97.88 270 THR B N 1
ATOM 5549 C CA . THR B 1 270 ? -2.967 29.172 -5.23 1 97.88 270 THR B CA 1
ATOM 5550 C C . THR B 1 270 ? -3.363 30.438 -4.465 1 97.88 270 THR B C 1
ATOM 5552 O O . THR B 1 270 ? -2.623 31.422 -4.457 1 97.88 270 THR B O 1
ATOM 5555 N N . SER B 1 271 ? -4.492 30.391 -3.746 1 98.38 271 SER B N 1
ATOM 5556 C CA . SER B 1 271 ? -4.941 31.562 -3.006 1 98.38 271 SER B CA 1
ATOM 5557 C C . SER B 1 271 ? -4.301 31.625 -1.623 1 98.38 271 SER B C 1
ATOM 5559 O O . SER B 1 271 ? -4.371 32.656 -0.945 1 98.38 271 SER B O 1
ATOM 5561 N N . ILE B 1 272 ? -3.697 30.547 -1.165 1 98.88 272 ILE B N 1
ATOM 5562 C CA . ILE B 1 272 ? -3.053 30.516 0.143 1 98.88 272 ILE B CA 1
ATOM 5563 C C . ILE B 1 272 ? -1.914 31.531 0.182 1 98.88 272 ILE B C 1
ATOM 5565 O O . ILE B 1 272 ? -1.12 31.625 -0.758 1 98.88 272 ILE B O 1
ATOM 5569 N N . TYR B 1 273 ? -1.769 32.25 1.238 1 98.69 273 TYR B N 1
ATOM 5570 C CA . TYR B 1 273 ? -0.854 33.375 1.306 1 98.69 273 TYR B CA 1
ATOM 5571 C C . TYR B 1 273 ? 0.567 32.906 1.605 1 98.69 273 TYR B C 1
ATOM 5573 O O . TYR B 1 273 ? 1.523 33.375 0.978 1 98.69 273 TYR B O 1
ATOM 5581 N N . ALA B 1 274 ? 0.693 32 2.619 1 98.88 274 ALA B N 1
ATOM 5582 C CA . ALA B 1 274 ? 2.025 31.609 3.088 1 98.88 274 ALA B CA 1
ATOM 5583 C C . ALA B 1 274 ? 2.01 30.234 3.73 1 98.88 274 ALA B C 1
ATOM 5585 O O . ALA B 1 274 ? 0.942 29.641 3.926 1 98.88 274 ALA B O 1
ATOM 5586 N N . PHE B 1 275 ? 3.242 29.75 4.086 1 98.94 275 PHE B N 1
ATOM 5587 C CA . PHE B 1 275 ? 3.35 28.375 4.559 1 98.94 275 PHE B CA 1
ATOM 5588 C C . PHE B 1 275 ? 4.383 28.266 5.676 1 98.94 275 PHE B C 1
ATOM 5590 O O . PHE B 1 275 ? 5.41 28.953 5.648 1 98.94 275 PHE B O 1
ATOM 5597 N N . VAL B 1 276 ? 4.062 27.453 6.629 1 98.94 276 VAL B N 1
ATOM 5598 C CA . VAL B 1 276 ? 5.02 27 7.633 1 98.94 276 VAL B CA 1
ATOM 5599 C C . VAL B 1 276 ? 5.352 25.531 7.418 1 98.94 276 VAL B C 1
ATOM 5601 O O . VAL B 1 276 ? 4.512 24.656 7.648 1 98.94 276 VAL B O 1
ATOM 5604 N N . TYR B 1 277 ? 6.527 25.266 6.957 1 98.88 277 TYR B N 1
ATOM 5605 C CA . TYR B 1 277 ? 7.062 23.922 6.812 1 98.88 277 TYR B CA 1
ATOM 5606 C C . TYR B 1 277 ? 7.957 23.562 7.996 1 98.88 277 TYR B C 1
ATOM 5608 O O . TYR B 1 277 ? 9.164 23.812 7.973 1 98.88 277 TYR B O 1
ATOM 5616 N N . ASN B 1 278 ? 7.297 22.969 9 1 98.81 278 ASN B N 1
ATOM 5617 C CA . ASN B 1 278 ? 8.062 22.609 10.188 1 98.81 278 ASN B CA 1
ATOM 5618 C C . ASN B 1 278 ? 8.508 21.141 10.148 1 98.81 278 ASN B C 1
ATOM 5620 O O . ASN B 1 278 ? 7.84 20.266 10.711 1 98.81 278 ASN B O 1
ATOM 5624 N N . ASP B 1 279 ? 9.539 20.797 9.594 1 98.62 279 ASP B N 1
ATOM 5625 C CA . ASP B 1 279 ? 10.227 19.516 9.398 1 98.62 279 ASP B CA 1
ATOM 5626 C C . ASP B 1 279 ? 11.523 19.703 8.609 1 98.62 279 ASP B C 1
ATOM 5628 O O . ASP B 1 279 ? 11.828 20.812 8.164 1 98.62 279 ASP B O 1
ATOM 5632 N N . PHE B 1 280 ? 12.359 18.719 8.484 1 98.56 280 PHE B N 1
ATOM 5633 C CA . PHE B 1 280 ? 13.5 18.797 7.578 1 98.56 280 PHE B CA 1
ATOM 5634 C C . PHE B 1 280 ? 13.078 18.484 6.148 1 98.56 280 PHE B C 1
ATOM 5636 O O . PHE B 1 280 ? 12.086 17.781 5.93 1 98.56 280 PHE B O 1
ATOM 5643 N N . LEU B 1 281 ? 13.695 19.078 5.203 1 98.69 281 LEU B N 1
ATOM 5644 C CA . LEU B 1 281 ? 13.391 18.875 3.789 1 98.69 281 LEU B CA 1
ATOM 5645 C C . LEU B 1 281 ? 14.344 17.859 3.172 1 98.69 281 LEU B C 1
ATOM 5647 O O . LEU B 1 281 ? 15.555 17.922 3.402 1 98.69 281 LEU B O 1
ATOM 5651 N N . CYS B 1 282 ? 13.781 16.906 2.414 1 97.5 282 CYS B N 1
ATOM 5652 C CA . CYS B 1 282 ? 14.672 15.906 1.816 1 97.5 282 CYS B CA 1
ATOM 5653 C C . CYS B 1 282 ? 14.102 15.391 0.5 1 97.5 282 CYS B C 1
ATOM 5655 O O . CYS B 1 282 ? 12.922 15.602 0.2 1 97.5 282 CYS B O 1
ATOM 5657 N N . GLN B 1 283 ? 14.977 14.805 -0.309 1 97.75 283 GLN B N 1
ATOM 5658 C CA . GLN B 1 283 ? 14.602 13.992 -1.464 1 97.75 283 GLN B CA 1
ATOM 5659 C C . GLN B 1 283 ? 14.086 12.625 -1.031 1 97.75 283 GLN B C 1
ATOM 5661 O O . GLN B 1 283 ? 14.867 11.719 -0.746 1 97.75 283 GLN B O 1
ATOM 5666 N N . THR B 1 284 ? 12.789 12.469 -1.136 1 97.88 284 THR B N 1
ATOM 5667 C CA . THR B 1 284 ? 12.172 11.281 -0.567 1 97.88 284 THR B CA 1
ATOM 5668 C C . THR B 1 284 ? 12.586 10.031 -1.344 1 97.88 284 THR B C 1
ATOM 5670 O O . THR B 1 284 ? 12.766 8.961 -0.76 1 97.88 284 THR B O 1
ATOM 5673 N N . GLN B 1 285 ? 12.75 10.109 -2.684 1 98.38 285 GLN B N 1
ATOM 5674 C CA . GLN B 1 285 ? 13.227 8.992 -3.492 1 98.38 285 GLN B CA 1
ATOM 5675 C C . GLN B 1 285 ? 14.648 8.594 -3.096 1 98.38 285 GLN B C 1
ATOM 5677 O O . GLN B 1 285 ? 14.938 7.406 -2.912 1 98.38 285 GLN B O 1
ATOM 5682 N N . GLU B 1 286 ? 15.516 9.562 -2.953 1 98.31 286 GLU B N 1
ATOM 5683 C CA . GLU B 1 286 ? 16.906 9.297 -2.564 1 98.31 286 GLU B CA 1
ATOM 5684 C C . GLU B 1 286 ? 16.969 8.609 -1.201 1 98.31 286 GLU B C 1
ATOM 5686 O O . GLU B 1 286 ? 17.797 7.719 -0.99 1 98.31 286 GLU B O 1
ATOM 5691 N N . ARG B 1 287 ? 16.125 9.07 -0.262 1 98.56 287 ARG B N 1
ATOM 5692 C CA . ARG B 1 287 ? 16.094 8.453 1.059 1 98.56 287 ARG B CA 1
ATOM 5693 C C . ARG B 1 287 ? 15.859 6.949 0.951 1 98.56 287 ARG B C 1
ATOM 5695 O O . ARG B 1 287 ? 16.562 6.164 1.593 1 98.56 287 ARG B O 1
ATOM 5702 N N . ALA B 1 288 ? 14.922 6.547 0.134 1 98.56 288 ALA B N 1
ATOM 5703 C CA . ALA B 1 288 ? 14.625 5.129 -0.063 1 98.56 288 ALA B CA 1
ATOM 5704 C C . ALA B 1 288 ? 15.789 4.422 -0.757 1 98.56 288 ALA B C 1
ATOM 5706 O O . ALA B 1 288 ? 16.062 3.254 -0.48 1 98.56 288 ALA B O 1
ATOM 5707 N N . GLU B 1 289 ? 16.484 5.098 -1.688 1 98.38 289 GLU B N 1
ATOM 5708 C CA . GLU B 1 289 ? 17.594 4.531 -2.455 1 98.38 289 GLU B CA 1
ATOM 5709 C C . GLU B 1 289 ? 18.781 4.215 -1.558 1 98.38 289 GLU B C 1
ATOM 5711 O O . GLU B 1 289 ? 19.516 3.256 -1.806 1 98.38 289 GLU B O 1
ATOM 5716 N N . VAL B 1 290 ? 18.922 5.055 -0.508 1 98.69 290 VAL B N 1
ATOM 5717 C CA . VAL B 1 290 ? 20.219 4.973 0.177 1 98.69 290 VAL B CA 1
ATOM 5718 C C . VAL B 1 290 ? 20.047 4.23 1.502 1 98.69 290 VAL B C 1
ATOM 5720 O O . VAL B 1 290 ? 21.031 3.768 2.088 1 98.69 290 VAL B O 1
ATOM 5723 N N . MET B 1 291 ? 18.812 4.156 2.047 1 98.5 291 MET B N 1
ATOM 5724 C CA . MET B 1 291 ? 18.578 3.424 3.289 1 98.5 291 MET B CA 1
ATOM 5725 C C . MET B 1 291 ? 18.406 1.933 3.018 1 98.5 291 MET B C 1
ATOM 5727 O O . MET B 1 291 ? 17.297 1.405 3.107 1 98.5 291 MET B O 1
ATOM 5731 N N . THR B 1 292 ? 19.531 1.234 2.779 1 98.56 292 THR B N 1
ATOM 5732 C CA . THR B 1 292 ? 19.484 -0.153 2.334 1 98.56 292 THR B CA 1
ATOM 5733 C C . THR B 1 292 ? 20.094 -1.083 3.383 1 98.56 292 THR B C 1
ATOM 5735 O O . THR B 1 292 ? 20.188 -2.291 3.16 1 98.56 292 THR B O 1
ATOM 5738 N N . MET B 1 293 ? 20.469 -0.543 4.609 1 98.44 293 MET B N 1
ATOM 5739 C CA . MET B 1 293 ? 21.031 -1.365 5.684 1 98.44 293 MET B CA 1
ATOM 5740 C C . MET B 1 293 ? 19.984 -2.369 6.184 1 98.44 293 MET B C 1
ATOM 5742 O O . MET B 1 293 ? 18.906 -1.982 6.609 1 98.44 293 MET B O 1
ATOM 5746 N N . PRO B 1 294 ? 20.312 -3.67 6.062 1 97.75 294 PRO B N 1
ATOM 5747 C CA . PRO B 1 294 ? 19.375 -4.629 6.668 1 97.75 294 PRO B CA 1
ATOM 5748 C C . PRO B 1 294 ? 19.438 -4.633 8.195 1 97.75 294 PRO B C 1
ATOM 5750 O O . PRO B 1 294 ? 20.453 -4.211 8.773 1 97.75 294 PRO B O 1
ATOM 5753 N N . ASP B 1 295 ? 18.391 -5.031 8.828 1 96.62 295 ASP B N 1
ATOM 5754 C CA . ASP B 1 295 ? 18.422 -5.215 10.273 1 96.62 295 ASP B CA 1
ATOM 5755 C C . ASP B 1 295 ? 19.047 -6.559 10.648 1 96.62 295 ASP B C 1
ATOM 5757 O O . ASP B 1 295 ? 19.578 -7.258 9.781 1 96.62 295 ASP B O 1
ATOM 5761 N N . LYS B 1 296 ? 19.031 -6.941 11.891 1 94.31 296 LYS B N 1
ATOM 5762 C CA . LYS B 1 296 ? 19.703 -8.133 12.406 1 94.31 296 LYS B CA 1
ATOM 5763 C C . LYS B 1 296 ? 19.094 -9.406 11.812 1 94.31 296 LYS B C 1
ATOM 5765 O O . LYS B 1 296 ? 19.766 -10.438 11.734 1 94.31 296 LYS B O 1
ATOM 5770 N N . ASN B 1 297 ? 17.844 -9.305 11.289 1 94.81 297 ASN B N 1
ATOM 5771 C CA . ASN B 1 297 ? 17.156 -10.461 10.719 1 94.81 297 ASN B CA 1
ATOM 5772 C C . ASN B 1 297 ? 17.281 -10.492 9.203 1 94.81 297 ASN B C 1
ATOM 5774 O O . ASN B 1 297 ? 16.672 -11.336 8.539 1 94.81 297 ASN B O 1
ATOM 5778 N N . GLY B 1 298 ? 17.969 -9.555 8.648 1 95.44 298 GLY B N 1
ATOM 5779 C CA . GLY B 1 298 ? 18.188 -9.531 7.211 1 95.44 298 GLY B CA 1
ATOM 5780 C C . GLY B 1 298 ? 17.078 -8.812 6.461 1 95.44 298 GLY B C 1
ATOM 5781 O O . GLY B 1 298 ? 17 -8.906 5.23 1 95.44 298 GLY B O 1
ATOM 5782 N N . ARG B 1 299 ? 16.219 -8.117 7.199 1 96.88 299 ARG B N 1
ATOM 5783 C CA . ARG B 1 299 ? 15.148 -7.328 6.582 1 96.88 299 ARG B CA 1
ATOM 5784 C C . ARG B 1 299 ? 15.609 -5.898 6.328 1 96.88 299 ARG B C 1
ATOM 5786 O O . ARG B 1 299 ? 16.344 -5.324 7.133 1 96.88 299 ARG B O 1
ATOM 5793 N N . ARG B 1 300 ? 15.234 -5.395 5.242 1 97.38 300 ARG B N 1
ATOM 5794 C CA . ARG B 1 300 ? 15.531 -3.998 4.938 1 97.38 300 ARG B CA 1
ATOM 5795 C C . ARG B 1 300 ? 14.305 -3.115 5.16 1 97.38 300 ARG B C 1
ATOM 5797 O O . ARG B 1 300 ? 13.383 -3.104 4.34 1 97.38 300 ARG B O 1
ATOM 5804 N N . PRO B 1 301 ? 14.352 -2.363 6.188 1 96 301 PRO B N 1
ATOM 5805 C CA . PRO B 1 301 ? 13.18 -1.541 6.473 1 96 301 PRO B CA 1
ATOM 5806 C C . PRO B 1 301 ? 12.961 -0.438 5.438 1 96 301 PRO B C 1
ATOM 5808 O O . PRO B 1 301 ? 13.93 0.192 4.992 1 96 301 PRO B O 1
ATOM 5811 N N . PHE B 1 302 ? 11.773 -0.332 4.984 1 97.75 302 PHE B N 1
ATOM 5812 C CA . PHE B 1 302 ? 11.438 0.852 4.207 1 97.75 302 PHE B CA 1
ATOM 5813 C C . PHE B 1 302 ? 11.492 2.105 5.07 1 97.75 302 PHE B C 1
ATOM 5815 O O . PHE B 1 302 ? 11.266 2.043 6.281 1 97.75 302 PHE B O 1
ATOM 5822 N N . PRO B 1 303 ? 11.68 3.262 4.504 1 97.06 303 PRO B N 1
ATOM 5823 C CA . PRO B 1 303 ? 11.953 4.445 5.32 1 97.06 303 PRO B CA 1
ATOM 5824 C C . PRO B 1 303 ? 10.758 4.859 6.176 1 97.06 303 PRO B C 1
ATOM 5826 O O . PRO B 1 303 ? 10.93 5.527 7.199 1 97.06 303 PRO B O 1
ATOM 5829 N N . ASN B 1 304 ? 9.602 4.562 5.754 1 96.94 304 ASN B N 1
ATOM 5830 C CA . ASN B 1 304 ? 8.383 4.969 6.453 1 96.94 304 ASN B CA 1
ATOM 5831 C C . ASN B 1 304 ? 7.246 3.982 6.215 1 96.94 304 ASN B C 1
ATOM 5833 O O . ASN B 1 304 ? 7.445 2.938 5.594 1 96.94 304 ASN B O 1
ATOM 5837 N N . SER B 1 305 ? 6.082 4.199 6.812 1 97 305 SER B N 1
ATOM 5838 C CA . SER B 1 305 ? 4.953 3.281 6.719 1 97 305 SER B CA 1
ATOM 5839 C C . SER B 1 305 ? 4.082 3.596 5.508 1 97 305 SER B C 1
ATOM 5841 O O . SER B 1 305 ? 4.328 4.574 4.797 1 97 305 SER B O 1
ATOM 5843 N N . ILE B 1 306 ? 3.008 2.842 5.281 1 97.94 306 ILE B N 1
ATOM 5844 C CA . ILE B 1 306 ? 2.207 2.93 4.066 1 97.94 306 ILE B CA 1
ATOM 5845 C C . ILE B 1 306 ? 1.295 4.152 4.137 1 97.94 306 ILE B C 1
ATOM 5847 O O . ILE B 1 306 ? 0.671 4.531 3.141 1 97.94 306 ILE B O 1
ATOM 5851 N N . ARG B 1 307 ? 1.252 4.879 5.285 1 98.12 307 ARG B N 1
ATOM 5852 C CA . ARG B 1 307 ? 0.513 6.137 5.328 1 98.12 307 ARG B CA 1
ATOM 5853 C C . ARG B 1 307 ? 1.136 7.172 4.395 1 98.12 307 ARG B C 1
ATOM 5855 O O . ARG B 1 307 ? 0.484 8.148 4.016 1 98.12 307 ARG B O 1
ATOM 5862 N N . HIS B 1 308 ? 2.438 6.941 4.008 1 98.5 308 HIS B N 1
ATOM 5863 C CA . HIS B 1 308 ? 3.156 7.859 3.131 1 98.5 308 HIS B CA 1
ATOM 5864 C C . HIS B 1 308 ? 3.16 7.355 1.69 1 98.5 308 HIS B C 1
ATOM 5866 O O . HIS B 1 308 ? 3.766 7.977 0.813 1 98.5 308 HIS B O 1
ATOM 5872 N N . LEU B 1 309 ? 2.52 6.238 1.451 1 98.62 309 LEU B N 1
ATOM 5873 C CA . LEU B 1 309 ? 2.533 5.617 0.131 1 98.62 309 LEU B CA 1
ATOM 5874 C C . LEU B 1 309 ? 1.518 6.285 -0.792 1 98.62 309 LEU B C 1
ATOM 5876 O O . LEU B 1 309 ? 0.315 6.266 -0.516 1 98.62 309 LEU B O 1
ATOM 5880 N N . ILE B 1 310 ? 1.981 6.941 -1.804 1 98.62 310 ILE B N 1
ATOM 5881 C CA . ILE B 1 310 ? 1.192 7.469 -2.912 1 98.62 310 ILE B CA 1
ATOM 5882 C C . ILE B 1 310 ? 1.694 6.879 -4.23 1 98.62 310 ILE B C 1
ATOM 5884 O O . ILE B 1 310 ? 2.756 7.266 -4.723 1 98.62 310 ILE B O 1
ATOM 5888 N N . PRO B 1 311 ? 0.966 5.965 -4.828 1 97.81 311 PRO B N 1
ATOM 5889 C CA . PRO B 1 311 ? 1.421 5.398 -6.098 1 97.81 311 PRO B CA 1
ATOM 5890 C C . PRO B 1 311 ? 1.799 6.465 -7.121 1 97.81 311 PRO B C 1
ATOM 5892 O O . PRO B 1 311 ? 1.064 7.441 -7.301 1 97.81 311 PRO B O 1
ATOM 5895 N N . ASP B 1 312 ? 2.977 6.352 -7.754 1 97.44 312 ASP B N 1
ATOM 5896 C CA . ASP B 1 312 ? 3.473 7.176 -8.852 1 97.44 312 ASP B CA 1
ATOM 5897 C C . ASP B 1 312 ? 3.998 8.516 -8.336 1 97.44 312 ASP B C 1
ATOM 5899 O O . ASP B 1 312 ? 4.312 9.406 -9.125 1 97.44 312 ASP B O 1
ATOM 5903 N N . PHE B 1 313 ? 4.09 8.672 -7.031 1 98.62 313 PHE B N 1
ATOM 5904 C CA . PHE B 1 313 ? 4.578 9.93 -6.473 1 98.62 313 PHE B CA 1
ATOM 5905 C C . PHE B 1 313 ? 5.977 10.25 -6.996 1 98.62 313 PHE B C 1
ATOM 5907 O O . PHE B 1 313 ? 6.211 11.336 -7.531 1 98.62 313 PHE B O 1
ATOM 5914 N N . TRP B 1 314 ? 6.914 9.297 -7 1 98.5 314 TRP B N 1
ATOM 5915 C CA . TRP B 1 314 ? 8.32 9.516 -7.332 1 98.5 314 TRP B CA 1
ATOM 5916 C C . TRP B 1 314 ? 8.516 9.625 -8.836 1 98.5 314 TRP B C 1
ATOM 5918 O O . TRP B 1 314 ? 9.555 10.086 -9.305 1 98.5 314 TRP B O 1
ATOM 5928 N N . LYS B 1 315 ? 7.516 9.227 -9.602 1 98.25 315 LYS B N 1
ATOM 5929 C CA . LYS B 1 315 ? 7.578 9.461 -11.039 1 98.25 315 LYS B CA 1
ATOM 5930 C C . LYS B 1 315 ? 7.375 10.938 -11.367 1 98.25 315 LYS B C 1
ATOM 5932 O O . LYS B 1 315 ? 7.73 11.398 -12.453 1 98.25 315 LYS B O 1
ATOM 5937 N N . ASN B 1 316 ? 6.883 11.672 -10.414 1 98.69 316 ASN B N 1
ATOM 5938 C CA . ASN B 1 316 ? 6.52 13.062 -10.68 1 98.69 316 ASN B CA 1
ATOM 5939 C C . ASN B 1 316 ? 7.469 14.031 -10 1 98.69 316 ASN B C 1
ATOM 5941 O O . ASN B 1 316 ? 7.992 14.953 -10.633 1 98.69 316 ASN B O 1
ATOM 5945 N N . PHE B 1 317 ? 7.707 13.875 -8.75 1 98.75 317 PHE B N 1
ATOM 5946 C CA . PHE B 1 317 ? 8.469 14.875 -8.016 1 98.75 317 PHE B CA 1
ATOM 5947 C C . PHE B 1 317 ? 8.922 14.336 -6.668 1 98.75 317 PHE B C 1
ATOM 5949 O O . PHE B 1 317 ? 8.578 13.211 -6.297 1 98.75 317 PHE B O 1
ATOM 5956 N N . ASN B 1 318 ? 9.773 15.062 -5.961 1 98.56 318 ASN B N 1
ATOM 5957 C CA . ASN B 1 318 ? 10.164 14.93 -4.562 1 98.56 318 ASN B CA 1
ATOM 5958 C C . ASN B 1 318 ? 9.789 16.172 -3.754 1 98.56 318 ASN B C 1
ATOM 5960 O O . ASN B 1 318 ? 9.258 17.141 -4.305 1 98.56 318 ASN B O 1
ATOM 5964 N N . PHE B 1 319 ? 9.992 16.219 -2.436 1 98.88 319 PHE B N 1
ATOM 5965 C CA . PHE B 1 319 ? 9.531 17.281 -1.553 1 98.88 319 PHE B CA 1
ATOM 5966 C C . PHE B 1 319 ? 10.156 18.625 -1.95 1 98.88 319 PHE B C 1
ATOM 5968 O O . PHE B 1 319 ? 9.453 19.641 -2.035 1 98.88 319 PHE B O 1
ATOM 5975 N N . PRO B 1 320 ? 11.484 18.688 -2.289 1 98.81 320 PRO B N 1
ATOM 5976 C CA . PRO B 1 320 ? 12.039 19.984 -2.656 1 98.81 320 PRO B CA 1
ATOM 5977 C C . PRO B 1 320 ? 11.398 20.578 -3.912 1 98.81 320 PRO B C 1
ATOM 5979 O O . PRO B 1 320 ? 11.258 21.797 -4.031 1 98.81 320 PRO B O 1
ATOM 5982 N N . ASP B 1 321 ? 11.023 19.688 -4.867 1 98.94 321 ASP B N 1
ATOM 5983 C CA . ASP B 1 321 ? 10.336 20.156 -6.066 1 98.94 321 ASP B CA 1
ATOM 5984 C C . ASP B 1 321 ? 9 20.812 -5.719 1 98.94 321 ASP B C 1
ATOM 5986 O O . ASP B 1 321 ? 8.672 21.891 -6.242 1 98.94 321 ASP B O 1
ATOM 5990 N N . ILE B 1 322 ? 8.266 20.219 -4.82 1 98.94 322 ILE B N 1
ATOM 5991 C CA . ILE B 1 322 ? 6.945 20.703 -4.441 1 98.94 322 ILE B CA 1
ATOM 5992 C C . ILE B 1 322 ? 7.078 22.016 -3.676 1 98.94 322 ILE B C 1
ATOM 5994 O O . ILE B 1 322 ? 6.355 22.984 -3.947 1 98.94 322 ILE B O 1
ATOM 5998 N N . VAL B 1 323 ? 8.016 22.047 -2.744 1 98.94 323 VAL B N 1
ATOM 5999 C CA . VAL B 1 323 ? 8.219 23.25 -1.954 1 98.94 323 VAL B CA 1
ATOM 6000 C C . VAL B 1 323 ? 8.688 24.391 -2.861 1 98.94 323 VAL B C 1
ATOM 6002 O O . VAL B 1 323 ? 8.242 25.531 -2.711 1 98.94 323 VAL B O 1
ATOM 6005 N N . ALA B 1 324 ? 9.547 24.078 -3.797 1 98.88 324 ALA B N 1
ATOM 6006 C CA . ALA B 1 324 ? 9.984 25.062 -4.777 1 98.88 324 ALA B CA 1
ATOM 6007 C C . ALA B 1 324 ? 8.797 25.609 -5.566 1 98.88 324 ALA B C 1
ATOM 6009 O O . ALA B 1 324 ? 8.734 26.812 -5.871 1 98.88 324 ALA B O 1
ATOM 6010 N N . ALA B 1 325 ? 7.859 24.797 -5.816 1 98.88 325 ALA B N 1
ATOM 6011 C CA . ALA B 1 325 ? 6.711 25.156 -6.645 1 98.88 325 ALA B CA 1
ATOM 6012 C C . ALA B 1 325 ? 5.777 26.109 -5.906 1 98.88 325 ALA B C 1
ATOM 6014 O O . ALA B 1 325 ? 4.875 26.703 -6.508 1 98.88 325 ALA B O 1
ATOM 6015 N N . LEU B 1 326 ? 5.984 26.359 -4.629 1 98.88 326 LEU B N 1
ATOM 6016 C CA . LEU B 1 326 ? 5.125 27.234 -3.842 1 98.88 326 LEU B CA 1
ATOM 6017 C C . LEU B 1 326 ? 5.508 28.703 -4.047 1 98.88 326 LEU B C 1
ATOM 6019 O O . LEU B 1 326 ? 4.75 29.609 -3.68 1 98.88 326 LEU B O 1
ATOM 6023 N N . ALA B 1 327 ? 6.684 28.891 -4.652 1 98.69 327 ALA B N 1
ATOM 6024 C CA . ALA B 1 327 ? 7.09 30.266 -4.977 1 98.69 327 ALA B CA 1
ATOM 6025 C C . ALA B 1 327 ? 6.051 30.953 -5.859 1 98.69 327 ALA B C 1
ATOM 6027 O O . ALA B 1 327 ? 5.473 30.312 -6.75 1 98.69 327 ALA B O 1
ATOM 6028 N N . PRO B 1 328 ? 5.801 32.281 -5.68 1 98.56 328 PRO B N 1
ATOM 6029 C CA . PRO B 1 328 ? 6.547 33.25 -4.867 1 98.56 328 PRO B CA 1
ATOM 6030 C C . PRO B 1 328 ? 5.984 33.375 -3.457 1 98.56 328 PRO B C 1
ATOM 6032 O O . PRO B 1 328 ? 6.41 34.281 -2.707 1 98.56 328 PRO B O 1
ATOM 6035 N N . ARG B 1 329 ? 5.008 32.625 -3.09 1 98.81 329 ARG B N 1
ATOM 6036 C CA . ARG B 1 329 ? 4.336 32.781 -1.806 1 98.81 329 ARG B CA 1
ATOM 6037 C C . ARG B 1 329 ? 5.289 32.5 -0.649 1 98.81 329 ARG B C 1
ATOM 6039 O O . ARG B 1 329 ? 6.062 31.531 -0.696 1 98.81 329 ARG B O 1
ATOM 6046 N N . PRO B 1 330 ? 5.254 33.25 0.421 1 98.88 330 PRO B N 1
ATOM 6047 C CA . PRO B 1 330 ? 6.223 33.125 1.514 1 98.88 330 PRO B CA 1
ATOM 6048 C C . PRO B 1 330 ? 6.172 31.781 2.207 1 98.88 330 PRO B C 1
ATOM 6050 O O . PRO B 1 330 ? 5.09 31.219 2.393 1 98.88 330 PRO B O 1
ATOM 6053 N N . ILE B 1 331 ? 7.359 31.344 2.607 1 98.94 331 ILE B N 1
ATOM 6054 C CA . ILE B 1 331 ? 7.438 30.062 3.322 1 98.94 331 ILE B CA 1
ATOM 6055 C C . ILE B 1 331 ? 8.617 30.094 4.297 1 98.94 331 ILE B C 1
ATOM 6057 O O . ILE B 1 331 ? 9.648 30.703 4.012 1 98.94 331 ILE B O 1
ATOM 6061 N N . ILE B 1 332 ? 8.445 29.516 5.438 1 98.94 332 ILE B N 1
ATOM 6062 C CA . ILE B 1 332 ? 9.523 29.312 6.398 1 98.94 332 ILE B CA 1
ATOM 6063 C C . ILE B 1 332 ? 9.773 27.812 6.578 1 98.94 332 ILE B C 1
ATOM 6065 O O . ILE B 1 332 ? 8.836 27.047 6.785 1 98.94 332 ILE B O 1
ATOM 6069 N N . LEU B 1 333 ? 10.977 27.328 6.418 1 98.94 333 LEU B N 1
ATOM 6070 C CA . LEU B 1 333 ? 11.453 25.984 6.746 1 98.94 333 LEU B CA 1
ATOM 6071 C C . LEU B 1 333 ? 12.25 26 8.047 1 98.94 333 LEU B C 1
ATOM 6073 O O . LEU B 1 333 ? 13.234 26.734 8.164 1 98.94 333 LEU B O 1
ATOM 6077 N N . THR B 1 334 ? 11.922 25.062 8.969 1 98.75 334 THR B N 1
ATOM 6078 C CA . THR B 1 334 ? 12.414 25.344 10.312 1 98.75 334 THR B CA 1
ATOM 6079 C C . THR B 1 334 ? 13.469 24.312 10.719 1 98.75 334 THR B C 1
ATOM 6081 O O . THR B 1 334 ? 14.172 24.5 11.719 1 98.75 334 THR B O 1
ATOM 6084 N N . GLU B 1 335 ? 13.602 23.25 9.922 1 98.56 335 GLU B N 1
ATOM 6085 C CA . GLU B 1 335 ? 14.461 22.203 10.461 1 98.56 335 GLU B CA 1
ATOM 6086 C C . GLU B 1 335 ? 15.508 21.766 9.438 1 98.56 335 GLU B C 1
ATOM 6088 O O . GLU B 1 335 ? 16.094 20.688 9.555 1 98.56 335 GLU B O 1
ATOM 6093 N N . GLY B 1 336 ? 15.695 22.484 8.461 1 98.31 336 GLY B N 1
ATOM 6094 C CA . GLY B 1 336 ? 16.828 22.406 7.551 1 98.31 336 GLY B CA 1
ATOM 6095 C C . GLY B 1 336 ? 16.797 21.172 6.668 1 98.31 336 GLY B C 1
ATOM 6096 O O . GLY B 1 336 ? 15.766 20.875 6.055 1 98.31 336 GLY B O 1
ATOM 6097 N N . GLY B 1 337 ? 17.844 20.453 6.512 1 98 337 GLY B N 1
ATOM 6098 C CA . GLY B 1 337 ? 18.188 19.406 5.566 1 98 337 GLY B CA 1
ATOM 6099 C C . GLY B 1 337 ? 19.516 19.641 4.879 1 98 337 GLY B C 1
ATOM 6100 O O . GLY B 1 337 ? 20.359 20.391 5.375 1 98 337 GLY B O 1
ATOM 6101 N N . LEU B 1 338 ? 19.75 18.953 3.82 1 98.12 338 LEU B N 1
ATOM 6102 C CA . LEU B 1 338 ? 20.969 19.188 3.051 1 98.12 338 LEU B CA 1
ATOM 6103 C C . LEU B 1 338 ? 20.875 20.5 2.283 1 98.12 338 LEU B C 1
ATOM 6105 O O . LEU B 1 338 ? 19.859 20.781 1.648 1 98.12 338 LEU B O 1
ATOM 6109 N N . ASP B 1 339 ? 21.922 21.25 2.316 1 97.5 339 ASP B N 1
ATOM 6110 C CA . ASP B 1 339 ? 21.953 22.562 1.674 1 97.5 339 ASP B CA 1
ATOM 6111 C C . ASP B 1 339 ? 21.594 22.453 0.192 1 97.5 339 ASP B C 1
ATOM 6113 O O . ASP B 1 339 ? 20.922 23.328 -0.36 1 97.5 339 ASP B O 1
ATOM 6117 N N . ARG B 1 340 ? 22.031 21.422 -0.469 1 96.81 340 ARG B N 1
ATOM 6118 C CA . ARG B 1 340 ? 21.75 21.266 -1.893 1 96.81 340 ARG B CA 1
ATOM 6119 C C . ARG B 1 340 ? 20.25 21.234 -2.158 1 96.81 340 ARG B C 1
ATOM 6121 O O . ARG B 1 340 ? 19.781 21.75 -3.182 1 96.81 340 ARG B O 1
ATOM 6128 N N . ASP B 1 341 ? 19.484 20.625 -1.28 1 97.81 341 ASP B N 1
ATOM 6129 C CA . ASP B 1 341 ? 18.031 20.547 -1.439 1 97.81 341 ASP B CA 1
ATOM 6130 C C . ASP B 1 341 ? 17.375 21.891 -1.091 1 97.81 341 ASP B C 1
ATOM 6132 O O . ASP B 1 341 ? 16.453 22.328 -1.773 1 97.81 341 ASP B O 1
ATOM 6136 N N . LEU B 1 342 ? 17.875 22.547 -0.034 1 98.44 342 LEU B N 1
ATOM 6137 C CA . LEU B 1 342 ? 17.359 23.859 0.373 1 98.44 342 LEU B CA 1
ATOM 6138 C C . LEU B 1 342 ? 17.656 24.906 -0.687 1 98.44 342 LEU B C 1
ATOM 6140 O O . LEU B 1 342 ? 16.859 25.828 -0.901 1 98.44 342 LEU B O 1
ATOM 6144 N N . ASP B 1 343 ? 18.781 24.766 -1.354 1 97.81 343 ASP B N 1
ATOM 6145 C CA . ASP B 1 343 ? 19.188 25.719 -2.383 1 97.81 343 ASP B CA 1
ATOM 6146 C C . ASP B 1 343 ? 18.266 25.656 -3.598 1 97.81 343 ASP B C 1
ATOM 6148 O O . ASP B 1 343 ? 18.078 26.641 -4.301 1 97.81 343 ASP B O 1
ATOM 6152 N N . LEU B 1 344 ? 17.672 24.484 -3.867 1 98.19 344 LEU B N 1
ATOM 6153 C CA . LEU B 1 344 ? 16.688 24.406 -4.926 1 98.19 344 LEU B CA 1
ATOM 6154 C C . LEU B 1 344 ? 15.516 25.344 -4.648 1 98.19 344 LEU B C 1
ATOM 6156 O O . LEU B 1 344 ? 15.031 26.031 -5.555 1 98.19 344 LEU B O 1
ATOM 6160 N N . VAL B 1 345 ? 15.086 25.391 -3.395 1 98.75 345 VAL B N 1
ATOM 6161 C CA . VAL B 1 345 ? 13.977 26.234 -2.992 1 98.75 345 VAL B CA 1
ATOM 6162 C C . VAL B 1 345 ? 14.375 27.703 -3.098 1 98.75 345 VAL B C 1
ATOM 6164 O O . VAL B 1 345 ? 13.648 28.516 -3.672 1 98.75 345 VAL B O 1
ATOM 6167 N N . ARG B 1 346 ? 15.57 28.047 -2.584 1 98.62 346 ARG B N 1
ATOM 6168 C CA . ARG B 1 346 ? 16.062 29.422 -2.686 1 98.62 346 ARG B CA 1
ATOM 6169 C C . ARG B 1 346 ? 16.109 29.875 -4.141 1 98.62 346 ARG B C 1
ATOM 6171 O O . ARG B 1 346 ? 15.727 31.016 -4.449 1 98.62 346 ARG B O 1
ATOM 6178 N N . LYS B 1 347 ? 16.594 29 -4.977 1 98.62 347 LYS B N 1
ATOM 6179 C CA . LYS B 1 347 ? 16.734 29.328 -6.391 1 98.62 347 LYS B CA 1
ATOM 6180 C C . LYS B 1 347 ? 15.367 29.578 -7.031 1 98.62 347 LYS B C 1
ATOM 6182 O O . LYS B 1 347 ? 15.219 30.484 -7.859 1 98.62 347 LYS B O 1
ATOM 6187 N N . ALA B 1 348 ? 14.398 28.766 -6.715 1 98.81 348 ALA B N 1
ATOM 6188 C CA . ALA B 1 348 ? 13.047 28.953 -7.246 1 98.81 348 ALA B CA 1
ATOM 6189 C C . ALA B 1 348 ? 12.516 30.344 -6.91 1 98.81 348 ALA B C 1
ATOM 6191 O O . ALA B 1 348 ? 11.961 31.016 -7.77 1 98.81 348 ALA B O 1
ATOM 6192 N N . TYR B 1 349 ? 12.656 30.766 -5.656 1 98.69 349 TYR B N 1
ATOM 6193 C CA . TYR B 1 349 ? 12.18 32.094 -5.223 1 98.69 349 TYR B CA 1
ATOM 6194 C C . TYR B 1 349 ? 12.977 33.188 -5.895 1 98.69 349 TYR B C 1
ATOM 6196 O O . TYR B 1 349 ? 12.422 34.25 -6.215 1 98.69 349 TYR B O 1
ATOM 6204 N N . ALA B 1 350 ? 14.242 32.969 -6.164 1 98.56 350 ALA B N 1
ATOM 6205 C CA . ALA B 1 350 ? 15.055 33.938 -6.887 1 98.56 350 ALA B CA 1
ATOM 6206 C C . ALA B 1 350 ? 14.578 34.094 -8.328 1 98.56 350 ALA B C 1
ATOM 6208 O O . ALA B 1 350 ? 14.523 35.188 -8.859 1 98.56 350 ALA B O 1
ATOM 6209 N N . ILE B 1 351 ? 14.305 33 -8.938 1 98.25 351 ILE B N 1
ATOM 6210 C CA . ILE B 1 351 ? 13.875 32.969 -10.328 1 98.25 351 ILE B CA 1
ATOM 6211 C C . ILE B 1 351 ? 12.641 33.875 -10.508 1 98.25 351 ILE B C 1
ATOM 6213 O O . ILE B 1 351 ? 12.516 34.562 -11.516 1 98.25 351 ILE B O 1
ATOM 6217 N N . VAL B 1 352 ? 11.805 33.875 -9.5 1 97.44 352 VAL B N 1
ATOM 6218 C CA . VAL B 1 352 ? 10.562 34.625 -9.648 1 97.44 352 VAL B CA 1
ATOM 6219 C C . VAL B 1 352 ? 10.695 36 -8.984 1 97.44 352 VAL B C 1
ATOM 6221 O O . VAL B 1 352 ? 9.703 36.719 -8.797 1 97.44 352 VAL B O 1
ATOM 6224 N N . GLY B 1 353 ? 11.867 36.344 -8.477 1 97.88 353 GLY B N 1
ATOM 6225 C CA . GLY B 1 353 ? 12.18 37.688 -8.039 1 97.88 353 GLY B CA 1
ATOM 6226 C C . GLY B 1 353 ? 11.797 37.969 -6.594 1 97.88 353 GLY B C 1
ATOM 6227 O O . GLY B 1 353 ? 11.57 39.094 -6.203 1 97.88 353 GLY B O 1
ATOM 6228 N N . THR B 1 354 ? 11.609 36.906 -5.793 1 98.25 354 THR B N 1
ATOM 6229 C CA . THR B 1 354 ? 11.195 37.062 -4.402 1 98.25 354 THR B CA 1
ATOM 6230 C C . THR B 1 354 ? 12.094 36.281 -3.465 1 98.25 354 THR B C 1
ATOM 6232 O O . THR B 1 354 ? 11.609 35.531 -2.627 1 98.25 354 THR B O 1
ATOM 6235 N N . PRO B 1 355 ? 13.383 36.375 -3.51 1 98.31 355 PRO B N 1
ATOM 6236 C CA . PRO B 1 355 ? 14.297 35.594 -2.689 1 98.31 355 PRO B CA 1
ATOM 6237 C C . PRO B 1 355 ? 14.055 35.781 -1.192 1 98.31 355 PRO B C 1
ATOM 6239 O O . PRO B 1 355 ? 14.352 34.875 -0.403 1 98.31 355 PRO B O 1
ATOM 6242 N N . ASP B 1 356 ? 13.469 36.875 -0.794 1 98.06 356 ASP B N 1
ATOM 6243 C CA . ASP B 1 356 ? 13.273 37.156 0.622 1 98.06 356 ASP B CA 1
ATOM 6244 C C . ASP B 1 356 ? 12.031 36.469 1.167 1 98.06 356 ASP B C 1
ATOM 6246 O O . ASP B 1 356 ? 11.82 36.438 2.381 1 98.06 356 ASP B O 1
ATOM 6250 N N . ASN B 1 357 ? 11.227 35.875 0.322 1 98.62 357 ASN B N 1
ATOM 6251 C CA . ASN B 1 357 ? 10 35.188 0.735 1 98.62 357 ASN B CA 1
ATOM 6252 C C . ASN B 1 357 ? 10.281 33.812 1.27 1 98.62 357 ASN B C 1
ATOM 6254 O O . ASN B 1 357 ? 9.383 33.125 1.771 1 98.62 357 ASN B O 1
ATOM 6258 N N . VAL B 1 358 ? 11.516 33.344 1.206 1 98.69 358 VAL B N 1
ATOM 6259 C CA . VAL B 1 358 ? 11.859 32.031 1.758 1 98.69 358 VAL B CA 1
ATOM 6260 C C . VAL B 1 358 ? 12.828 32.219 2.928 1 98.69 358 VAL B C 1
ATOM 6262 O O . VAL B 1 358 ? 13.852 32.875 2.797 1 98.69 358 VAL B O 1
ATOM 6265 N N . LYS B 1 359 ? 12.445 31.719 4.023 1 98.56 359 LYS B N 1
ATOM 6266 C CA . LYS B 1 359 ? 13.289 31.688 5.219 1 98.56 359 LYS B CA 1
ATOM 6267 C C . LYS B 1 359 ? 13.602 30.25 5.637 1 98.56 359 LYS B C 1
ATOM 6269 O O . LYS B 1 359 ? 12.695 29.438 5.785 1 98.56 359 LYS B O 1
ATOM 6274 N N . ILE B 1 360 ? 14.875 29.953 5.797 1 98.5 360 ILE B N 1
ATOM 6275 C CA . ILE B 1 360 ? 15.289 28.594 6.105 1 98.5 360 ILE B CA 1
ATOM 6276 C C . ILE B 1 360 ? 16.141 28.578 7.371 1 98.5 360 ILE B C 1
ATOM 6278 O O . ILE B 1 360 ? 17.109 29.344 7.48 1 98.5 360 ILE B O 1
ATOM 6282 N N . TYR B 1 361 ? 15.758 27.828 8.273 1 98.5 361 TYR B N 1
ATOM 6283 C CA . TYR B 1 361 ? 16.516 27.562 9.492 1 98.5 361 TYR B CA 1
ATOM 6284 C C . TYR B 1 361 ? 16.938 26.109 9.578 1 98.5 361 TYR B C 1
ATOM 6286 O O . TYR B 1 361 ? 16.5 25.281 8.766 1 98.5 361 TYR B O 1
ATOM 6294 N N . HIS B 1 362 ? 17.875 25.812 10.484 1 98.31 362 HIS B N 1
ATOM 6295 C CA . HIS B 1 362 ? 18.344 24.453 10.797 1 98.31 362 HIS B CA 1
ATOM 6296 C C . HIS B 1 362 ? 18.156 24.141 12.281 1 98.31 362 HIS B C 1
ATOM 6298 O O . HIS B 1 362 ? 17.875 25.047 13.078 1 98.31 362 HIS B O 1
ATOM 6304 N N . TYR B 1 363 ? 18.234 22.828 12.586 1 97.94 363 TYR B N 1
ATOM 6305 C CA . TYR B 1 363 ? 18.391 22.5 14 1 97.94 363 TYR B CA 1
ATOM 6306 C C . TYR B 1 363 ? 19.562 23.281 14.609 1 97.94 363 TYR B C 1
ATOM 6308 O O . TYR B 1 363 ? 20.562 23.531 13.938 1 97.94 363 TYR B O 1
ATOM 6316 N N . LYS B 1 364 ? 19.359 23.578 15.867 1 96.5 364 LYS B N 1
ATOM 6317 C CA . LYS B 1 364 ? 20.406 24.328 16.547 1 96.5 364 LYS B CA 1
ATOM 6318 C C . LYS B 1 364 ? 21.781 23.688 16.359 1 96.5 364 LYS B C 1
ATOM 6320 O O . LYS B 1 364 ? 22.766 24.375 16.094 1 96.5 364 LYS B O 1
ATOM 6325 N N . LYS B 1 365 ? 21.859 22.391 16.484 1 96 365 LYS B N 1
ATOM 6326 C CA . LYS B 1 365 ? 23.078 21.594 16.328 1 96 365 LYS B CA 1
ATOM 6327 C C . LYS B 1 365 ? 23.75 21.875 14.992 1 96 365 LYS B C 1
ATOM 6329 O O . LYS B 1 365 ? 24.969 21.781 14.867 1 96 365 LYS B O 1
ATOM 6334 N N . PHE B 1 366 ? 22.938 22.281 13.992 1 97.12 366 PHE B N 1
ATOM 6335 C CA . PHE B 1 366 ? 23.438 22.422 12.633 1 97.12 366 PHE B CA 1
ATOM 6336 C C . PHE B 1 366 ? 23.297 23.844 12.133 1 97.12 366 PHE B C 1
ATOM 6338 O O . PHE B 1 366 ? 23.281 24.094 10.93 1 97.12 366 PHE B O 1
ATOM 6345 N N . SER B 1 367 ? 23.109 24.844 13.039 1 95.56 367 SER B N 1
ATOM 6346 C CA . SER B 1 367 ? 22.906 26.234 12.672 1 95.56 367 SER B CA 1
ATOM 6347 C C . SER B 1 367 ? 24.156 26.828 12.031 1 95.56 367 SER B C 1
ATOM 6349 O O . SER B 1 367 ? 24.047 27.703 11.164 1 95.56 367 SER B O 1
ATOM 6351 N N . ASP B 1 368 ? 25.328 26.328 12.469 1 95.56 368 ASP B N 1
ATOM 6352 C CA . ASP B 1 368 ? 26.594 26.703 11.852 1 95.56 368 ASP B CA 1
ATOM 6353 C C . ASP B 1 368 ? 26.859 25.859 10.609 1 95.56 368 ASP B C 1
ATOM 6355 O O . ASP B 1 368 ? 26.953 24.641 10.68 1 95.56 368 ASP B O 1
ATOM 6359 N N . PRO B 1 369 ? 27.047 26.5 9.516 1 95.12 369 PRO B N 1
ATOM 6360 C CA . PRO B 1 369 ? 27.281 25.75 8.281 1 95.12 369 PRO B CA 1
ATOM 6361 C C . PRO B 1 369 ? 28.469 24.797 8.383 1 95.12 369 PRO B C 1
ATOM 6363 O O . PRO B 1 369 ? 28.484 23.75 7.719 1 95.12 369 PRO B O 1
ATOM 6366 N N . ASP B 1 370 ? 29.406 25.109 9.203 1 95.06 370 ASP B N 1
ATOM 6367 C CA . ASP B 1 370 ? 30.625 24.297 9.328 1 95.06 370 ASP B CA 1
ATOM 6368 C C . ASP B 1 370 ? 30.328 22.969 10.039 1 95.06 370 ASP B C 1
ATOM 6370 O O . ASP B 1 370 ? 31.125 22.047 9.977 1 95.06 370 ASP B O 1
ATOM 6374 N N . THR B 1 371 ? 29.203 22.906 10.68 1 95.31 371 THR B N 1
ATOM 6375 C CA . THR B 1 371 ? 28.844 21.703 11.422 1 95.31 371 THR B CA 1
ATOM 6376 C C . THR B 1 371 ? 27.969 20.781 10.586 1 95.31 371 THR B C 1
ATOM 6378 O O . THR B 1 371 ? 27.703 19.641 10.977 1 95.31 371 THR B O 1
ATOM 6381 N N . ARG B 1 372 ? 27.547 21.203 9.484 1 95.56 372 ARG B N 1
ATOM 6382 C CA . ARG B 1 372 ? 26.625 20.453 8.633 1 95.56 372 ARG B CA 1
ATOM 6383 C C . ARG B 1 372 ? 27.375 19.578 7.637 1 95.56 372 ARG B C 1
ATOM 6385 O O . ARG B 1 372 ? 28.438 19.969 7.156 1 95.56 372 ARG B O 1
ATOM 6392 N N . LYS B 1 373 ? 26.766 18.453 7.453 1 95.75 373 LYS B N 1
ATOM 6393 C CA . LYS B 1 373 ? 27.172 17.719 6.266 1 95.75 373 LYS B CA 1
ATOM 6394 C C . LYS B 1 373 ? 26.766 18.453 4.992 1 95.75 373 LYS B C 1
ATOM 6396 O O . LYS B 1 373 ? 25.688 19.031 4.922 1 95.75 373 LYS B O 1
ATOM 6401 N N . ASN B 1 374 ? 27.656 18.5 4.066 1 95.25 374 ASN B N 1
ATOM 6402 C CA . ASN B 1 374 ? 27.406 19.109 2.764 1 95.25 374 ASN B CA 1
ATOM 6403 C C . ASN B 1 374 ? 27.812 18.188 1.622 1 95.25 374 ASN B C 1
ATOM 6405 O O . ASN B 1 374 ? 28.891 18.312 1.059 1 95.25 374 ASN B O 1
ATOM 6409 N N . VAL B 1 375 ? 26.922 17.266 1.291 1 95.38 375 VAL B N 1
ATOM 6410 C CA . VAL B 1 375 ? 27.234 16.281 0.274 1 95.38 375 VAL B CA 1
ATOM 6411 C C . VAL B 1 375 ? 26.281 16.406 -0.902 1 95.38 375 VAL B C 1
ATOM 6413 O O . VAL B 1 375 ? 25.109 16.766 -0.72 1 95.38 375 VAL B O 1
ATOM 6416 N N . GLU B 1 376 ? 26.781 16.141 -2.045 1 93.88 376 GLU B N 1
ATOM 6417 C CA . GLU B 1 376 ? 25.953 16.156 -3.246 1 93.88 376 GLU B CA 1
ATOM 6418 C C . GLU B 1 376 ? 25.172 14.852 -3.396 1 93.88 376 GLU B C 1
ATOM 6420 O O . GLU B 1 376 ? 24.047 14.852 -3.891 1 93.88 376 GLU B O 1
ATOM 6425 N N . TYR B 1 377 ? 25.797 13.82 -3.004 1 94.38 377 TYR B N 1
ATOM 6426 C CA . TYR B 1 377 ? 25.188 12.5 -3.076 1 94.38 377 TYR B CA 1
ATOM 6427 C C . TYR B 1 377 ? 25.344 11.758 -1.751 1 94.38 377 TYR B C 1
ATOM 6429 O O . TYR B 1 377 ? 26.391 11.82 -1.108 1 94.38 377 TYR B O 1
ATOM 6437 N N . LEU B 1 378 ? 24.297 11.133 -1.302 1 97.88 378 LEU B N 1
ATOM 6438 C CA . LEU B 1 378 ? 24.344 10.297 -0.109 1 97.88 378 LEU B CA 1
ATOM 6439 C C . LEU B 1 378 ? 24.812 8.891 -0.454 1 97.88 378 LEU B C 1
ATOM 6441 O O . LEU B 1 378 ? 24.453 8.344 -1.493 1 97.88 378 LEU B O 1
ATOM 6445 N N . PRO B 1 379 ? 25.672 8.336 0.375 1 97.5 379 PRO B N 1
ATOM 6446 C CA . PRO B 1 379 ? 26.078 6.953 0.115 1 97.5 379 PRO B CA 1
ATOM 6447 C C . PRO B 1 379 ? 24.969 5.941 0.376 1 97.5 379 PRO B C 1
ATOM 6449 O O . PRO B 1 379 ? 24.172 6.121 1.302 1 97.5 379 PRO B O 1
ATOM 6452 N N . GLU B 1 380 ? 24.938 4.941 -0.388 1 97.5 380 GLU B N 1
ATOM 6453 C CA . GLU B 1 380 ? 24.047 3.814 -0.115 1 97.5 380 GLU B CA 1
ATOM 6454 C C . GLU B 1 380 ? 24.5 3.045 1.123 1 97.5 380 GLU B C 1
ATOM 6456 O O . GLU B 1 380 ? 25.672 3.098 1.501 1 97.5 380 GLU B O 1
ATOM 6461 N N . GLY B 1 381 ? 23.531 2.344 1.778 1 98.31 381 GLY B N 1
ATOM 6462 C CA . GLY B 1 381 ? 23.891 1.449 2.871 1 98.31 381 GLY B CA 1
ATOM 6463 C C . GLY B 1 381 ? 23.562 2.023 4.238 1 98.31 381 GLY B C 1
ATOM 6464 O O . GLY B 1 381 ? 23.984 1.476 5.262 1 98.31 381 GLY B O 1
ATOM 6465 N N . LEU B 1 382 ? 22.828 3.057 4.301 1 98.38 382 LEU B N 1
ATOM 6466 C CA . LEU B 1 382 ? 22.562 3.744 5.555 1 98.38 382 LEU B CA 1
ATOM 6467 C C . LEU B 1 382 ? 21.406 3.092 6.293 1 98.38 382 LEU B C 1
ATOM 6469 O O . LEU B 1 382 ? 20.453 2.621 5.668 1 98.38 382 LEU B O 1
ATOM 6473 N N . ASP B 1 383 ? 21.453 3.029 7.605 1 97.75 383 ASP B N 1
ATOM 6474 C CA . ASP B 1 383 ? 20.25 2.812 8.406 1 97.75 383 ASP B CA 1
ATOM 6475 C C . ASP B 1 383 ? 19.562 4.137 8.75 1 97.75 383 ASP B C 1
ATOM 6477 O O . ASP B 1 383 ? 20.016 5.199 8.305 1 97.75 383 ASP B O 1
ATOM 6481 N N . ARG B 1 384 ? 18.562 4.16 9.484 1 96.88 384 ARG B N 1
ATOM 6482 C CA . ARG B 1 384 ? 17.75 5.344 9.742 1 96.88 384 ARG B CA 1
ATOM 6483 C C . ARG B 1 384 ? 18.547 6.414 10.477 1 96.88 384 ARG B C 1
ATOM 6485 O O . ARG B 1 384 ? 18.516 7.59 10.109 1 96.88 384 ARG B O 1
ATOM 6492 N N . ASN B 1 385 ? 19.266 6.008 11.508 1 97.06 385 ASN B N 1
ATOM 6493 C CA . ASN B 1 385 ? 20.031 6.965 12.297 1 97.06 385 ASN B CA 1
ATOM 6494 C C . ASN B 1 385 ? 21.141 7.594 11.477 1 97.06 385 ASN B C 1
ATOM 6496 O O . ASN B 1 385 ? 21.375 8.805 11.562 1 97.06 385 ASN B O 1
ATOM 6500 N N . GLU B 1 386 ? 21.812 6.758 10.727 1 97.56 386 GLU B N 1
ATOM 6501 C CA . GLU B 1 386 ? 22.859 7.262 9.867 1 97.56 386 GLU B CA 1
ATOM 6502 C C . GLU B 1 386 ? 22.312 8.227 8.82 1 97.56 386 GLU B C 1
ATOM 6504 O O . GLU B 1 386 ? 22.922 9.258 8.531 1 97.56 386 GLU B O 1
ATOM 6509 N N . TYR B 1 387 ? 21.203 7.902 8.266 1 98.38 387 TYR B N 1
ATOM 6510 C CA . TYR B 1 387 ? 20.578 8.797 7.297 1 98.38 387 TYR B CA 1
ATOM 6511 C C . TYR B 1 387 ? 20.312 10.164 7.914 1 98.38 387 TYR B C 1
ATOM 6513 O O . TYR B 1 387 ? 20.656 11.195 7.34 1 98.38 387 TYR B O 1
ATOM 6521 N N . PHE B 1 388 ? 19.688 10.156 9.102 1 98.12 388 PHE B N 1
ATOM 6522 C CA . PHE B 1 388 ? 19.344 11.414 9.758 1 98.12 388 PHE B CA 1
ATOM 6523 C C . PHE B 1 388 ? 20.609 12.227 10.055 1 98.12 388 PHE B C 1
ATOM 6525 O O . PHE B 1 388 ? 20.609 13.445 9.883 1 98.12 388 PHE B O 1
ATOM 6532 N N . ARG B 1 389 ? 21.609 11.562 10.414 1 97.06 389 ARG B N 1
ATOM 6533 C CA . ARG B 1 389 ? 22.875 12.258 10.648 1 97.06 389 ARG B CA 1
ATOM 6534 C C . ARG B 1 389 ? 23.391 12.875 9.352 1 97.06 389 ARG B C 1
ATOM 6536 O O . ARG B 1 389 ? 23.844 14.023 9.352 1 97.06 389 ARG B O 1
ATOM 6543 N N . MET B 1 390 ? 23.297 12.117 8.266 1 97.75 390 MET B N 1
ATOM 6544 C CA . MET B 1 390 ? 23.875 12.539 6.988 1 97.75 390 MET B CA 1
ATOM 6545 C C . MET B 1 390 ? 23.078 13.695 6.398 1 97.75 390 MET B C 1
ATOM 6547 O O . MET B 1 390 ? 23.609 14.477 5.602 1 97.75 390 MET B O 1
ATOM 6551 N N . VAL B 1 391 ? 21.812 13.859 6.836 1 98.38 391 VAL B N 1
ATOM 6552 C CA . VAL B 1 391 ? 20.984 14.914 6.242 1 98.38 391 VAL B CA 1
ATOM 6553 C C . VAL B 1 391 ? 20.734 16 7.273 1 98.38 391 VAL B C 1
ATOM 6555 O O . VAL B 1 391 ? 19.75 16.75 7.164 1 98.38 391 VAL B O 1
ATOM 6558 N N . ASN B 1 392 ? 21.547 16.031 8.328 1 98.56 392 ASN B N 1
ATOM 6559 C CA . ASN B 1 392 ? 21.578 17.109 9.312 1 98.56 392 ASN B CA 1
ATOM 6560 C C . ASN B 1 392 ? 20.266 17.188 10.094 1 98.56 392 ASN B C 1
ATOM 6562 O O . ASN B 1 392 ? 19.688 18.266 10.25 1 98.56 392 ASN B O 1
ATOM 6566 N N . VAL B 1 393 ? 19.766 16.062 10.57 1 98.44 393 VAL B N 1
ATOM 6567 C CA . VAL B 1 393 ? 18.547 16 11.375 1 98.44 393 VAL B CA 1
ATOM 6568 C C . VAL B 1 393 ? 18.906 15.672 12.828 1 98.44 393 VAL B C 1
ATOM 6570 O O . VAL B 1 393 ? 19.719 14.773 13.086 1 98.44 393 VAL B O 1
ATOM 6573 N N . ASP B 1 394 ? 18.422 16.422 13.711 1 97.81 394 ASP B N 1
ATOM 6574 C CA . ASP B 1 394 ? 18.531 16.203 15.148 1 97.81 394 ASP B CA 1
ATOM 6575 C C . ASP B 1 394 ? 17.203 15.711 15.734 1 97.81 394 ASP B C 1
ATOM 6577 O O . ASP B 1 394 ? 16.453 16.484 16.312 1 97.81 394 ASP B O 1
ATOM 6581 N N . GLY B 1 395 ? 16.984 14.406 15.773 1 95.88 395 GLY B N 1
ATOM 6582 C CA . GLY B 1 395 ? 15.727 13.75 16.094 1 95.88 395 GLY B CA 1
ATOM 6583 C C . GLY B 1 395 ? 15.156 14.188 17.422 1 95.88 395 GLY B C 1
ATOM 6584 O O . GLY B 1 395 ? 13.984 14.578 17.516 1 95.88 395 GLY B O 1
ATOM 6585 N N . PRO B 1 396 ? 15.859 14.203 18.453 1 95.44 396 PRO B N 1
ATOM 6586 C CA . PRO B 1 396 ? 15.367 14.57 19.781 1 95.44 396 PRO B CA 1
ATOM 6587 C C . PRO B 1 396 ? 14.812 15.992 19.844 1 95.44 396 PRO B C 1
ATOM 6589 O O . PRO B 1 396 ? 14.031 16.312 20.734 1 95.44 396 PRO B O 1
ATOM 6592 N N . ASN B 1 397 ? 15.203 16.828 18.906 1 97.31 397 ASN B N 1
ATOM 6593 C CA . ASN B 1 397 ? 14.742 18.219 18.891 1 97.31 397 ASN B CA 1
ATOM 6594 C C . ASN B 1 397 ? 13.75 18.469 17.766 1 97.31 397 ASN B C 1
ATOM 6596 O O . ASN B 1 397 ? 13.664 19.578 17.234 1 97.31 397 ASN B O 1
ATOM 6600 N N . HIS B 1 398 ? 13.117 17.422 17.344 1 97.69 398 HIS B N 1
ATOM 6601 C CA . HIS B 1 398 ? 12.016 17.547 16.391 1 97.69 398 HIS B CA 1
ATOM 6602 C C . HIS B 1 398 ? 10.727 17.938 17.094 1 97.69 398 HIS B C 1
ATOM 6604 O O . HIS B 1 398 ? 10.055 17.109 17.703 1 97.69 398 HIS B O 1
ATOM 6610 N N . TYR B 1 399 ? 10.383 19.203 17.156 1 97.62 399 TYR B N 1
ATOM 6611 C CA . TYR B 1 399 ? 9.18 19.781 17.734 1 97.62 399 TYR B CA 1
ATOM 6612 C C . TYR B 1 399 ? 8.742 21.016 16.938 1 97.62 399 TYR B C 1
ATOM 6614 O O . TYR B 1 399 ? 9.422 21.438 16.016 1 97.62 399 TYR B O 1
ATOM 6622 N N . PHE B 1 400 ? 7.551 21.5 17.219 1 98.12 400 PHE B N 1
ATOM 6623 C CA . PHE B 1 400 ? 7.098 22.703 16.531 1 98.12 400 PHE B CA 1
ATOM 6624 C C . PHE B 1 400 ? 7.887 23.922 16.984 1 98.12 400 PHE B C 1
ATOM 6626 O O . PHE B 1 400 ? 7.879 24.266 18.156 1 98.12 400 PHE B O 1
ATOM 6633 N N . LYS B 1 401 ? 8.523 24.656 16.031 1 98.19 401 LYS B N 1
ATOM 6634 C CA . LYS B 1 401 ? 9.453 25.75 16.328 1 98.19 401 LYS B CA 1
ATOM 6635 C C . LYS B 1 401 ? 8.719 27.078 16.438 1 98.19 401 LYS B C 1
ATOM 6637 O O . LYS B 1 401 ? 8.992 28 15.672 1 98.19 401 LYS B O 1
ATOM 6642 N N . SER B 1 402 ? 7.984 27.203 17.5 1 97.5 402 SER B N 1
ATOM 6643 C CA . SER B 1 402 ? 7.254 28.453 17.719 1 97.5 402 SER B CA 1
ATOM 6644 C C . SER B 1 402 ? 8.203 29.641 17.812 1 97.5 402 SER B C 1
ATOM 6646 O O . SER B 1 402 ? 7.863 30.75 17.406 1 97.5 402 SER B O 1
ATOM 6648 N N . GLU B 1 403 ? 9.344 29.469 18.344 1 97.19 403 GLU B N 1
ATOM 6649 C CA . GLU B 1 403 ? 10.32 30.531 18.562 1 97.19 403 GLU B CA 1
ATOM 6650 C C . GLU B 1 403 ? 10.812 31.109 17.234 1 97.19 403 GLU B C 1
ATOM 6652 O O . GLU B 1 403 ? 11.312 32.25 17.188 1 97.19 403 GLU B O 1
ATOM 6657 N N . LEU B 1 404 ? 10.711 30.344 16.188 1 98.25 404 LEU B N 1
ATOM 6658 C CA . LEU B 1 404 ? 11.07 30.812 14.844 1 98.25 404 LEU B CA 1
ATOM 6659 C C . LEU B 1 404 ? 9.836 31.297 14.086 1 98.25 404 LEU B C 1
ATOM 6661 O O . LEU B 1 404 ? 9.867 32.344 13.445 1 98.25 404 LEU B O 1
ATOM 6665 N N . VAL B 1 405 ? 8.734 30.562 14.203 1 98.62 405 VAL B N 1
ATOM 6666 C CA . VAL B 1 405 ? 7.559 30.734 13.359 1 98.62 405 VAL B CA 1
ATOM 6667 C C . VAL B 1 405 ? 6.789 31.984 13.789 1 98.62 405 VAL B C 1
ATOM 6669 O O . VAL B 1 405 ? 6.355 32.781 12.945 1 98.62 405 VAL B O 1
ATOM 6672 N N . VAL B 1 406 ? 6.617 32.219 15.062 1 97.81 406 VAL B N 1
ATOM 6673 C CA . VAL B 1 406 ? 5.781 33.312 15.578 1 97.81 406 VAL B CA 1
ATOM 6674 C C . VAL B 1 406 ? 6.379 34.656 15.188 1 97.81 406 VAL B C 1
ATOM 6676 O O . VAL B 1 406 ? 5.695 35.5 14.602 1 97.81 406 VAL B O 1
ATOM 6679 N N . PRO B 1 407 ? 7.699 34.906 15.414 1 97.81 407 PRO B N 1
ATOM 6680 C CA . PRO B 1 407 ? 8.273 36.156 14.969 1 97.81 407 PRO B CA 1
ATOM 6681 C C . PRO B 1 407 ? 8.195 36.344 13.453 1 97.81 407 PRO B C 1
ATOM 6683 O O . PRO B 1 407 ? 7.98 37.469 12.961 1 97.81 407 PRO B O 1
ATOM 6686 N N . TRP B 1 408 ? 8.398 35.281 12.742 1 98.38 408 TRP B N 1
ATOM 6687 C CA . TRP B 1 408 ? 8.312 35.344 11.281 1 98.38 408 TRP B CA 1
ATOM 6688 C C . TRP B 1 408 ? 6.914 35.75 10.836 1 98.38 408 TRP B C 1
ATOM 6690 O O . TRP B 1 408 ? 6.758 36.625 9.961 1 98.38 408 TRP B O 1
ATOM 6700 N N . LEU B 1 409 ? 5.887 35.188 11.414 1 98.19 409 LEU B N 1
ATOM 6701 C CA . LEU B 1 409 ? 4.5 35.5 11.078 1 98.19 409 LEU B CA 1
ATOM 6702 C C . LEU B 1 409 ? 4.168 36.938 11.445 1 98.19 409 LEU B C 1
ATOM 6704 O O . LEU B 1 409 ? 3.449 37.625 10.711 1 98.19 409 LEU B O 1
ATOM 6708 N N . ARG B 1 410 ? 4.66 37.438 12.57 1 97.19 410 ARG B N 1
ATOM 6709 C CA . ARG B 1 410 ? 4.434 38.812 12.984 1 97.19 410 ARG B CA 1
ATOM 6710 C C . ARG B 1 410 ? 4.914 39.781 11.922 1 97.19 410 ARG B C 1
ATOM 6712 O O . ARG B 1 410 ? 4.203 40.75 11.57 1 97.19 410 ARG B O 1
ATOM 6719 N N . LYS B 1 411 ? 6.07 39.469 11.453 1 97 411 LYS B N 1
ATOM 6720 C CA . LYS B 1 411 ? 6.645 40.344 10.43 1 97 411 LYS B CA 1
ATOM 6721 C C . LYS B 1 411 ? 5.871 40.219 9.117 1 97 411 LYS B C 1
ATOM 6723 O O . LYS B 1 411 ? 5.617 41.25 8.453 1 97 411 LYS B O 1
ATOM 6728 N N . LEU B 1 412 ? 5.465 39.062 8.773 1 97.31 412 LEU B N 1
ATOM 6729 C CA . LEU B 1 412 ? 4.816 38.781 7.5 1 97.31 412 LEU B CA 1
ATOM 6730 C C . LEU B 1 412 ? 3.406 39.344 7.465 1 97.31 412 LEU B C 1
ATOM 6732 O O . LEU B 1 412 ? 2.967 39.844 6.43 1 97.31 412 LEU B O 1
ATOM 6736 N N . LEU B 1 413 ? 2.729 39.281 8.586 1 95.62 413 LEU B N 1
ATOM 6737 C CA . LEU B 1 413 ? 1.302 39.594 8.609 1 95.62 413 LEU B CA 1
ATOM 6738 C C . LEU B 1 413 ? 1.056 40.969 9.164 1 95.62 413 LEU B C 1
ATOM 6740 O O . LEU B 1 413 ? -0.093 41.406 9.289 1 95.62 413 LEU B O 1
ATOM 6744 N N . GLU B 1 414 ? 2.143 41.594 9.562 1 84.62 414 GLU B N 1
ATOM 6745 C CA . GLU B 1 414 ? 2.031 42.969 10.031 1 84.62 414 GLU B CA 1
ATOM 6746 C C . GLU B 1 414 ? 1.463 43.875 8.945 1 84.62 414 GLU B C 1
ATOM 6748 O O . GLU B 1 414 ? 1.809 43.75 7.773 1 84.62 414 GLU B O 1
ATOM 6753 N N . GLU B 1 415 ? 0.169 44.219 9.102 1 64.31 415 GLU B N 1
ATOM 6754 C CA . GLU B 1 415 ? -0.517 45.125 8.188 1 64.31 415 GLU B CA 1
ATOM 6755 C C . GLU B 1 415 ? 0.394 46.281 7.773 1 64.31 415 GLU B C 1
ATOM 6757 O O . GLU B 1 415 ? 0.997 46.938 8.625 1 64.31 415 GLU B O 1
ATOM 6762 N N . ARG B 1 416 ? 1.035 46.062 6.535 1 44.94 416 ARG B N 1
ATOM 6763 C CA . ARG B 1 416 ? 1.39 47.312 5.875 1 44.94 416 ARG B CA 1
ATOM 6764 C C . ARG B 1 416 ? 0.149 48 5.344 1 44.94 416 ARG B C 1
ATOM 6766 O O . ARG B 1 416 ? -0.846 47.375 5.008 1 44.94 416 ARG B O 1
#